Protein AF-A0AA39LK43-F1 (afdb_monomer_lite)

pLDDT: mean 84.68, std 15.51, range [22.42, 98.69]

Organism: NCBI:txid289476

Structure (mmCIF, N/CA/C/O backbone):
data_AF-A0AA39LK43-F1
#
_entry.id   AF-A0AA39LK43-F1
#
loop_
_atom_site.group_PDB
_atom_site.id
_atom_site.type_symbol
_atom_site.label_atom_id
_atom_site.label_alt_id
_atom_site.label_comp_id
_atom_site.label_asym_id
_atom_site.label_entity_id
_atom_site.label_seq_id
_atom_site.pdbx_PDB_ins_code
_atom_site.Cartn_x
_atom_site.Cartn_y
_atom_site.Cartn_z
_atom_site.occupancy
_atom_site.B_iso_or_equiv
_atom_site.auth_seq_id
_atom_site.auth_comp_id
_atom_site.auth_asym_id
_atom_site.auth_atom_id
_atom_site.pdbx_PDB_model_num
ATOM 1 N N . MET A 1 1 ? -72.331 24.563 33.524 1.00 32.84 1 MET A N 1
ATOM 2 C CA . MET A 1 1 ? -73.213 23.396 33.287 1.00 32.84 1 MET A CA 1
ATOM 3 C C . MET A 1 1 ? -72.890 22.875 31.887 1.00 32.84 1 MET A C 1
ATOM 5 O O . MET A 1 1 ? -73.020 23.656 30.961 1.00 32.84 1 MET A O 1
ATOM 9 N N . LEU A 1 2 ? -72.157 21.760 31.726 1.00 29.89 2 LEU A N 1
ATOM 10 C CA . LEU A 1 2 ? -72.661 20.362 31.698 1.00 29.89 2 LEU A CA 1
ATOM 11 C C . LEU A 1 2 ? -73.636 20.169 30.516 1.00 29.89 2 LEU A C 1
ATOM 13 O O . LEU A 1 2 ? -74.640 20.862 30.491 1.00 29.89 2 LEU A O 1
ATOM 17 N N . LYS A 1 3 ? -73.437 19.298 29.514 1.00 31.44 3 LYS A N 1
ATOM 18 C CA . LYS A 1 3 ? -73.164 17.838 29.528 1.00 31.44 3 LYS A CA 1
ATOM 19 C C . LYS A 1 3 ? -72.917 17.391 28.057 1.00 31.44 3 LYS A C 1
ATOM 21 O O . LYS A 1 3 ? -73.649 17.842 27.190 1.00 31.44 3 LYS A O 1
ATOM 26 N N . LEU A 1 4 ? -71.818 16.709 27.702 1.00 30.98 4 LEU A N 1
ATOM 27 C CA . LEU A 1 4 ? -71.537 15.250 27.754 1.00 30.98 4 LEU A CA 1
ATOM 28 C C . LEU A 1 4 ? -71.945 14.442 26.496 1.00 30.98 4 LEU A C 1
ATOM 30 O O . LEU A 1 4 ? -73.119 14.135 26.327 1.00 30.98 4 LEU A O 1
ATOM 34 N N . CYS A 1 5 ? -70.929 14.047 25.706 1.00 31.66 5 CYS A N 1
ATOM 35 C CA . CYS A 1 5 ? -70.678 12.747 25.026 1.00 31.66 5 CYS A CA 1
ATOM 36 C C . CYS A 1 5 ? -69.928 12.987 23.697 1.00 31.66 5 CYS A C 1
ATOM 38 O O . CYS A 1 5 ? -70.401 13.748 22.870 1.00 31.66 5 CYS A O 1
ATOM 40 N N . GLY A 1 6 ? -68.782 12.388 23.371 1.00 25.81 6 GLY A N 1
ATOM 41 C CA . GLY A 1 6 ? -68.034 11.306 24.006 1.00 25.81 6 GLY A CA 1
ATOM 42 C C . GLY A 1 6 ? -67.223 10.550 22.940 1.00 25.81 6 GLY A C 1
ATOM 43 O O . GLY A 1 6 ? -67.798 9.859 22.116 1.00 25.81 6 GLY A O 1
ATOM 44 N N . GLN A 1 7 ? -65.897 10.724 22.976 1.00 34.56 7 GLN A N 1
ATOM 45 C CA . GLN A 1 7 ? -64.831 9.792 22.565 1.00 34.56 7 GLN A CA 1
ATOM 46 C C . GLN A 1 7 ? -64.999 8.926 21.295 1.00 34.56 7 GLN A C 1
ATOM 48 O O . GLN A 1 7 ? -65.574 7.842 21.343 1.00 34.56 7 GLN A O 1
ATOM 53 N N . ARG A 1 8 ? -64.258 9.281 20.232 1.00 28.81 8 ARG A N 1
ATOM 54 C CA . ARG A 1 8 ? -63.280 8.400 19.547 1.00 28.81 8 ARG A CA 1
ATOM 55 C C . ARG A 1 8 ? -62.499 9.204 18.498 1.00 28.81 8 ARG A C 1
ATOM 57 O O . ARG A 1 8 ? -63.071 10.049 17.829 1.00 28.81 8 ARG A O 1
ATOM 64 N N . ALA A 1 9 ? -61.209 8.887 18.363 1.00 29.19 9 ALA A N 1
ATOM 65 C CA . ALA A 1 9 ? -60.230 9.450 17.420 1.00 29.19 9 ALA A CA 1
ATOM 66 C C . ALA A 1 9 ? -59.551 10.790 17.794 1.00 29.19 9 ALA A C 1
ATOM 68 O O . ALA A 1 9 ? -59.663 11.784 17.090 1.00 29.19 9 ALA A O 1
ATOM 69 N N . SER A 1 10 ? -58.731 10.790 18.852 1.00 28.67 10 SER A N 1
ATOM 70 C CA . SER A 1 10 ? -57.598 11.735 18.957 1.00 28.67 10 SER A CA 1
ATOM 71 C C . SER A 1 10 ? -56.393 11.136 19.703 1.00 28.67 10 SER A C 1
ATOM 73 O O . SER A 1 10 ? -55.790 11.783 20.556 1.00 28.67 10 SER A O 1
ATOM 75 N N . LEU A 1 11 ? -56.052 9.875 19.412 1.00 27.97 11 LEU A N 1
ATOM 76 C CA . LEU A 1 11 ? -54.987 9.131 20.108 1.00 27.97 11 LEU A CA 1
ATOM 77 C C . LEU A 1 11 ? -53.826 8.685 19.200 1.00 27.97 11 LEU A C 1
ATOM 79 O O . LEU A 1 11 ? -53.091 7.772 19.546 1.00 27.97 11 LEU A O 1
ATOM 83 N N . THR A 1 12 ? -53.610 9.349 18.063 1.00 33.31 12 THR A N 1
ATOM 84 C CA . THR A 1 12 ? -52.502 9.029 17.134 1.00 33.31 12 THR A CA 1
ATOM 85 C C . THR A 1 12 ? -51.573 10.211 16.836 1.00 33.31 12 THR A C 1
ATOM 87 O O . THR A 1 12 ? -50.852 10.194 15.846 1.00 33.31 12 THR A O 1
ATOM 90 N N . GLY A 1 13 ? -51.547 11.235 17.699 1.00 28.53 13 GLY A N 1
ATOM 91 C CA . GLY A 1 13 ? -50.776 12.466 17.458 1.00 28.53 13 GLY A CA 1
ATOM 92 C C . GLY A 1 13 ? -49.619 12.784 18.415 1.00 28.53 13 GLY A C 1
ATOM 93 O O . GLY A 1 13 ? -48.917 13.756 18.165 1.00 28.53 13 GLY A O 1
ATOM 94 N N . VAL A 1 14 ? -49.404 12.032 19.507 1.00 28.17 14 VAL A N 1
ATOM 95 C CA . VAL A 1 14 ? -48.511 12.481 20.612 1.00 28.17 14 VAL A CA 1
ATOM 96 C C . VAL A 1 14 ? -47.464 11.436 21.057 1.00 28.17 14 VAL A C 1
ATOM 98 O O . VAL A 1 14 ? -46.874 11.567 22.118 1.00 28.17 14 VAL A O 1
ATOM 101 N N . LEU A 1 15 ? -47.144 10.413 20.252 1.00 29.27 15 LEU A N 1
ATOM 102 C CA . LEU A 1 15 ? -46.174 9.368 20.659 1.00 29.27 15 LEU A CA 1
ATOM 103 C C . LEU A 1 15 ? -44.951 9.161 19.745 1.00 29.27 15 LEU A C 1
ATOM 105 O O . LEU A 1 15 ? -44.306 8.125 19.835 1.00 29.27 15 LEU A O 1
ATOM 109 N N . ALA A 1 16 ? -44.572 10.124 18.898 1.00 30.77 16 ALA A N 1
ATOM 110 C CA . ALA A 1 16 ? -43.473 9.904 17.939 1.00 30.77 16 ALA A CA 1
ATOM 111 C C . ALA A 1 16 ? -42.394 11.001 17.863 1.00 30.77 16 ALA A C 1
ATOM 113 O O . ALA A 1 16 ? -41.664 11.064 16.878 1.00 30.77 16 ALA A O 1
ATOM 114 N N . LYS A 1 17 ? -42.262 11.876 18.869 1.00 33.47 17 LYS A N 1
ATOM 115 C CA . LYS A 1 17 ? -41.185 12.887 18.899 1.00 33.47 17 LYS A CA 1
ATOM 116 C C . LYS A 1 17 ? -40.659 13.129 20.308 1.00 33.47 17 LYS A C 1
ATOM 118 O O . LYS A 1 17 ? -41.060 14.070 20.981 1.00 33.47 17 LYS A O 1
ATOM 123 N N . SER A 1 18 ? -39.766 12.256 20.743 1.00 29.89 18 SER A N 1
ATOM 124 C CA . SER A 1 18 ? -38.754 12.440 21.793 1.00 29.89 18 SER A CA 1
ATOM 125 C C . SER A 1 18 ? -37.812 11.230 21.696 1.00 29.89 18 SER A C 1
ATOM 127 O O . SER A 1 18 ? -38.108 10.315 20.939 1.00 29.89 18 SER A O 1
ATOM 129 N N . TYR A 1 19 ? -36.714 11.197 22.447 1.00 32.56 19 TYR A N 1
ATOM 130 C CA . TYR A 1 19 ? -35.761 10.072 22.542 1.00 32.56 19 TYR A CA 1
ATOM 131 C C . TYR A 1 19 ? -34.587 10.108 21.554 1.00 32.56 19 TYR A C 1
ATOM 133 O O . TYR A 1 19 ? -34.323 9.190 20.783 1.00 32.56 19 TYR A O 1
ATOM 141 N N . CYS A 1 20 ? -33.805 11.174 21.689 1.00 33.00 20 CYS A N 1
ATOM 142 C CA . CYS A 1 20 ? -32.362 11.024 21.806 1.00 33.00 20 CYS A CA 1
ATOM 143 C C . CYS A 1 20 ? -32.031 10.818 23.299 1.00 33.00 20 CYS A C 1
ATOM 145 O O . CYS A 1 20 ? -32.793 11.293 24.142 1.00 33.00 20 CYS A O 1
ATOM 147 N N . THR A 1 21 ? -30.968 10.083 23.629 1.00 35.06 21 THR A N 1
ATOM 148 C CA . THR A 1 21 ? -30.525 9.744 24.998 1.00 35.06 21 THR A CA 1
ATOM 149 C C . THR A 1 21 ? -30.768 10.867 26.014 1.00 35.06 21 THR A C 1
ATOM 151 O O . THR A 1 21 ? -30.006 11.829 26.079 1.00 35.06 21 THR A O 1
ATOM 154 N N . SER A 1 22 ? -31.806 10.724 26.840 1.00 31.30 22 SER A N 1
ATOM 155 C CA . SER A 1 22 ? -31.949 11.457 28.094 1.00 31.30 22 SER A CA 1
ATOM 156 C C . SER A 1 22 ? -32.078 10.456 29.238 1.00 31.30 22 SER A C 1
ATOM 158 O O . SER A 1 22 ? -32.841 9.491 29.165 1.00 31.30 22 SER A O 1
ATOM 160 N N . LEU A 1 23 ? -31.309 10.687 30.306 1.00 30.33 23 LEU A N 1
ATOM 161 C CA . LEU A 1 23 ? -31.605 10.138 31.624 1.00 30.33 23 LEU A CA 1
ATOM 162 C C . LEU A 1 23 ? -33.028 10.577 31.986 1.00 30.33 23 LEU A C 1
ATOM 164 O O . LEU A 1 23 ? -33.273 11.754 32.238 1.00 30.33 23 LEU A O 1
ATOM 168 N N . THR A 1 24 ? -33.966 9.636 31.997 1.00 35.00 24 THR A N 1
ATOM 169 C CA . THR A 1 24 ? -35.235 9.816 32.706 1.00 35.00 24 THR A CA 1
ATOM 170 C C . THR A 1 24 ? -35.163 9.055 34.021 1.00 35.00 24 THR A C 1
ATOM 172 O O . THR A 1 24 ? -34.423 8.079 34.156 1.00 35.00 24 THR A O 1
ATOM 175 N N . SER A 1 25 ? -35.950 9.497 34.997 1.00 31.77 25 SER A N 1
ATOM 176 C CA . SER A 1 25 ? -36.062 8.951 36.354 1.00 31.77 25 SER A CA 1
ATOM 177 C C . SER A 1 25 ? -36.555 7.489 36.435 1.00 31.77 25 SER A C 1
ATOM 179 O O . SER A 1 25 ? -36.850 7.019 37.530 1.00 31.77 25 SER A O 1
ATOM 181 N N . ALA A 1 26 ? -36.633 6.763 35.309 1.00 29.41 26 ALA A N 1
ATOM 182 C CA . ALA A 1 26 ? -37.191 5.413 35.199 1.00 29.41 26 ALA A CA 1
ATOM 183 C C . ALA A 1 26 ? -36.300 4.360 34.481 1.00 29.41 26 ALA A C 1
ATOM 185 O O . ALA A 1 26 ? -36.745 3.226 34.324 1.00 29.41 26 ALA A O 1
ATOM 186 N N . GLY A 1 27 ? -35.050 4.663 34.094 1.00 33.50 27 GLY A N 1
ATOM 187 C CA . GLY A 1 27 ? -34.087 3.663 33.577 1.00 33.50 27 GLY A CA 1
ATOM 188 C C . GLY A 1 27 ? -33.899 3.602 32.046 1.00 33.50 27 GLY A C 1
ATOM 189 O O . GLY A 1 27 ? -34.627 4.233 31.284 1.00 33.50 27 GLY A O 1
ATOM 190 N N . LEU A 1 28 ? -32.855 2.872 31.609 1.00 35.88 28 LEU A N 1
ATOM 191 C CA . LEU A 1 28 ? -32.399 2.715 30.213 1.00 35.88 28 LEU A CA 1
ATOM 192 C C . LEU A 1 28 ? -33.453 2.003 29.343 1.00 35.88 28 LEU A C 1
ATOM 194 O O . LEU A 1 28 ? -33.768 0.838 29.573 1.00 35.88 28 LEU A O 1
ATOM 198 N N . VAL A 1 29 ? -33.963 2.681 28.310 1.00 42.28 29 VAL A N 1
ATOM 199 C CA . VAL A 1 29 ? -34.825 2.067 27.288 1.00 42.28 29 VAL A CA 1
ATOM 200 C C . VAL A 1 29 ? -33.940 1.318 26.293 1.00 42.28 29 VAL A C 1
ATOM 202 O O . VAL A 1 29 ? -33.155 1.931 25.572 1.00 42.28 29 VAL A O 1
ATOM 205 N N . THR A 1 30 ? -34.076 -0.006 26.242 1.00 50.72 30 THR A N 1
ATOM 206 C CA . THR A 1 30 ? -33.441 -0.865 25.235 1.00 50.72 30 THR A CA 1
ATOM 207 C C . THR A 1 30 ? -33.984 -0.518 23.854 1.00 50.72 30 THR A C 1
ATOM 209 O O . THR A 1 30 ? -35.181 -0.691 23.596 1.00 50.72 30 THR A O 1
ATOM 212 N N . ARG A 1 31 ? -33.131 -0.027 22.954 1.00 65.31 31 ARG A N 1
ATOM 213 C CA . ARG A 1 31 ? -33.530 0.251 21.573 1.00 65.31 31 ARG A CA 1
ATOM 214 C C . ARG A 1 31 ? -33.225 -0.970 20.723 1.00 65.31 31 ARG A C 1
ATOM 216 O O . ARG A 1 31 ? -32.065 -1.254 20.465 1.00 65.31 31 ARG A O 1
ATOM 223 N N . LYS A 1 32 ? -34.261 -1.677 20.275 1.00 84.12 32 LYS A N 1
ATOM 224 C CA . LYS A 1 32 ? -34.096 -2.804 19.354 1.00 84.12 32 LYS A CA 1
ATOM 225 C C . LYS A 1 32 ? -33.530 -2.306 18.018 1.00 84.12 32 LYS A C 1
ATOM 227 O O . LYS A 1 32 ? -34.103 -1.395 17.415 1.00 84.12 32 LYS A O 1
ATOM 232 N N . ILE A 1 33 ? -32.415 -2.881 17.570 1.00 93.19 33 ILE A N 1
ATOM 233 C CA . ILE A 1 33 ? -31.832 -2.608 16.251 1.00 93.19 33 ILE A CA 1
ATOM 234 C C . ILE A 1 33 ? -32.279 -3.729 15.316 1.00 93.19 33 ILE A C 1
ATOM 236 O O . ILE A 1 33 ? -31.727 -4.822 15.345 1.00 93.19 33 ILE A O 1
ATOM 240 N N . ASP A 1 34 ? -33.280 -3.457 14.481 1.00 94.81 34 ASP A N 1
ATOM 241 C CA . ASP A 1 34 ? -33.745 -4.400 13.455 1.00 94.81 34 ASP A CA 1
ATOM 242 C C . ASP A 1 34 ? -33.039 -4.167 12.109 1.00 94.81 34 ASP A C 1
ATOM 244 O O . ASP A 1 34 ? -32.952 -5.074 11.275 1.00 94.81 34 ASP A O 1
ATOM 248 N N . LYS A 1 35 ? -32.521 -2.953 11.891 1.00 97.25 35 LYS A N 1
ATOM 249 C CA . LYS A 1 35 ? -31.788 -2.549 10.694 1.00 97.25 35 LYS A CA 1
ATOM 250 C C . LYS A 1 35 ? -30.628 -1.611 11.039 1.00 97.25 35 LYS A C 1
ATOM 252 O O . LYS A 1 35 ? -30.814 -0.599 11.721 1.00 97.25 35 LYS A O 1
ATOM 257 N N . VAL A 1 36 ? -29.442 -1.926 10.522 1.00 98.12 36 VAL A N 1
ATOM 258 C CA . VAL A 1 36 ? -28.211 -1.142 10.692 1.00 98.12 36 VAL A CA 1
ATOM 259 C C . VAL A 1 36 ? -27.679 -0.678 9.338 1.00 98.12 36 VAL A C 1
ATOM 261 O O . VAL A 1 36 ? -27.569 -1.470 8.402 1.00 98.12 36 VAL A O 1
ATOM 264 N N . LEU A 1 37 ? -27.337 0.607 9.233 1.00 98.62 37 LEU A N 1
ATOM 265 C CA . LEU A 1 37 ? -26.599 1.153 8.099 1.00 98.62 37 LEU A CA 1
ATOM 266 C C . LEU A 1 37 ? -25.102 1.061 8.369 1.00 98.62 37 LEU A C 1
ATOM 268 O O . LEU A 1 37 ? -24.621 1.461 9.426 1.00 98.62 37 LEU A O 1
ATOM 272 N N . ILE A 1 38 ? -24.350 0.552 7.404 1.00 98.56 38 ILE A N 1
ATOM 273 C CA . ILE A 1 38 ? -22.902 0.441 7.489 1.00 98.56 38 ILE A CA 1
ATOM 274 C C . ILE A 1 38 ? -22.307 1.614 6.716 1.00 98.56 38 ILE A C 1
ATOM 276 O O . ILE A 1 38 ? -22.311 1.617 5.487 1.00 98.56 38 ILE A O 1
ATOM 280 N N . ALA A 1 39 ? -21.791 2.615 7.430 1.00 97.88 39 ALA A N 1
ATOM 281 C CA . ALA A 1 39 ? -21.203 3.823 6.843 1.00 97.88 39 ALA A CA 1
ATOM 282 C C . ALA A 1 39 ? -19.740 3.589 6.422 1.00 97.88 39 ALA A C 1
ATOM 284 O O . ALA A 1 39 ? -18.836 4.334 6.796 1.00 97.88 39 ALA A O 1
ATOM 285 N N . ASN A 1 40 ? -19.502 2.501 5.687 1.00 97.75 40 ASN A N 1
ATOM 286 C CA . ASN A 1 40 ? -18.180 2.070 5.243 1.00 97.75 40 ASN A CA 1
ATOM 287 C C . ASN A 1 40 ? -18.282 1.173 3.994 1.00 97.75 40 ASN A C 1
ATOM 289 O O . ASN A 1 40 ? -19.379 0.890 3.512 1.00 97.75 40 ASN A O 1
ATOM 293 N N . ARG A 1 41 ? -17.138 0.710 3.485 1.00 96.69 41 ARG A N 1
ATOM 294 C CA . ARG A 1 41 ? -17.006 -0.115 2.273 1.00 96.69 41 ARG A CA 1
ATOM 295 C C . ARG A 1 41 ? -16.057 -1.294 2.476 1.00 96.69 41 ARG A C 1
ATOM 297 O O . ARG A 1 41 ? -15.426 -1.415 3.524 1.00 96.69 41 ARG A O 1
ATOM 304 N N . GLY A 1 42 ? -15.904 -2.121 1.444 1.00 95.44 42 GLY A N 1
ATOM 305 C CA . GLY A 1 42 ? -14.860 -3.147 1.390 1.00 95.44 42 GLY A CA 1
ATOM 306 C C . GLY A 1 42 ? -15.012 -4.219 2.472 1.00 95.44 42 GLY A C 1
ATOM 307 O O . GLY A 1 42 ? -16.130 -4.584 2.840 1.00 95.44 42 GLY A O 1
ATOM 308 N N . GLU A 1 43 ? -13.885 -4.739 2.970 1.00 96.69 43 GLU A N 1
ATOM 309 C CA . GLU A 1 43 ? -13.883 -5.903 3.869 1.00 96.69 43 GLU A CA 1
ATOM 310 C C . GLU A 1 43 ? -14.638 -5.636 5.174 1.00 96.69 43 GLU A C 1
ATOM 312 O O . GLU A 1 43 ? -15.450 -6.460 5.592 1.00 96.69 43 GLU A O 1
ATOM 317 N N . ILE A 1 44 ? -14.475 -4.445 5.763 1.00 97.81 44 ILE A N 1
ATOM 318 C CA . ILE A 1 44 ? -15.116 -4.113 7.037 1.00 97.81 44 ILE A CA 1
ATOM 319 C C . ILE A 1 44 ? -16.631 -4.039 6.915 1.00 97.81 44 ILE A C 1
ATOM 321 O O . ILE A 1 44 ? -17.348 -4.432 7.837 1.00 97.81 44 ILE A O 1
ATOM 325 N N . ALA A 1 45 ? -17.141 -3.588 5.768 1.00 98.12 45 ALA A N 1
ATOM 326 C CA . ALA A 1 45 ? -18.574 -3.580 5.548 1.00 98.12 45 ALA A CA 1
ATOM 327 C C . ALA A 1 45 ? -19.128 -5.010 5.538 1.00 98.12 45 ALA A C 1
ATOM 329 O O . ALA A 1 45 ? -20.077 -5.306 6.263 1.00 98.12 45 ALA A O 1
ATOM 330 N N . ILE A 1 46 ? -18.460 -5.924 4.830 1.00 98.19 46 ILE A N 1
ATOM 331 C CA . ILE A 1 46 ? -18.790 -7.354 4.842 1.00 98.19 46 ILE A CA 1
ATOM 332 C C . ILE A 1 46 ? -18.660 -7.952 6.247 1.00 98.19 46 ILE A C 1
ATOM 334 O O . ILE A 1 46 ? -19.556 -8.677 6.683 1.00 98.19 46 ILE A O 1
ATOM 338 N N . ARG A 1 47 ? -17.580 -7.648 6.976 1.00 98.12 47 ARG A N 1
ATOM 339 C CA . ARG A 1 47 ? -17.339 -8.119 8.350 1.00 98.12 47 ARG A CA 1
ATOM 340 C C . ARG A 1 47 ? -18.497 -7.752 9.272 1.00 98.12 47 ARG A C 1
ATOM 342 O O . ARG A 1 47 ? -18.960 -8.616 10.016 1.00 98.12 47 ARG A O 1
ATOM 349 N N . VAL A 1 48 ? -18.987 -6.514 9.200 1.00 98.50 48 VAL A N 1
ATOM 350 C CA . VAL A 1 48 ? -20.119 -6.053 10.016 1.00 98.50 48 VAL A CA 1
ATOM 351 C C . VAL A 1 48 ? -21.426 -6.709 9.573 1.00 98.50 48 VAL A C 1
ATOM 353 O O . VAL A 1 48 ? -22.173 -7.220 10.407 1.00 98.50 48 VAL A O 1
ATOM 356 N N . MET A 1 49 ? -21.685 -6.769 8.264 1.00 98.44 49 MET A N 1
ATOM 357 C CA . MET A 1 49 ? -22.905 -7.370 7.712 1.00 98.44 49 MET A CA 1
ATOM 358 C C . MET A 1 49 ? -23.009 -8.872 8.006 1.00 98.44 49 MET A C 1
ATOM 360 O O . MET A 1 49 ? -24.106 -9.375 8.241 1.00 98.44 49 MET A O 1
ATOM 364 N N . LYS A 1 50 ? -21.887 -9.606 8.027 1.00 98.06 50 LYS A N 1
ATOM 365 C CA . LYS A 1 50 ? -21.846 -11.024 8.426 1.00 98.06 50 LYS A CA 1
ATOM 366 C C . LYS A 1 50 ? -22.365 -11.219 9.852 1.00 98.06 50 LYS A C 1
ATOM 368 O O . LYS A 1 50 ? -23.220 -12.079 10.065 1.00 98.06 50 LYS A O 1
ATOM 373 N N . THR A 1 51 ? -21.910 -10.402 10.803 1.00 98.25 51 THR A N 1
ATOM 374 C CA . THR A 1 51 ? -22.397 -10.469 12.189 1.00 98.25 51 THR A CA 1
ATOM 375 C C . THR A 1 51 ? -23.837 -9.982 12.310 1.00 98.25 51 THR A C 1
ATOM 377 O O . THR A 1 51 ? -24.644 -10.668 12.933 1.00 98.25 51 THR A O 1
ATOM 380 N N . ALA A 1 52 ? -24.208 -8.880 11.651 1.00 97.94 52 ALA A N 1
ATOM 381 C CA . ALA A 1 52 ? -25.592 -8.399 11.639 1.00 97.94 52 ALA A CA 1
ATOM 382 C C . ALA A 1 52 ? -26.564 -9.486 11.140 1.00 97.94 52 ALA A C 1
ATOM 384 O O . ALA A 1 52 ? -27.544 -9.796 11.817 1.00 97.94 52 ALA A O 1
ATOM 385 N N . ARG A 1 53 ? -26.231 -10.166 10.032 1.00 97.69 53 ARG A N 1
ATOM 386 C CA . ARG A 1 53 ? -27.020 -11.282 9.490 1.00 97.69 53 ARG A CA 1
ATOM 387 C C . ARG A 1 53 ? -27.111 -12.462 10.464 1.00 97.69 53 ARG A C 1
ATOM 389 O O . ARG A 1 53 ? -28.197 -13.012 10.625 1.00 97.69 53 ARG A O 1
ATOM 396 N N . LYS A 1 54 ? -26.017 -12.828 11.148 1.00 97.56 54 LYS A N 1
ATOM 397 C CA . LYS A 1 54 ? -26.015 -13.871 12.199 1.00 97.56 54 LYS A CA 1
ATOM 398 C C . LYS A 1 54 ? -26.955 -13.517 13.360 1.00 97.56 54 LYS A C 1
ATOM 400 O O . LYS A 1 54 ? -27.578 -14.408 13.928 1.00 97.56 54 LYS A O 1
ATOM 405 N N . MET A 1 55 ? -27.077 -12.230 13.683 1.00 96.81 55 MET A N 1
ATOM 406 C CA . MET A 1 55 ? -27.982 -11.709 14.712 1.00 96.81 55 MET A CA 1
ATOM 407 C C . MET A 1 55 ? -29.424 -11.489 14.216 1.00 96.81 55 MET A C 1
ATOM 409 O O . MET A 1 55 ? -30.280 -11.106 15.008 1.00 96.81 55 MET A O 1
ATOM 413 N N . GLY A 1 56 ? -29.711 -11.711 12.928 1.00 96.88 56 GLY A N 1
ATOM 414 C CA . GLY A 1 56 ? -31.026 -11.444 12.333 1.00 96.88 56 GLY A CA 1
ATOM 415 C C . GLY A 1 56 ? -31.325 -9.959 12.081 1.00 96.88 56 GLY A C 1
ATOM 416 O O . GLY A 1 56 ? -32.483 -9.599 11.882 1.00 96.88 56 GLY A O 1
ATOM 417 N N . ILE A 1 57 ? -30.302 -9.101 12.080 1.00 97.69 57 ILE A N 1
ATOM 418 C CA . ILE A 1 57 ? -30.400 -7.659 11.830 1.00 97.69 57 ILE A CA 1
ATOM 419 C C . ILE A 1 57 ? -30.201 -7.399 10.333 1.00 97.69 57 ILE A C 1
ATOM 421 O O . ILE A 1 57 ? -29.218 -7.856 9.743 1.00 97.69 57 ILE A O 1
ATOM 425 N N . LYS A 1 58 ? -31.109 -6.633 9.718 1.00 98.31 58 LYS A N 1
ATOM 426 C CA . LYS A 1 58 ? -30.996 -6.227 8.311 1.00 98.31 58 LYS A CA 1
ATOM 427 C C . LYS A 1 58 ? -29.870 -5.217 8.121 1.00 98.31 58 LYS A C 1
ATOM 429 O O . LYS A 1 58 ? -29.666 -4.323 8.942 1.00 98.31 58 LYS A O 1
ATOM 434 N N . SER A 1 59 ? -29.172 -5.324 7.005 1.00 98.38 59 SER A N 1
ATOM 435 C CA . SER A 1 59 ? -28.008 -4.513 6.678 1.00 98.38 59 SER A CA 1
ATOM 436 C C . SER A 1 59 ? -28.269 -3.569 5.508 1.00 98.38 59 SER A C 1
ATOM 438 O O . SER A 1 59 ? -28.796 -3.974 4.474 1.00 98.38 59 SER A O 1
ATOM 440 N N . VAL A 1 60 ? -27.861 -2.309 5.665 1.00 98.50 60 VAL A N 1
ATOM 441 C CA . VAL A 1 60 ? -27.913 -1.287 4.613 1.00 98.50 60 VAL A CA 1
ATOM 442 C C . VAL A 1 60 ? -26.494 -0.852 4.264 1.00 98.50 60 VAL A C 1
ATOM 444 O O . VAL A 1 60 ? -25.785 -0.309 5.112 1.00 98.50 60 VAL A O 1
ATOM 447 N N . ALA A 1 61 ? -26.074 -1.069 3.022 1.00 98.44 61 ALA A N 1
ATOM 448 C CA . ALA A 1 61 ? -24.824 -0.545 2.488 1.00 98.44 61 ALA A CA 1
ATOM 449 C C . ALA A 1 61 ? -25.006 0.861 1.905 1.00 98.44 61 ALA A C 1
ATOM 451 O O . ALA A 1 61 ? -26.054 1.205 1.353 1.00 98.44 61 ALA A O 1
ATOM 452 N N . VAL A 1 62 ? -23.931 1.644 1.930 1.00 98.25 62 VAL A N 1
ATOM 453 C CA . VAL A 1 62 ? -23.783 2.846 1.103 1.00 98.25 62 VAL A CA 1
ATOM 454 C C . VAL A 1 62 ? -22.670 2.639 0.081 1.00 98.25 62 VAL A C 1
ATOM 456 O O . VAL A 1 62 ? -21.722 1.891 0.334 1.00 98.25 62 VAL A O 1
ATOM 459 N N . PHE A 1 63 ? -22.784 3.278 -1.083 1.00 97.88 63 PHE A N 1
ATOM 460 C CA . PHE A 1 63 ? -21.772 3.166 -2.133 1.00 97.88 63 PHE A CA 1
ATOM 461 C C . PHE A 1 63 ? -21.604 4.427 -2.971 1.00 97.88 63 PHE A C 1
ATOM 463 O O . PHE A 1 63 ? -22.549 5.189 -3.186 1.00 97.88 63 PHE A O 1
ATOM 470 N N . SER A 1 64 ? -20.386 4.629 -3.465 1.00 96.69 64 SER A N 1
ATOM 471 C CA . SER A 1 64 ? -20.075 5.629 -4.484 1.00 96.69 64 SER A CA 1
ATOM 472 C C . SER A 1 64 ? -20.235 5.056 -5.893 1.00 96.69 64 SER A C 1
ATOM 474 O O . SER A 1 64 ? -20.321 3.841 -6.063 1.00 96.69 64 SER A O 1
ATOM 476 N N . ASP A 1 65 ? -20.165 5.893 -6.926 1.00 94.06 65 ASP A N 1
ATOM 477 C CA . ASP A 1 65 ? -20.167 5.416 -8.316 1.00 94.06 65 ASP A CA 1
ATOM 478 C C . ASP A 1 65 ? -19.097 4.350 -8.619 1.00 94.06 65 ASP A C 1
ATOM 480 O O . ASP A 1 65 ? -19.363 3.441 -9.403 1.00 94.06 65 ASP A O 1
ATOM 484 N N . ALA A 1 66 ? -17.927 4.412 -7.968 1.00 91.44 66 ALA A N 1
ATOM 485 C CA . ALA A 1 66 ? -16.854 3.429 -8.149 1.00 91.44 66 ALA A CA 1
ATOM 486 C C . ALA A 1 66 ? -17.127 2.084 -7.455 1.00 91.44 66 ALA A C 1
ATOM 488 O O . ALA A 1 66 ? -16.557 1.076 -7.856 1.00 91.44 66 ALA A O 1
ATOM 489 N N . ASP A 1 67 ? -17.994 2.056 -6.440 1.00 95.12 67 ASP A N 1
ATOM 490 C CA . ASP A 1 67 ? -18.294 0.856 -5.650 1.00 95.12 67 ASP A CA 1
ATOM 491 C C . ASP A 1 67 ? -19.634 0.199 -6.027 1.00 95.12 67 ASP A C 1
ATOM 493 O O . ASP A 1 67 ? -20.136 -0.685 -5.329 1.00 95.12 67 ASP A O 1
ATOM 497 N N . ARG A 1 68 ? -20.253 0.625 -7.134 1.00 94.44 68 ARG A N 1
ATOM 498 C CA . ARG A 1 68 ? -21.583 0.154 -7.553 1.00 94.44 68 ARG A CA 1
ATOM 499 C C . ARG A 1 68 ? -21.673 -1.371 -7.657 1.00 94.44 68 ARG A C 1
ATOM 501 O O . ARG A 1 68 ? -22.703 -1.931 -7.291 1.00 94.44 68 ARG A O 1
ATOM 508 N N . SER A 1 69 ? -20.614 -2.029 -8.126 1.00 91.94 69 SER A N 1
ATOM 509 C CA . SER A 1 69 ? -20.526 -3.488 -8.279 1.00 91.94 69 SER A CA 1
ATOM 510 C C . SER A 1 69 ? -19.764 -4.201 -7.155 1.00 91.94 69 SER A C 1
ATOM 512 O O . SER A 1 69 ? -19.647 -5.427 -7.199 1.00 91.94 69 SER A O 1
ATOM 514 N N . SER A 1 70 ? -19.260 -3.472 -6.153 1.00 94.69 70 SER A N 1
ATOM 515 C CA . SER A 1 70 ? -18.432 -4.041 -5.086 1.00 94.69 70 SER A CA 1
ATOM 516 C C . SER A 1 70 ? -19.142 -5.141 -4.295 1.00 94.69 70 SER A C 1
ATOM 518 O O . SER A 1 70 ? -20.368 -5.215 -4.217 1.00 94.69 70 SER A O 1
ATOM 520 N N . LEU A 1 71 ? -18.363 -6.000 -3.641 1.00 95.62 71 LEU A N 1
ATOM 521 C CA . LEU A 1 71 ? -18.915 -7.120 -2.883 1.00 95.62 71 LEU A CA 1
ATOM 522 C C . LEU A 1 71 ? -19.898 -6.680 -1.783 1.00 95.62 71 LEU A C 1
ATOM 524 O O . LEU A 1 71 ? -20.937 -7.312 -1.599 1.00 95.62 71 LEU A O 1
ATOM 528 N N . HIS A 1 72 ? -19.621 -5.583 -1.068 1.00 97.19 72 HIS A N 1
ATOM 529 C CA . HIS A 1 72 ? -20.475 -5.129 0.040 1.00 97.19 72 HIS A CA 1
ATOM 530 C C . HIS A 1 72 ? -21.831 -4.580 -0.404 1.00 97.19 72 HIS A C 1
ATOM 532 O O . HIS A 1 72 ? -22.795 -4.708 0.349 1.00 97.19 72 HIS A O 1
ATOM 538 N N . THR A 1 73 ? -21.944 -4.023 -1.613 1.00 96.75 73 THR A N 1
ATOM 539 C CA . THR A 1 73 ? -23.237 -3.565 -2.148 1.00 96.75 73 THR A CA 1
ATOM 540 C C . THR A 1 73 ? -24.123 -4.729 -2.550 1.00 96.75 73 THR A C 1
ATOM 542 O O . THR A 1 73 ? -25.326 -4.679 -2.314 1.00 96.75 73 THR A O 1
ATOM 545 N N . ARG A 1 74 ? -23.534 -5.794 -3.106 1.00 96.19 74 ARG A N 1
ATOM 546 C CA . ARG A 1 74 ? -24.249 -7.028 -3.466 1.00 96.19 74 ARG A CA 1
ATOM 547 C C . ARG A 1 74 ? -24.593 -7.895 -2.254 1.00 96.19 74 ARG A C 1
ATOM 549 O O . ARG A 1 74 ? -25.552 -8.657 -2.309 1.00 96.19 74 ARG A O 1
ATOM 556 N N . TYR A 1 75 ? -23.803 -7.814 -1.182 1.00 97.25 75 TYR A N 1
ATOM 557 C CA . TYR A 1 75 ? -23.996 -8.632 0.017 1.00 97.25 75 TYR A CA 1
ATOM 558 C C . TYR A 1 75 ? -25.105 -8.112 0.944 1.00 97.25 75 TYR A C 1
ATOM 560 O O . TYR A 1 75 ? -25.765 -8.922 1.605 1.00 97.25 75 TYR A O 1
ATOM 568 N N . ALA A 1 76 ? -25.274 -6.788 1.026 1.00 97.69 76 ALA A N 1
ATOM 569 C CA . ALA A 1 76 ? -26.245 -6.137 1.903 1.00 97.69 76 ALA A CA 1
ATOM 570 C C . ALA A 1 76 ? -27.698 -6.396 1.480 1.00 97.69 76 ALA A C 1
ATOM 572 O O . ALA A 1 76 ? -27.981 -6.688 0.320 1.00 97.69 76 ALA A O 1
ATOM 573 N N . ASP A 1 77 ? -28.630 -6.259 2.425 1.00 98.19 77 ASP A N 1
ATOM 574 C CA . ASP A 1 77 ? -30.063 -6.420 2.147 1.00 98.19 77 ASP A CA 1
ATOM 575 C C . ASP A 1 77 ? -30.622 -5.225 1.355 1.00 98.19 77 ASP A C 1
ATOM 577 O O . ASP A 1 77 ? -31.526 -5.379 0.535 1.00 98.19 77 ASP A O 1
ATOM 581 N N . GLU A 1 78 ? -30.059 -4.034 1.575 1.00 97.88 78 GLU A N 1
ATOM 582 C CA . GLU A 1 78 ? -30.318 -2.822 0.798 1.00 97.88 78 GLU A CA 1
ATOM 583 C C . GLU A 1 78 ? -29.002 -2.077 0.526 1.00 97.88 78 GLU A C 1
ATOM 585 O O . GLU A 1 78 ? -28.090 -2.093 1.353 1.00 97.88 78 GLU A O 1
ATOM 590 N N . ALA A 1 79 ? -28.903 -1.374 -0.604 1.00 97.94 79 ALA A N 1
ATOM 591 C CA . ALA A 1 79 ? -27.735 -0.564 -0.943 1.00 97.94 79 ALA A CA 1
ATOM 592 C C . ALA A 1 79 ? -28.153 0.780 -1.553 1.00 97.94 79 ALA A C 1
ATOM 594 O O . ALA A 1 79 ? -28.982 0.824 -2.463 1.00 97.94 79 ALA A O 1
ATOM 595 N N . TYR A 1 80 ? -27.551 1.877 -1.086 1.00 98.31 80 TYR A N 1
ATOM 596 C CA . TYR A 1 80 ? -27.900 3.236 -1.509 1.00 98.31 80 TYR A CA 1
ATOM 597 C C . TYR A 1 80 ? -26.693 4.009 -2.039 1.00 98.31 80 TYR A C 1
ATOM 599 O O . TYR A 1 80 ? -25.612 4.014 -1.450 1.00 98.31 80 TYR A O 1
ATOM 607 N N . HIS A 1 81 ? -26.910 4.714 -3.148 1.00 98.00 81 HIS A N 1
ATOM 608 C CA . HIS A 1 81 ? -25.895 5.552 -3.769 1.00 98.00 81 HIS A CA 1
ATOM 609 C C . HIS A 1 81 ? -25.712 6.871 -3.001 1.00 98.00 81 HIS A C 1
ATOM 611 O O . HIS A 1 81 ? -26.684 7.598 -2.780 1.00 98.00 81 HIS A O 1
ATOM 617 N N . VAL A 1 82 ? -24.468 7.209 -2.648 1.00 96.44 82 VAL A N 1
ATOM 618 C CA . VAL A 1 82 ? -24.118 8.411 -1.867 1.00 96.44 82 VAL A CA 1
ATOM 619 C C . VAL A 1 82 ? -23.197 9.392 -2.608 1.00 96.44 82 VAL A C 1
ATOM 621 O O . VAL A 1 82 ? -22.868 10.447 -2.068 1.00 96.44 82 VAL A O 1
ATOM 624 N N . GLY A 1 83 ? -22.840 9.141 -3.871 1.00 95.25 83 GLY A N 1
ATOM 625 C CA . GLY A 1 83 ? -22.210 10.139 -4.745 1.00 95.25 83 GLY A CA 1
ATOM 626 C C . GLY A 1 83 ? -20.948 9.673 -5.466 1.00 95.25 83 GLY A C 1
ATOM 627 O O . GLY A 1 83 ? -20.673 8.487 -5.594 1.00 95.25 83 GLY A O 1
ATOM 628 N N . GLU A 1 84 ? -20.168 10.652 -5.923 1.00 94.19 84 GLU A N 1
ATOM 629 C CA . GLU A 1 84 ? -18.970 10.436 -6.739 1.00 94.19 84 GLU A CA 1
ATOM 630 C C . GLU A 1 84 ? -17.881 9.597 -6.028 1.00 94.19 84 GLU A C 1
ATOM 632 O O . GLU A 1 84 ? -17.850 9.526 -4.793 1.00 94.19 84 GLU A O 1
ATOM 637 N N . PRO A 1 85 ? -16.916 9.022 -6.777 1.00 89.31 85 PRO A N 1
ATOM 638 C CA . PRO A 1 85 ? -15.878 8.154 -6.213 1.00 89.31 85 PRO A CA 1
ATOM 639 C C . PRO A 1 85 ? -15.027 8.784 -5.098 1.00 89.31 85 PRO A C 1
ATOM 641 O O . PRO A 1 85 ? -14.614 8.099 -4.163 1.00 89.31 85 PRO A O 1
ATOM 644 N N . ALA A 1 86 ? -14.772 10.095 -5.150 1.00 87.12 86 ALA A N 1
ATOM 645 C CA . ALA A 1 86 ? -13.998 10.778 -4.116 1.00 87.12 86 ALA A CA 1
ATOM 646 C C . ALA A 1 86 ? -14.700 10.691 -2.748 1.00 87.12 86 ALA A C 1
ATOM 648 O O . ALA A 1 86 ? -15.843 11.123 -2.607 1.00 87.12 86 ALA A O 1
ATOM 649 N N . ALA A 1 87 ? -13.997 10.198 -1.721 1.00 88.12 87 ALA A N 1
ATOM 650 C CA . ALA A 1 87 ? -14.568 9.965 -0.390 1.00 88.12 87 ALA A CA 1
ATOM 651 C C . ALA A 1 87 ? -15.230 11.211 0.226 1.00 88.12 87 ALA A C 1
ATOM 653 O O . ALA A 1 87 ? -16.295 11.096 0.823 1.00 88.12 87 ALA A O 1
ATOM 654 N N . LEU A 1 88 ? -14.646 12.401 0.026 1.00 89.25 88 LEU A N 1
ATOM 655 C CA . LEU A 1 88 ? -15.197 13.688 0.486 1.00 89.25 88 LEU A CA 1
ATOM 656 C C . LEU A 1 88 ? -16.584 14.007 -0.090 1.00 89.25 88 LEU A C 1
ATOM 658 O O . LEU A 1 88 ? -17.348 14.737 0.528 1.00 89.25 88 LEU A O 1
ATOM 662 N N . LYS A 1 89 ? -16.910 13.461 -1.265 1.00 90.69 89 LYS A N 1
ATOM 663 C CA . LYS A 1 89 ? -18.203 13.639 -1.935 1.00 90.69 89 LYS A CA 1
ATOM 664 C C . LYS A 1 89 ? -19.153 12.448 -1.739 1.00 90.69 89 LYS A C 1
ATOM 666 O O . LYS A 1 89 ? -20.263 12.485 -2.274 1.00 90.69 89 LYS A O 1
ATOM 671 N N . SER A 1 90 ? -18.725 11.408 -1.017 1.00 94.12 90 SER A N 1
ATOM 672 C CA . SER A 1 90 ? -19.467 10.162 -0.783 1.00 94.12 90 SER A CA 1
ATOM 673 C C . SER A 1 90 ? -19.395 9.724 0.686 1.00 94.12 90 SER A C 1
ATOM 675 O O . SER A 1 90 ? -20.178 10.206 1.497 1.00 94.12 90 SER A O 1
ATOM 677 N N . TYR A 1 91 ? -18.466 8.837 1.055 1.00 95.69 91 TYR A N 1
ATOM 678 C CA . TYR A 1 91 ? -18.396 8.212 2.388 1.00 95.69 91 TYR A CA 1
ATOM 679 C C . TYR A 1 91 ? -18.122 9.178 3.555 1.00 95.69 91 TYR A C 1
ATOM 681 O O . TYR A 1 91 ? -18.432 8.850 4.695 1.00 95.69 91 TYR A O 1
ATOM 689 N N . LEU A 1 92 ? -17.538 10.352 3.293 1.00 95.25 92 LEU A N 1
ATOM 690 C CA . LEU A 1 92 ? -17.299 11.402 4.293 1.00 95.25 92 LEU A CA 1
ATOM 691 C C . LEU A 1 92 ? -18.404 12.474 4.313 1.00 95.25 92 LEU A C 1
ATOM 693 O O . LEU A 1 92 ? -18.356 13.379 5.145 1.00 95.25 92 LEU A O 1
ATOM 697 N N . ASP A 1 93 ? -19.399 12.393 3.425 1.00 95.81 93 ASP A N 1
ATOM 698 C CA . ASP A 1 93 ? -20.522 13.331 3.396 1.00 95.81 93 ASP A CA 1
ATOM 699 C C . ASP A 1 93 ? -21.558 12.946 4.461 1.00 95.81 93 ASP A C 1
ATOM 701 O O . ASP A 1 93 ? -22.496 12.179 4.223 1.00 95.81 93 ASP A O 1
ATOM 705 N N . MET A 1 94 ? -21.378 13.500 5.661 1.00 97.31 94 MET A N 1
ATOM 706 C CA . MET A 1 94 ? -22.223 13.233 6.829 1.00 97.31 94 MET A CA 1
ATOM 707 C C . MET A 1 94 ? -23.715 13.398 6.532 1.00 97.31 94 MET A C 1
ATOM 709 O O . MET A 1 94 ? -24.525 12.580 6.970 1.00 97.31 94 MET A O 1
ATOM 713 N N . LYS A 1 95 ? -24.088 14.434 5.770 1.00 96.31 95 LYS A N 1
ATOM 714 C CA . LYS A 1 95 ? -25.488 14.735 5.467 1.00 96.31 95 LYS A CA 1
ATOM 715 C C . LYS A 1 95 ? -26.104 13.621 4.631 1.00 96.31 95 LYS A C 1
ATOM 717 O O . LYS A 1 95 ? -27.179 13.133 4.968 1.00 96.31 95 LYS A O 1
ATOM 722 N N . LYS A 1 96 ? -25.412 13.171 3.583 1.00 96.81 96 LYS A N 1
ATOM 723 C CA . LYS A 1 96 ? -25.905 12.075 2.739 1.00 96.81 96 LYS A CA 1
ATOM 724 C C . LYS A 1 96 ? -26.027 10.762 3.498 1.00 96.81 96 LYS A C 1
ATOM 726 O O . LYS A 1 96 ? -26.999 10.039 3.278 1.00 96.81 96 LYS A O 1
ATOM 731 N N . ILE A 1 97 ? -25.080 10.452 4.384 1.00 98.00 97 ILE A N 1
ATOM 732 C CA . ILE A 1 97 ? -25.143 9.233 5.203 1.00 98.00 97 ILE A CA 1
ATOM 733 C C . ILE A 1 97 ? -26.364 9.266 6.129 1.00 98.00 97 ILE A C 1
ATOM 735 O O . ILE A 1 97 ? -27.129 8.302 6.166 1.00 98.00 97 ILE A O 1
ATOM 739 N N . ILE A 1 98 ? -26.605 10.389 6.808 1.00 97.38 98 ILE A N 1
ATOM 740 C CA . ILE A 1 98 ? -27.774 10.579 7.677 1.00 97.38 98 ILE A CA 1
ATOM 741 C C . ILE A 1 98 ? -29.083 10.526 6.884 1.00 97.38 98 ILE A C 1
ATOM 743 O O . ILE A 1 98 ? -30.000 9.797 7.260 1.00 97.38 98 ILE A O 1
ATOM 747 N N . ASP A 1 99 ? -29.166 11.234 5.756 1.00 97.50 99 ASP A N 1
ATOM 748 C CA . ASP A 1 99 ? -30.344 11.212 4.885 1.00 97.50 99 ASP A CA 1
ATOM 749 C C . ASP A 1 99 ? -30.644 9.788 4.394 1.00 97.50 99 ASP A C 1
ATOM 751 O O . ASP A 1 99 ? -31.805 9.392 4.290 1.00 97.50 99 ASP A O 1
ATOM 755 N N . THR A 1 100 ? -29.608 8.995 4.120 1.00 97.81 100 THR A N 1
ATOM 756 C CA . THR A 1 100 ? -29.740 7.595 3.697 1.00 97.81 100 THR A CA 1
ATOM 757 C C . THR A 1 100 ? -30.197 6.690 4.837 1.00 97.81 100 THR A C 1
ATOM 759 O O . THR A 1 100 ? -31.085 5.859 4.637 1.00 97.81 100 THR A O 1
ATOM 762 N N . ALA A 1 101 ? -29.662 6.868 6.046 1.00 96.62 101 ALA A N 1
ATOM 763 C CA . ALA A 1 101 ? -30.118 6.134 7.226 1.00 96.62 101 ALA A CA 1
ATOM 764 C C . ALA A 1 101 ? -31.606 6.397 7.507 1.00 96.62 101 ALA A C 1
ATOM 766 O O . ALA A 1 101 ? -32.355 5.463 7.779 1.00 96.62 101 ALA A O 1
ATOM 767 N N . LYS A 1 102 ? -32.057 7.647 7.337 1.00 95.81 102 LYS A N 1
ATOM 768 C CA . LYS A 1 102 ? -33.473 8.023 7.465 1.00 95.81 102 LYS A CA 1
ATOM 769 C C . LYS A 1 102 ? -34.336 7.428 6.354 1.00 95.81 102 LYS A C 1
ATOM 771 O O . LYS A 1 102 ? -35.398 6.902 6.642 1.00 95.81 102 LYS A O 1
ATOM 776 N N . LYS A 1 103 ? -33.887 7.480 5.095 1.00 96.81 103 LYS A N 1
ATOM 777 C CA . LYS A 1 103 ? -34.620 6.903 3.948 1.00 96.81 103 LYS A CA 1
ATOM 778 C C . LYS A 1 103 ? -34.773 5.387 4.029 1.00 96.81 103 LYS A C 1
ATOM 780 O O . LYS A 1 103 ? -35.766 4.860 3.548 1.00 96.81 103 LYS A O 1
ATOM 785 N N . SER A 1 104 ? -33.778 4.708 4.590 1.00 96.38 104 SER A N 1
ATOM 786 C CA . SER A 1 104 ? -33.771 3.253 4.749 1.00 96.38 104 SER A CA 1
ATOM 787 C C . SER A 1 104 ? -34.413 2.780 6.054 1.00 96.38 104 SER A C 1
ATOM 789 O O . SER A 1 104 ? -34.479 1.574 6.282 1.00 96.38 104 SER A O 1
ATOM 791 N N . ASP A 1 105 ? -34.882 3.689 6.917 1.00 95.12 105 ASP A N 1
ATOM 792 C CA . ASP A 1 105 ? -35.371 3.386 8.267 1.00 95.12 105 ASP A CA 1
ATOM 793 C C . ASP A 1 105 ? -34.359 2.584 9.113 1.00 95.12 105 ASP A C 1
ATOM 795 O O . ASP A 1 105 ? -34.727 1.674 9.860 1.00 95.12 105 ASP A O 1
ATOM 799 N N . ALA A 1 106 ? -33.061 2.878 8.990 1.00 95.31 106 ALA A N 1
ATOM 800 C CA . ALA A 1 106 ? -32.032 2.266 9.828 1.00 95.31 106 ALA A CA 1
ATOM 801 C C . ALA A 1 106 ? -32.061 2.872 11.242 1.00 95.31 106 ALA A C 1
ATOM 803 O O . ALA A 1 106 ? -32.007 4.091 11.410 1.00 95.31 106 ALA A O 1
ATOM 804 N N . GLN A 1 107 ? -32.116 2.032 12.284 1.00 95.06 107 GLN A N 1
ATOM 805 C CA . GLN A 1 107 ? -32.122 2.513 13.676 1.00 95.06 107 GLN A CA 1
ATOM 806 C C . GLN A 1 107 ? -30.718 2.831 14.196 1.00 95.06 107 GLN A C 1
ATOM 808 O O . GLN A 1 107 ? -30.583 3.563 15.181 1.00 95.06 107 GLN A O 1
ATOM 813 N N . ALA A 1 108 ? -29.690 2.279 13.553 1.00 96.38 108 ALA A N 1
ATOM 814 C CA . ALA A 1 108 ? -28.302 2.435 13.948 1.00 96.38 108 ALA A CA 1
ATOM 815 C C . ALA A 1 108 ? -27.383 2.615 12.737 1.00 96.38 108 ALA A C 1
ATOM 817 O O . ALA A 1 108 ? -27.665 2.102 11.652 1.00 96.38 108 ALA A O 1
ATOM 818 N N . ILE A 1 109 ? -26.262 3.303 12.946 1.00 98.25 109 ILE A N 1
ATOM 819 C CA . ILE A 1 109 ? -25.163 3.411 11.988 1.00 98.25 109 ILE A CA 1
ATOM 820 C C . ILE A 1 109 ? -23.920 2.778 12.606 1.00 98.25 109 ILE A C 1
ATOM 822 O O . ILE A 1 109 ? -23.448 3.214 13.657 1.00 98.25 109 ILE A O 1
ATOM 826 N N . HIS A 1 110 ? -23.370 1.774 11.928 1.00 98.50 110 HIS A N 1
ATOM 827 C CA . HIS A 1 110 ? -22.062 1.219 12.239 1.00 98.50 110 HIS A CA 1
ATOM 828 C C . HIS A 1 110 ? -21.007 1.869 11.334 1.00 98.50 110 HIS A C 1
ATOM 830 O O . HIS A 1 110 ? -21.036 1.657 10.118 1.00 98.50 110 HIS A O 1
ATOM 836 N N . PRO A 1 111 ? -20.056 2.643 11.882 1.00 97.12 111 PRO A N 1
ATOM 837 C CA . PRO A 1 111 ? -19.080 3.352 11.060 1.00 97.12 111 PRO A CA 1
ATOM 838 C C . PRO A 1 111 ? -17.923 2.459 10.590 1.00 97.12 111 PRO A C 1
ATOM 840 O O . PRO A 1 111 ? -17.213 2.811 9.655 1.00 97.12 111 PRO A O 1
ATOM 843 N N . GLY A 1 112 ? -17.715 1.297 11.220 1.00 96.19 112 GLY A N 1
ATOM 844 C CA . GLY A 1 112 ? -16.544 0.460 10.953 1.00 96.19 112 GLY A CA 1
ATOM 845 C C . GLY A 1 112 ? -15.284 1.149 11.474 1.00 96.19 112 GLY A C 1
ATOM 846 O O . GLY A 1 112 ? -15.251 1.563 12.631 1.00 96.19 112 GLY A O 1
ATOM 847 N N . TYR A 1 113 ? -14.278 1.293 10.615 1.00 95.00 113 TYR A N 1
ATOM 848 C CA . TYR A 1 113 ? -13.048 2.024 10.911 1.00 95.00 113 TYR A CA 1
ATOM 849 C C . TYR A 1 113 ? -12.684 3.001 9.785 1.00 95.00 113 TYR A C 1
ATOM 851 O O . TYR A 1 113 ? -13.041 2.802 8.620 1.00 95.00 113 TYR A O 1
ATOM 859 N N . GLY A 1 114 ? -11.949 4.062 10.117 1.00 92.00 114 GLY A N 1
ATOM 860 C CA . GLY A 1 114 ? -11.706 5.164 9.191 1.00 92.00 114 GLY A CA 1
ATOM 861 C C . GLY A 1 114 ? -13.001 5.883 8.782 1.00 92.00 114 GLY A C 1
ATOM 862 O O . GLY A 1 114 ? -14.071 5.678 9.351 1.00 92.00 114 GLY A O 1
ATOM 863 N N . PHE A 1 115 ? -12.908 6.749 7.771 1.00 94.50 115 PHE A N 1
ATOM 864 C CA . PHE A 1 115 ? -14.014 7.616 7.350 1.00 94.50 115 PHE A CA 1
ATOM 865 C C . PHE A 1 115 ? -14.599 8.425 8.523 1.00 94.50 115 PHE A C 1
ATOM 867 O O . PHE A 1 115 ? -13.914 9.285 9.066 1.00 94.50 115 PHE A O 1
ATOM 874 N N . LEU A 1 116 ? -15.854 8.165 8.898 1.00 94.94 116 LEU A N 1
ATOM 875 C CA . LEU A 1 116 ? -16.591 8.904 9.924 1.00 94.94 116 LEU A CA 1
ATOM 876 C C . LEU A 1 116 ? -16.527 8.247 11.315 1.00 94.94 116 LEU A C 1
ATOM 878 O O . LEU A 1 116 ? -17.179 8.736 12.235 1.00 94.94 116 LEU A O 1
ATOM 882 N N . SER A 1 117 ? -15.763 7.161 11.498 1.00 94.50 117 SER A N 1
ATOM 883 C CA . SER A 1 117 ? -15.727 6.404 12.763 1.00 94.50 117 SER A CA 1
ATOM 884 C C . SER A 1 117 ? -15.217 7.194 13.962 1.00 94.50 117 SER A C 1
ATOM 886 O O . SER A 1 117 ? -15.641 6.930 15.077 1.00 94.50 117 SER A O 1
ATOM 888 N N . GLU A 1 118 ? -14.331 8.159 13.731 1.00 91.62 118 GLU A N 1
ATOM 889 C CA . GLU A 1 118 ? -13.708 8.983 14.779 1.00 91.62 118 GLU A CA 1
ATOM 890 C C . GLU A 1 118 ? -14.125 10.454 14.638 1.00 91.62 118 GLU A C 1
ATOM 892 O O . GLU A 1 118 ? -13.460 11.366 15.122 1.00 91.62 118 GLU A O 1
ATOM 897 N N . ASN A 1 119 ? -15.236 10.710 13.938 1.00 93.00 119 ASN A N 1
ATOM 898 C CA . ASN A 1 119 ? -15.755 12.054 13.753 1.00 93.00 119 ASN A CA 1
ATOM 899 C C . ASN A 1 119 ? -16.823 12.369 14.813 1.00 93.00 119 ASN A C 1
ATOM 901 O O . ASN A 1 119 ? -17.961 11.897 14.752 1.00 93.00 119 ASN A O 1
ATOM 905 N N . ALA A 1 120 ? -16.453 13.208 15.782 1.00 93.44 120 ALA A N 1
ATOM 906 C CA . ALA A 1 120 ? -17.332 13.605 16.879 1.00 93.44 120 ALA A CA 1
ATOM 907 C C . ALA A 1 120 ? -18.611 14.323 16.406 1.00 93.44 120 ALA A C 1
ATOM 909 O O . ALA A 1 120 ? -19.682 14.115 16.979 1.00 93.44 120 ALA A O 1
ATOM 910 N N . GLU A 1 121 ? -18.515 15.154 15.366 1.00 95.12 121 GLU A N 1
ATOM 911 C CA . GLU A 1 121 ? -19.651 15.900 14.807 1.00 95.12 121 GLU A CA 1
ATOM 912 C C . GLU A 1 121 ? -20.670 14.951 14.173 1.00 95.12 121 GLU A C 1
ATOM 914 O O . GLU A 1 121 ? -21.875 15.117 14.360 1.00 95.12 121 GLU A O 1
ATOM 919 N N . PHE A 1 122 ? -20.194 13.907 13.495 1.00 95.44 122 PHE A N 1
ATOM 920 C CA . PHE A 1 122 ? -21.039 12.869 12.924 1.00 95.44 122 PHE A CA 1
ATOM 921 C C . PHE A 1 122 ? -21.760 12.052 14.002 1.00 95.44 122 PHE A C 1
ATOM 923 O O . PHE A 1 122 ? -22.966 11.827 13.887 1.00 95.44 122 PHE A O 1
ATOM 930 N N . ALA A 1 123 ? -21.065 11.654 15.073 1.00 93.44 123 ALA A N 1
ATOM 931 C CA . ALA A 1 123 ? -21.690 10.968 16.206 1.00 93.44 123 ALA A CA 1
ATOM 932 C C . ALA A 1 123 ? -22.764 11.846 16.882 1.00 93.44 123 ALA A C 1
ATOM 934 O O . ALA A 1 123 ? -23.856 11.370 17.202 1.00 93.44 123 ALA A O 1
ATOM 935 N N . GLU A 1 124 ? -22.497 13.148 17.035 1.00 92.81 124 GLU A N 1
ATOM 936 C CA . GLU A 1 124 ? -23.471 14.113 17.560 1.00 92.81 124 GLU A CA 1
ATOM 937 C C . GLU A 1 124 ? -24.682 14.276 16.628 1.00 92.81 124 GLU A C 1
ATOM 939 O O . GLU A 1 124 ? -25.819 14.383 17.090 1.00 92.81 124 GLU A O 1
ATOM 944 N N . LEU A 1 125 ? -24.457 14.271 15.313 1.00 93.38 125 LEU A N 1
ATOM 945 C CA . LEU A 1 125 ? -25.518 14.353 14.314 1.00 93.38 125 LEU A CA 1
ATOM 946 C C . LEU A 1 125 ? -26.397 13.095 14.310 1.00 93.38 125 LEU A C 1
ATOM 948 O O . LEU A 1 125 ? -27.620 13.219 14.273 1.00 93.38 125 LEU A O 1
ATOM 952 N N . CYS A 1 126 ? -25.801 11.904 14.429 1.00 92.81 126 CYS A N 1
ATOM 953 C CA . CYS A 1 126 ? -26.543 10.653 14.608 1.00 92.81 126 CYS A CA 1
ATOM 954 C C . CYS A 1 126 ? -27.468 10.749 15.826 1.00 92.81 126 CYS A C 1
ATOM 956 O O . CYS A 1 126 ? -28.665 10.485 15.717 1.00 92.81 126 CYS A O 1
ATOM 958 N N . ALA A 1 127 ? -26.938 11.214 16.962 1.00 88.50 127 ALA A N 1
ATOM 959 C CA . ALA A 1 127 ? -27.723 11.422 18.169 1.00 88.50 127 ALA A CA 1
ATOM 960 C C . ALA A 1 127 ? -28.873 12.421 17.926 1.00 88.50 127 ALA A C 1
ATOM 962 O O . ALA A 1 127 ? -30.028 12.104 18.207 1.00 88.50 127 ALA A O 1
ATOM 963 N N . LYS A 1 128 ? -28.607 13.601 17.350 1.00 90.69 128 LYS A N 1
ATOM 964 C CA . LYS A 1 128 ? -29.638 14.623 17.059 1.00 90.69 128 LYS A CA 1
ATOM 965 C C . LYS A 1 128 ? -30.793 14.094 16.209 1.00 90.69 128 LYS A C 1
ATOM 967 O O . LYS A 1 128 ? 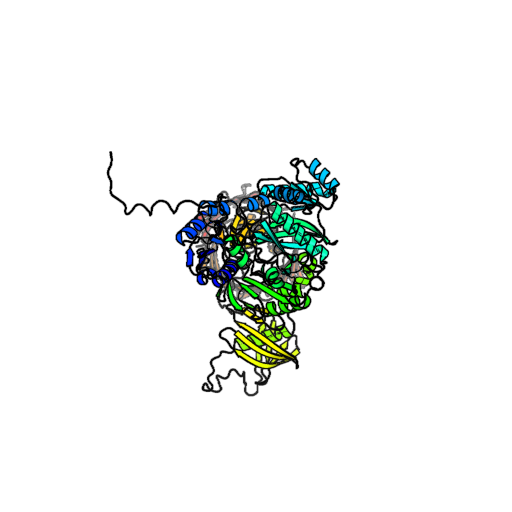-31.942 14.442 16.464 1.00 90.69 128 LYS A O 1
ATOM 972 N N . GLU A 1 129 ? -30.496 13.231 15.246 1.00 90.56 129 GLU A N 1
ATOM 973 C CA . GLU A 1 129 ? -31.487 12.619 14.353 1.00 90.56 129 GLU A CA 1
ATOM 974 C C . GLU A 1 129 ? -32.124 11.349 14.935 1.00 90.56 129 GLU A C 1
ATOM 976 O O . GLU A 1 129 ? -32.927 10.690 14.274 1.00 90.56 129 GLU A O 1
ATOM 981 N N . GLY A 1 130 ? -31.788 11.000 16.179 1.00 87.81 130 GLY A N 1
ATOM 982 C CA . GLY A 1 130 ? -32.305 9.819 16.846 1.00 87.81 130 GLY A CA 1
ATOM 983 C C . GLY A 1 130 ? -31.851 8.535 16.161 1.00 87.81 130 GLY A C 1
ATOM 984 O O . GLY A 1 130 ? -32.646 7.612 16.048 1.00 87.81 130 GLY A O 1
ATOM 985 N N . ILE A 1 131 ? -30.601 8.436 15.718 1.00 92.75 131 ILE A N 1
ATOM 986 C CA . ILE A 1 131 ? -29.985 7.231 15.144 1.00 92.75 131 ILE A CA 1
ATOM 987 C C . ILE A 1 131 ? -28.863 6.778 16.084 1.00 92.75 131 ILE A C 1
ATOM 989 O O . ILE A 1 131 ? -28.027 7.582 16.492 1.00 92.75 131 ILE A O 1
ATOM 993 N N . ALA A 1 132 ? -28.840 5.497 16.461 1.00 92.69 132 ALA A N 1
ATOM 994 C CA . ALA A 1 132 ? -27.804 4.978 17.350 1.00 92.69 132 ALA A CA 1
ATOM 995 C C . ALA A 1 132 ? -26.451 4.919 16.624 1.00 92.69 132 ALA A C 1
ATOM 997 O O . ALA A 1 132 ? -26.300 4.213 15.628 1.00 92.69 132 ALA A O 1
ATOM 998 N N . PHE A 1 133 ? -25.460 5.649 17.125 1.00 95.56 133 PHE A N 1
ATOM 999 C CA . PHE A 1 133 ? -24.082 5.519 16.664 1.00 95.56 133 PHE A CA 1
ATOM 1000 C C . PHE A 1 133 ? -23.442 4.306 17.348 1.00 95.56 133 PHE A C 1
ATOM 1002 O O . PHE A 1 133 ? -23.323 4.278 18.572 1.00 95.56 133 PHE A O 1
ATOM 1009 N N . VAL A 1 134 ? -23.062 3.285 16.576 1.00 96.44 134 VAL A N 1
ATOM 1010 C CA . VAL A 1 134 ? -22.440 2.064 17.113 1.00 96.44 134 VAL A CA 1
ATOM 1011 C C . VAL A 1 134 ? -20.949 2.319 17.342 1.00 96.44 134 VAL A C 1
ATOM 1013 O O . VAL A 1 134 ? -20.100 1.971 16.523 1.00 96.44 134 VAL A O 1
ATOM 1016 N N . GLY A 1 135 ? -20.638 2.975 18.455 1.00 93.56 135 GLY A N 1
ATOM 1017 C CA . GLY A 1 135 ? -19.291 3.402 18.815 1.00 93.56 135 GLY A CA 1
ATOM 1018 C C . GLY A 1 135 ? -19.277 4.218 20.111 1.00 93.56 135 GLY A C 1
ATOM 1019 O O . GLY A 1 135 ? -20.291 4.273 20.813 1.00 93.56 135 GLY A O 1
ATOM 1020 N N . PRO A 1 136 ? -18.139 4.845 20.441 1.00 94.25 136 PRO A N 1
ATOM 1021 C CA . PRO A 1 136 ? -18.007 5.631 21.660 1.00 94.25 136 PRO A CA 1
ATOM 1022 C C . PRO A 1 136 ? -18.825 6.927 21.623 1.00 94.25 136 PRO A C 1
ATOM 1024 O O . PRO A 1 136 ? -19.187 7.422 20.551 1.00 94.25 136 PRO A O 1
ATOM 1027 N N . PRO A 1 137 ? -19.112 7.518 22.798 1.00 92.00 137 PRO A N 1
ATOM 1028 C CA . PRO A 1 137 ? -19.836 8.778 22.874 1.00 92.00 137 PRO A CA 1
ATOM 1029 C C . PRO A 1 137 ? -19.006 9.938 22.307 1.00 92.00 137 PRO A C 1
ATOM 1031 O O . PRO A 1 137 ? -17.781 9.961 22.418 1.00 92.00 137 PRO A O 1
ATOM 1034 N N . THR A 1 138 ? -19.685 10.969 21.790 1.00 93.25 138 THR A N 1
ATOM 1035 C CA . THR A 1 138 ? -19.070 12.179 21.207 1.00 93.25 138 THR A CA 1
ATOM 1036 C C . THR A 1 138 ? -17.979 12.793 22.088 1.00 93.25 138 THR A C 1
ATOM 1038 O O . THR A 1 138 ? -16.955 13.237 21.573 1.00 93.25 138 THR A O 1
ATOM 1041 N N . LYS A 1 139 ? -18.183 12.823 23.413 1.00 91.56 139 LYS A N 1
ATOM 1042 C CA . LYS A 1 139 ? -17.197 13.370 24.354 1.00 91.56 139 LYS A CA 1
ATOM 1043 C C . LYS A 1 139 ? -15.898 12.558 24.346 1.00 91.56 139 LYS A C 1
ATOM 1045 O O . LYS A 1 139 ? -14.844 13.158 24.217 1.00 91.56 139 LYS A O 1
ATOM 1050 N N . ALA A 1 140 ? -15.976 11.226 24.394 1.00 92.25 140 ALA A N 1
ATOM 1051 C CA . ALA A 1 140 ? -14.793 10.365 24.361 1.00 92.25 140 ALA A CA 1
ATOM 1052 C C . ALA A 1 140 ? -14.002 10.528 23.051 1.00 92.25 140 ALA A C 1
ATOM 1054 O O . ALA A 1 140 ? -12.778 10.604 23.084 1.00 92.25 140 ALA A O 1
ATOM 1055 N N . ILE A 1 141 ? -14.697 10.664 21.913 1.00 92.38 141 ILE A N 1
ATOM 1056 C CA . ILE A 1 141 ? -14.059 10.934 20.612 1.00 92.38 141 ILE A CA 1
ATOM 1057 C C . ILE A 1 141 ? -13.312 12.279 20.638 1.00 92.38 141 ILE A C 1
ATOM 1059 O O . ILE A 1 141 ? -12.174 12.362 20.186 1.00 92.38 141 ILE A O 1
ATOM 1063 N N . ARG A 1 142 ? -13.922 13.341 21.188 1.00 91.31 142 ARG A N 1
ATOM 1064 C CA . ARG A 1 142 ? -13.275 14.665 21.302 1.00 91.31 142 ARG A CA 1
ATOM 1065 C C . ARG A 1 142 ? -12.089 14.654 22.258 1.00 91.31 142 ARG A C 1
ATOM 1067 O O . ARG A 1 142 ? -11.040 15.187 21.914 1.00 91.31 142 ARG A O 1
ATOM 1074 N N . ASP A 1 143 ? -12.259 14.047 23.429 1.00 91.31 143 ASP A N 1
ATOM 1075 C CA . ASP A 1 143 ? -11.236 13.989 24.473 1.00 91.31 143 ASP A CA 1
ATOM 1076 C C . ASP A 1 143 ? -9.962 13.300 23.959 1.00 91.31 143 ASP A C 1
ATOM 1078 O O . ASP A 1 143 ? -8.856 13.746 24.259 1.00 91.31 143 ASP A O 1
ATOM 1082 N N . MET A 1 144 ? -10.113 12.250 23.143 1.00 89.88 144 MET A N 1
ATOM 1083 C CA . MET A 1 144 ? -8.996 11.493 22.564 1.00 89.88 144 MET A CA 1
ATOM 1084 C C . MET A 1 144 ? -8.487 12.043 21.223 1.00 89.88 144 MET A C 1
ATOM 1086 O O . MET A 1 144 ? -7.455 11.591 20.738 1.00 89.88 144 MET A O 1
ATOM 1090 N N . GLY A 1 145 ? -9.164 13.031 20.627 1.00 81.94 145 GLY A N 1
ATOM 1091 C CA . GLY A 1 145 ? -8.782 13.597 19.328 1.00 81.94 145 GLY A CA 1
ATOM 1092 C C . GLY A 1 145 ? -7.535 14.489 19.366 1.00 81.94 145 GLY A C 1
ATOM 1093 O O . GLY A 1 145 ? -6.835 14.611 18.360 1.00 81.94 145 GLY A O 1
ATOM 1094 N N . THR A 1 146 ? -7.226 15.096 20.518 1.00 77.31 146 THR A N 1
ATOM 1095 C CA . THR A 1 146 ? -6.052 15.968 20.691 1.00 77.31 146 THR A CA 1
ATOM 1096 C C . THR A 1 146 ? -5.035 15.318 21.623 1.00 77.31 146 THR A C 1
ATOM 1098 O O . THR A 1 146 ? -5.350 15.006 22.770 1.00 77.31 146 THR A O 1
ATOM 1101 N N . LYS A 1 147 ? -3.779 15.194 21.172 1.00 77.50 147 LYS A N 1
ATOM 1102 C CA . LYS A 1 147 ? -2.700 14.513 21.915 1.00 77.50 147 LYS A CA 1
ATOM 1103 C C . LYS A 1 147 ? -2.454 15.076 23.316 1.00 77.50 147 LYS A C 1
ATOM 1105 O O . LYS A 1 147 ? -2.217 14.305 24.241 1.00 77.50 147 LYS A O 1
ATOM 1110 N N . SER A 1 148 ? -2.503 16.398 23.484 1.00 77.75 148 SER A N 1
ATOM 1111 C CA . SER A 1 148 ? -2.280 17.049 24.783 1.00 77.75 148 SER A CA 1
ATOM 1112 C C . SER A 1 148 ? -3.393 16.734 25.786 1.00 77.75 148 SER A C 1
ATOM 1114 O O . SER A 1 148 ? -3.104 16.312 26.902 1.00 77.75 148 SER A O 1
ATOM 1116 N N . ILE A 1 149 ? -4.657 16.869 25.369 1.00 84.00 149 ILE A N 1
ATOM 1117 C CA . ILE A 1 149 ? -5.833 16.555 26.196 1.00 84.00 149 ILE A CA 1
ATOM 1118 C C . ILE A 1 149 ? -5.836 15.069 26.559 1.00 84.00 149 ILE A C 1
ATOM 1120 O O . ILE A 1 149 ? -5.988 14.726 27.730 1.00 84.00 149 ILE A O 1
ATOM 1124 N N . ALA A 1 150 ? -5.591 14.196 25.578 1.00 87.81 150 ALA A N 1
ATOM 1125 C CA . ALA A 1 150 ? -5.535 12.761 25.802 1.00 87.81 150 ALA A CA 1
ATOM 1126 C C . ALA A 1 150 ? -4.466 12.393 26.837 1.00 87.81 150 ALA A C 1
ATOM 1128 O O . ALA A 1 150 ? -4.766 11.699 27.804 1.00 87.81 150 ALA A O 1
ATOM 1129 N N . LYS A 1 151 ? -3.242 12.915 26.701 1.00 86.12 151 LYS A N 1
ATOM 1130 C CA . LYS A 1 151 ? -2.153 12.659 27.656 1.00 86.12 151 LYS A CA 1
ATOM 1131 C C . LYS A 1 151 ? -2.462 13.154 29.062 1.00 86.12 151 LYS A C 1
ATOM 1133 O O . LYS A 1 151 ? -2.154 12.439 30.010 1.00 86.12 151 LYS A O 1
ATOM 1138 N N . GLN A 1 152 ? -3.084 14.324 29.199 1.00 87.75 152 GLN A N 1
ATOM 1139 C CA . GLN A 1 152 ? -3.481 14.844 30.506 1.00 87.75 152 GLN A CA 1
ATOM 1140 C C . GLN A 1 152 ? -4.496 13.912 31.181 1.00 87.75 152 GLN A C 1
ATOM 1142 O O . GLN A 1 152 ? -4.261 13.473 32.303 1.00 87.75 152 GLN A O 1
ATOM 1147 N N . ILE A 1 153 ? -5.562 13.528 30.468 1.00 92.75 153 ILE A N 1
ATOM 1148 C CA . ILE A 1 153 ? -6.587 12.605 30.984 1.00 92.75 153 ILE A CA 1
ATOM 1149 C C . ILE A 1 153 ? -5.963 11.261 31.383 1.00 92.75 153 ILE A C 1
ATOM 1151 O O . ILE A 1 153 ? -6.285 10.722 32.440 1.00 92.75 153 ILE A O 1
ATOM 1155 N N . MET A 1 154 ? -5.054 10.727 30.564 1.00 94.56 154 MET A N 1
ATOM 1156 C CA . MET A 1 154 ? -4.378 9.458 30.849 1.00 94.56 154 MET A CA 1
ATOM 1157 C C . MET A 1 154 ? -3.441 9.547 32.054 1.00 94.56 154 MET A C 1
ATOM 1159 O O . MET A 1 154 ? -3.446 8.648 32.895 1.00 94.56 154 MET A O 1
ATOM 1163 N N . SER A 1 155 ? -2.690 10.641 32.178 1.00 92.12 155 SER A N 1
ATOM 1164 C CA . SER A 1 155 ? -1.842 10.901 33.342 1.00 92.12 155 SER A CA 1
ATOM 1165 C C . SER A 1 155 ? -2.675 10.989 34.624 1.00 92.12 155 SER A C 1
ATOM 1167 O O . SER A 1 155 ? -2.346 10.337 35.615 1.00 92.12 155 SER A O 1
ATOM 1169 N N . ASP A 1 156 ? -3.785 11.729 34.595 1.00 93.38 156 ASP A N 1
ATOM 1170 C CA . ASP A 1 156 ? -4.696 11.882 35.738 1.00 93.38 156 ASP A CA 1
ATOM 1171 C C . ASP A 1 156 ? -5.382 10.556 36.114 1.00 93.38 156 ASP A C 1
ATOM 1173 O O . ASP A 1 156 ? -5.693 10.315 37.281 1.00 93.38 156 ASP A O 1
ATOM 1177 N N . ALA A 1 157 ? -5.565 9.657 35.141 1.00 94.75 157 ALA A N 1
ATOM 1178 C CA . ALA A 1 157 ? -6.100 8.310 35.332 1.00 94.75 157 ALA A CA 1
ATOM 1179 C C . ALA A 1 157 ? -5.057 7.271 35.799 1.00 94.75 157 ALA A C 1
ATOM 1181 O O . ALA A 1 157 ? -5.378 6.084 35.931 1.00 94.75 157 ALA A O 1
ATOM 1182 N N . GLY A 1 158 ? -3.803 7.676 36.034 1.00 94.12 158 GLY A N 1
ATOM 1183 C CA . GLY A 1 158 ? -2.727 6.768 36.441 1.00 94.12 158 GLY A CA 1
ATOM 1184 C C . GLY A 1 158 ? -2.336 5.767 35.347 1.00 94.12 158 GLY A C 1
ATOM 1185 O O . GLY A 1 158 ? -1.992 4.615 35.637 1.00 94.12 158 GLY A O 1
ATOM 1186 N N . VAL A 1 159 ? -2.448 6.169 34.081 1.00 95.62 159 VAL A N 1
ATOM 1187 C CA . VAL A 1 159 ? -1.930 5.424 32.931 1.00 95.62 159 VAL A CA 1
ATOM 1188 C C . VAL A 1 159 ? -0.522 5.953 32.632 1.00 95.62 159 VAL A C 1
ATOM 1190 O O . VAL A 1 159 ? -0.359 7.167 32.497 1.00 95.62 159 VAL A O 1
ATOM 1193 N N . PRO A 1 160 ? 0.508 5.092 32.529 1.00 93.50 160 PRO A N 1
ATOM 1194 C CA . PRO A 1 160 ? 1.865 5.542 32.228 1.00 93.50 160 PRO A CA 1
ATOM 1195 C C . PRO A 1 160 ? 1.911 6.323 30.911 1.00 93.50 160 PRO A C 1
ATOM 1197 O O . PRO A 1 160 ? 1.461 5.822 29.885 1.00 93.50 160 PRO A O 1
ATOM 1200 N N . VAL A 1 161 ? 2.467 7.534 30.914 1.00 91.94 161 VAL A N 1
ATOM 1201 C CA . VAL A 1 161 ? 2.652 8.377 29.720 1.00 91.94 161 VAL A CA 1
ATOM 1202 C C . VAL A 1 161 ? 4.139 8.642 29.498 1.00 91.94 161 VAL A C 1
ATOM 1204 O O . VAL A 1 161 ? 4.909 8.719 30.455 1.00 91.94 161 VAL A O 1
ATOM 1207 N N . ILE A 1 162 ? 4.560 8.791 28.237 1.00 88.31 162 ILE A N 1
ATOM 1208 C CA . ILE A 1 162 ? 5.950 9.157 27.925 1.00 88.31 162 ILE A CA 1
ATOM 1209 C C . ILE A 1 162 ? 6.260 10.518 28.551 1.00 88.31 162 ILE A C 1
ATOM 1211 O O . ILE A 1 162 ? 5.507 11.476 28.364 1.00 88.31 162 ILE A O 1
ATOM 1215 N N . ILE A 1 163 ? 7.397 10.597 29.247 1.00 84.56 163 ILE A N 1
ATOM 1216 C CA . ILE A 1 163 ? 7.913 11.844 29.815 1.00 84.56 163 ILE A CA 1
ATOM 1217 C C . ILE A 1 163 ? 8.112 12.849 28.677 1.00 84.56 163 ILE A C 1
ATOM 1219 O O . ILE A 1 163 ? 8.825 12.579 27.708 1.00 84.56 163 ILE A O 1
ATOM 1223 N N . GLY A 1 164 ? 7.481 14.014 28.790 1.00 86.62 164 GLY A N 1
ATOM 1224 C CA . GLY A 1 164 ? 7.533 15.028 27.750 1.00 86.62 164 GLY A CA 1
ATOM 1225 C C . GLY A 1 164 ? 7.009 16.384 28.197 1.00 86.62 164 GLY A C 1
ATOM 1226 O O . GLY A 1 164 ? 6.291 16.498 29.190 1.00 86.62 164 GLY A O 1
ATOM 1227 N N . TYR A 1 165 ? 7.356 17.413 27.432 1.00 86.56 165 TYR A N 1
ATOM 1228 C CA . TYR A 1 165 ? 6.895 18.780 27.604 1.00 86.56 165 TYR A CA 1
ATOM 1229 C C . TYR A 1 165 ? 5.848 19.141 26.548 1.00 86.56 165 TYR A C 1
ATOM 1231 O O . TYR A 1 165 ? 6.062 18.970 25.347 1.00 86.56 165 TYR A O 1
ATOM 1239 N N . HIS A 1 166 ? 4.720 19.659 27.027 1.00 83.06 166 HIS A N 1
ATOM 1240 C CA . HIS A 1 166 ? 3.547 20.032 26.235 1.00 83.06 166 HIS A CA 1
ATOM 1241 C C . HIS A 1 166 ? 2.898 21.326 26.756 1.00 83.06 166 HIS A C 1
ATOM 1243 O O . HIS A 1 166 ? 1.690 21.521 26.646 1.00 83.06 166 HIS A O 1
ATOM 1249 N N . GLY A 1 167 ? 3.702 22.185 27.390 1.00 80.56 167 GLY A N 1
ATOM 1250 C CA . GLY A 1 167 ? 3.241 23.455 27.939 1.00 80.56 167 GLY A CA 1
ATOM 1251 C C . GLY A 1 167 ? 3.049 24.539 26.875 1.00 80.56 167 GLY A C 1
ATOM 1252 O O . GLY A 1 167 ? 3.461 24.407 25.725 1.00 80.56 167 GLY A O 1
ATOM 1253 N N . ASN A 1 168 ? 2.447 25.651 27.298 1.00 82.62 168 ASN A N 1
ATOM 1254 C CA . ASN A 1 168 ? 2.114 26.773 26.415 1.00 82.62 168 ASN A CA 1
ATOM 1255 C C . ASN A 1 168 ? 3.333 27.621 25.996 1.00 82.62 168 ASN A C 1
ATOM 1257 O O . ASN A 1 168 ? 3.216 28.431 25.081 1.00 82.62 168 ASN A O 1
ATOM 1261 N N . ASP A 1 169 ? 4.485 27.483 26.664 1.00 88.38 169 ASP A N 1
ATOM 1262 C CA . ASP A 1 169 ? 5.701 28.225 26.307 1.00 88.38 169 ASP A CA 1
ATOM 1263 C C . ASP A 1 169 ? 6.455 27.489 25.196 1.00 88.38 169 ASP A C 1
ATOM 1265 O O . ASP A 1 169 ? 7.168 26.512 25.422 1.00 88.38 169 ASP A O 1
ATOM 1269 N N . GLN A 1 170 ? 6.265 27.985 23.978 1.00 90.69 170 GLN A N 1
ATOM 1270 C CA . GLN A 1 170 ? 6.813 27.431 22.745 1.00 90.69 170 GLN A CA 1
ATOM 1271 C C . GLN A 1 170 ? 8.134 28.103 22.331 1.00 90.69 170 GLN A C 1
ATOM 1273 O O . GLN A 1 170 ? 8.533 28.019 21.174 1.00 90.69 170 GLN A O 1
ATOM 1278 N N . SER A 1 171 ? 8.841 28.798 23.227 1.00 91.94 171 SER A N 1
ATOM 1279 C CA . SER A 1 171 ? 10.143 29.390 22.884 1.00 91.94 171 SER A CA 1
ATOM 1280 C C . SER A 1 171 ? 11.242 28.327 22.716 1.00 91.94 171 SER A C 1
ATOM 1282 O O . SER A 1 171 ? 11.310 27.356 23.468 1.00 91.94 171 SER A O 1
ATOM 1284 N N . ASP A 1 172 ? 12.153 28.517 21.756 1.00 91.00 172 ASP A N 1
ATOM 1285 C CA . ASP A 1 172 ? 13.237 27.560 21.455 1.00 91.00 172 ASP A CA 1
ATOM 1286 C C . ASP A 1 172 ? 14.115 27.282 22.678 1.00 91.00 172 ASP A C 1
ATOM 1288 O O . ASP A 1 172 ? 14.473 26.137 22.954 1.00 91.00 172 ASP A O 1
ATOM 1292 N N . ALA A 1 173 ? 14.409 28.330 23.455 1.00 91.88 173 ALA A N 1
ATOM 1293 C CA . ALA A 1 173 ? 15.168 28.225 24.694 1.00 91.88 173 ALA A CA 1
ATOM 1294 C C . ALA A 1 173 ? 14.449 27.348 25.729 1.00 91.88 173 ALA A C 1
ATOM 1296 O O . ALA A 1 173 ? 15.092 26.544 26.409 1.00 91.88 173 ALA A O 1
ATOM 1297 N N . LYS A 1 174 ? 13.118 27.469 25.834 1.00 92.94 174 LYS A N 1
ATOM 1298 C CA . LYS A 1 174 ? 12.319 26.654 26.746 1.00 92.94 174 LYS A CA 1
ATOM 1299 C C . LYS A 1 174 ? 12.264 25.202 26.291 1.00 92.94 174 LYS A C 1
ATOM 1301 O O . LYS A 1 174 ? 12.537 24.315 27.098 1.00 92.94 174 LYS A O 1
ATOM 1306 N N . LEU A 1 175 ? 11.982 24.955 25.014 1.00 92.19 175 LEU A N 1
ATOM 1307 C CA . LEU A 1 175 ? 11.932 23.604 24.451 1.00 92.19 175 LEU A CA 1
ATOM 1308 C C . LEU A 1 175 ? 13.283 22.889 24.588 1.00 92.19 175 LEU A C 1
ATOM 1310 O O . LEU A 1 175 ? 13.319 21.715 24.957 1.00 92.19 175 LEU A O 1
ATOM 1314 N N . LEU A 1 176 ? 14.397 23.598 24.387 1.00 92.81 176 LEU A N 1
ATOM 1315 C CA . LEU A 1 176 ? 15.739 23.065 24.624 1.00 92.81 176 LEU A CA 1
ATOM 1316 C C . LEU A 1 176 ? 15.985 22.773 26.111 1.00 92.81 176 LEU A C 1
ATOM 1318 O O . LEU A 1 176 ? 16.494 21.706 26.450 1.00 92.81 176 LEU A O 1
ATOM 1322 N N . GLN A 1 177 ? 15.601 23.683 27.013 1.00 93.44 177 GLN A N 1
ATOM 1323 C CA . GLN A 1 177 ? 15.731 23.473 28.458 1.00 93.44 177 GLN A CA 1
ATOM 1324 C C . GLN A 1 177 ? 14.967 22.223 28.917 1.00 93.44 177 GLN A C 1
ATOM 1326 O O . GLN A 1 177 ? 15.496 21.429 29.693 1.00 93.44 177 GLN A O 1
ATOM 1331 N N . GLU A 1 178 ? 13.735 22.041 28.449 1.00 93.06 178 GLU A N 1
ATOM 1332 C CA . GLU A 1 178 ? 12.923 20.872 28.786 1.00 93.06 178 GLU A CA 1
ATOM 1333 C C . GLU A 1 178 ? 13.480 19.598 28.137 1.00 93.06 178 GLU A C 1
ATOM 1335 O O . GLU A 1 178 ? 13.546 18.564 28.796 1.00 93.06 178 GLU A O 1
ATOM 1340 N N . SER A 1 179 ? 14.016 19.678 26.915 1.00 92.75 179 SER A N 1
ATOM 1341 C CA . SER A 1 179 ? 14.724 18.558 26.273 1.00 92.75 179 SER A CA 1
ATOM 1342 C C . SER A 1 179 ? 15.930 18.086 27.088 1.00 92.75 179 SER A C 1
ATOM 1344 O O . SER A 1 179 ? 16.125 16.884 27.253 1.00 92.75 179 SER A O 1
ATOM 1346 N N . LYS A 1 180 ? 16.699 19.012 27.680 1.00 92.56 180 LYS A N 1
ATOM 1347 C CA . LYS A 1 180 ? 17.806 18.671 28.592 1.00 92.56 180 LYS A CA 1
ATOM 1348 C C . LYS A 1 180 ? 17.326 17.983 29.868 1.00 92.56 180 LYS A C 1
ATOM 1350 O O . LYS A 1 180 ? 17.996 17.073 30.343 1.00 92.56 180 LYS A O 1
ATOM 1355 N N . LYS A 1 181 ? 16.181 18.401 30.419 1.00 92.69 181 LYS A N 1
ATOM 1356 C CA . LYS A 1 181 ? 15.585 17.773 31.613 1.00 92.69 181 LYS A CA 1
ATOM 1357 C C . LYS A 1 181 ? 15.057 16.369 31.326 1.00 92.69 181 LYS A C 1
ATOM 1359 O O . LYS A 1 181 ? 15.236 15.483 32.151 1.00 92.69 181 LYS A O 1
ATOM 1364 N N . ILE A 1 182 ? 14.415 16.178 30.172 1.00 91.75 182 ILE A N 1
ATOM 1365 C CA . ILE A 1 182 ? 13.942 14.868 29.692 1.00 91.75 182 ILE A CA 1
ATOM 1366 C C . ILE A 1 182 ? 15.140 13.949 29.392 1.00 91.75 182 ILE A C 1
ATOM 1368 O O . ILE A 1 182 ? 15.089 12.743 29.634 1.00 91.75 182 ILE A O 1
ATOM 1372 N N . GLY A 1 183 ? 16.227 14.536 28.888 1.00 90.75 183 GLY A N 1
ATOM 1373 C CA . GLY A 1 183 ? 17.448 13.856 28.486 1.00 90.75 183 GLY A CA 1
ATOM 1374 C C . GLY A 1 183 ? 17.357 13.323 27.057 1.00 90.75 183 GLY A C 1
ATOM 1375 O O . GLY A 1 183 ? 16.404 12.633 26.689 1.00 90.75 183 GLY A O 1
ATOM 1376 N N . PHE A 1 184 ? 18.385 13.594 26.256 1.00 89.06 184 PHE A N 1
ATOM 1377 C CA . PHE A 1 184 ? 18.498 13.093 24.886 1.00 89.06 184 PHE A CA 1
ATOM 1378 C C . PHE A 1 184 ? 18.674 11.554 24.841 1.00 89.06 184 PHE A C 1
ATOM 1380 O O . PHE A 1 184 ? 19.129 10.971 25.832 1.00 89.06 184 PHE A O 1
ATOM 1387 N N . PRO A 1 185 ? 18.267 10.866 23.754 1.00 92.50 185 PRO A N 1
ATOM 1388 C CA . PRO A 1 185 ? 17.563 11.400 22.583 1.00 92.50 185 PRO A CA 1
ATOM 1389 C C . PRO A 1 185 ? 16.108 11.808 22.894 1.00 92.50 185 PRO A C 1
ATOM 1391 O O . PRO A 1 185 ? 15.439 11.201 23.737 1.00 92.50 185 PRO A O 1
ATOM 1394 N N . VAL A 1 186 ? 15.614 12.841 22.205 1.00 92.75 186 VAL A N 1
ATOM 1395 C CA . VAL A 1 186 ? 14.231 13.341 22.301 1.00 92.75 186 VAL A CA 1
ATOM 1396 C C . VAL A 1 186 ? 13.546 13.364 20.934 1.00 92.75 186 VAL A C 1
ATOM 1398 O O . VAL A 1 186 ? 14.174 13.519 19.887 1.00 92.75 186 VAL A O 1
ATOM 1401 N N . MET A 1 187 ? 12.230 13.210 20.951 1.00 91.00 187 MET A N 1
ATOM 1402 C CA . MET A 1 187 ? 11.344 13.246 19.799 1.00 91.00 187 MET A CA 1
ATOM 1403 C C . MET A 1 187 ? 10.561 14.558 19.809 1.00 91.00 187 MET A C 1
ATOM 1405 O O . MET A 1 187 ? 9.815 14.847 20.743 1.00 91.00 187 MET A O 1
ATOM 1409 N N . LEU A 1 188 ? 10.707 15.330 18.743 1.00 90.00 188 LEU A N 1
ATOM 1410 C CA . LEU A 1 188 ? 9.951 16.543 18.466 1.00 90.00 188 LEU A CA 1
ATOM 1411 C C . LEU A 1 188 ? 8.724 16.169 17.642 1.00 90.00 188 LEU A C 1
ATOM 1413 O O . LEU A 1 188 ? 8.873 15.533 16.599 1.00 90.00 188 LEU A O 1
ATOM 1417 N N . LYS A 1 189 ? 7.524 16.551 18.082 1.00 86.38 189 LYS A N 1
ATOM 1418 C CA . LYS A 1 189 ? 6.260 16.274 17.378 1.00 86.38 189 LYS A CA 1
ATOM 1419 C C . LYS A 1 189 ? 5.404 17.530 17.297 1.00 86.38 189 LYS A C 1
ATOM 1421 O O . LYS A 1 189 ? 5.348 18.281 18.258 1.00 86.38 189 LYS A O 1
ATOM 1426 N N . ALA A 1 190 ? 4.688 17.734 16.199 1.00 83.31 190 ALA A N 1
ATOM 1427 C CA . ALA A 1 190 ? 3.660 18.773 16.146 1.00 83.31 190 ALA A CA 1
ATOM 1428 C C . ALA A 1 190 ? 2.501 18.452 17.115 1.00 83.31 190 ALA A C 1
ATOM 1430 O O . ALA A 1 190 ? 2.114 17.284 17.252 1.00 83.31 190 ALA A O 1
ATOM 1431 N N . VAL A 1 191 ? 1.933 19.475 17.767 1.00 76.88 191 VAL A N 1
ATOM 1432 C CA . VAL A 1 191 ? 0.737 19.334 18.628 1.00 76.88 191 VAL A CA 1
ATOM 1433 C C . VAL A 1 191 ? -0.465 18.865 17.808 1.00 76.88 191 VAL A C 1
ATOM 1435 O O . VAL A 1 191 ? -1.217 17.987 18.237 1.00 76.88 191 VAL A O 1
ATOM 1438 N N . TYR A 1 192 ? -0.612 19.422 16.607 1.00 67.12 192 TYR A N 1
ATOM 1439 C CA . TYR A 1 192 ? -1.667 19.086 15.661 1.00 67.12 192 TYR A CA 1
ATOM 1440 C C . TYR A 1 192 ? -1.129 18.133 14.591 1.00 67.12 192 TYR A C 1
ATOM 1442 O O . TYR A 1 192 ? -0.069 18.373 14.016 1.00 67.12 192 TYR A O 1
ATOM 1450 N N . GLY A 1 193 ? -1.872 17.057 14.311 1.00 56.44 193 GLY A N 1
ATOM 1451 C CA . GLY A 1 193 ? -1.572 16.124 13.220 1.00 56.44 193 GLY A CA 1
ATOM 1452 C C . GLY A 1 193 ? -1.352 14.663 13.634 1.00 56.44 193 GLY A C 1
ATOM 1453 O O . GLY A 1 193 ? -0.897 14.354 14.741 1.00 56.44 193 GLY A O 1
ATOM 1454 N N . GLY A 1 194 ? -1.658 13.755 12.699 1.00 54.06 194 GLY A N 1
ATOM 1455 C CA . GLY A 1 194 ? -1.457 12.302 12.786 1.00 54.06 194 GLY A CA 1
ATOM 1456 C C . GLY A 1 194 ? -0.572 11.763 11.649 1.00 54.06 194 GLY A C 1
ATOM 1457 O O . GLY A 1 194 ? -0.215 12.499 10.728 1.00 54.06 194 GLY A O 1
ATOM 1458 N N . GLY A 1 195 ? -0.193 10.481 11.712 1.00 55.44 195 GLY A N 1
ATOM 1459 C CA . GLY A 1 195 ? 0.546 9.803 10.630 1.00 55.44 195 GLY A CA 1
ATOM 1460 C C . GLY A 1 195 ? 2.029 10.181 10.493 1.00 55.44 195 GLY A C 1
ATOM 1461 O O . GLY A 1 195 ? 2.607 10.046 9.421 1.00 55.44 195 GLY A O 1
ATOM 1462 N N . GLY A 1 196 ? 2.642 10.696 11.559 1.00 58.84 196 GLY A N 1
ATOM 1463 C CA . GLY A 1 196 ? 4.082 10.960 11.632 1.00 58.84 196 GLY A CA 1
ATOM 1464 C C . GLY A 1 196 ? 4.607 12.204 10.904 1.00 58.84 196 GLY A C 1
ATOM 1465 O O . GLY A 1 196 ? 5.810 12.467 10.936 1.00 58.84 196 GLY A O 1
ATOM 1466 N N . LYS A 1 197 ? 3.723 13.007 10.302 1.00 63.78 197 LYS A N 1
ATOM 1467 C CA . LYS A 1 197 ? 4.068 14.310 9.711 1.00 63.78 197 LYS A CA 1
ATOM 1468 C C . LYS A 1 197 ? 4.510 15.297 10.800 1.00 63.78 197 LYS A C 1
ATOM 1470 O O . LYS A 1 197 ? 3.859 15.415 11.837 1.00 63.78 197 LYS A O 1
ATOM 1475 N N . GLY A 1 198 ? 5.616 16.002 10.568 1.00 69.06 198 GLY A N 1
ATOM 1476 C CA . GLY A 1 198 ? 6.186 16.970 11.517 1.00 69.06 198 GLY A CA 1
ATOM 1477 C C . GLY A 1 198 ? 6.901 16.347 12.722 1.00 69.06 198 GLY A C 1
ATOM 1478 O O . GLY A 1 198 ? 7.042 17.013 13.746 1.00 69.06 198 GLY A O 1
ATOM 1479 N N . MET A 1 199 ? 7.342 15.084 12.625 1.00 83.00 199 MET A N 1
ATOM 1480 C CA . MET A 1 199 ? 8.154 14.435 13.662 1.00 83.00 199 MET A CA 1
ATOM 1481 C C . MET A 1 199 ? 9.649 14.466 13.322 1.00 83.00 199 MET A C 1
ATOM 1483 O O . MET A 1 199 ? 10.038 14.192 12.181 1.00 83.00 199 MET A O 1
ATOM 1487 N N . ARG A 1 200 ? 10.504 14.777 14.301 1.00 87.38 200 ARG A N 1
ATOM 1488 C CA . ARG A 1 200 ? 11.970 14.725 14.173 1.00 87.38 200 ARG A CA 1
ATOM 1489 C C . ARG A 1 200 ? 12.605 14.163 15.435 1.00 87.38 200 ARG A C 1
ATOM 1491 O O . ARG A 1 200 ? 12.158 14.452 16.536 1.00 87.38 200 ARG A O 1
ATOM 1498 N N . ILE A 1 201 ? 13.676 13.400 15.260 1.00 90.31 201 ILE A N 1
ATOM 1499 C CA . ILE A 1 201 ? 14.496 12.905 16.364 1.00 90.31 201 ILE A CA 1
ATOM 1500 C C . ILE A 1 201 ? 15.672 13.861 16.513 1.00 90.31 201 ILE A C 1
ATOM 1502 O O . ILE A 1 201 ? 16.337 14.150 15.516 1.00 90.31 201 ILE A O 1
ATOM 1506 N N . ALA A 1 202 ? 15.886 14.346 17.732 1.00 91.06 202 ALA A N 1
ATOM 1507 C CA . ALA A 1 202 ? 17.109 15.013 18.144 1.00 91.06 202 ALA A CA 1
ATOM 1508 C C . ALA A 1 202 ? 17.874 14.065 19.079 1.00 91.06 202 ALA A C 1
ATOM 1510 O O . ALA A 1 202 ? 17.412 13.741 20.173 1.00 91.06 202 ALA A O 1
ATOM 1511 N N . LEU A 1 203 ? 19.021 13.581 18.621 1.00 90.31 203 LEU A N 1
ATOM 1512 C CA . LEU A 1 203 ? 19.913 12.648 19.299 1.00 90.31 203 LEU A CA 1
ATOM 1513 C C . LEU A 1 203 ? 20.787 13.337 20.346 1.00 90.31 203 LEU A C 1
ATOM 1515 O O . LEU A 1 203 ? 21.156 12.712 21.335 1.00 90.31 203 LEU A O 1
ATOM 1519 N N . ASN A 1 204 ? 21.115 14.609 20.133 1.00 92.31 204 ASN A N 1
ATOM 1520 C CA . ASN A 1 204 ? 21.946 15.415 21.019 1.00 92.31 204 ASN A CA 1
ATOM 1521 C C . ASN A 1 204 ? 21.522 16.892 20.986 1.00 92.31 204 ASN A C 1
ATOM 1523 O O . ASN A 1 204 ? 20.599 17.285 20.266 1.00 92.31 204 ASN A O 1
ATOM 1527 N N . GLU A 1 205 ? 22.179 17.697 21.817 1.00 92.38 205 GLU A N 1
ATOM 1528 C CA . GLU A 1 205 ? 21.879 19.119 21.960 1.00 92.38 205 GLU A CA 1
ATOM 1529 C C . GLU A 1 205 ? 22.258 19.914 20.704 1.00 92.38 205 GLU A C 1
ATOM 1531 O O . GLU A 1 205 ? 21.531 20.831 20.317 1.00 92.38 205 GLU A O 1
ATOM 1536 N N . GLU A 1 206 ? 23.360 19.548 20.047 1.00 90.50 206 GLU A N 1
ATOM 1537 C CA . GLU A 1 206 ? 23.918 20.272 18.906 1.00 90.50 206 GLU A CA 1
ATOM 1538 C C . GLU A 1 206 ? 22.979 20.263 17.696 1.00 90.50 206 GLU A C 1
ATOM 1540 O O . GLU A 1 206 ? 22.867 21.268 16.992 1.00 90.50 206 GLU A O 1
ATOM 1545 N N . GLU A 1 207 ? 22.266 19.158 17.464 1.00 90.88 207 GLU A N 1
ATOM 1546 C CA . GLU A 1 207 ? 21.329 19.045 16.343 1.00 90.88 207 GLU A CA 1
ATOM 1547 C C . GLU A 1 207 ? 19.909 19.537 16.662 1.00 90.88 207 GLU A C 1
ATOM 1549 O O . GLU A 1 207 ? 19.091 19.689 15.750 1.00 90.88 207 GLU A O 1
ATOM 1554 N N . PHE A 1 208 ? 19.594 19.823 17.931 1.00 91.69 208 PHE A N 1
ATOM 1555 C CA . PHE A 1 208 ? 18.234 20.147 18.371 1.00 91.69 208 PHE A CA 1
ATOM 1556 C C . PHE A 1 208 ? 17.611 21.311 17.592 1.00 91.69 208 PHE A C 1
ATOM 1558 O O . PHE A 1 208 ? 16.475 21.205 17.129 1.00 91.69 208 PHE A O 1
ATOM 1565 N N . ALA A 1 209 ? 18.357 22.406 17.416 1.00 87.69 209 ALA A N 1
ATOM 1566 C CA . ALA A 1 209 ? 17.863 23.605 16.740 1.00 87.69 209 ALA A CA 1
ATOM 1567 C C . ALA A 1 209 ? 17.498 23.332 15.268 1.00 87.69 209 ALA A C 1
ATOM 1569 O O . ALA A 1 209 ? 16.447 23.763 14.795 1.00 87.69 209 ALA A O 1
ATOM 1570 N N . GLU A 1 210 ? 18.325 22.555 14.559 1.00 89.31 210 GLU A N 1
ATOM 1571 C CA . GLU A 1 210 ? 18.064 22.163 13.169 1.00 89.31 210 GLU A CA 1
ATOM 1572 C C . GLU A 1 210 ? 16.811 21.280 13.070 1.00 89.31 210 GLU A C 1
ATOM 1574 O O . GLU A 1 210 ? 15.936 21.500 12.223 1.00 89.31 210 GLU A O 1
ATOM 1579 N N . LYS A 1 211 ? 16.697 20.284 13.958 1.00 89.94 211 LYS A N 1
ATOM 1580 C CA . LYS A 1 211 ? 15.556 19.361 13.983 1.00 89.94 211 LYS A CA 1
ATOM 1581 C C . LYS A 1 211 ? 14.257 20.076 14.353 1.00 89.94 211 LYS A C 1
ATOM 1583 O O . LYS A 1 211 ? 13.230 19.783 13.739 1.00 89.94 211 LYS A O 1
ATOM 1588 N N . LEU A 1 212 ? 14.296 21.024 15.290 1.00 90.44 212 LEU A N 1
ATOM 1589 C CA . LEU A 1 212 ? 13.140 21.825 15.693 1.00 90.44 212 LEU A CA 1
ATOM 1590 C C . LEU A 1 212 ? 12.620 22.691 14.548 1.00 90.44 212 LEU A C 1
ATOM 1592 O O . LEU A 1 212 ? 11.427 22.636 14.246 1.00 90.44 212 LEU A O 1
ATOM 1596 N N . GLU A 1 213 ? 13.497 23.423 13.862 1.00 87.94 213 GLU A N 1
ATOM 1597 C CA . GLU A 1 213 ? 13.080 24.264 12.737 1.00 87.94 213 GLU A CA 1
ATOM 1598 C C . GLU A 1 213 ? 12.539 23.420 11.573 1.00 87.94 213 GLU A C 1
ATOM 1600 O O . GLU A 1 213 ? 11.518 23.756 10.968 1.00 87.94 213 GLU A O 1
ATOM 1605 N N . SER A 1 214 ? 13.160 22.265 11.304 1.00 84.94 214 SER A N 1
ATOM 1606 C CA . SER A 1 214 ? 12.665 21.303 10.312 1.00 84.94 214 SER A CA 1
ATOM 1607 C C . SER A 1 214 ? 11.258 20.799 10.652 1.00 84.94 214 SER A C 1
ATOM 1609 O O . SER A 1 214 ? 10.391 20.756 9.773 1.00 84.94 214 SER A O 1
ATOM 1611 N N . ALA A 1 215 ? 11.017 20.441 11.918 1.00 86.25 215 ALA A N 1
ATOM 1612 C CA . ALA A 1 215 ? 9.725 19.952 12.388 1.00 86.25 215 ALA A CA 1
ATOM 1613 C C . ALA A 1 215 ? 8.641 21.040 12.316 1.00 86.25 215 ALA A C 1
ATOM 1615 O O . ALA A 1 215 ? 7.569 20.796 11.759 1.00 86.25 215 ALA A O 1
ATOM 1616 N N . ARG A 1 216 ? 8.941 22.265 12.770 1.00 85.75 216 ARG A N 1
ATOM 1617 C CA . ARG A 1 216 ? 8.028 23.417 12.683 1.00 85.75 216 ARG A CA 1
ATOM 1618 C C . ARG A 1 216 ? 7.684 23.793 11.258 1.00 85.75 216 ARG A C 1
ATOM 1620 O O . ARG A 1 216 ? 6.520 24.014 10.940 1.00 85.75 216 ARG A O 1
ATOM 1627 N N . SER A 1 217 ? 8.684 23.852 10.385 1.00 80.50 217 SER A N 1
ATOM 1628 C CA . SER A 1 217 ? 8.476 24.155 8.972 1.00 80.50 217 SER A CA 1
ATOM 1629 C C . SER A 1 217 ? 7.518 23.161 8.308 1.00 80.50 217 SER A C 1
ATOM 1631 O O . SER A 1 217 ? 6.707 23.550 7.467 1.00 80.50 217 SER A O 1
ATOM 1633 N N . GLU A 1 218 ? 7.582 21.882 8.681 1.00 79.62 218 GLU A N 1
ATOM 1634 C CA . GLU A 1 218 ? 6.649 20.859 8.204 1.00 79.62 218 GLU A CA 1
ATOM 1635 C C . GLU A 1 218 ? 5.259 20.990 8.847 1.00 79.62 218 GLU A C 1
ATOM 1637 O O . GLU A 1 218 ? 4.254 20.896 8.136 1.00 79.62 218 GLU A O 1
ATOM 1642 N N . ALA A 1 219 ? 5.196 21.272 10.151 1.00 78.75 219 ALA A N 1
ATOM 1643 C CA . ALA A 1 219 ? 3.953 21.485 10.890 1.00 78.75 219 ALA A CA 1
ATOM 1644 C C . ALA A 1 219 ? 3.163 22.692 10.353 1.00 78.75 219 ALA A C 1
ATOM 1646 O O . ALA A 1 219 ? 1.996 22.542 9.992 1.00 78.75 219 ALA A O 1
ATOM 1647 N N . ARG A 1 220 ? 3.817 23.847 10.144 1.00 81.81 220 ARG A N 1
ATOM 1648 C CA . ARG A 1 220 ? 3.202 25.043 9.529 1.00 81.81 220 ARG A CA 1
ATOM 1649 C C . ARG A 1 220 ? 2.614 24.735 8.160 1.00 81.81 220 ARG A C 1
ATOM 1651 O O . ARG A 1 220 ? 1.486 25.121 7.872 1.00 81.81 220 ARG A O 1
ATOM 1658 N N . LYS A 1 221 ? 3.366 24.023 7.314 1.00 77.31 221 LYS A N 1
ATOM 1659 C CA . LYS A 1 221 ? 2.924 23.667 5.956 1.00 77.31 221 LYS A CA 1
ATOM 1660 C C . LYS A 1 221 ? 1.753 22.688 5.952 1.00 77.31 221 LYS A C 1
ATOM 1662 O O . LYS A 1 221 ? 0.946 22.735 5.028 1.00 77.31 221 LYS A O 1
ATOM 1667 N N . SER A 1 222 ? 1.689 21.798 6.938 1.00 71.31 222 SER A N 1
ATOM 1668 C CA . SER A 1 222 ? 0.707 20.711 6.975 1.00 71.31 222 SER A CA 1
ATOM 1669 C C . SER A 1 222 ? -0.564 21.082 7.739 1.00 71.31 222 SER A C 1
ATOM 1671 O O . SER A 1 222 ? -1.647 20.662 7.345 1.00 71.31 222 SER A O 1
ATOM 1673 N N . PHE A 1 223 ? -0.440 21.867 8.811 1.00 74.12 223 PHE A N 1
ATOM 1674 C CA . PHE A 1 223 ? -1.505 22.094 9.795 1.00 74.12 223 PHE A CA 1
ATOM 1675 C C . PHE A 1 223 ? -1.744 23.574 10.118 1.00 74.12 223 PHE A C 1
ATOM 1677 O O . PHE A 1 223 ? -2.668 23.886 10.862 1.00 74.12 223 PHE A O 1
ATOM 1684 N N . GLY A 1 224 ? -0.930 24.495 9.586 1.00 76.56 224 GLY A N 1
ATOM 1685 C CA . GLY A 1 224 ? -1.049 25.930 9.872 1.00 76.56 224 GLY A CA 1
ATOM 1686 C C . GLY A 1 224 ? -0.702 26.322 11.315 1.00 76.56 224 GLY A C 1
ATOM 1687 O O . GLY A 1 224 ? -0.932 27.465 11.695 1.00 76.56 224 GLY A O 1
ATOM 1688 N N . ASN A 1 225 ? -0.150 25.395 12.101 1.00 79.44 225 ASN A N 1
ATOM 1689 C CA . ASN A 1 225 ? 0.255 25.576 13.492 1.00 79.44 225 ASN A CA 1
ATOM 1690 C C . ASN A 1 225 ? 1.680 25.018 13.680 1.00 79.44 225 ASN A C 1
ATOM 1692 O O . ASN A 1 225 ? 2.036 24.005 13.073 1.00 79.44 225 ASN A O 1
ATOM 1696 N N . ASP A 1 226 ? 2.500 25.710 14.468 1.00 83.50 226 ASP A N 1
ATOM 1697 C CA . ASP A 1 226 ? 3.903 25.389 14.754 1.00 83.50 226 ASP A CA 1
ATOM 1698 C C . ASP A 1 226 ? 4.192 25.077 16.223 1.00 83.50 226 ASP A C 1
ATOM 1700 O O . ASP A 1 226 ? 5.362 25.027 16.620 1.00 83.50 226 ASP A O 1
ATOM 1704 N N . ASP A 1 227 ? 3.146 24.837 17.010 1.00 86.94 227 ASP A N 1
ATOM 1705 C CA . ASP A 1 227 ? 3.268 24.353 18.372 1.00 86.94 227 ASP A CA 1
ATOM 1706 C C . ASP A 1 227 ? 3.837 22.932 18.353 1.00 86.94 227 ASP A C 1
ATOM 1708 O O . ASP A 1 227 ? 3.391 22.037 17.618 1.00 86.94 227 ASP A O 1
ATOM 1712 N N . MET A 1 228 ? 4.832 22.723 19.205 1.00 87.19 228 MET A N 1
ATOM 1713 C CA . MET A 1 228 ? 5.609 21.502 19.307 1.00 87.19 228 MET A CA 1
ATOM 1714 C C . MET A 1 228 ? 5.437 20.846 20.679 1.00 87.19 228 MET A C 1
ATOM 1716 O O . MET A 1 228 ? 5.250 21.489 21.713 1.00 87.19 228 MET A O 1
ATOM 1720 N N . LEU A 1 229 ? 5.560 19.527 20.665 1.00 86.38 229 LEU A N 1
ATOM 1721 C CA . LEU A 1 229 ? 5.667 18.626 21.800 1.00 86.38 229 LEU A CA 1
ATOM 1722 C C . LEU A 1 229 ? 7.085 18.052 21.802 1.00 86.38 229 LEU A C 1
ATOM 1724 O O . LEU A 1 229 ? 7.587 17.636 20.752 1.00 86.38 229 LEU A O 1
ATOM 1728 N N . VAL A 1 230 ? 7.713 18.000 22.974 1.00 89.81 230 VAL A N 1
ATOM 1729 C CA . VAL A 1 230 ? 8.999 17.316 23.177 1.00 89.81 230 VAL A CA 1
ATOM 1730 C C . VAL A 1 230 ? 8.744 16.084 24.022 1.00 89.81 230 VAL A C 1
ATOM 1732 O O . VAL A 1 230 ? 8.198 16.195 25.112 1.00 89.81 230 VAL A O 1
ATOM 1735 N N . GLU A 1 231 ? 9.154 14.913 23.560 1.00 89.94 231 GLU A N 1
ATOM 1736 C CA . GLU A 1 231 ? 8.968 13.655 24.284 1.00 89.94 231 GLU A CA 1
ATOM 1737 C C . GLU A 1 231 ? 10.274 12.879 24.353 1.00 89.94 231 GLU A C 1
ATOM 1739 O O . GLU A 1 231 ? 11.118 12.993 23.464 1.00 89.94 231 GLU A O 1
ATOM 1744 N N . LYS A 1 232 ? 10.447 12.053 25.386 1.00 90.94 232 LYS A N 1
ATOM 1745 C CA . LYS A 1 232 ? 11.557 11.102 25.413 1.00 90.94 232 LYS A CA 1
ATOM 1746 C C . LYS A 1 232 ? 11.461 10.184 24.192 1.00 90.94 232 LYS A C 1
ATOM 1748 O O . LYS A 1 232 ? 10.400 9.621 23.918 1.00 90.94 232 LYS A O 1
ATOM 1753 N N . PHE A 1 233 ? 12.559 10.040 23.453 1.00 89.06 233 PHE A N 1
ATOM 1754 C CA . PHE A 1 233 ? 12.610 9.068 22.370 1.00 89.06 233 PHE A CA 1
ATOM 1755 C C . PHE A 1 233 ? 12.831 7.668 22.947 1.00 89.06 233 PHE A C 1
ATOM 1757 O O . PHE A 1 233 ? 13.748 7.462 23.741 1.00 89.06 233 PHE A O 1
ATOM 1764 N N . VAL A 1 234 ? 11.976 6.724 22.552 1.00 87.25 234 VAL A N 1
ATOM 1765 C CA . VAL A 1 234 ? 12.111 5.306 22.896 1.00 87.25 234 VAL A CA 1
ATOM 1766 C C . VAL A 1 234 ? 12.816 4.618 21.735 1.00 87.25 234 VAL A C 1
ATOM 1768 O O . VAL A 1 234 ? 12.297 4.605 20.619 1.00 87.25 234 VAL A O 1
ATOM 1771 N N . GLU A 1 235 ? 14.005 4.082 21.991 1.00 85.06 235 GLU A N 1
ATOM 1772 C CA . GLU A 1 235 ? 14.776 3.336 20.997 1.00 85.06 235 GLU A CA 1
ATOM 1773 C C . GLU A 1 235 ? 14.195 1.933 20.795 1.00 85.06 235 GLU A C 1
ATOM 1775 O O . GLU A 1 235 ? 13.748 1.302 21.752 1.00 85.06 235 GLU A O 1
ATOM 1780 N N . ARG A 1 236 ? 14.198 1.459 19.539 1.00 87.81 236 ARG A N 1
ATOM 1781 C CA . ARG A 1 236 ? 13.616 0.169 19.110 1.00 87.81 236 ARG A CA 1
ATOM 1782 C C . ARG A 1 236 ? 12.262 -0.138 19.786 1.00 87.81 236 ARG A C 1
ATOM 1784 O O . ARG A 1 236 ? 12.117 -1.187 20.414 1.00 87.81 236 ARG A O 1
ATOM 1791 N N . PRO A 1 237 ? 11.265 0.758 19.676 1.00 92.75 237 PRO A N 1
ATOM 1792 C CA . PRO A 1 237 ? 10.010 0.571 20.380 1.00 92.75 237 PRO A CA 1
ATOM 1793 C C . PRO A 1 237 ? 9.192 -0.559 19.755 1.00 92.75 237 PRO A C 1
ATOM 1795 O O . PRO A 1 237 ? 9.163 -0.727 18.532 1.00 92.75 237 PRO A O 1
ATOM 1798 N N . ARG A 1 238 ? 8.463 -1.283 20.599 1.00 95.12 238 ARG A N 1
ATOM 1799 C CA . ARG A 1 238 ? 7.368 -2.165 20.196 1.00 95.12 238 ARG A CA 1
ATOM 1800 C C . ARG A 1 238 ? 6.056 -1.401 20.223 1.00 95.12 238 ARG A C 1
ATOM 1802 O O . ARG A 1 238 ? 5.783 -0.663 21.170 1.00 95.12 238 ARG A O 1
ATOM 1809 N N . HIS A 1 239 ? 5.245 -1.587 19.191 1.00 95.94 239 HIS A N 1
ATOM 1810 C CA . HIS A 1 239 ? 3.886 -1.067 19.149 1.00 95.94 239 HIS A CA 1
ATOM 1811 C C . HIS A 1 239 ? 2.953 -2.150 19.693 1.00 95.94 239 HIS A C 1
ATOM 1813 O O . HIS A 1 239 ? 2.578 -3.074 18.971 1.00 95.94 239 HIS A O 1
ATOM 1819 N N . VAL A 1 240 ? 2.595 -2.033 20.972 1.00 97.06 240 VAL A N 1
ATOM 1820 C CA . VAL A 1 240 ? 1.702 -2.974 21.657 1.00 97.06 240 VAL A CA 1
ATOM 1821 C C . VAL A 1 240 ? 0.402 -2.264 21.983 1.00 97.06 240 VAL A C 1
ATOM 1823 O O . VAL A 1 240 ? 0.401 -1.173 22.536 1.00 97.06 240 VAL A O 1
ATOM 1826 N N . GLU A 1 241 ? -0.724 -2.876 21.675 1.00 97.56 241 GLU A N 1
ATOM 1827 C CA . GLU A 1 241 ? -2.027 -2.253 21.858 1.00 97.56 241 GLU A CA 1
ATOM 1828 C C . GLU A 1 241 ? -2.992 -3.182 22.578 1.00 97.56 241 GLU A C 1
ATOM 1830 O O . GLU A 1 241 ? -2.904 -4.398 22.454 1.00 97.56 241 GLU A O 1
ATOM 1835 N N . VAL A 1 242 ? -3.928 -2.626 23.340 1.00 98.50 242 VAL A N 1
ATOM 1836 C CA . VAL A 1 242 ? -4.903 -3.407 24.104 1.00 98.50 242 VAL A CA 1
ATOM 1837 C C . VAL A 1 242 ? -6.299 -3.160 23.575 1.00 98.50 242 VAL A C 1
ATOM 1839 O O . VAL A 1 242 ? -6.770 -2.020 23.522 1.00 98.50 242 VAL A O 1
ATOM 1842 N N . GLN A 1 243 ? -6.998 -4.247 23.252 1.00 98.56 243 GLN A N 1
ATOM 1843 C CA . GLN A 1 243 ? -8.422 -4.185 22.962 1.00 98.56 243 GLN A CA 1
ATOM 1844 C C . GLN A 1 243 ? -9.194 -3.904 24.247 1.00 98.56 243 GLN A C 1
ATOM 1846 O O . GLN A 1 243 ? -9.152 -4.707 25.177 1.00 98.56 243 GLN A O 1
ATOM 1851 N N . VAL A 1 244 ? -9.968 -2.825 24.273 1.00 98.12 244 VAL A N 1
ATOM 1852 C CA . VAL A 1 244 ? -10.894 -2.520 25.369 1.00 98.12 244 VAL A CA 1
ATOM 1853 C C . VAL A 1 244 ? -12.335 -2.534 24.885 1.00 98.12 244 VAL A C 1
ATOM 1855 O O . VAL A 1 244 ? -12.618 -2.340 23.696 1.00 98.12 244 VAL A O 1
ATOM 1858 N N . PHE A 1 245 ? -13.245 -2.783 25.818 1.00 98.19 245 PHE A N 1
ATOM 1859 C CA . PHE A 1 245 ? -14.679 -2.748 25.585 1.00 98.19 245 PHE A CA 1
ATOM 1860 C C . PHE A 1 245 ? -15.389 -2.112 26.777 1.00 98.19 245 PHE A C 1
ATOM 1862 O O . PHE A 1 245 ? -15.155 -2.525 27.912 1.00 98.19 245 PHE A O 1
ATOM 1869 N N . GLY A 1 246 ? -16.248 -1.127 26.516 1.00 97.25 246 GLY A N 1
ATOM 1870 C CA . GLY A 1 246 ? -17.077 -0.464 27.528 1.00 97.25 246 GLY A CA 1
ATOM 1871 C C . GLY A 1 246 ? -18.568 -0.561 27.205 1.00 97.25 246 GLY A C 1
ATOM 1872 O O . GLY A 1 246 ? -18.940 -0.651 26.033 1.00 97.25 246 GLY A O 1
ATOM 1873 N N . ASP A 1 247 ? -19.432 -0.527 28.220 1.00 95.06 247 ASP A N 1
ATOM 1874 C CA . ASP A 1 247 ? -20.885 -0.395 28.051 1.00 95.06 247 ASP A CA 1
ATOM 1875 C C . ASP A 1 247 ? -21.466 0.838 28.754 1.00 95.06 247 ASP A C 1
ATOM 1877 O O . ASP A 1 247 ? -20.810 1.532 29.528 1.00 95.06 247 ASP A O 1
ATOM 1881 N N . THR A 1 248 ? -22.747 1.110 28.503 1.00 91.12 248 THR A N 1
ATOM 1882 C CA . THR A 1 248 ? -23.477 2.223 29.131 1.00 91.12 248 THR A CA 1
ATOM 1883 C C . THR A 1 248 ? -23.823 1.982 30.605 1.00 91.12 248 THR A C 1
ATOM 1885 O O . THR A 1 248 ? -24.496 2.810 31.215 1.00 91.12 248 THR A O 1
ATOM 1888 N N . HIS A 1 249 ? -23.418 0.845 31.178 1.00 91.94 249 HIS A N 1
ATOM 1889 C CA . HIS A 1 249 ? -23.658 0.464 32.574 1.00 91.94 249 HIS A CA 1
ATOM 1890 C C . HIS A 1 249 ? -22.402 0.635 33.438 1.00 91.94 249 HIS A C 1
ATOM 1892 O O . HIS A 1 249 ? -22.422 0.269 34.612 1.00 91.94 249 HIS A O 1
ATOM 1898 N N . GLY A 1 250 ? -21.323 1.186 32.871 1.00 92.25 250 GLY A N 1
ATOM 1899 C CA . GLY A 1 250 ? -20.056 1.403 33.564 1.00 92.25 250 GLY A CA 1
ATOM 1900 C C . GLY A 1 250 ? -19.198 0.143 33.698 1.00 92.25 250 GLY A C 1
ATOM 1901 O O . GLY A 1 250 ? -18.283 0.130 34.521 1.00 92.25 250 GLY A O 1
ATOM 1902 N N . ASN A 1 251 ? -19.471 -0.913 32.921 1.00 96.31 251 ASN A N 1
ATOM 1903 C CA . ASN A 1 251 ? -18.596 -2.081 32.857 1.00 96.31 251 ASN A CA 1
ATOM 1904 C C . ASN A 1 251 ? -17.523 -1.869 31.790 1.00 96.31 251 ASN A C 1
ATOM 1906 O O . ASN A 1 251 ? -17.814 -1.400 30.691 1.00 96.31 251 ASN A O 1
ATOM 1910 N N . TYR A 1 252 ? -16.295 -2.276 32.110 1.00 97.94 252 TYR A N 1
ATOM 1911 C CA . TYR A 1 252 ? -15.145 -2.180 31.219 1.00 97.94 252 TYR A CA 1
ATOM 1912 C C . TYR A 1 252 ? -14.317 -3.455 31.314 1.00 97.94 252 TYR A C 1
ATOM 1914 O O . TYR A 1 252 ? -14.058 -3.946 32.415 1.00 97.94 252 TYR A O 1
ATOM 1922 N N . VAL A 1 253 ? -13.902 -3.984 30.167 1.00 98.38 253 VAL A N 1
ATOM 1923 C CA . VAL A 1 253 ? -13.038 -5.166 30.070 1.00 98.38 253 VAL A CA 1
ATOM 1924 C C . VAL A 1 253 ? -11.960 -4.957 29.012 1.00 98.38 253 VAL A C 1
ATOM 1926 O O . VAL A 1 253 ? -12.151 -4.189 28.067 1.00 98.38 253 VAL A O 1
ATOM 1929 N N . TYR A 1 254 ? -10.843 -5.667 29.147 1.00 98.38 254 TYR A N 1
ATOM 1930 C CA . TYR A 1 254 ? -9.824 -5.803 28.111 1.00 98.38 254 TYR A CA 1
ATOM 1931 C C . TYR A 1 254 ? -9.835 -7.214 27.506 1.00 98.38 254 TYR A C 1
ATOM 1933 O O . TYR A 1 254 ? -10.043 -8.206 28.211 1.00 98.38 254 TYR A O 1
ATOM 1941 N N . LEU A 1 255 ? -9.582 -7.306 26.198 1.00 98.06 255 LEU A N 1
ATOM 1942 C CA . LEU A 1 255 ? -9.510 -8.552 25.421 1.00 98.06 255 LEU A CA 1
ATOM 1943 C C . LEU A 1 255 ? -8.075 -8.844 24.965 1.00 98.06 255 LEU A C 1
ATOM 1945 O O . LEU A 1 255 ? -7.827 -9.152 23.799 1.00 98.06 255 LEU A O 1
ATOM 1949 N N . TRP A 1 256 ? -7.164 -8.749 25.935 1.00 97.81 256 TRP A N 1
ATOM 1950 C CA . TRP A 1 256 ? -5.715 -8.913 25.790 1.00 97.81 256 TRP A CA 1
ATOM 1951 C C . TRP A 1 256 ? -5.075 -7.944 24.789 1.00 97.81 256 TRP A C 1
ATOM 1953 O O . TRP A 1 256 ? -5.728 -7.078 24.193 1.00 97.81 256 TRP A O 1
ATOM 1963 N N . GLU A 1 257 ? -3.758 -8.041 24.694 1.00 97.88 257 GLU A N 1
ATOM 1964 C CA . GLU A 1 257 ? -2.930 -7.193 23.860 1.00 97.88 257 GLU A CA 1
ATOM 1965 C C . GLU A 1 257 ? -2.645 -7.797 22.482 1.00 97.88 257 GLU A C 1
ATOM 1967 O O . GLU A 1 257 ? -2.697 -9.014 22.282 1.00 97.88 257 GLU A O 1
ATOM 1972 N N . ARG A 1 258 ? -2.302 -6.921 21.543 1.00 98.44 258 ARG A N 1
ATOM 1973 C CA . ARG A 1 258 ? -1.790 -7.238 20.215 1.00 98.44 258 ARG A CA 1
ATOM 1974 C C . ARG A 1 258 ? -0.440 -6.563 20.029 1.00 98.44 258 ARG A C 1
ATOM 1976 O O . ARG A 1 258 ? -0.235 -5.452 20.515 1.00 98.44 258 ARG A O 1
ATOM 1983 N N . ASP A 1 259 ? 0.460 -7.210 19.308 1.00 97.44 259 ASP A N 1
ATOM 1984 C CA . ASP A 1 259 ? 1.697 -6.605 18.830 1.00 97.44 259 ASP A CA 1
ATOM 1985 C C . ASP A 1 259 ? 1.557 -6.276 17.343 1.00 97.44 259 ASP A C 1
ATOM 1987 O O . ASP A 1 259 ? 1.261 -7.149 16.527 1.00 97.44 259 ASP A O 1
ATOM 1991 N N . CYS A 1 260 ? 1.743 -5.001 17.012 1.00 96.75 260 CYS A N 1
ATOM 1992 C CA . CYS A 1 260 ? 1.647 -4.453 15.661 1.00 96.75 260 CYS A CA 1
ATOM 1993 C C . CYS A 1 260 ? 2.977 -3.819 15.219 1.00 96.75 260 CYS A C 1
ATOM 1995 O O . CYS A 1 260 ? 2.998 -2.902 14.394 1.00 96.75 260 CYS A O 1
ATOM 1997 N N . SER A 1 261 ? 4.096 -4.252 15.807 1.00 96.38 261 SER A N 1
ATOM 1998 C CA . SER A 1 261 ? 5.415 -3.650 15.588 1.00 96.38 261 SER A CA 1
ATOM 1999 C C . SER A 1 261 ? 5.910 -3.807 14.153 1.00 96.38 261 SER A C 1
ATOM 2001 O O . SER A 1 261 ? 6.646 -2.955 13.663 1.00 96.38 261 SER A O 1
ATOM 2003 N N . VAL A 1 262 ? 5.501 -4.865 13.448 1.00 95.94 262 VAL A N 1
ATOM 2004 C CA . VAL A 1 262 ? 5.878 -5.081 12.047 1.00 95.94 262 VAL A CA 1
ATOM 2005 C C . VAL A 1 262 ? 5.028 -4.188 11.142 1.00 95.94 262 VAL A C 1
ATOM 2007 O O . VAL A 1 262 ? 3.947 -4.549 10.667 1.00 95.94 262 VAL A O 1
ATOM 2010 N N . GLN A 1 263 ? 5.551 -2.989 10.898 1.00 93.56 263 GLN A N 1
ATOM 2011 C CA . GLN A 1 263 ? 4.897 -1.943 10.122 1.00 93.56 263 GLN A CA 1
ATOM 2012 C C . GLN A 1 263 ? 5.859 -1.285 9.128 1.00 93.56 263 GLN A C 1
ATOM 2014 O O . GLN A 1 263 ? 7.066 -1.198 9.351 1.00 93.56 263 GLN A O 1
ATOM 2019 N N . ARG A 1 264 ? 5.316 -0.755 8.032 1.00 87.62 264 ARG A N 1
ATOM 2020 C CA . ARG A 1 264 ? 6.055 0.001 7.015 1.00 87.62 264 ARG A CA 1
ATOM 2021 C C . ARG A 1 264 ? 5.565 1.441 7.003 1.00 87.62 264 ARG A C 1
ATOM 2023 O O . ARG A 1 264 ? 4.409 1.688 6.694 1.00 87.62 264 ARG A O 1
ATOM 2030 N N . ARG A 1 265 ? 6.437 2.411 7.309 1.00 80.94 265 ARG A N 1
ATOM 2031 C CA . ARG A 1 265 ? 6.082 3.851 7.352 1.00 80.94 265 ARG A CA 1
ATOM 2032 C C . ARG A 1 265 ? 4.784 4.117 8.141 1.00 80.94 265 ARG A C 1
ATOM 2034 O O . ARG A 1 265 ? 3.915 4.843 7.672 1.00 80.94 265 ARG A O 1
ATOM 2041 N N . HIS A 1 266 ? 4.664 3.501 9.320 1.00 81.56 266 HIS A N 1
ATOM 2042 C CA . HIS A 1 266 ? 3.481 3.556 10.198 1.00 81.56 266 HIS A CA 1
ATOM 2043 C C . HIS A 1 266 ? 2.218 2.836 9.680 1.00 81.56 266 HIS A C 1
ATOM 2045 O O . HIS A 1 266 ? 1.154 2.966 10.275 1.00 81.56 266 HIS A O 1
ATOM 2051 N N . GLN A 1 267 ? 2.316 2.053 8.603 1.00 87.69 267 GLN A N 1
ATOM 2052 C CA . GLN A 1 267 ? 1.254 1.161 8.139 1.00 87.69 267 GLN A CA 1
ATOM 2053 C C . GLN A 1 267 ? 1.503 -0.258 8.661 1.00 87.69 267 GLN A C 1
ATOM 2055 O O . GLN A 1 267 ? 2.511 -0.869 8.306 1.00 87.69 267 GLN A O 1
ATOM 2060 N N . LYS A 1 268 ? 0.600 -0.773 9.502 1.00 94.69 268 LYS A N 1
ATOM 2061 C CA . LYS A 1 268 ? 0.667 -2.134 10.063 1.00 94.69 268 LYS A CA 1
ATOM 2062 C C . LYS A 1 268 ? 0.563 -3.180 8.936 1.00 94.69 268 LYS A C 1
ATOM 2064 O O . LYS A 1 268 ? -0.258 -3.015 8.026 1.00 94.69 268 LYS A O 1
ATOM 2069 N N . ILE A 1 269 ? 1.436 -4.193 8.958 1.00 95.56 269 ILE A N 1
ATOM 2070 C CA . ILE A 1 269 ? 1.519 -5.252 7.929 1.00 95.56 269 ILE A CA 1
ATOM 2071 C C . ILE A 1 269 ? 1.183 -6.625 8.517 1.00 95.56 269 ILE A C 1
ATOM 2073 O O . ILE A 1 269 ? 0.424 -7.376 7.900 1.00 95.56 269 ILE A O 1
ATOM 2077 N N . ILE A 1 270 ? 1.774 -6.942 9.675 1.00 97.88 270 ILE A N 1
ATOM 2078 C CA . ILE A 1 270 ? 1.531 -8.174 10.428 1.00 97.88 270 ILE A CA 1
ATOM 2079 C C . ILE A 1 270 ? 1.173 -7.793 11.858 1.00 97.88 270 ILE A C 1
ATOM 2081 O O . ILE A 1 270 ? 1.886 -7.014 12.496 1.00 97.88 270 ILE A O 1
ATOM 2085 N N . GLU A 1 271 ? 0.099 -8.383 12.356 1.00 98.31 271 GLU A N 1
ATOM 2086 C CA . GLU A 1 271 ? -0.383 -8.214 13.716 1.00 98.31 271 GLU A CA 1
ATOM 2087 C C . GLU A 1 271 ? -0.504 -9.573 14.389 1.00 98.31 271 GLU A C 1
ATOM 2089 O O . GLU A 1 271 ? -0.939 -10.553 13.780 1.00 98.31 271 GLU A O 1
ATOM 2094 N N . GLU A 1 272 ? -0.136 -9.649 15.662 1.00 98.50 272 GLU A N 1
ATOM 2095 C CA . GLU A 1 272 ? -0.225 -10.890 16.423 1.00 98.50 272 GLU A CA 1
ATOM 2096 C C . GLU A 1 272 ? -0.814 -10.684 17.815 1.00 98.50 272 GLU A C 1
ATOM 2098 O O . GLU A 1 272 ? -0.661 -9.627 18.423 1.00 98.50 272 GLU A O 1
ATOM 2103 N N . ALA A 1 273 ? -1.511 -11.699 18.319 1.00 98.38 273 ALA A N 1
ATOM 2104 C CA . ALA A 1 273 ? -2.081 -11.703 19.659 1.00 98.38 273 ALA A CA 1
ATOM 2105 C C . ALA A 1 273 ? -1.913 -13.094 20.288 1.00 98.38 273 ALA A C 1
ATOM 2107 O O . ALA A 1 273 ? -2.274 -14.081 19.641 1.00 98.38 273 ALA A O 1
ATOM 2108 N N . PRO A 1 274 ? -1.436 -13.211 21.539 1.00 97.81 274 PRO A N 1
ATOM 2109 C CA . PRO A 1 274 ? -0.900 -12.144 22.395 1.00 97.81 274 PRO A CA 1
ATOM 2110 C C . PRO A 1 274 ? 0.453 -11.597 21.901 1.00 97.81 274 PRO A C 1
ATOM 2112 O O . PRO A 1 274 ? 1.079 -12.171 21.012 1.00 97.81 274 PRO A O 1
ATOM 2115 N N . ALA A 1 275 ? 0.949 -10.522 22.517 1.00 96.19 275 ALA A N 1
ATOM 2116 C CA . ALA A 1 275 ? 2.275 -9.999 22.199 1.00 96.19 275 ALA A CA 1
ATOM 2117 C C . ALA A 1 275 ? 3.381 -10.974 22.673 1.00 96.19 275 ALA A C 1
ATOM 2119 O O . ALA A 1 275 ? 3.304 -11.507 23.796 1.00 96.19 275 ALA A O 1
ATOM 2120 N N . PRO A 1 276 ? 4.429 -11.221 21.858 1.00 94.19 276 PRO A N 1
ATOM 2121 C CA . PRO A 1 276 ? 5.499 -12.152 22.207 1.00 94.19 276 PRO A CA 1
ATOM 2122 C C . PRO A 1 276 ? 6.353 -11.635 23.374 1.00 94.19 276 PRO A C 1
ATOM 2124 O O . PRO A 1 276 ? 6.519 -10.431 23.568 1.00 94.19 276 PRO A O 1
ATOM 2127 N N . GLY A 1 277 ? 6.897 -12.549 24.180 1.00 90.25 277 GLY A N 1
ATOM 2128 C CA . GLY A 1 277 ? 7.855 -12.222 25.245 1.00 90.25 277 GLY A CA 1
ATOM 2129 C C . GLY A 1 277 ? 7.290 -11.543 26.504 1.00 90.25 277 GLY A C 1
ATOM 2130 O O . GLY A 1 277 ? 8.058 -11.292 27.427 1.00 90.25 277 GLY A O 1
ATOM 2131 N N . LEU A 1 278 ? 5.980 -11.271 26.594 1.00 93.25 278 LEU A N 1
ATOM 2132 C CA . LEU A 1 278 ? 5.385 -10.672 27.798 1.00 93.25 278 LEU A CA 1
ATOM 2133 C C . LEU A 1 278 ? 5.034 -11.711 28.864 1.00 93.25 278 LEU A C 1
ATOM 2135 O O . LEU A 1 278 ? 4.425 -12.750 28.584 1.00 93.25 278 LEU A O 1
ATOM 2139 N N . THR A 1 279 ? 5.351 -11.394 30.120 1.00 94.62 279 THR A N 1
ATOM 2140 C CA . THR A 1 279 ? 4.892 -12.179 31.271 1.00 94.62 279 THR A CA 1
ATOM 2141 C C . THR A 1 279 ? 3.402 -11.941 31.537 1.00 94.62 279 THR A C 1
ATOM 2143 O O . THR A 1 279 ? 2.847 -10.891 31.217 1.00 94.62 279 THR A O 1
ATOM 2146 N N . MET A 1 280 ? 2.727 -12.892 32.191 1.00 95.12 280 MET A N 1
ATOM 2147 C CA . MET A 1 280 ? 1.311 -12.716 32.553 1.00 95.12 280 MET A CA 1
ATOM 2148 C C . MET A 1 280 ? 1.062 -11.541 33.506 1.00 95.12 280 MET A C 1
ATOM 2150 O O . MET A 1 280 ? -0.032 -10.983 33.489 1.00 95.12 280 MET A O 1
ATOM 2154 N N . ALA A 1 281 ? 2.046 -11.166 34.329 1.00 95.75 281 ALA A N 1
ATOM 2155 C CA . ALA A 1 281 ? 1.948 -9.993 35.193 1.00 95.75 281 ALA A CA 1
ATOM 2156 C C . ALA A 1 281 ? 1.921 -8.703 34.360 1.00 95.75 281 ALA A C 1
ATOM 2158 O O . ALA A 1 281 ? 0.979 -7.927 34.489 1.00 95.75 281 ALA A O 1
ATOM 2159 N N . GLN A 1 282 ? 2.870 -8.547 33.429 1.00 95.00 282 GLN A N 1
ATOM 2160 C CA . GLN A 1 282 ? 2.916 -7.404 32.508 1.00 95.00 282 GLN A CA 1
ATOM 2161 C C . GLN A 1 282 ? 1.651 -7.310 31.647 1.00 95.00 282 GLN A C 1
ATOM 2163 O O . GLN A 1 282 ? 1.095 -6.228 31.498 1.00 95.00 282 GLN A O 1
ATOM 2168 N N . ARG A 1 283 ? 1.138 -8.438 31.129 1.00 96.25 283 ARG A N 1
ATOM 2169 C CA . ARG A 1 283 ? -0.120 -8.452 30.356 1.00 96.25 283 ARG A CA 1
ATOM 2170 C C . ARG A 1 283 ? -1.309 -7.929 31.156 1.00 96.25 283 ARG A C 1
ATOM 2172 O O . ARG A 1 283 ? -2.114 -7.164 30.633 1.00 96.25 283 ARG A O 1
ATOM 2179 N N . ARG A 1 284 ? -1.428 -8.339 32.423 1.00 96.44 284 ARG A N 1
ATOM 2180 C CA . ARG A 1 284 ? -2.497 -7.858 33.312 1.00 96.44 284 ARG A CA 1
ATOM 2181 C C . ARG A 1 284 ? -2.346 -6.375 33.601 1.00 96.44 284 ARG A C 1
ATOM 2183 O O . ARG A 1 284 ? -3.329 -5.656 33.497 1.00 96.44 284 ARG A O 1
ATOM 2190 N N . GLU A 1 285 ? -1.134 -5.922 33.898 1.00 96.69 285 GLU A N 1
ATOM 2191 C CA . GLU A 1 285 ? -0.854 -4.511 34.162 1.00 96.69 285 GLU A CA 1
ATOM 2192 C C . GLU A 1 285 ? -1.187 -3.627 32.950 1.00 96.69 285 GLU A C 1
ATOM 2194 O O . GLU A 1 285 ? -1.837 -2.588 33.091 1.00 96.69 285 GLU A O 1
ATOM 2199 N N . LEU A 1 286 ? -0.814 -4.075 31.748 1.00 96.81 286 LEU A N 1
ATOM 2200 C CA . LEU A 1 286 ? -1.136 -3.412 30.488 1.00 96.81 286 LEU A CA 1
ATOM 2201 C C . LEU A 1 286 ? -2.659 -3.369 30.261 1.00 96.81 286 LEU A C 1
ATOM 2203 O O . LEU A 1 286 ? -3.221 -2.310 29.977 1.00 96.81 286 LEU A O 1
ATOM 2207 N N . GLY A 1 287 ? -3.342 -4.501 30.461 1.00 97.56 287 GLY A N 1
ATOM 2208 C CA . GLY A 1 287 ? -4.795 -4.622 30.338 1.00 97.56 287 GLY A CA 1
ATOM 2209 C C . GLY A 1 287 ? -5.572 -3.745 31.322 1.00 97.56 287 GLY A C 1
ATOM 2210 O O . GLY A 1 287 ? -6.493 -3.024 30.938 1.00 97.56 287 GLY A O 1
ATOM 2211 N N . GLU A 1 288 ? -5.177 -3.751 32.592 1.00 97.88 288 GLU A N 1
ATOM 2212 C CA . GLU A 1 288 ? -5.775 -2.924 33.642 1.00 97.88 288 GLU A CA 1
ATOM 2213 C C . GLU A 1 288 ? -5.524 -1.434 33.397 1.00 97.88 288 GLU A C 1
ATOM 2215 O O . GLU A 1 288 ? -6.419 -0.618 33.614 1.00 97.88 288 GLU A O 1
ATOM 2220 N N . SER A 1 289 ? -4.342 -1.070 32.892 1.00 97.88 289 SER A N 1
ATOM 2221 C CA . SER A 1 289 ? -4.035 0.308 32.492 1.00 97.88 289 SER A CA 1
ATOM 2222 C C . SER A 1 289 ? -4.914 0.767 31.328 1.00 97.88 289 SER A C 1
ATOM 2224 O O . SER A 1 289 ? -5.438 1.880 31.357 1.00 97.88 289 SER A O 1
ATOM 2226 N N . ALA A 1 290 ? -5.166 -0.102 30.348 1.00 97.88 290 ALA A N 1
ATOM 2227 C CA . ALA A 1 290 ? -6.089 0.184 29.254 1.00 97.88 290 ALA A CA 1
ATOM 2228 C C . ALA A 1 290 ? -7.550 0.313 29.730 1.00 97.88 290 ALA A C 1
ATOM 2230 O O . ALA A 1 290 ? -8.289 1.171 29.246 1.00 97.88 290 ALA A O 1
ATOM 2231 N N . VAL A 1 291 ? -7.976 -0.486 30.714 1.00 98.00 291 VAL A N 1
ATOM 2232 C CA . VAL A 1 291 ? -9.304 -0.337 31.332 1.00 98.00 291 VAL A CA 1
ATOM 2233 C C . VAL A 1 291 ? -9.427 0.991 32.078 1.00 98.00 291 VAL A C 1
ATOM 2235 O O . VAL A 1 291 ? -10.442 1.666 31.911 1.00 98.00 291 VAL A O 1
ATOM 2238 N N . ARG A 1 292 ? -8.401 1.416 32.830 1.00 98.00 292 ARG A N 1
ATOM 2239 C CA . ARG A 1 292 ? -8.384 2.749 33.465 1.00 98.00 292 ARG A CA 1
ATOM 2240 C C . ARG A 1 292 ? -8.485 3.867 32.427 1.00 98.00 292 ARG A C 1
ATOM 2242 O O . ARG A 1 292 ? -9.269 4.793 32.619 1.00 98.00 292 ARG A O 1
ATOM 2249 N N . ALA A 1 293 ? -7.772 3.743 31.305 1.00 96.88 293 ALA A N 1
ATOM 2250 C CA . ALA A 1 293 ? -7.874 4.678 30.183 1.00 96.88 293 ALA A CA 1
ATOM 2251 C C . ALA A 1 293 ? -9.313 4.775 29.642 1.00 96.88 293 ALA A C 1
ATOM 2253 O O . ALA A 1 293 ? -9.859 5.870 29.506 1.00 96.88 293 ALA A O 1
ATOM 2254 N N . ALA A 1 294 ? -9.962 3.633 29.393 1.00 96.75 294 ALA A N 1
ATOM 2255 C CA . ALA A 1 294 ? -11.344 3.588 28.916 1.00 96.75 294 ALA A CA 1
ATOM 2256 C C . ALA A 1 294 ? -12.345 4.165 29.938 1.00 96.75 294 ALA A C 1
ATOM 2258 O O . ALA A 1 294 ? -13.271 4.890 29.564 1.00 96.75 294 ALA A O 1
ATOM 2259 N N . GLN A 1 295 ? -12.143 3.888 31.228 1.00 96.56 295 GLN A N 1
ATOM 2260 C CA . GLN A 1 295 ? -12.956 4.426 32.322 1.00 96.56 295 GLN A CA 1
ATOM 2261 C C . GLN A 1 295 ? -12.855 5.950 32.421 1.00 96.56 295 GLN A C 1
ATOM 2263 O O . GLN A 1 295 ? -13.878 6.617 32.571 1.00 96.56 295 GLN A O 1
ATOM 2268 N N . ALA A 1 296 ? -11.649 6.508 32.285 1.00 96.19 296 ALA A N 1
ATOM 2269 C CA . ALA A 1 296 ? -11.396 7.943 32.411 1.00 96.19 296 ALA A CA 1
ATOM 2270 C C . ALA A 1 296 ? -12.212 8.795 31.424 1.00 96.19 296 ALA A C 1
ATOM 2272 O O . ALA A 1 296 ? -12.577 9.932 31.726 1.00 96.19 296 ALA A O 1
ATOM 2273 N N . VAL A 1 297 ? -12.546 8.232 30.260 1.00 94.50 297 VAL A N 1
ATOM 2274 C CA . VAL A 1 297 ? -13.308 8.915 29.201 1.00 94.50 297 VAL A CA 1
ATOM 2275 C C . VAL A 1 297 ? -14.756 8.436 29.076 1.00 94.50 297 VAL A C 1
ATOM 2277 O O . VAL A 1 297 ? -15.461 8.861 28.162 1.00 94.50 297 VAL A O 1
ATOM 2280 N N . ASN A 1 298 ? -15.228 7.584 29.992 1.00 94.38 298 ASN A N 1
ATOM 2281 C CA . ASN A 1 298 ? -16.538 6.928 29.924 1.00 94.38 298 ASN A CA 1
ATOM 2282 C C . ASN A 1 298 ? -16.787 6.240 28.569 1.00 94.38 298 ASN A C 1
ATOM 2284 O O . ASN A 1 298 ? -17.790 6.486 27.892 1.00 94.38 298 ASN A O 1
ATOM 2288 N N . TYR A 1 299 ? -15.816 5.441 28.131 1.00 95.56 299 TYR A N 1
ATOM 2289 C CA . TYR A 1 299 ? -15.810 4.833 26.807 1.00 95.56 299 TYR A CA 1
ATOM 2290 C C . TYR A 1 299 ? -16.954 3.816 26.614 1.00 95.56 299 TYR A C 1
ATOM 2292 O O . TYR A 1 299 ? -17.298 3.077 27.530 1.00 95.56 299 TYR A O 1
ATOM 2300 N N . VAL A 1 300 ? -17.519 3.728 25.404 1.00 95.19 300 VAL A N 1
ATOM 2301 C CA . VAL A 1 300 ? -18.584 2.764 25.059 1.00 95.19 300 VAL A CA 1
ATOM 2302 C C . VAL A 1 300 ? -18.258 2.073 23.735 1.00 95.19 300 VAL A C 1
ATOM 2304 O O . VAL A 1 300 ? -17.745 2.695 22.807 1.00 95.19 300 VAL A O 1
ATOM 2307 N N . GLY A 1 301 ? -18.572 0.783 23.634 1.00 95.44 301 GLY A N 1
ATOM 2308 C CA . GLY A 1 301 ? -18.262 -0.043 22.472 1.00 95.44 301 GLY A CA 1
ATOM 2309 C C . GLY A 1 301 ? -16.808 -0.517 22.463 1.00 95.44 301 GLY A C 1
ATOM 2310 O O . GLY A 1 301 ? -16.140 -0.542 23.497 1.00 95.44 301 GLY A O 1
ATOM 2311 N N . ALA A 1 302 ? -16.325 -0.907 21.282 1.00 96.81 302 ALA A N 1
ATOM 2312 C CA . ALA A 1 302 ? -14.950 -1.346 21.079 1.00 96.81 302 ALA A CA 1
ATOM 2313 C C . ALA A 1 302 ? -14.002 -0.146 20.936 1.00 96.81 302 ALA A C 1
ATOM 2315 O O . ALA A 1 302 ? -14.299 0.818 20.224 1.00 96.81 302 ALA A O 1
ATOM 2316 N N . GLY A 1 303 ? -12.853 -0.212 21.598 1.00 96.75 303 GLY A N 1
ATOM 2317 C CA . GLY A 1 303 ? -11.771 0.762 21.469 1.00 96.75 303 GLY A CA 1
ATOM 2318 C C . GLY A 1 303 ? -10.419 0.082 21.578 1.00 96.75 303 GLY A C 1
ATOM 2319 O O . GLY A 1 303 ? -10.324 -1.077 21.981 1.00 96.75 303 GLY A O 1
ATOM 2320 N N . THR A 1 304 ? -9.354 0.773 21.205 1.00 97.75 304 THR A N 1
ATOM 2321 C CA . THR A 1 304 ? -7.998 0.247 21.381 1.00 97.75 304 THR A CA 1
ATOM 2322 C C . THR A 1 304 ? -7.110 1.309 21.993 1.00 97.75 304 THR A C 1
ATOM 2324 O O . THR A 1 304 ? -7.061 2.434 21.501 1.00 97.75 304 THR A O 1
ATOM 2327 N N . VAL A 1 305 ? -6.424 0.940 23.070 1.00 97.81 305 VAL A N 1
ATOM 2328 C CA . VAL A 1 305 ? -5.424 1.784 23.724 1.00 97.81 305 VAL A CA 1
ATOM 2329 C C . VAL A 1 305 ? -4.060 1.351 23.204 1.00 97.81 305 VAL A C 1
ATOM 2331 O O . VAL A 1 305 ? -3.659 0.208 23.422 1.00 97.81 305 VAL A O 1
ATOM 2334 N N . GLU A 1 306 ? -3.380 2.234 22.481 1.00 96.56 306 GLU A N 1
ATOM 2335 C CA . GLU A 1 306 ? -2.067 1.971 21.898 1.00 96.56 306 GLU A CA 1
ATOM 2336 C C . GLU A 1 306 ? -0.962 2.401 22.870 1.00 96.56 306 GLU A C 1
ATOM 2338 O O . GLU A 1 306 ? -0.976 3.506 23.425 1.00 96.56 306 GLU A O 1
ATOM 2343 N N . PHE A 1 307 ? 0.012 1.517 23.065 1.00 96.00 307 PHE A N 1
ATOM 2344 C CA . PHE A 1 307 ? 1.186 1.730 23.894 1.00 96.00 307 PHE A CA 1
ATOM 2345 C C . PHE A 1 307 ? 2.465 1.578 23.067 1.00 96.00 307 PHE A C 1
ATOM 2347 O O . PHE A 1 307 ? 2.585 0.737 22.173 1.00 96.00 307 PHE A O 1
ATOM 2354 N N . ILE A 1 308 ? 3.462 2.378 23.425 1.00 93.69 308 ILE A N 1
ATOM 2355 C CA . ILE A 1 308 ? 4.850 2.150 23.040 1.00 93.69 308 ILE A CA 1
ATOM 2356 C C . ILE A 1 308 ? 5.519 1.402 24.184 1.00 93.69 308 ILE A C 1
ATOM 2358 O O . ILE A 1 308 ? 5.503 1.880 25.317 1.00 93.69 308 ILE A O 1
ATOM 2362 N N . MET A 1 309 ? 6.119 0.257 23.882 1.00 93.25 309 MET A N 1
ATOM 2363 C CA . MET A 1 309 ? 6.883 -0.536 24.838 1.00 93.25 309 MET A CA 1
ATOM 2364 C C . MET A 1 309 ? 8.373 -0.493 24.497 1.00 93.25 309 MET A C 1
ATOM 2366 O O . MET A 1 309 ? 8.751 -0.664 23.338 1.00 93.25 309 MET A O 1
ATOM 2370 N N . ASP A 1 310 ? 9.213 -0.230 25.493 1.00 91.00 310 ASP A N 1
ATOM 2371 C CA . ASP A 1 310 ? 10.668 -0.226 25.342 1.00 91.00 310 ASP A CA 1
ATOM 2372 C C . ASP A 1 310 ? 11.265 -1.643 25.442 1.00 91.00 310 ASP A C 1
ATOM 2374 O O . ASP A 1 310 ? 10.582 -2.618 25.765 1.00 91.00 310 ASP A O 1
ATOM 2378 N N . ALA A 1 311 ? 12.569 -1.765 25.182 1.00 85.50 311 ALA A N 1
ATOM 2379 C CA . ALA A 1 311 ? 13.282 -3.042 25.257 1.00 85.50 311 ALA A CA 1
ATOM 2380 C C . ALA A 1 311 ? 13.338 -3.651 26.675 1.00 85.50 311 ALA A C 1
ATOM 2382 O O . ALA A 1 311 ? 13.608 -4.843 26.819 1.00 85.50 311 ALA A O 1
ATOM 2383 N N . MET A 1 312 ? 13.093 -2.857 27.723 1.00 83.81 312 MET A N 1
ATOM 2384 C CA . MET A 1 312 ? 13.033 -3.321 29.114 1.00 83.81 312 MET A CA 1
ATOM 2385 C C . MET A 1 312 ? 11.630 -3.816 29.502 1.00 83.81 312 MET A C 1
ATOM 2387 O O . MET A 1 312 ? 11.459 -4.393 30.577 1.00 83.81 312 MET A O 1
ATOM 2391 N N . GLY A 1 313 ? 10.632 -3.618 28.638 1.00 84.75 313 GLY A N 1
ATOM 2392 C CA . GLY A 1 313 ? 9.239 -3.970 28.884 1.00 84.75 313 GLY A CA 1
ATOM 2393 C C . GLY A 1 313 ? 8.444 -2.890 29.620 1.00 84.75 313 GLY A C 1
ATOM 2394 O O . GLY A 1 313 ? 7.314 -3.169 30.028 1.00 84.75 313 GLY A O 1
ATOM 2395 N N . ASN A 1 314 ? 8.984 -1.676 29.787 1.00 91.38 314 ASN A N 1
ATOM 2396 C CA . ASN A 1 314 ? 8.185 -0.541 30.243 1.00 91.38 314 ASN A CA 1
ATOM 2397 C C . ASN A 1 314 ? 7.295 -0.081 29.093 1.00 91.38 314 ASN A C 1
ATOM 2399 O O . ASN A 1 314 ? 7.743 0.004 27.949 1.00 91.38 314 ASN A O 1
ATOM 2403 N N . PHE A 1 315 ? 6.042 0.241 29.392 1.00 94.56 315 PHE A N 1
ATOM 2404 C CA . PHE A 1 315 ? 5.082 0.686 28.394 1.00 94.56 315 PHE A CA 1
ATOM 2405 C C . PHE A 1 315 ? 4.553 2.076 28.721 1.00 94.56 315 PHE A C 1
ATOM 2407 O O . PHE A 1 315 ? 4.425 2.466 29.881 1.00 94.56 315 PHE A O 1
ATOM 2414 N N . TYR A 1 316 ? 4.213 2.814 27.673 1.00 94.44 316 TYR A N 1
ATOM 2415 C CA . TYR A 1 316 ? 3.747 4.184 27.770 1.00 94.44 316 TYR A CA 1
ATOM 2416 C C . TYR A 1 316 ? 2.615 4.423 26.781 1.00 94.44 316 TYR A C 1
ATOM 2418 O O . TYR A 1 316 ? 2.702 4.031 25.619 1.00 94.44 316 TYR A O 1
ATOM 2426 N N . PHE A 1 317 ? 1.558 5.083 27.237 1.00 94.50 317 PHE A N 1
ATOM 2427 C CA . PHE A 1 317 ? 0.414 5.460 26.424 1.00 94.50 317 PHE A CA 1
ATOM 2428 C C . PHE A 1 317 ? 0.856 6.334 25.249 1.00 94.50 317 PHE A C 1
ATOM 2430 O O . PHE A 1 317 ? 1.537 7.355 25.426 1.00 94.50 317 PHE A O 1
ATOM 2437 N N . MET A 1 318 ? 0.440 5.927 24.055 1.00 89.38 318 MET A N 1
ATOM 2438 C CA . MET A 1 318 ? 0.655 6.661 22.819 1.00 89.38 318 MET A CA 1
ATOM 2439 C C . MET A 1 318 ? -0.618 7.404 22.421 1.00 89.38 318 MET A C 1
ATOM 2441 O O . MET A 1 318 ? -0.611 8.635 22.366 1.00 89.38 318 MET A O 1
ATOM 2445 N N . GLU A 1 319 ? -1.698 6.665 22.179 1.00 91.25 319 GLU A N 1
ATOM 2446 C CA . GLU A 1 319 ? -3.009 7.202 21.823 1.00 91.25 319 GLU A CA 1
ATOM 2447 C C . GLU A 1 319 ? -4.125 6.179 22.081 1.00 91.25 319 GLU A C 1
ATOM 2449 O O . GLU A 1 319 ? -3.873 5.021 22.412 1.00 91.25 319 GLU A O 1
ATOM 2454 N N . MET A 1 320 ? -5.380 6.612 21.954 1.00 93.69 320 MET A N 1
ATOM 2455 C CA . MET A 1 320 ? -6.544 5.732 22.024 1.00 93.69 320 MET A CA 1
ATOM 2456 C C . MET A 1 320 ? -7.354 5.874 20.740 1.00 93.69 320 MET A C 1
ATOM 2458 O O . MET A 1 320 ? -7.940 6.923 20.482 1.00 93.69 320 MET A O 1
ATOM 2462 N N . ASN A 1 321 ? -7.421 4.801 19.956 1.00 94.56 321 ASN A N 1
ATOM 2463 C CA . ASN A 1 321 ? -8.242 4.751 18.754 1.00 94.56 321 ASN A CA 1
ATOM 2464 C C . ASN A 1 321 ? -9.696 4.499 19.153 1.00 94.56 321 ASN A C 1
ATOM 2466 O O . ASN A 1 321 ? -10.032 3.462 19.742 1.00 94.56 321 ASN A O 1
ATOM 2470 N N . THR A 1 322 ? -10.565 5.454 18.822 1.00 95.50 322 THR A N 1
ATOM 2471 C CA . THR A 1 322 ? -11.947 5.505 19.324 1.00 95.50 322 THR A CA 1
ATOM 2472 C C . THR A 1 322 ? -12.918 4.731 18.422 1.00 95.50 322 THR A C 1
ATOM 2474 O O . THR A 1 322 ? -13.988 5.200 18.038 1.00 95.50 322 THR A O 1
ATOM 2477 N N . ARG A 1 323 ? -12.508 3.520 18.030 1.00 95.94 323 ARG A N 1
ATOM 2478 C CA . ARG A 1 323 ? -13.183 2.669 17.043 1.00 95.94 323 ARG A CA 1
ATOM 2479 C C . ARG A 1 323 ? -12.766 1.203 17.179 1.00 95.94 323 ARG A C 1
ATOM 2481 O O . ARG A 1 323 ? -11.813 0.868 17.881 1.00 95.94 323 ARG A O 1
ATOM 2488 N N . LEU A 1 324 ? -13.440 0.333 16.426 1.00 97.06 324 LEU A N 1
ATOM 2489 C CA . LEU A 1 324 ? -12.943 -1.017 16.163 1.00 97.06 324 LEU A CA 1
ATOM 2490 C C . LEU A 1 324 ? -11.631 -0.922 15.362 1.00 97.06 324 LEU A C 1
ATOM 2492 O O . LEU A 1 324 ? -11.557 -0.178 14.380 1.00 97.06 324 LEU A O 1
ATOM 2496 N N . GLN A 1 325 ? -10.593 -1.653 15.768 1.00 96.88 325 GLN A N 1
ATOM 2497 C CA . GLN A 1 325 ? -9.347 -1.727 14.997 1.00 96.88 325 GLN A CA 1
ATOM 2498 C C . GLN A 1 325 ? -9.463 -2.698 13.820 1.00 96.88 325 GLN A C 1
ATOM 2500 O O . GLN A 1 325 ? -10.309 -3.596 13.816 1.00 96.88 325 GLN A O 1
ATOM 2505 N N . VAL A 1 326 ? -8.622 -2.511 12.802 1.00 97.56 326 VAL A N 1
ATOM 2506 C CA . VAL A 1 326 ? -8.635 -3.352 11.591 1.00 97.56 326 VAL A CA 1
ATOM 2507 C C . VAL A 1 326 ? -8.294 -4.802 11.957 1.00 97.56 326 VAL A C 1
ATOM 2509 O O . VAL A 1 326 ? -9.009 -5.722 11.561 1.00 97.56 326 VAL A O 1
ATOM 2512 N N . GLU A 1 327 ? -7.301 -4.937 12.825 1.00 97.56 327 GLU A N 1
ATOM 2513 C CA . GLU A 1 327 ? -6.655 -6.122 13.384 1.00 97.56 327 GLU A CA 1
ATOM 2514 C C . GLU A 1 327 ? -7.400 -6.740 14.580 1.00 97.56 327 GLU A C 1
ATOM 2516 O O . GLU A 1 327 ? -6.901 -7.631 15.264 1.00 97.56 327 GLU A O 1
ATOM 2521 N N . HIS A 1 328 ? -8.645 -6.328 14.842 1.00 98.44 328 HIS A N 1
ATOM 2522 C CA . HIS A 1 328 ? -9.477 -6.992 15.848 1.00 98.44 328 HIS A CA 1
ATOM 2523 C C . HIS A 1 328 ? -9.647 -8.522 15.671 1.00 98.44 328 HIS A C 1
ATOM 2525 O O . HIS A 1 328 ? -9.842 -9.189 16.695 1.00 98.44 328 HIS A O 1
ATOM 2531 N N . PRO A 1 329 ? -9.572 -9.126 14.459 1.00 98.62 329 PRO A N 1
ATOM 2532 C CA . PRO A 1 329 ? -9.727 -10.568 14.308 1.00 98.62 329 PRO A CA 1
ATOM 2533 C C . PRO A 1 329 ? -8.717 -11.408 15.097 1.00 98.62 329 PRO A C 1
ATOM 2535 O O . PRO A 1 329 ? -9.080 -12.511 15.511 1.00 98.62 329 PRO A O 1
ATOM 2538 N N . VAL A 1 330 ? -7.490 -10.927 15.354 1.00 98.56 330 VAL A N 1
ATOM 2539 C CA . VAL A 1 330 ? -6.536 -11.688 16.188 1.00 98.56 330 VAL A CA 1
ATOM 2540 C C . VAL A 1 330 ? -6.970 -11.726 17.654 1.00 98.56 330 VAL A C 1
ATOM 2542 O O . VAL A 1 330 ? -6.866 -12.777 18.283 1.00 98.56 330 VAL A O 1
ATOM 2545 N N . SER A 1 331 ? -7.563 -10.644 18.176 1.00 98.38 331 SER A N 1
ATOM 2546 C CA . SER A 1 331 ? -8.170 -10.629 19.517 1.00 98.38 331 SER A CA 1
ATOM 2547 C C . SER A 1 331 ? -9.386 -11.556 19.587 1.00 98.38 331 SER A C 1
ATOM 2549 O O . SER A 1 331 ? -9.543 -12.303 20.554 1.00 98.38 331 SER A O 1
ATOM 2551 N N . GLU A 1 332 ? -10.233 -11.564 18.555 1.00 98.50 332 GLU A N 1
ATOM 2552 C CA . GLU A 1 332 ? -11.361 -12.501 18.453 1.00 98.50 332 GLU A CA 1
ATOM 2553 C C . GLU A 1 332 ? -10.889 -13.957 18.438 1.00 98.50 332 GLU A C 1
ATOM 2555 O O . GLU A 1 332 ? -11.470 -14.798 19.120 1.00 98.50 332 GLU A O 1
ATOM 2560 N N . ALA A 1 333 ? -9.810 -14.257 17.711 1.00 98.19 333 ALA A N 1
ATOM 2561 C CA . ALA A 1 333 ? -9.282 -15.610 17.571 1.00 98.19 333 ALA A CA 1
ATOM 2562 C C . ALA A 1 333 ? -8.772 -16.195 18.898 1.00 98.19 333 ALA A C 1
ATOM 2564 O O . ALA A 1 333 ? -9.040 -17.361 19.182 1.00 98.19 333 ALA A O 1
ATOM 2565 N N . ILE A 1 334 ? -8.086 -15.403 19.730 1.00 98.25 334 ILE A N 1
ATOM 2566 C CA . ILE A 1 334 ? -7.565 -15.881 21.025 1.00 98.25 334 ILE A CA 1
ATOM 2567 C C . ILE A 1 334 ? -8.604 -15.876 22.152 1.00 98.25 334 ILE A C 1
ATOM 2569 O O . ILE A 1 334 ? -8.437 -16.591 23.142 1.00 98.25 334 ILE A O 1
ATOM 2573 N N . THR A 1 335 ? -9.672 -15.080 22.023 1.00 98.00 335 THR A N 1
ATOM 2574 C CA . THR A 1 335 ? -10.723 -14.962 23.051 1.00 98.00 335 THR A CA 1
ATOM 2575 C C . THR A 1 335 ? -11.990 -15.751 22.732 1.00 98.00 335 THR A C 1
ATOM 2577 O O . THR A 1 335 ? -12.768 -16.037 23.639 1.00 98.00 335 THR A O 1
ATOM 2580 N N . GLY A 1 336 ? -12.224 -16.104 21.466 1.00 96.62 336 GLY A N 1
ATOM 2581 C CA . GLY A 1 336 ? -13.471 -16.721 21.010 1.00 96.62 336 GLY A CA 1
ATOM 2582 C C . GLY A 1 336 ? -14.669 -15.764 21.001 1.00 96.62 336 GLY A C 1
ATOM 2583 O O . GLY A 1 336 ? -15.811 -16.219 21.070 1.00 96.62 336 GLY A O 1
ATOM 2584 N N . THR A 1 337 ? -14.430 -14.450 20.960 1.00 96.88 337 THR A N 1
ATOM 2585 C CA . THR A 1 337 ? -15.484 -13.422 20.971 1.00 96.88 337 THR A CA 1
ATOM 2586 C C . THR A 1 337 ? -15.792 -12.895 19.564 1.00 96.88 337 THR A C 1
ATOM 2588 O O . THR A 1 337 ? -15.006 -13.071 18.639 1.00 96.88 337 THR A O 1
ATOM 2591 N N . ASP A 1 338 ? -16.953 -12.253 19.397 1.00 97.88 338 ASP A N 1
ATOM 2592 C CA . ASP A 1 338 ? -17.299 -11.451 18.214 1.00 97.88 338 ASP A CA 1
ATOM 2593 C C . ASP A 1 338 ? -17.494 -10.004 18.686 1.00 97.88 338 ASP A C 1
ATOM 2595 O O . ASP A 1 338 ? -18.485 -9.679 19.350 1.00 97.88 338 ASP A O 1
ATOM 2599 N N . LEU A 1 339 ? -16.521 -9.140 18.397 1.00 98.00 339 LEU A N 1
ATOM 2600 C CA . LEU A 1 339 ? -16.525 -7.765 18.896 1.00 98.00 339 LEU A CA 1
ATOM 2601 C C . LEU A 1 339 ? -17.616 -6.922 18.241 1.00 98.00 339 LEU A C 1
ATOM 2603 O O . LEU A 1 339 ? -18.192 -6.059 18.902 1.00 98.00 339 LEU A O 1
ATOM 2607 N N . VAL A 1 340 ? -17.949 -7.193 16.977 1.00 98.31 340 VAL A N 1
ATOM 2608 C CA . VAL A 1 340 ? -19.059 -6.514 16.293 1.00 98.31 340 VAL A CA 1
ATOM 2609 C C . VAL A 1 340 ? -20.393 -6.910 16.930 1.00 98.31 340 VAL A C 1
ATOM 2611 O O . VAL A 1 340 ? -21.269 -6.062 17.104 1.00 98.31 340 VAL A O 1
ATOM 2614 N N . GLU A 1 341 ? -20.545 -8.174 17.338 1.00 98.25 341 GLU A N 1
ATOM 2615 C CA . GLU A 1 341 ? -21.743 -8.643 18.046 1.00 98.25 341 GLU A CA 1
ATOM 2616 C C . GLU A 1 341 ? -21.901 -7.884 19.367 1.00 98.25 341 GLU A C 1
ATOM 2618 O O . GLU A 1 341 ? -22.987 -7.392 19.683 1.00 98.25 341 GLU A O 1
ATOM 2623 N N . TRP A 1 342 ? -20.808 -7.726 20.118 1.00 97.81 342 TRP A N 1
ATOM 2624 C CA . TRP A 1 342 ? -20.807 -6.951 21.357 1.00 97.81 342 TRP A CA 1
ATOM 2625 C C . TRP A 1 342 ? -21.111 -5.473 21.105 1.00 97.81 342 TRP A C 1
ATOM 2627 O O . TRP A 1 342 ? -21.854 -4.872 21.879 1.00 97.81 342 TRP A O 1
ATOM 2637 N N . GLN A 1 343 ? -20.601 -4.887 20.015 1.00 97.69 343 GLN A N 1
ATOM 2638 C CA . GLN A 1 343 ? -20.858 -3.483 19.678 1.00 97.69 343 GLN A CA 1
ATOM 2639 C C . GLN A 1 343 ? -22.346 -3.252 19.413 1.00 97.69 343 GLN A C 1
ATOM 2641 O O . GLN A 1 343 ? -22.915 -2.290 19.927 1.00 97.69 343 GLN A O 1
ATOM 2646 N N . LEU A 1 344 ? -22.988 -4.155 18.669 1.00 96.31 344 LEU A N 1
ATOM 2647 C CA . LEU A 1 344 ? -24.422 -4.089 18.396 1.00 96.31 344 LEU A CA 1
ATOM 2648 C C . LEU A 1 344 ? -25.251 -4.303 19.671 1.00 96.31 344 LEU A C 1
ATOM 2650 O O . LEU A 1 344 ? -26.184 -3.543 19.906 1.00 96.31 344 LEU A O 1
ATOM 2654 N N . LYS A 1 345 ? -24.897 -5.260 20.539 1.00 95.12 345 LYS A N 1
ATOM 2655 C CA . LYS A 1 345 ? -25.575 -5.468 21.838 1.00 95.12 345 LYS A CA 1
ATOM 2656 C C . LYS A 1 345 ? -25.478 -4.246 22.751 1.00 95.12 345 LYS A C 1
ATOM 2658 O O . LYS A 1 345 ? -26.495 -3.761 23.245 1.00 95.12 345 LYS A O 1
ATOM 2663 N N . VAL A 1 346 ? -24.279 -3.697 22.926 1.00 94.12 346 VAL A N 1
ATOM 2664 C CA . VAL A 1 346 ? -24.072 -2.501 23.756 1.00 94.12 346 VAL A CA 1
ATOM 2665 C C . VAL A 1 346 ? -24.788 -1.284 23.167 1.00 94.12 346 VAL A C 1
ATOM 2667 O O . VAL A 1 346 ? -25.394 -0.519 23.914 1.00 94.12 346 VAL A O 1
ATOM 2670 N N . ALA A 1 347 ? -24.826 -1.134 21.839 1.00 92.25 347 ALA A N 1
ATOM 2671 C CA . ALA A 1 347 ? -25.605 -0.077 21.189 1.00 92.25 347 ALA A CA 1
ATOM 2672 C C . ALA A 1 347 ? -27.128 -0.222 21.398 1.00 92.25 347 ALA A C 1
ATOM 2674 O O . ALA A 1 347 ? -27.844 0.779 21.369 1.00 92.25 347 ALA A O 1
ATOM 2675 N N . GLN A 1 348 ? -27.629 -1.438 21.654 1.00 91.56 348 GLN A N 1
ATOM 2676 C CA . GLN A 1 348 ? -29.018 -1.692 22.071 1.00 91.56 348 GLN A CA 1
ATOM 2677 C C . GLN A 1 348 ? -29.264 -1.419 23.567 1.00 91.56 348 GLN A C 1
ATOM 2679 O O . GLN A 1 348 ? -30.408 -1.491 24.023 1.00 91.56 348 GLN A O 1
ATOM 2684 N N . GLY A 1 349 ? -28.219 -1.078 24.328 1.00 88.75 349 GLY A N 1
ATOM 2685 C CA . GLY A 1 349 ? -28.264 -0.843 25.771 1.00 88.75 349 GLY A CA 1
ATOM 2686 C C . GLY A 1 349 ? -28.032 -2.096 26.619 1.00 88.75 349 GLY A C 1
ATOM 2687 O O . GLY A 1 349 ? -28.272 -2.060 27.828 1.00 88.75 349 GLY A O 1
ATOM 2688 N N . GLU A 1 350 ? -27.586 -3.208 26.028 1.00 92.69 350 GLU A N 1
ATOM 2689 C CA . GLU A 1 350 ? -27.219 -4.413 26.777 1.00 92.69 350 GLU A CA 1
ATOM 2690 C C . GLU A 1 350 ? -25.882 -4.240 27.521 1.00 92.69 350 GLU A C 1
ATOM 2692 O O . GLU A 1 350 ? -25.071 -3.366 27.208 1.00 92.69 350 GLU A O 1
ATOM 2697 N N . LYS A 1 351 ? -25.652 -5.094 28.523 1.00 94.56 351 LYS A N 1
ATOM 2698 C CA . LYS A 1 351 ? -24.368 -5.177 29.234 1.00 94.56 351 LYS A CA 1
ATOM 2699 C C . LYS A 1 351 ? -23.351 -5.979 28.427 1.00 94.56 351 LYS A C 1
ATOM 2701 O O . LYS A 1 351 ? -23.732 -6.837 27.629 1.00 94.56 351 LYS A O 1
ATOM 2706 N N . ILE A 1 352 ? -22.064 -5.764 28.697 1.00 94.94 352 ILE A N 1
ATOM 2707 C CA . ILE A 1 352 ? -20.998 -6.620 28.153 1.00 94.94 352 ILE A CA 1
ATOM 2708 C C . ILE A 1 352 ? -21.280 -8.091 28.539 1.00 94.94 352 ILE A C 1
ATOM 2710 O O . ILE A 1 352 ? -21.531 -8.365 29.717 1.00 94.94 352 ILE A O 1
ATOM 2714 N N . PRO A 1 353 ? -21.238 -9.052 27.591 1.00 94.06 353 PRO A N 1
ATOM 2715 C CA . PRO A 1 353 ? -21.634 -10.439 27.864 1.00 94.06 353 PRO A CA 1
ATOM 2716 C C . PRO A 1 353 ? -20.743 -11.204 28.851 1.00 94.06 353 PRO A C 1
ATOM 2718 O O . PRO A 1 353 ? -21.213 -12.156 29.471 1.00 94.06 353 PRO A O 1
ATOM 2721 N N . LEU A 1 354 ? -19.468 -10.827 28.979 1.00 96.75 354 LEU A N 1
ATOM 2722 C CA . LEU A 1 354 ? -18.472 -11.518 29.804 1.00 96.75 354 LEU A CA 1
ATOM 2723 C C . LEU A 1 354 ? -17.825 -10.566 30.812 1.00 96.75 354 LEU A C 1
ATOM 2725 O O . LEU A 1 354 ? -17.608 -9.390 30.518 1.00 96.75 354 LEU A O 1
ATOM 2729 N N . ARG A 1 355 ? -17.460 -11.090 31.987 1.00 96.19 355 ARG A N 1
ATOM 2730 C CA . ARG A 1 355 ? -16.617 -10.373 32.957 1.00 96.19 355 ARG A CA 1
ATOM 2731 C C . ARG A 1 355 ? -15.142 -10.588 32.624 1.00 96.19 355 ARG A C 1
ATOM 2733 O O . ARG A 1 355 ? -14.789 -11.581 31.994 1.00 96.19 355 ARG A O 1
ATOM 2740 N N . GLN A 1 356 ? -14.261 -9.720 33.131 1.00 97.25 356 GLN A N 1
ATOM 2741 C CA . GLN A 1 356 ? -12.815 -9.797 32.864 1.00 97.25 356 GLN A CA 1
ATOM 2742 C C . GLN A 1 356 ? -12.212 -11.189 33.130 1.00 97.25 356 GLN A C 1
ATOM 2744 O O . GLN A 1 356 ? -11.399 -11.680 32.355 1.00 97.25 356 GLN A O 1
ATOM 2749 N N . GLN A 1 357 ? -12.633 -11.846 34.211 1.00 95.75 357 GLN A N 1
ATOM 2750 C CA . GLN A 1 357 ? -12.151 -13.176 34.599 1.00 95.75 357 GLN A CA 1
ATOM 2751 C C . GLN A 1 357 ? -12.575 -14.308 33.643 1.00 95.75 357 GLN A C 1
ATOM 2753 O O . GLN A 1 357 ? -11.938 -15.367 33.631 1.00 95.75 357 GLN A O 1
ATOM 2758 N N . ASP A 1 358 ? -13.638 -14.101 32.861 1.00 96.75 358 ASP A N 1
ATOM 2759 C CA . ASP A 1 358 ? -14.197 -15.087 31.930 1.00 96.75 358 ASP A CA 1
ATOM 2760 C C . ASP A 1 358 ? -13.531 -14.999 30.546 1.00 96.75 358 ASP A C 1
ATOM 2762 O O . ASP A 1 358 ? -13.590 -15.948 29.767 1.00 96.75 358 ASP A O 1
ATOM 2766 N N . ILE A 1 359 ? -12.835 -13.894 30.257 1.00 97.12 359 ILE A N 1
ATOM 2767 C CA . ILE A 1 359 ? -12.100 -13.672 29.008 1.00 97.12 359 ILE A CA 1
ATOM 2768 C C . ILE A 1 359 ? -10.753 -14.398 29.093 1.00 97.12 359 ILE A C 1
ATOM 2770 O O . ILE A 1 359 ? -9.759 -13.881 29.606 1.00 97.12 359 ILE A O 1
ATOM 2774 N N . LYS A 1 360 ? -10.724 -15.645 28.620 1.00 95.06 360 LYS A N 1
ATOM 2775 C CA . LYS A 1 360 ? -9.514 -16.478 28.620 1.00 95.06 360 LYS A CA 1
ATOM 2776 C C . LYS A 1 360 ? -8.595 -16.131 27.448 1.00 95.06 360 LYS A C 1
ATOM 2778 O O . LYS A 1 360 ? -9.061 -15.756 26.378 1.00 95.06 360 LYS A O 1
ATOM 2783 N N . LEU A 1 361 ? -7.292 -16.272 27.679 1.00 96.44 361 LEU A N 1
ATOM 2784 C CA . LEU A 1 361 ? -6.258 -16.199 26.651 1.00 96.44 361 LEU A CA 1
ATOM 2785 C C . LEU A 1 361 ? -5.983 -17.617 26.145 1.00 96.44 361 LEU A C 1
ATOM 2787 O O . LEU A 1 361 ? -5.471 -18.434 26.911 1.00 96.44 361 LEU A O 1
ATOM 2791 N N . ASN A 1 362 ? -6.327 -17.913 24.890 1.00 96.19 362 ASN A N 1
ATOM 2792 C CA . ASN A 1 362 ? -6.159 -19.246 24.312 1.00 96.19 362 ASN A CA 1
ATOM 2793 C C . ASN A 1 362 ? -5.335 -19.207 23.019 1.00 96.19 362 ASN A C 1
ATOM 2795 O O . ASN A 1 362 ? -5.755 -18.620 22.023 1.00 96.19 362 ASN A O 1
ATOM 2799 N N . GLY A 1 363 ? -4.212 -19.927 23.011 1.00 97.44 363 GLY A N 1
ATOM 2800 C CA . GLY A 1 363 ? -3.344 -20.059 21.841 1.00 97.44 363 GLY A CA 1
ATOM 2801 C C . GLY A 1 363 ? -2.730 -18.735 21.382 1.00 97.44 363 GLY A C 1
ATOM 2802 O O . GLY A 1 363 ? -2.555 -17.810 22.175 1.00 97.44 363 GLY A O 1
ATOM 2803 N N . HIS A 1 364 ? -2.403 -18.670 20.094 1.00 98.62 364 HIS A N 1
ATOM 2804 C CA . HIS A 1 364 ? -1.780 -17.522 19.437 1.00 98.62 364 HIS A CA 1
ATOM 2805 C C . HIS A 1 364 ? -2.420 -17.299 18.071 1.00 98.62 364 HIS A C 1
ATOM 2807 O O . HIS A 1 364 ? -2.700 -18.257 17.348 1.00 98.62 364 HIS A O 1
ATOM 2813 N N . ALA A 1 365 ? -2.639 -16.048 17.695 1.00 98.69 365 ALA A N 1
ATOM 2814 C CA . ALA A 1 365 ? -3.187 -15.672 16.404 1.00 98.69 365 ALA A CA 1
ATOM 2815 C C . ALA A 1 365 ? -2.257 -14.699 15.686 1.00 98.69 365 ALA A C 1
ATOM 2817 O O . ALA A 1 365 ? -1.644 -13.842 16.318 1.00 98.69 365 ALA A O 1
ATOM 2818 N N . LEU A 1 366 ? -2.180 -14.836 14.364 1.00 98.62 366 LEU A N 1
ATOM 2819 C CA . LEU A 1 366 ? -1.532 -13.862 13.492 1.00 98.62 366 LEU A CA 1
ATOM 2820 C C . LEU A 1 366 ? -2.490 -13.446 12.382 1.00 98.62 366 LEU A C 1
ATOM 2822 O O . LEU A 1 366 ? -3.254 -14.267 11.862 1.00 98.62 366 LEU A O 1
ATOM 2826 N N . GLU A 1 367 ? -2.399 -12.181 12.006 1.00 98.62 367 GLU A N 1
ATOM 2827 C CA . GLU A 1 367 ? -3.055 -11.574 10.861 1.00 98.62 367 GLU A CA 1
ATOM 2828 C C . GLU A 1 367 ? -2.000 -10.968 9.935 1.00 98.62 367 GLU A C 1
ATOM 2830 O O . GLU A 1 367 ? -0.998 -10.413 10.377 1.00 98.62 367 GLU A O 1
ATOM 2835 N N . ALA A 1 368 ? -2.233 -11.106 8.633 1.00 98.38 368 ALA A N 1
ATOM 2836 C CA . ALA A 1 368 ? -1.496 -10.400 7.600 1.00 98.38 368 ALA A CA 1
ATOM 2837 C C . ALA A 1 368 ? -2.452 -9.555 6.759 1.00 98.38 368 ALA A C 1
ATOM 2839 O O . ALA A 1 368 ? -3.458 -10.071 6.247 1.00 98.38 368 ALA A O 1
ATOM 2840 N N . ARG A 1 369 ? -2.098 -8.285 6.544 1.00 97.94 369 ARG A N 1
ATOM 2841 C CA . ARG A 1 369 ? -2.801 -7.401 5.608 1.00 97.94 369 ARG A CA 1
ATOM 2842 C C . ARG A 1 369 ? -2.262 -7.574 4.197 1.00 97.94 369 ARG A C 1
ATOM 2844 O O . ARG A 1 369 ? -1.101 -7.277 3.913 1.00 97.94 369 ARG A O 1
ATOM 2851 N N . ILE A 1 370 ? -3.132 -8.020 3.300 1.00 97.50 370 ILE A N 1
ATOM 2852 C CA . ILE A 1 370 ? -2.794 -8.248 1.899 1.00 97.50 370 ILE A CA 1
ATOM 2853 C C . ILE A 1 370 ? -3.150 -7.006 1.097 1.00 97.50 370 ILE A C 1
ATOM 2855 O O . ILE A 1 370 ? -4.329 -6.689 0.938 1.00 97.50 370 ILE A O 1
ATOM 2859 N N . TYR A 1 371 ? -2.135 -6.322 0.580 1.00 95.94 371 TYR A N 1
ATOM 2860 C CA . TYR A 1 371 ? -2.275 -5.090 -0.193 1.00 95.94 371 TYR A CA 1
ATOM 2861 C C . TYR A 1 371 ? -1.931 -5.306 -1.666 1.00 95.94 371 TYR A C 1
ATOM 2863 O O . TYR A 1 371 ? -1.022 -6.067 -2.006 1.00 95.94 371 TYR A O 1
ATOM 2871 N N . ALA A 1 372 ? -2.635 -4.586 -2.540 1.00 94.50 372 ALA A N 1
ATOM 2872 C CA . ALA A 1 372 ? -2.233 -4.371 -3.924 1.00 94.50 372 ALA A CA 1
ATOM 2873 C C . ALA A 1 372 ? -1.097 -3.335 -3.965 1.00 94.50 372 ALA A C 1
ATOM 2875 O O . ALA A 1 372 ? -1.341 -2.128 -4.024 1.00 94.50 372 ALA A O 1
ATOM 2876 N N . GLU A 1 373 ? 0.150 -3.793 -3.884 1.00 91.56 373 GLU A N 1
ATOM 2877 C CA . GLU A 1 373 ? 1.331 -2.931 -3.859 1.00 91.56 373 GLU A CA 1
ATOM 2878 C C . GLU A 1 373 ? 2.567 -3.601 -4.471 1.00 91.56 373 GLU A C 1
ATOM 2880 O O . GLU A 1 373 ? 2.743 -4.818 -4.413 1.00 91.56 373 GLU A O 1
ATOM 2885 N N . ASP A 1 374 ? 3.441 -2.786 -5.061 1.00 88.88 374 ASP A N 1
ATOM 2886 C CA . ASP A 1 374 ? 4.752 -3.198 -5.558 1.00 88.88 374 ASP A CA 1
ATOM 2887 C C . ASP A 1 374 ? 5.796 -3.005 -4.460 1.00 88.88 374 ASP A C 1
ATOM 2889 O O . ASP A 1 374 ? 6.302 -1.898 -4.248 1.00 88.88 374 ASP A O 1
ATOM 2893 N N . THR A 1 375 ? 6.111 -4.086 -3.750 1.00 88.25 375 THR A N 1
ATOM 2894 C CA . THR A 1 375 ? 7.069 -4.087 -2.638 1.00 88.25 375 THR A CA 1
ATOM 2895 C C . THR A 1 375 ? 8.478 -3.698 -3.092 1.00 88.25 375 THR A C 1
ATOM 2897 O O . THR A 1 375 ? 9.153 -2.942 -2.394 1.00 88.25 375 THR A O 1
ATOM 2900 N N . LYS A 1 376 ? 8.890 -4.100 -4.303 1.00 83.38 376 LYS A N 1
ATOM 2901 C CA . LYS A 1 376 ? 10.203 -3.771 -4.886 1.00 83.38 376 LYS A CA 1
ATOM 2902 C C . LYS A 1 376 ? 10.300 -2.310 -5.321 1.00 83.38 376 LYS A C 1
ATOM 2904 O O . LYS A 1 376 ? 11.368 -1.712 -5.221 1.00 83.38 376 LYS A O 1
ATOM 2909 N N . ALA A 1 377 ? 9.193 -1.701 -5.744 1.00 80.94 377 ALA A N 1
ATOM 2910 C CA . ALA A 1 377 ? 9.110 -0.264 -6.019 1.00 80.94 377 ALA A CA 1
ATOM 2911 C C . ALA A 1 377 ? 8.809 0.573 -4.757 1.00 80.94 377 ALA A C 1
ATOM 2913 O O . ALA A 1 377 ? 8.174 1.630 -4.830 1.00 80.94 377 ALA A O 1
ATOM 2914 N N . GLY A 1 378 ? 9.263 0.111 -3.586 1.00 83.25 378 GLY A N 1
ATOM 2915 C CA . GLY A 1 378 ? 9.101 0.810 -2.315 1.00 83.25 378 GLY A CA 1
ATOM 2916 C C . GLY A 1 378 ? 7.666 0.801 -1.792 1.00 83.25 378 GLY A C 1
ATOM 2917 O O . GLY A 1 378 ? 7.250 1.798 -1.191 1.00 83.25 378 GLY A O 1
ATOM 2918 N N . PHE A 1 379 ? 6.935 -0.302 -2.006 1.00 87.06 379 PHE A N 1
ATOM 2919 C CA . PHE A 1 379 ? 5.521 -0.506 -1.648 1.00 87.06 379 PHE A CA 1
ATOM 2920 C C . PHE A 1 379 ? 4.616 0.563 -2.264 1.00 87.06 379 PHE A C 1
ATOM 2922 O O . PHE A 1 379 ? 3.912 1.310 -1.571 1.00 87.06 379 PHE A O 1
ATOM 2929 N N . MET A 1 380 ? 4.732 0.717 -3.581 1.00 82.75 380 MET A N 1
ATOM 2930 C CA . MET A 1 380 ? 3.876 1.617 -4.341 1.00 82.75 380 MET A CA 1
ATOM 2931 C C . MET A 1 380 ? 2.503 0.962 -4.513 1.00 82.75 380 MET A C 1
ATOM 2933 O O . MET A 1 380 ? 2.458 -0.137 -5.066 1.00 82.75 380 MET A O 1
ATOM 2937 N N . PRO A 1 381 ? 1.395 1.594 -4.085 1.00 87.00 381 PRO A N 1
ATOM 2938 C CA . PRO A 1 381 ? 0.069 1.026 -4.284 1.00 87.00 381 PRO A CA 1
ATOM 2939 C C . PRO A 1 381 ? -0.236 0.805 -5.767 1.00 87.00 381 PRO A C 1
ATOM 2941 O O . PRO A 1 381 ? 0.226 1.556 -6.632 1.00 87.00 381 PRO A O 1
ATOM 2944 N N . ILE A 1 382 ? -1.018 -0.223 -6.073 1.00 85.12 382 ILE A N 1
ATOM 2945 C CA . ILE A 1 382 ? -1.424 -0.565 -7.433 1.00 85.12 382 ILE A CA 1
ATOM 2946 C C . ILE A 1 382 ? -2.942 -0.679 -7.489 1.00 85.12 382 ILE A C 1
ATOM 2948 O O . ILE A 1 382 ? -3.581 -1.272 -6.627 1.00 85.12 382 ILE A O 1
ATOM 2952 N N . ALA A 1 383 ? -3.498 -0.134 -8.564 1.00 87.88 383 ALA A N 1
ATOM 2953 C CA . ALA A 1 383 ? -4.888 -0.297 -8.947 1.00 87.88 383 ALA A CA 1
ATOM 2954 C C . ALA A 1 383 ? -4.985 -1.136 -10.228 1.00 87.88 383 ALA A C 1
ATOM 2956 O O . ALA A 1 383 ? -4.082 -1.095 -11.070 1.00 87.88 383 ALA A O 1
ATOM 2957 N N . GLY A 1 384 ? -6.094 -1.851 -10.389 1.00 88.31 384 GLY A N 1
ATOM 2958 C CA . GLY A 1 384 ? -6.395 -2.652 -11.573 1.00 88.31 384 GLY A CA 1
ATOM 2959 C C . GLY A 1 384 ? -7.269 -3.861 -11.251 1.00 88.31 384 GLY A C 1
ATOM 2960 O O . GLY A 1 384 ? -7.823 -3.956 -10.157 1.00 88.31 384 GLY A O 1
ATOM 2961 N N . ASN A 1 385 ? -7.380 -4.776 -12.211 1.00 91.00 385 ASN A N 1
ATOM 2962 C CA . ASN A 1 385 ? -8.292 -5.909 -12.128 1.00 91.00 385 ASN A CA 1
ATOM 2963 C C . ASN A 1 385 ? -7.679 -7.123 -11.415 1.00 91.00 385 ASN A C 1
ATOM 2965 O O . ASN A 1 385 ? -6.524 -7.484 -11.657 1.00 91.00 385 ASN A O 1
ATOM 2969 N N . LEU A 1 386 ? -8.476 -7.787 -10.578 1.00 93.94 386 LEU A N 1
ATOM 2970 C CA . LEU A 1 386 ? -8.143 -9.071 -9.963 1.00 93.94 386 LEU A CA 1
ATOM 2971 C C . LEU A 1 386 ? -8.515 -10.223 -10.907 1.00 93.94 386 LEU A C 1
ATOM 2973 O O . LEU A 1 386 ? -9.496 -10.935 -10.687 1.00 93.94 386 LEU A O 1
ATOM 2977 N N . GLU A 1 387 ? -7.717 -10.418 -11.955 1.00 93.50 387 GLU A N 1
ATOM 2978 C CA . GLU A 1 387 ? -7.946 -11.448 -12.980 1.00 93.50 387 GLU A CA 1
ATOM 2979 C C . GLU A 1 387 ? -8.028 -12.869 -12.399 1.00 93.50 387 GLU A C 1
ATOM 2981 O O . GLU A 1 387 ? -8.772 -13.724 -12.890 1.00 93.50 387 GLU A O 1
ATOM 2986 N N . TYR A 1 388 ? -7.264 -13.123 -11.335 1.00 94.50 388 TYR A N 1
ATOM 2987 C CA . TYR A 1 388 ? -7.311 -14.371 -10.592 1.00 94.50 388 TYR A CA 1
ATOM 2988 C C . TYR A 1 388 ? -7.289 -14.119 -9.090 1.00 94.50 388 TYR A C 1
ATOM 2990 O O . TYR A 1 388 ? -6.437 -13.384 -8.591 1.00 94.50 388 TYR A O 1
ATOM 2998 N N . LEU A 1 389 ? -8.196 -14.770 -8.362 1.00 95.25 389 LEU A N 1
ATOM 2999 C CA . LEU A 1 389 ? -8.258 -14.672 -6.911 1.00 95.25 389 LEU A CA 1
ATOM 3000 C C . LEU A 1 389 ? -8.679 -16.009 -6.305 1.00 95.25 389 LEU A C 1
ATOM 3002 O O . LEU A 1 389 ? -9.743 -16.545 -6.607 1.00 95.25 389 LEU A O 1
ATOM 3006 N N . SER A 1 390 ? -7.854 -16.541 -5.413 1.00 94.31 390 SER A N 1
ATOM 3007 C CA . SER A 1 390 ? -8.163 -17.739 -4.640 1.00 94.31 390 SER A CA 1
ATOM 3008 C C . SER A 1 390 ? -7.603 -17.602 -3.234 1.00 94.31 390 SER A C 1
ATOM 3010 O O . SER A 1 390 ? -6.408 -17.390 -3.054 1.00 94.31 390 SER A O 1
ATOM 3012 N N . PHE A 1 391 ? -8.463 -17.784 -2.238 1.00 96.12 391 PHE A N 1
ATOM 3013 C CA . PHE A 1 391 ? -8.099 -17.744 -0.825 1.00 96.12 391 PHE A CA 1
ATOM 3014 C C . PHE A 1 391 ? -8.060 -19.153 -0.205 1.00 96.12 391 PHE A C 1
ATOM 3016 O O . PHE A 1 391 ? -8.753 -20.060 -0.685 1.00 96.12 391 PHE A O 1
ATOM 3023 N N . PRO A 1 392 ? -7.273 -19.369 0.868 1.00 95.00 392 PRO A N 1
ATOM 3024 C CA . PRO A 1 392 ? -7.282 -20.620 1.625 1.00 95.00 392 PRO A CA 1
ATOM 3025 C C . PRO A 1 392 ? -8.647 -20.902 2.269 1.00 95.00 392 PRO A C 1
ATOM 3027 O O . PRO A 1 392 ? -9.351 -19.992 2.696 1.00 95.00 392 PRO A O 1
ATOM 3030 N N . LYS A 1 393 ? -8.995 -22.190 2.398 1.00 92.50 393 LYS A N 1
ATOM 3031 C CA . LYS A 1 393 ? -10.192 -22.647 3.138 1.00 92.50 393 LYS A CA 1
ATOM 3032 C C . LYS A 1 393 ? -9.912 -22.941 4.614 1.00 92.50 393 LYS A C 1
ATOM 3034 O O . LYS A 1 393 ? -10.837 -23.008 5.412 1.00 92.50 393 LYS A O 1
ATOM 3039 N N . ASP A 1 394 ? -8.648 -23.171 4.955 1.00 92.25 394 ASP A N 1
ATOM 3040 C CA . ASP A 1 394 ? -8.150 -23.546 6.281 1.00 92.25 394 ASP A CA 1
ATOM 3041 C C . ASP A 1 394 ? -7.684 -22.343 7.127 1.00 92.25 394 ASP A C 1
ATOM 3043 O O . ASP A 1 394 ? -7.042 -22.531 8.157 1.00 92.25 394 ASP A O 1
ATOM 3047 N N . ALA A 1 395 ? -8.023 -21.119 6.713 1.00 96.94 395 ALA A N 1
ATOM 3048 C CA . ALA A 1 395 ? -7.766 -19.876 7.438 1.00 96.94 395 ALA A CA 1
ATOM 3049 C C . ALA A 1 395 ? -9.007 -18.972 7.402 1.00 96.94 395 ALA A C 1
ATOM 3051 O O . ALA A 1 395 ? -9.851 -19.100 6.509 1.00 96.94 395 ALA A O 1
ATOM 3052 N N . ARG A 1 396 ? -9.120 -18.040 8.354 1.00 97.75 396 ARG A N 1
ATOM 3053 C CA . ARG A 1 396 ? -10.127 -16.976 8.285 1.00 97.75 396 ARG A CA 1
ATOM 3054 C C . ARG A 1 396 ? -9.627 -15.921 7.305 1.00 97.75 396 ARG A C 1
ATOM 3056 O O . ARG A 1 396 ? -8.502 -15.450 7.427 1.00 97.75 396 ARG A O 1
ATOM 3063 N N . VAL A 1 397 ? -10.469 -15.548 6.347 1.00 98.19 397 VAL A N 1
ATOM 3064 C CA . VAL A 1 397 ? -10.163 -14.485 5.387 1.00 98.19 397 VAL A CA 1
ATOM 3065 C C . VAL A 1 397 ? -11.292 -13.468 5.388 1.00 98.19 397 VAL A C 1
ATOM 3067 O O . VAL A 1 397 ? -12.420 -13.767 4.982 1.00 98.19 397 VAL A O 1
ATOM 3070 N N . ASP A 1 398 ? -10.971 -12.263 5.841 1.00 98.00 398 ASP A N 1
ATOM 3071 C CA . ASP A 1 398 ? -11.872 -11.118 5.798 1.00 98.00 398 ASP A CA 1
ATOM 3072 C C . ASP A 1 398 ? -11.509 -10.299 4.546 1.00 98.00 398 ASP A C 1
ATOM 3074 O O . ASP A 1 398 ? -10.415 -9.749 4.440 1.00 98.00 398 ASP A O 1
ATOM 3078 N N . THR A 1 399 ? -12.393 -10.279 3.544 1.00 97.44 399 THR A N 1
ATOM 3079 C CA . THR A 1 399 ? -12.154 -9.638 2.238 1.00 97.44 399 THR A CA 1
ATOM 3080 C C . THR A 1 399 ? -13.396 -8.899 1.746 1.00 97.44 399 THR A C 1
ATOM 3082 O O . THR A 1 399 ? -14.527 -9.261 2.084 1.00 97.44 399 THR A O 1
ATOM 3085 N N . GLY A 1 400 ? -13.170 -7.840 0.968 1.00 95.06 400 GLY A N 1
ATOM 3086 C CA . GLY A 1 400 ? -14.201 -7.017 0.336 1.00 95.06 400 GLY A CA 1
ATOM 3087 C C . GLY A 1 400 ? -14.222 -7.110 -1.188 1.00 95.06 400 GLY A C 1
ATOM 3088 O O . GLY A 1 400 ? -14.863 -6.267 -1.810 1.00 95.06 400 GLY A O 1
ATOM 3089 N N . VAL A 1 401 ? -13.503 -8.074 -1.769 1.00 95.62 401 VAL A N 1
ATOM 3090 C CA . VAL A 1 401 ? -13.359 -8.253 -3.220 1.00 95.62 401 VAL A CA 1
ATOM 3091 C C . VAL A 1 401 ? -13.528 -9.719 -3.616 1.00 95.62 401 VAL A C 1
ATOM 3093 O O . VAL A 1 401 ? -13.283 -10.625 -2.814 1.00 95.62 401 VAL A O 1
ATOM 3096 N N . GLU A 1 402 ? -13.926 -9.956 -4.860 1.00 94.81 402 GLU A N 1
ATOM 3097 C CA . GLU A 1 402 ? -13.941 -11.276 -5.496 1.00 94.81 402 GLU A CA 1
ATOM 3098 C C . GLU A 1 402 ? -13.133 -11.294 -6.804 1.00 94.81 402 GLU A C 1
ATOM 3100 O O . GLU A 1 402 ? -12.652 -10.265 -7.277 1.00 94.81 402 GLU A O 1
ATOM 3105 N N . GLN A 1 403 ? -12.932 -12.481 -7.384 1.00 94.75 403 GLN A N 1
ATOM 3106 C CA . GLN A 1 403 ? -12.260 -12.584 -8.680 1.00 94.75 403 GLN A CA 1
ATOM 3107 C C . GLN A 1 403 ? -13.029 -11.775 -9.734 1.00 94.75 403 GLN A C 1
ATOM 3109 O O . GLN A 1 403 ? -14.233 -11.960 -9.896 1.00 94.75 403 GLN A O 1
ATOM 3114 N N . GLY A 1 404 ? -12.315 -10.935 -10.480 1.00 91.69 404 GLY A N 1
ATOM 3115 C CA . GLY A 1 404 ? -12.873 -10.039 -11.488 1.00 91.69 404 GLY A CA 1
ATOM 3116 C C . GLY A 1 404 ? -13.212 -8.638 -10.975 1.00 91.69 404 GLY A C 1
ATOM 3117 O O . GLY A 1 404 ? -13.443 -7.766 -11.810 1.00 91.69 404 GLY A O 1
ATOM 3118 N N . ASP A 1 405 ? -13.194 -8.391 -9.660 1.00 93.38 405 ASP A N 1
ATOM 3119 C CA . ASP A 1 405 ? -13.338 -7.035 -9.118 1.00 93.38 405 ASP A CA 1
ATOM 3120 C C . ASP A 1 405 ? -12.108 -6.164 -9.435 1.00 93.38 405 ASP A C 1
ATOM 3122 O O . ASP A 1 405 ? -10.981 -6.649 -9.582 1.00 93.38 405 ASP A O 1
ATOM 3126 N N . ASP A 1 406 ? -12.327 -4.848 -9.476 1.00 89.75 406 ASP A N 1
ATOM 3127 C CA . ASP A 1 406 ? -11.270 -3.852 -9.624 1.00 89.75 406 ASP A CA 1
ATOM 3128 C C . ASP A 1 406 ? -10.844 -3.269 -8.271 1.00 89.75 406 ASP A C 1
ATOM 3130 O O . ASP A 1 406 ? -11.653 -2.757 -7.489 1.00 89.75 406 ASP A O 1
ATOM 3134 N N . VAL A 1 407 ? -9.534 -3.246 -8.027 1.00 91.62 407 VAL A N 1
ATOM 3135 C CA . VAL A 1 407 ? -8.931 -2.437 -6.965 1.00 91.62 407 VAL A CA 1
ATOM 3136 C C . VAL A 1 407 ? -8.835 -0.996 -7.469 1.00 91.62 407 VAL A C 1
ATOM 3138 O O . VAL A 1 407 ? -7.996 -0.665 -8.306 1.00 91.62 407 VAL A O 1
ATOM 3141 N N . SER A 1 408 ? -9.730 -0.135 -6.981 1.00 86.50 408 SER A N 1
ATOM 3142 C CA . SER A 1 408 ? -9.850 1.263 -7.416 1.00 86.50 408 SER A CA 1
ATOM 3143 C C . SER A 1 408 ? -8.764 2.181 -6.843 1.00 86.50 408 SER A C 1
ATOM 3145 O O . SER A 1 408 ? -8.407 2.091 -5.672 1.00 86.50 408 SER A O 1
ATOM 3147 N N . VAL A 1 409 ? -8.344 3.176 -7.632 1.00 85.06 409 VAL A N 1
ATOM 3148 C CA . VAL A 1 409 ? -7.409 4.247 -7.223 1.00 85.06 409 VAL A CA 1
ATOM 3149 C C . VAL A 1 409 ? -7.943 5.147 -6.103 1.00 85.06 409 VAL A C 1
ATOM 3151 O O . VAL A 1 409 ? -7.173 5.861 -5.458 1.00 85.06 409 VAL A O 1
ATOM 3154 N N . HIS A 1 410 ? -9.263 5.173 -5.902 1.00 83.69 410 HIS A N 1
ATOM 3155 C CA . HIS A 1 410 ? -9.921 6.107 -4.987 1.00 83.69 410 HIS A CA 1
ATOM 3156 C C . HIS A 1 410 ? -9.848 5.675 -3.520 1.00 83.69 410 HIS A C 1
ATOM 3158 O O . HIS A 1 410 ? -10.072 6.500 -2.630 1.00 83.69 410 HIS A O 1
ATOM 3164 N N . TYR A 1 411 ? -9.541 4.405 -3.257 1.00 88.81 411 TYR A N 1
ATOM 3165 C CA . TYR A 1 411 ? -9.650 3.810 -1.930 1.00 88.81 411 TYR A CA 1
ATOM 3166 C C . TYR A 1 411 ? -8.398 3.042 -1.528 1.00 88.81 411 TYR A C 1
ATOM 3168 O O . TYR A 1 411 ? -7.431 2.958 -2.272 1.00 88.81 411 TYR A O 1
ATOM 3176 N N . ASP A 1 412 ? -8.433 2.532 -0.302 1.00 87.88 412 ASP A N 1
ATOM 3177 C CA . ASP A 1 412 ? -7.363 1.748 0.296 1.00 87.88 412 ASP A CA 1
ATOM 3178 C C . ASP A 1 412 ? -7.003 0.505 -0.561 1.00 87.88 412 ASP A C 1
ATOM 3180 O O . ASP A 1 412 ? -7.926 -0.146 -1.063 1.00 87.88 412 ASP A O 1
ATOM 3184 N N . PRO A 1 413 ? -5.703 0.178 -0.740 1.00 91.31 413 PRO A N 1
ATOM 3185 C CA . PRO A 1 413 ? -5.247 -0.959 -1.547 1.00 91.31 413 PRO A CA 1
ATOM 3186 C C . PRO A 1 413 ? -5.457 -2.334 -0.899 1.00 91.31 413 PRO A C 1
ATOM 3188 O O . PRO A 1 413 ? -5.045 -3.335 -1.490 1.00 91.31 413 PRO A O 1
ATOM 3191 N N . MET A 1 414 ? -6.017 -2.421 0.311 1.00 95.25 414 MET A N 1
ATOM 3192 C CA . MET A 1 414 ? -6.178 -3.689 1.018 1.00 95.25 414 MET A CA 1
ATOM 3193 C C . MET A 1 414 ? -7.196 -4.590 0.311 1.00 95.25 414 MET A C 1
ATOM 3195 O O . MET A 1 414 ? -8.374 -4.259 0.172 1.00 95.25 414 MET A O 1
ATOM 3199 N N . ILE A 1 415 ? -6.728 -5.765 -0.096 1.00 96.88 415 ILE A N 1
ATOM 3200 C CA . ILE A 1 415 ? -7.501 -6.823 -0.753 1.00 96.88 415 ILE A CA 1
ATOM 3201 C C . ILE A 1 415 ? -8.188 -7.692 0.308 1.00 96.88 415 ILE A C 1
ATOM 3203 O O . ILE A 1 415 ? -9.378 -8.010 0.209 1.00 96.88 415 ILE A O 1
ATOM 3207 N N . ALA A 1 416 ? -7.432 -8.108 1.324 1.00 97.56 416 ALA A N 1
ATOM 3208 C CA . ALA A 1 416 ? -7.908 -9.024 2.351 1.00 97.56 416 ALA A CA 1
ATOM 3209 C C . ALA A 1 416 ? -7.049 -8.966 3.616 1.00 97.56 416 ALA A C 1
ATOM 3211 O O . ALA A 1 416 ? -5.897 -8.538 3.585 1.00 97.56 416 ALA A O 1
ATOM 3212 N N . LYS A 1 417 ? -7.601 -9.496 4.703 1.00 98.38 417 LYS A N 1
ATOM 3213 C CA . LYS A 1 417 ? -6.876 -9.868 5.916 1.00 98.38 417 LYS A CA 1
ATOM 3214 C C . LYS A 1 417 ? -6.876 -11.385 6.014 1.00 98.38 417 LYS A C 1
ATOM 3216 O O . LYS A 1 417 ? -7.939 -12.005 5.918 1.00 98.38 417 LYS A O 1
ATOM 3221 N N . VAL A 1 418 ? -5.700 -11.983 6.168 1.00 98.62 418 VAL A N 1
ATOM 3222 C CA . VAL A 1 418 ? -5.543 -13.436 6.317 1.00 98.62 418 VAL A CA 1
ATOM 3223 C C . VAL A 1 418 ? -5.188 -13.726 7.761 1.00 98.62 418 VAL A C 1
ATOM 3225 O O . VAL A 1 418 ? -4.127 -13.319 8.221 1.00 98.62 418 VAL A O 1
ATOM 3228 N N . ILE A 1 419 ? -6.080 -14.423 8.462 1.00 98.62 419 ILE A N 1
ATOM 3229 C CA . ILE A 1 419 ? -5.996 -14.640 9.905 1.00 98.62 419 ILE A CA 1
ATOM 3230 C C . ILE A 1 419 ? -5.937 -16.130 10.207 1.00 98.62 419 ILE A C 1
ATOM 3232 O O . ILE A 1 419 ? -6.741 -16.929 9.709 1.00 98.62 419 ILE A O 1
ATOM 3236 N N . VAL A 1 420 ? -5.001 -16.504 11.070 1.00 98.69 420 VAL A N 1
ATOM 3237 C CA . VAL A 1 420 ? -4.828 -17.876 11.540 1.00 98.69 420 VAL A CA 1
ATOM 3238 C C . VAL A 1 420 ? -4.725 -17.925 13.055 1.00 98.69 420 VAL A C 1
ATOM 3240 O O . VAL A 1 420 ? -4.341 -16.957 13.703 1.00 98.69 420 VAL A O 1
ATOM 3243 N N . TRP A 1 421 ? -5.037 -19.095 13.605 1.00 98.56 421 TRP A N 1
ATOM 3244 C CA . TRP A 1 421 ? -4.866 -19.407 15.017 1.00 98.56 421 TRP A CA 1
ATOM 3245 C C . TRP A 1 421 ? -4.083 -20.716 15.181 1.00 98.56 421 TRP A C 1
ATOM 3247 O O . TRP A 1 421 ? -4.321 -21.706 14.470 1.00 98.56 421 TRP A O 1
ATOM 3257 N N . GLY A 1 422 ? -3.141 -20.733 16.116 1.00 98.06 422 GLY A N 1
ATOM 3258 C CA . GLY A 1 422 ? -2.325 -21.874 16.522 1.00 98.06 422 GLY A CA 1
ATOM 3259 C C . GLY A 1 422 ? -2.400 -22.097 18.031 1.00 98.06 422 GLY A C 1
ATOM 3260 O O . GLY A 1 422 ? -2.778 -21.203 18.782 1.00 98.06 422 GLY A O 1
ATOM 3261 N N . ALA A 1 423 ? -2.036 -23.300 18.483 1.00 97.69 423 ALA A N 1
ATOM 3262 C CA . ALA A 1 423 ? -1.932 -23.571 19.920 1.00 97.69 423 ALA A CA 1
ATOM 3263 C C . ALA A 1 423 ? -0.770 -22.796 20.571 1.00 97.69 423 ALA A C 1
ATOM 3265 O O . ALA A 1 423 ? -0.811 -22.498 21.760 1.00 97.69 423 ALA A O 1
ATOM 3266 N N . ASP A 1 424 ? 0.232 -22.451 19.767 1.00 97.44 424 ASP A N 1
ATOM 3267 C CA . ASP A 1 424 ? 1.394 -21.642 20.101 1.00 97.44 424 ASP A CA 1
ATOM 3268 C C . ASP A 1 424 ? 1.759 -20.752 18.897 1.00 97.44 424 ASP A C 1
ATOM 3270 O O . ASP A 1 424 ? 1.161 -20.853 17.814 1.00 97.44 424 ASP A O 1
ATOM 3274 N N . ARG A 1 425 ? 2.724 -19.852 19.107 1.00 97.62 425 ARG A N 1
ATOM 3275 C CA . ARG A 1 425 ? 3.172 -18.884 18.102 1.00 97.62 425 ARG A CA 1
ATOM 3276 C C . ARG A 1 425 ? 3.781 -19.564 16.876 1.00 97.62 425 ARG A C 1
ATOM 3278 O O . ARG A 1 425 ? 3.428 -19.194 15.761 1.00 97.62 425 ARG A O 1
ATOM 3285 N N . ASP A 1 426 ? 4.609 -20.591 17.056 1.00 97.25 426 ASP A N 1
ATOM 3286 C CA . ASP A 1 426 ? 5.286 -21.293 15.956 1.00 97.25 426 ASP A CA 1
ATOM 3287 C C . ASP A 1 426 ? 4.284 -21.982 15.021 1.00 97.25 426 ASP A C 1
ATOM 3289 O O . ASP A 1 426 ? 4.369 -21.872 13.793 1.00 97.25 426 ASP A O 1
ATOM 3293 N N . GLN A 1 427 ? 3.267 -22.635 15.589 1.00 97.81 427 GLN A N 1
ATOM 3294 C CA . GLN A 1 427 ? 2.164 -23.206 14.823 1.00 97.81 427 GLN A CA 1
ATOM 3295 C C . GLN A 1 427 ? 1.378 -22.134 14.075 1.00 97.81 427 GLN A C 1
ATOM 3297 O O . GLN A 1 427 ? 0.952 -22.373 12.944 1.00 97.81 427 GLN A O 1
ATOM 3302 N N . ALA A 1 428 ? 1.145 -20.976 14.692 1.00 98.12 428 ALA A N 1
ATOM 3303 C CA . ALA A 1 428 ? 0.436 -19.886 14.043 1.00 98.12 428 ALA A CA 1
ATOM 3304 C C . ALA A 1 428 ? 1.266 -19.285 12.888 1.00 98.12 428 ALA A C 1
ATOM 3306 O O . ALA A 1 428 ? 0.715 -19.092 11.806 1.00 98.12 428 ALA A O 1
ATOM 3307 N N . ILE A 1 429 ? 2.585 -19.116 13.045 1.00 98.31 429 ILE A N 1
ATOM 3308 C CA . ILE A 1 429 ? 3.506 -18.688 11.973 1.00 98.31 429 ILE A CA 1
ATOM 3309 C C . ILE A 1 429 ? 3.476 -19.683 10.807 1.00 98.31 429 ILE A C 1
ATOM 3311 O O . ILE A 1 429 ? 3.239 -19.292 9.662 1.00 98.31 429 ILE A O 1
ATOM 3315 N N . ALA A 1 430 ? 3.637 -20.980 11.087 1.00 97.00 430 ALA A N 1
ATOM 3316 C CA . ALA A 1 430 ? 3.621 -22.021 10.060 1.00 97.00 430 ALA A CA 1
ATOM 3317 C C . ALA A 1 430 ? 2.271 -22.097 9.323 1.00 97.00 430 ALA A C 1
ATOM 3319 O O . ALA A 1 430 ? 2.219 -22.289 8.104 1.00 97.00 430 ALA A O 1
ATOM 3320 N N . LYS A 1 431 ? 1.156 -21.924 10.047 1.00 97.81 431 LYS A N 1
ATOM 3321 C CA . LYS A 1 431 ? -0.181 -21.849 9.444 1.00 97.81 431 LYS A CA 1
ATOM 3322 C C . LYS A 1 431 ? -0.344 -20.600 8.586 1.00 97.81 431 LYS A C 1
ATOM 3324 O O . LYS A 1 431 ? -0.949 -20.714 7.521 1.00 97.81 431 LYS A O 1
ATOM 3329 N N . LEU A 1 432 ? 0.178 -19.448 9.011 1.00 98.19 432 LEU A N 1
ATOM 3330 C CA . LEU A 1 432 ? 0.075 -18.208 8.246 1.00 98.19 432 LEU A CA 1
ATOM 3331 C C . LEU A 1 432 ? 0.888 -18.295 6.953 1.00 98.19 432 LEU A C 1
ATOM 3333 O O . LEU A 1 432 ? 0.331 -18.011 5.899 1.00 98.19 432 LEU A O 1
ATOM 3337 N N . ASP A 1 433 ? 2.135 -18.781 6.983 1.00 96.50 433 ASP A N 1
ATOM 3338 C CA . ASP A 1 433 ? 2.931 -18.982 5.757 1.00 96.50 433 ASP A CA 1
ATOM 3339 C C . ASP A 1 433 ? 2.213 -19.917 4.769 1.00 96.50 433 ASP A C 1
ATOM 3341 O O . ASP A 1 433 ? 2.098 -19.616 3.577 1.00 96.50 433 ASP A O 1
ATOM 3345 N N . LYS A 1 434 ? 1.628 -21.014 5.270 1.00 94.94 434 LYS A N 1
ATOM 3346 C CA . LYS A 1 434 ? 0.828 -21.939 4.453 1.00 94.94 434 LYS A CA 1
ATOM 3347 C C . LYS A 1 434 ? -0.440 -21.287 3.893 1.00 94.94 434 LYS A C 1
ATOM 3349 O O . LYS A 1 434 ? -0.808 -21.559 2.747 1.00 94.94 434 LYS A O 1
ATOM 3354 N N . ALA A 1 435 ? -1.131 -20.470 4.686 1.00 97.31 435 ALA A N 1
ATOM 3355 C CA . ALA A 1 435 ? -2.322 -19.744 4.260 1.00 97.31 435 ALA A CA 1
ATOM 3356 C C . ALA A 1 435 ? -1.974 -18.711 3.180 1.00 97.31 435 ALA A C 1
ATOM 3358 O O . ALA A 1 435 ? -2.640 -18.673 2.149 1.00 97.31 435 ALA A O 1
ATOM 3359 N N . LEU A 1 436 ? -0.888 -17.956 3.362 1.00 95.88 436 LEU A N 1
ATOM 3360 C CA . LEU A 1 436 ? -0.375 -16.980 2.401 1.00 95.88 436 LEU A CA 1
ATOM 3361 C C . LEU A 1 436 ? 0.077 -17.634 1.095 1.00 95.88 436 LEU A C 1
ATOM 3363 O O . LEU A 1 436 ? -0.254 -17.133 0.029 1.00 95.88 436 LEU A O 1
ATOM 3367 N N . TYR A 1 437 ? 0.731 -18.797 1.144 1.00 92.56 437 TYR A N 1
ATOM 3368 C CA . TYR A 1 437 ? 1.053 -19.567 -0.064 1.00 92.56 437 TYR A CA 1
ATOM 3369 C C . TYR A 1 437 ? -0.197 -19.951 -0.881 1.00 92.56 437 TYR A C 1
ATOM 3371 O O . TYR A 1 437 ? -0.171 -20.007 -2.113 1.00 92.56 437 TYR A O 1
ATOM 3379 N N . LYS A 1 438 ? -1.315 -20.219 -0.196 1.00 93.19 438 LYS A N 1
ATOM 3380 C CA . LYS A 1 438 ? -2.616 -20.520 -0.811 1.00 93.19 438 LYS A CA 1
ATOM 3381 C C . LYS A 1 438 ? -3.433 -19.272 -1.163 1.00 93.19 438 LYS A C 1
ATOM 3383 O O . LYS A 1 438 ? -4.443 -19.417 -1.852 1.00 93.19 438 LYS A O 1
ATOM 3388 N N . THR A 1 439 ? -3.019 -18.088 -0.716 1.00 95.38 439 THR A N 1
ATOM 3389 C CA . THR A 1 439 ? -3.580 -16.796 -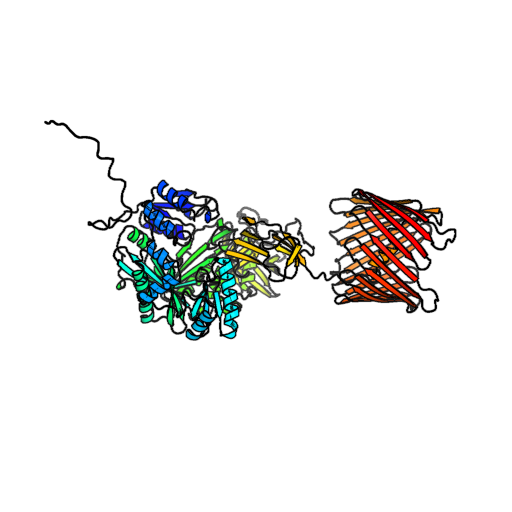1.123 1.00 95.38 439 THR A CA 1
ATOM 3390 C C . THR A 1 439 ? -2.987 -16.425 -2.476 1.00 95.38 439 THR A C 1
ATOM 3392 O O . THR A 1 439 ? -1.921 -15.828 -2.588 1.00 95.38 439 THR A O 1
ATOM 3395 N N . GLN A 1 440 ? -3.675 -16.846 -3.530 1.00 94.19 440 GLN A N 1
ATOM 3396 C CA . GLN A 1 440 ? -3.227 -16.731 -4.910 1.00 94.19 440 GLN A CA 1
ATOM 3397 C C . GLN A 1 440 ? -3.958 -15.573 -5.578 1.00 94.19 440 GLN A C 1
ATOM 3399 O O . GLN A 1 440 ? -5.160 -15.654 -5.829 1.00 94.19 440 GLN A O 1
ATOM 3404 N N . ILE A 1 441 ? -3.217 -14.502 -5.850 1.00 93.81 441 ILE A N 1
ATOM 3405 C CA . ILE A 1 441 ? -3.713 -13.285 -6.492 1.00 93.81 441 ILE A CA 1
ATOM 3406 C C . ILE A 1 441 ? -2.929 -13.095 -7.789 1.00 93.81 441 ILE A C 1
ATOM 3408 O O . ILE A 1 441 ? -1.696 -13.132 -7.760 1.00 93.81 441 ILE A O 1
ATOM 3412 N N . GLY A 1 442 ? -3.642 -12.921 -8.901 1.00 90.75 442 GLY A N 1
ATOM 3413 C CA . GLY A 1 442 ? -3.086 -12.636 -10.222 1.00 90.75 442 GLY A CA 1
ATOM 3414 C C . GLY A 1 442 ? -3.772 -11.441 -10.881 1.00 90.75 442 GLY A C 1
ATOM 3415 O O . GLY A 1 442 ? -4.927 -11.137 -10.591 1.00 90.75 442 GLY A O 1
ATOM 3416 N N . GLY A 1 443 ? -3.033 -10.747 -11.748 1.00 87.12 443 GLY A N 1
ATOM 3417 C CA . GLY A 1 443 ? -3.427 -9.475 -12.374 1.00 87.12 443 GLY A CA 1
ATOM 3418 C C . GLY A 1 443 ? -2.749 -8.253 -11.740 1.00 87.12 443 GLY A C 1
ATOM 3419 O O . GLY A 1 443 ? -2.338 -7.339 -12.450 1.00 87.12 443 GLY A O 1
ATOM 3420 N N . LEU A 1 444 ? -2.516 -8.272 -10.421 1.00 89.19 444 LEU A N 1
ATOM 3421 C CA . LEU A 1 444 ? -1.842 -7.196 -9.678 1.00 89.19 444 LEU A CA 1
ATOM 3422 C C . LEU A 1 444 ? -0.639 -7.721 -8.891 1.00 89.19 444 LEU A C 1
ATOM 3424 O O . LEU A 1 444 ? -0.632 -8.870 -8.448 1.00 89.19 444 LEU A O 1
ATOM 3428 N N . LEU A 1 445 ? 0.369 -6.865 -8.686 1.00 89.31 445 LEU A N 1
ATOM 3429 C CA . LEU A 1 445 ? 1.414 -7.150 -7.700 1.00 89.31 445 LEU A CA 1
ATOM 3430 C C . LEU A 1 445 ? 0.842 -6.947 -6.296 1.00 89.31 445 LEU A C 1
ATOM 3432 O O . LEU A 1 445 ? -0.002 -6.075 -6.074 1.00 89.31 445 LEU A O 1
ATOM 3436 N N . THR A 1 446 ? 1.300 -7.777 -5.368 1.00 93.56 446 THR A N 1
ATOM 3437 C CA . THR A 1 446 ? 0.850 -7.767 -3.979 1.00 93.56 446 THR A CA 1
ATOM 3438 C C . THR A 1 446 ? 2.026 -7.960 -3.040 1.00 93.56 446 THR A C 1
ATOM 3440 O O . THR A 1 446 ? 3.108 -8.384 -3.451 1.00 93.56 446 THR A O 1
ATOM 3443 N N . ASN A 1 447 ? 1.797 -7.705 -1.758 1.00 94.56 447 ASN A N 1
ATOM 3444 C CA . ASN A 1 447 ? 2.789 -7.920 -0.714 1.00 94.56 447 ASN A CA 1
ATOM 3445 C C . ASN A 1 447 ? 2.837 -9.351 -0.153 1.00 94.56 447 ASN A C 1
ATOM 3447 O O . ASN A 1 447 ? 3.603 -9.583 0.776 1.00 94.56 447 ASN A O 1
ATOM 3451 N N . VAL A 1 448 ? 2.072 -10.311 -0.695 1.00 94.25 448 VAL A N 1
ATOM 3452 C CA . VAL A 1 448 ? 1.973 -11.682 -0.149 1.00 94.25 448 VAL A CA 1
ATOM 3453 C C . VAL A 1 448 ? 3.349 -12.321 0.047 1.00 94.25 448 VAL A C 1
ATOM 3455 O O . VAL A 1 448 ? 3.640 -12.812 1.135 1.00 94.25 448 VAL A O 1
ATOM 3458 N N . ASP A 1 449 ? 4.207 -12.290 -0.976 1.00 89.88 449 ASP A N 1
ATOM 3459 C CA . ASP A 1 449 ? 5.540 -12.901 -0.899 1.00 89.88 449 ASP A CA 1
ATOM 3460 C C . ASP A 1 449 ? 6.436 -12.183 0.119 1.00 89.88 449 ASP A C 1
ATOM 3462 O O . ASP A 1 449 ? 7.077 -12.839 0.933 1.00 89.88 449 ASP A O 1
ATOM 3466 N N . PHE A 1 450 ? 6.377 -10.848 0.167 1.00 93.19 450 PHE A N 1
ATOM 3467 C CA . PHE A 1 450 ? 7.098 -10.059 1.168 1.00 93.19 450 PHE A CA 1
ATOM 3468 C C . PHE A 1 450 ? 6.680 -10.425 2.600 1.00 93.19 450 PHE A C 1
ATOM 3470 O O . PHE A 1 450 ? 7.535 -10.616 3.461 1.00 93.19 450 PHE A O 1
ATOM 3477 N N . VAL A 1 451 ? 5.376 -10.572 2.867 1.00 95.31 451 VAL A N 1
ATOM 3478 C CA . VAL A 1 451 ? 4.899 -10.999 4.191 1.00 95.31 451 VAL A CA 1
ATOM 3479 C C . VAL A 1 451 ? 5.458 -12.379 4.540 1.00 95.31 451 VAL A C 1
ATOM 3481 O O . VAL A 1 451 ? 5.906 -12.592 5.664 1.00 95.31 451 VAL A O 1
ATOM 3484 N N . ARG A 1 452 ? 5.492 -13.316 3.586 1.00 94.19 452 ARG A N 1
ATOM 3485 C CA . ARG A 1 452 ? 6.069 -14.651 3.807 1.00 94.19 452 ARG A CA 1
ATOM 3486 C C . ARG A 1 452 ? 7.568 -14.609 4.092 1.00 94.19 452 ARG A C 1
ATOM 3488 O O . ARG A 1 452 ? 8.040 -15.416 4.890 1.00 94.19 452 ARG A O 1
ATOM 3495 N N . ASP A 1 453 ? 8.303 -13.693 3.474 1.00 92.88 453 ASP A N 1
ATOM 3496 C CA . ASP A 1 453 ? 9.728 -13.500 3.750 1.00 92.88 453 ASP A CA 1
ATOM 3497 C C . ASP A 1 453 ? 9.947 -12.951 5.167 1.00 92.88 453 ASP A C 1
ATOM 3499 O O . ASP A 1 453 ? 10.797 -13.462 5.896 1.00 92.88 453 ASP A O 1
ATOM 3503 N N . VAL A 1 454 ? 9.102 -12.016 5.620 1.00 95.31 454 VAL A N 1
ATOM 3504 C CA . VAL A 1 454 ? 9.108 -11.542 7.015 1.00 95.31 454 VAL A CA 1
ATOM 3505 C C . VAL A 1 454 ? 8.828 -12.682 7.999 1.00 95.31 454 VAL A C 1
ATOM 3507 O O . VAL A 1 454 ? 9.542 -12.808 8.989 1.00 95.31 454 VAL A O 1
ATOM 3510 N N . LEU A 1 455 ? 7.851 -13.555 7.723 1.00 95.56 455 LEU A N 1
ATOM 3511 C CA . LEU A 1 455 ? 7.528 -14.698 8.596 1.00 95.56 455 LEU A CA 1
ATOM 3512 C C . LEU A 1 455 ? 8.681 -15.702 8.748 1.00 95.56 455 LEU A C 1
ATOM 3514 O O . LEU A 1 455 ? 8.732 -16.424 9.743 1.00 95.56 455 LEU A O 1
ATOM 3518 N N . LYS A 1 456 ? 9.583 -15.772 7.763 1.00 93.81 456 LYS A N 1
ATOM 3519 C CA . LYS A 1 456 ? 10.756 -16.661 7.768 1.00 93.81 456 LYS A CA 1
ATOM 3520 C C . LYS A 1 456 ? 12.001 -16.004 8.359 1.00 93.81 456 LYS A C 1
ATOM 3522 O O . LYS A 1 456 ? 12.979 -16.704 8.610 1.00 93.81 456 LYS A O 1
ATOM 3527 N N . HIS A 1 457 ? 11.986 -14.689 8.555 1.00 95.81 457 HIS A N 1
ATOM 3528 C CA . HIS A 1 457 ? 13.121 -13.955 9.092 1.00 95.81 457 HIS A 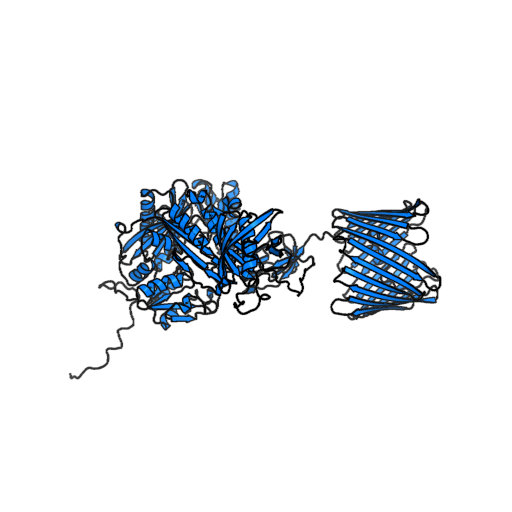CA 1
ATOM 3529 C C . HIS A 1 457 ? 13.372 -14.335 10.557 1.00 95.81 457 HIS A C 1
ATOM 3531 O O . HIS A 1 457 ? 12.447 -14.351 11.373 1.00 95.81 457 HIS A O 1
ATOM 3537 N N . GLU A 1 458 ? 14.633 -14.590 10.915 1.00 94.88 458 GLU A N 1
ATOM 3538 C CA . GLU A 1 458 ? 15.013 -15.102 12.239 1.00 94.88 458 GLU A CA 1
ATOM 3539 C C . GLU A 1 458 ? 14.529 -14.193 13.380 1.00 94.88 458 GLU A C 1
ATOM 3541 O O . GLU A 1 458 ? 13.903 -14.674 14.325 1.00 94.88 458 GLU A O 1
ATOM 3546 N N . GLY A 1 459 ? 14.714 -12.873 13.250 1.00 94.62 459 GLY A N 1
ATOM 3547 C CA . GLY A 1 459 ? 14.236 -11.904 14.246 1.00 94.62 459 GLY A CA 1
ATOM 3548 C C . GLY A 1 459 ? 12.717 -11.946 14.467 1.00 94.62 459 GLY A C 1
ATOM 3549 O O . GLY A 1 459 ? 12.253 -11.855 15.603 1.00 94.62 459 GLY A O 1
ATOM 3550 N N . PHE A 1 460 ? 11.928 -12.189 13.411 1.00 96.69 460 PHE A N 1
ATOM 3551 C CA . PHE A 1 460 ? 10.479 -12.329 13.551 1.00 96.69 460 PHE A CA 1
ATOM 3552 C C . PHE A 1 460 ? 10.119 -13.630 14.271 1.00 96.69 460 PHE A C 1
ATOM 3554 O O . PHE A 1 460 ? 9.304 -13.614 15.195 1.00 96.69 460 PHE A O 1
ATOM 3561 N N . VAL A 1 461 ? 10.752 -14.750 13.905 1.00 95.81 461 VAL A N 1
ATOM 3562 C CA . VAL A 1 461 ? 10.536 -16.063 14.541 1.00 95.81 461 VAL A CA 1
ATOM 3563 C C . VAL A 1 461 ? 10.889 -16.026 16.031 1.00 95.81 461 VAL A C 1
ATOM 3565 O O . VAL A 1 461 ? 10.138 -16.550 16.848 1.00 95.81 461 VAL A O 1
ATOM 3568 N N . GLN A 1 462 ? 11.958 -15.326 16.411 1.00 94.62 462 GLN A N 1
ATOM 3569 C CA . GLN A 1 462 ? 12.360 -15.157 17.813 1.00 94.62 462 GLN A CA 1
ATOM 3570 C C . GLN A 1 462 ? 11.470 -14.179 18.600 1.00 94.62 462 GLN A C 1
ATOM 3572 O O . GLN A 1 462 ? 11.485 -14.191 19.830 1.00 94.62 462 GLN A O 1
ATOM 3577 N N . GLY A 1 463 ? 10.677 -13.350 17.913 1.00 92.69 463 GLY A N 1
ATOM 3578 C CA . GLY A 1 463 ? 9.856 -12.310 18.537 1.00 92.69 463 GLY A CA 1
ATOM 3579 C C . GLY A 1 463 ? 10.623 -11.026 18.877 1.00 92.69 463 GLY A C 1
ATOM 3580 O O . GLY A 1 463 ? 10.093 -10.202 19.620 1.00 92.69 463 GLY A O 1
ATOM 3581 N N . ASP A 1 464 ? 11.832 -10.834 18.329 1.00 93.12 464 ASP A N 1
ATOM 3582 C CA . ASP A 1 464 ? 12.582 -9.567 18.379 1.00 93.12 464 ASP A CA 1
ATOM 3583 C C . ASP A 1 464 ? 12.057 -8.610 17.296 1.00 93.12 464 ASP A C 1
ATOM 3585 O O . ASP A 1 464 ? 12.697 -8.340 16.277 1.00 93.12 464 ASP A O 1
ATOM 3589 N N . VAL A 1 465 ? 10.821 -8.152 17.491 1.00 93.38 465 VAL A N 1
ATOM 3590 C CA . VAL A 1 465 ? 10.130 -7.221 16.593 1.00 93.38 465 VAL A CA 1
ATOM 3591 C C . VAL A 1 465 ? 10.092 -5.824 17.199 1.00 93.38 465 VAL A C 1
ATOM 3593 O O . VAL A 1 465 ? 10.011 -5.662 18.412 1.00 93.38 465 VAL A O 1
ATOM 3596 N N . TYR A 1 466 ? 10.157 -4.801 16.350 1.00 94.62 466 TYR A N 1
ATOM 3597 C CA . TYR A 1 466 ? 10.105 -3.387 16.729 1.00 94.62 466 TYR A CA 1
ATOM 3598 C C . TYR A 1 466 ? 9.681 -2.546 15.514 1.00 94.62 466 TYR A C 1
ATOM 3600 O O . TYR A 1 466 ? 9.719 -3.023 14.379 1.00 94.62 466 TYR A O 1
ATOM 3608 N N . THR A 1 467 ? 9.273 -1.292 15.715 1.00 91.88 467 THR A N 1
ATOM 3609 C CA . THR A 1 467 ? 8.616 -0.475 14.670 1.00 91.88 467 THR A CA 1
ATOM 3610 C C . THR A 1 467 ? 9.451 -0.191 13.420 1.00 91.88 467 THR A C 1
ATOM 3612 O O . THR A 1 467 ? 8.889 0.195 12.398 1.00 91.88 467 THR A O 1
ATOM 3615 N N . ASP A 1 468 ? 10.773 -0.343 13.511 1.00 91.38 468 ASP A N 1
ATOM 3616 C CA . ASP A 1 468 ? 11.732 -0.131 12.421 1.00 91.38 468 ASP A CA 1
ATOM 3617 C C . ASP A 1 468 ? 12.264 -1.449 11.818 1.00 91.38 468 ASP A C 1
ATOM 3619 O O . ASP A 1 468 ? 13.122 -1.413 10.939 1.00 91.38 468 ASP A O 1
ATOM 3623 N N . PHE A 1 469 ? 11.720 -2.607 12.222 1.00 94.25 469 PHE A N 1
ATOM 3624 C CA . PHE A 1 469 ? 12.169 -3.944 11.807 1.00 94.25 469 PHE A CA 1
ATOM 3625 C C . PHE A 1 469 ? 12.346 -4.078 10.284 1.00 94.25 469 PHE A C 1
ATOM 3627 O O . PHE A 1 469 ? 13.404 -4.475 9.807 1.00 94.25 469 PHE A O 1
ATOM 3634 N N . ILE A 1 470 ? 11.345 -3.676 9.491 1.00 92.69 470 ILE A N 1
ATOM 3635 C CA . ILE A 1 470 ? 11.413 -3.782 8.020 1.00 92.69 470 ILE A CA 1
ATOM 3636 C C . ILE A 1 470 ? 12.529 -2.901 7.436 1.00 92.69 470 ILE A C 1
ATOM 3638 O O . ILE A 1 470 ? 13.172 -3.291 6.464 1.00 92.69 470 ILE A O 1
ATOM 3642 N N . ARG A 1 471 ? 12.750 -1.708 8.005 1.00 90.69 471 ARG A N 1
ATOM 3643 C CA . ARG A 1 471 ? 13.768 -0.760 7.530 1.00 90.69 471 ARG A CA 1
ATOM 3644 C C . ARG A 1 471 ? 15.170 -1.281 7.826 1.00 90.69 471 ARG A C 1
ATOM 3646 O O . ARG A 1 471 ? 16.042 -1.224 6.967 1.00 90.69 471 ARG A O 1
ATOM 3653 N N . ASP A 1 472 ? 15.381 -1.783 9.034 1.00 92.19 472 ASP A N 1
ATOM 3654 C CA . ASP A 1 472 ? 16.700 -2.234 9.468 1.00 92.19 472 ASP A CA 1
ATOM 3655 C C . ASP A 1 472 ? 17.099 -3.560 8.787 1.00 92.19 472 ASP A C 1
ATOM 3657 O O . ASP A 1 472 ? 18.278 -3.768 8.499 1.00 92.19 472 ASP A O 1
ATOM 3661 N N . HIS A 1 473 ? 16.119 -4.396 8.418 1.00 92.56 473 HIS A N 1
ATOM 3662 C CA . HIS A 1 473 ? 16.314 -5.656 7.685 1.00 92.56 473 HIS A CA 1
ATOM 3663 C C . HIS A 1 473 ? 16.041 -5.553 6.168 1.00 92.56 473 HIS A C 1
ATOM 3665 O O . HIS A 1 473 ? 15.865 -6.566 5.490 1.00 92.56 473 HIS A O 1
ATOM 3671 N N . GLU A 1 474 ? 16.041 -4.346 5.587 1.00 89.94 474 GLU A N 1
ATOM 3672 C CA . GLU A 1 474 ? 15.694 -4.117 4.171 1.00 89.94 474 GLU A CA 1
ATOM 3673 C C . GLU A 1 474 ? 16.560 -4.955 3.205 1.00 89.94 474 GLU A C 1
ATOM 3675 O O . GLU A 1 474 ? 16.070 -5.540 2.240 1.00 89.94 474 GLU A O 1
ATOM 3680 N N . LYS A 1 475 ? 17.859 -5.095 3.481 1.00 88.06 475 LYS A N 1
ATOM 3681 C CA . LYS A 1 475 ? 18.765 -5.875 2.617 1.00 88.06 475 LYS A CA 1
ATOM 3682 C C . LYS A 1 475 ? 18.402 -7.357 2.540 1.00 88.06 475 LYS A C 1
ATOM 3684 O O . LYS A 1 475 ? 18.625 -7.975 1.503 1.00 88.06 475 LYS A O 1
ATOM 3689 N N . GLU A 1 476 ? 17.886 -7.911 3.631 1.00 88.44 476 GLU A N 1
ATOM 3690 C CA . GLU A 1 476 ? 17.534 -9.326 3.748 1.00 88.44 476 GLU A CA 1
ATOM 3691 C C . GLU A 1 476 ? 16.129 -9.577 3.193 1.00 88.44 476 GLU A C 1
ATOM 3693 O O . GLU A 1 476 ? 15.920 -10.541 2.461 1.00 88.44 476 GLU A O 1
ATOM 3698 N N . LEU A 1 477 ? 15.190 -8.662 3.458 1.00 88.81 477 LEU A N 1
ATOM 3699 C CA . LEU A 1 477 ? 13.786 -8.783 3.054 1.00 88.81 477 LEU A CA 1
ATOM 3700 C C . LEU A 1 477 ? 13.522 -8.457 1.573 1.00 88.81 477 LEU A C 1
ATOM 3702 O O . LEU A 1 477 ? 12.539 -8.936 1.016 1.00 88.81 477 LEU A O 1
ATOM 3706 N N . PHE A 1 478 ? 14.366 -7.650 0.918 1.00 85.25 478 PHE A N 1
ATOM 3707 C CA . PHE A 1 478 ? 14.198 -7.264 -0.497 1.00 85.25 478 PHE A CA 1
ATOM 3708 C C . PHE A 1 478 ? 15.248 -7.877 -1.431 1.00 85.25 478 PHE A C 1
ATOM 3710 O O . PHE A 1 478 ? 15.442 -7.398 -2.553 1.00 85.25 478 PHE A O 1
ATOM 3717 N N . TYR A 1 479 ? 15.941 -8.931 -0.996 1.00 73.81 479 TYR A N 1
ATOM 3718 C CA . TYR A 1 479 ? 16.973 -9.572 -1.803 1.00 73.81 479 TYR A CA 1
ATOM 3719 C C . TYR A 1 479 ? 16.384 -10.206 -3.077 1.00 73.81 479 TYR A C 1
ATOM 3721 O O . TYR A 1 479 ? 15.661 -11.203 -3.026 1.00 73.81 479 TYR A O 1
ATOM 3729 N N . ASP A 1 480 ? 16.714 -9.649 -4.250 1.00 67.19 480 ASP A N 1
ATOM 3730 C CA . ASP A 1 480 ? 16.258 -10.188 -5.536 1.00 67.19 480 ASP A CA 1
ATOM 3731 C C . ASP A 1 480 ? 17.107 -11.398 -5.945 1.00 67.19 480 ASP A C 1
ATOM 3733 O O . ASP A 1 480 ? 18.080 -11.298 -6.698 1.00 67.19 480 ASP A O 1
ATOM 3737 N N . SER A 1 481 ? 16.756 -12.564 -5.408 1.00 66.12 481 SER A N 1
ATOM 3738 C CA . SER A 1 481 ? 17.388 -13.818 -5.799 1.00 66.12 481 SER A CA 1
ATOM 3739 C C . SER A 1 481 ? 16.966 -14.225 -7.216 1.00 66.12 481 SER A C 1
ATOM 3741 O O . SER A 1 481 ? 15.779 -14.210 -7.578 1.00 66.12 481 SER A O 1
ATOM 3743 N N . LYS A 1 482 ? 17.954 -14.635 -8.030 1.00 77.00 482 LYS A N 1
ATOM 3744 C CA . LYS A 1 482 ? 17.695 -15.328 -9.302 1.00 77.00 482 LYS A CA 1
ATOM 3745 C C . LYS A 1 482 ? 16.753 -16.506 -9.000 1.00 77.00 482 LYS A C 1
ATOM 3747 O O . LYS A 1 482 ? 17.040 -17.236 -8.050 1.00 77.00 482 LYS A O 1
ATOM 3752 N N . PRO A 1 483 ? 15.668 -16.709 -9.778 1.00 82.50 483 PRO A N 1
ATOM 3753 C CA . PRO A 1 483 ? 14.762 -17.828 -9.552 1.00 82.50 483 PRO A CA 1
ATOM 3754 C C . PRO A 1 483 ? 15.535 -19.138 -9.452 1.00 82.50 483 PRO A C 1
ATOM 3756 O O . PRO A 1 483 ? 16.444 -19.384 -10.258 1.00 82.50 483 PRO A O 1
ATOM 3759 N N . SER A 1 484 ? 15.180 -19.975 -8.478 1.00 88.25 484 SER A N 1
ATOM 3760 C CA . SER A 1 484 ? 15.816 -21.280 -8.336 1.00 88.25 484 SER A CA 1
ATOM 3761 C C . SER A 1 484 ? 15.666 -22.114 -9.612 1.00 88.25 484 SER A C 1
ATOM 3763 O O . SER A 1 484 ? 14.783 -21.896 -10.449 1.00 88.25 484 SER A O 1
ATOM 3765 N N . VAL A 1 485 ? 16.537 -23.115 -9.768 1.00 89.06 485 VAL A N 1
ATOM 3766 C CA . VAL A 1 485 ? 16.438 -24.078 -10.875 1.00 89.06 485 VAL A CA 1
ATOM 3767 C C . VAL A 1 485 ? 15.036 -24.691 -10.922 1.00 89.06 485 VAL A C 1
ATOM 3769 O O . VAL A 1 485 ? 14.434 -24.710 -11.992 1.00 89.06 485 VAL A O 1
ATOM 3772 N N . SER A 1 486 ? 14.488 -25.099 -9.772 1.00 90.69 486 SER A N 1
ATOM 3773 C CA . SER A 1 486 ? 13.125 -25.628 -9.666 1.00 90.69 486 SER A CA 1
ATOM 3774 C C . SER A 1 486 ? 12.085 -24.625 -10.162 1.00 90.69 486 SER A C 1
ATOM 3776 O O . SER A 1 486 ? 11.304 -24.973 -11.041 1.00 90.69 486 SER A O 1
ATOM 3778 N N . ALA A 1 487 ? 12.126 -23.368 -9.703 1.00 89.62 487 ALA A N 1
ATOM 3779 C CA . ALA A 1 487 ? 11.172 -22.339 -10.125 1.00 89.62 487 ALA A CA 1
ATOM 3780 C C . ALA A 1 487 ? 11.214 -22.072 -11.641 1.00 89.62 487 ALA A C 1
ATOM 3782 O O . ALA A 1 487 ? 10.172 -21.893 -12.278 1.00 89.62 487 ALA A O 1
ATOM 3783 N N . ARG A 1 488 ? 12.403 -22.088 -12.262 1.00 91.12 488 ARG A N 1
ATOM 3784 C CA . ARG A 1 488 ? 12.526 -21.967 -13.727 1.00 91.12 488 ARG A CA 1
ATOM 3785 C C . ARG A 1 488 ? 11.961 -23.186 -14.448 1.00 91.12 488 ARG A C 1
ATOM 3787 O O . ARG A 1 488 ? 11.206 -23.007 -15.398 1.00 91.12 488 ARG A O 1
ATOM 3794 N N . ILE A 1 489 ? 12.269 -24.404 -13.991 1.00 92.06 489 ILE A N 1
ATOM 3795 C CA . ILE A 1 489 ? 11.712 -25.638 -14.573 1.00 92.06 489 ILE A CA 1
ATOM 3796 C C . ILE A 1 489 ? 10.181 -25.606 -14.503 1.00 92.06 489 ILE A C 1
ATOM 3798 O O . ILE A 1 489 ? 9.519 -25.786 -15.523 1.00 92.06 489 ILE A O 1
ATOM 3802 N N . GLU A 1 490 ? 9.615 -25.302 -13.336 1.00 93.25 490 GLU A N 1
ATOM 3803 C CA . GLU A 1 490 ? 8.168 -25.156 -13.138 1.00 93.25 490 GLU A CA 1
ATOM 3804 C C . GLU A 1 490 ? 7.562 -24.145 -14.102 1.00 93.25 490 GLU A C 1
ATOM 3806 O O . GLU A 1 490 ? 6.496 -24.388 -14.662 1.00 93.25 490 GLU A O 1
ATOM 3811 N N . SER A 1 491 ? 8.251 -23.025 -14.322 1.00 91.88 491 SER A N 1
ATOM 3812 C CA . SER A 1 491 ? 7.797 -21.952 -15.203 1.00 91.88 491 SER A CA 1
ATOM 3813 C C . SER A 1 491 ? 7.800 -22.361 -16.673 1.00 91.88 491 SER A C 1
ATOM 3815 O O . SER A 1 491 ? 6.839 -22.077 -17.394 1.00 91.88 491 SER A O 1
ATOM 3817 N N . VAL A 1 492 ? 8.829 -23.091 -17.108 1.00 91.12 492 VAL A N 1
ATOM 3818 C CA . VAL A 1 492 ? 8.906 -23.656 -18.462 1.00 91.12 492 VAL A CA 1
ATOM 3819 C C . VAL A 1 492 ? 7.790 -24.672 -18.683 1.00 91.12 492 VAL A C 1
ATOM 3821 O O . VAL A 1 492 ? 7.039 -24.549 -19.653 1.00 91.12 492 VAL A O 1
ATOM 3824 N N . ILE A 1 493 ? 7.628 -25.633 -17.768 1.00 91.19 493 ILE A N 1
ATOM 3825 C CA . ILE A 1 493 ? 6.573 -26.650 -17.861 1.00 91.19 493 ILE A CA 1
ATOM 3826 C C . ILE A 1 493 ? 5.185 -25.999 -17.825 1.00 91.19 493 ILE A C 1
ATOM 3828 O O . ILE A 1 493 ? 4.335 -26.324 -18.651 1.00 91.19 493 ILE A O 1
ATOM 3832 N N . SER A 1 494 ? 4.971 -25.017 -16.949 1.00 91.50 494 SER A N 1
ATOM 3833 C CA . SER A 1 494 ? 3.721 -24.252 -16.864 1.00 91.50 494 SER A CA 1
ATOM 3834 C C . SER A 1 494 ? 3.372 -23.571 -18.185 1.00 91.50 494 SER A C 1
ATOM 3836 O O . SER A 1 494 ? 2.242 -23.687 -18.654 1.00 91.50 494 SER A O 1
ATOM 3838 N N . SER A 1 495 ? 4.341 -22.909 -18.823 1.00 88.38 495 SER A N 1
ATOM 3839 C CA . SER A 1 495 ? 4.149 -22.282 -20.135 1.00 88.38 495 SER A CA 1
ATOM 3840 C C . SER A 1 495 ? 3.782 -23.308 -21.213 1.00 88.38 495 SER A C 1
ATOM 3842 O O . SER A 1 495 ? 2.905 -23.058 -22.042 1.00 88.38 495 SER A O 1
ATOM 3844 N N . VAL A 1 496 ? 4.390 -24.499 -21.198 1.00 85.94 496 VAL A N 1
ATOM 3845 C CA . VAL A 1 496 ? 4.026 -25.580 -22.128 1.00 85.94 496 VAL A CA 1
ATOM 3846 C C . VAL A 1 496 ? 2.590 -26.046 -21.892 1.00 85.94 496 VAL A C 1
ATOM 3848 O O . VAL A 1 496 ? 1.827 -26.129 -22.854 1.00 85.94 496 VAL A O 1
ATOM 3851 N N . LEU A 1 497 ? 2.214 -26.304 -20.638 1.00 86.50 497 LEU A N 1
ATOM 3852 C CA . LEU A 1 497 ? 0.900 -26.835 -20.276 1.00 86.50 497 LEU A CA 1
ATOM 3853 C C . LEU A 1 497 ? -0.240 -25.830 -20.494 1.00 86.50 497 LEU A C 1
ATOM 3855 O O . LEU A 1 497 ? -1.314 -26.237 -20.931 1.00 86.50 497 LEU A O 1
ATOM 3859 N N . LEU A 1 498 ? -0.015 -24.536 -20.236 1.00 84.38 498 LEU A N 1
ATOM 3860 C CA . LEU A 1 498 ? -1.005 -23.475 -20.474 1.00 84.38 498 LEU A CA 1
ATOM 3861 C C . LEU A 1 498 ? -1.292 -23.250 -21.967 1.00 84.38 498 LEU A C 1
ATOM 3863 O O . LEU A 1 498 ? -2.374 -22.791 -22.310 1.00 84.38 498 LEU A O 1
ATOM 3867 N N . ASN A 1 499 ? -0.341 -23.576 -22.849 1.00 76.00 499 ASN A N 1
ATOM 3868 C CA . ASN A 1 499 ? -0.483 -23.444 -24.306 1.00 76.00 499 ASN A CA 1
ATOM 3869 C C . ASN A 1 499 ? -0.995 -24.733 -24.994 1.00 76.00 499 ASN A C 1
ATOM 3871 O O . ASN A 1 499 ? -1.059 -24.814 -26.225 1.00 76.00 499 ASN A O 1
ATOM 3875 N N . GLN A 1 500 ? -1.328 -25.775 -24.228 1.00 73.12 500 GLN A N 1
ATOM 3876 C CA . GLN A 1 500 ? -2.006 -26.968 -24.736 1.00 73.12 500 GLN A CA 1
ATOM 3877 C C . GLN A 1 500 ? -3.524 -26.789 -24.572 1.00 73.12 500 GLN A C 1
ATOM 3879 O O . GLN A 1 500 ? -4.032 -26.866 -23.457 1.00 73.12 500 GLN A O 1
ATOM 3884 N N . ASP A 1 501 ? -4.245 -26.553 -25.673 1.00 57.31 501 ASP A N 1
ATOM 3885 C CA . ASP A 1 501 ? -5.705 -26.406 -25.672 1.00 57.31 501 ASP A CA 1
ATOM 3886 C C . ASP A 1 501 ? -6.395 -27.704 -25.245 1.00 57.31 501 ASP A C 1
ATOM 3888 O O . ASP A 1 501 ? -5.923 -28.811 -25.513 1.00 57.31 501 ASP A O 1
ATOM 3892 N N . THR A 1 502 ? -7.564 -27.551 -24.626 1.00 49.81 502 THR A N 1
ATOM 3893 C CA . THR A 1 502 ? -8.455 -28.625 -24.162 1.00 49.81 502 THR A CA 1
ATOM 3894 C C . THR A 1 502 ? -9.228 -29.327 -25.286 1.00 49.81 502 THR A C 1
ATOM 3896 O O . THR A 1 502 ? -9.946 -30.290 -25.025 1.00 49.81 502 THR A O 1
ATOM 3899 N N . GLY A 1 503 ? -9.096 -28.872 -26.533 1.00 45.03 503 GLY A N 1
ATOM 3900 C CA . GLY A 1 503 ? -9.842 -29.387 -27.677 1.00 45.03 503 GLY A CA 1
ATOM 3901 C C . GLY A 1 503 ? -9.063 -30.415 -28.488 1.00 45.03 503 GLY A C 1
ATOM 3902 O O . GLY A 1 503 ? -8.575 -30.084 -29.562 1.00 45.03 503 GLY A O 1
ATOM 3903 N N . VAL A 1 504 ? -8.967 -31.652 -28.000 1.00 43.19 504 VAL A N 1
ATOM 3904 C CA . VAL A 1 504 ? -8.751 -32.811 -28.880 1.00 43.19 504 VAL A CA 1
ATOM 3905 C C . VAL A 1 504 ? -9.669 -33.921 -28.389 1.00 43.19 504 VAL A C 1
ATOM 3907 O O . VAL A 1 504 ? -9.420 -34.562 -27.365 1.00 43.19 504 VAL A O 1
ATOM 3910 N N . SER A 1 505 ? -10.783 -34.104 -29.091 1.00 44.25 505 SER A N 1
ATOM 3911 C CA . SER A 1 505 ? -11.620 -35.285 -28.919 1.00 44.25 505 SER A CA 1
ATOM 3912 C C . SER A 1 505 ? -10.795 -36.518 -29.300 1.00 44.25 505 SER A C 1
ATOM 3914 O O . SER A 1 505 ? -9.986 -36.450 -30.222 1.00 44.25 505 SER A O 1
ATOM 3916 N N . LYS A 1 506 ? -11.034 -37.685 -28.681 1.00 46.16 506 LYS A N 1
ATOM 3917 C CA . LYS A 1 506 ? -10.462 -38.974 -29.145 1.00 46.16 506 LYS A CA 1
ATOM 3918 C C . LYS A 1 506 ? -10.782 -39.286 -30.625 1.00 46.16 506 LYS A C 1
ATOM 3920 O O . LYS A 1 506 ? -10.254 -40.253 -31.166 1.00 46.16 506 LYS A O 1
ATOM 3925 N N . HIS A 1 507 ? -11.655 -38.495 -31.254 1.00 48.22 507 HIS A N 1
ATOM 3926 C CA . HIS A 1 507 ? -12.091 -38.606 -32.643 1.00 48.22 507 HIS A CA 1
ATOM 3927 C C . HIS A 1 507 ? -11.372 -37.671 -33.628 1.00 48.22 507 HIS A C 1
ATOM 3929 O O . HIS A 1 507 ? -11.583 -37.808 -34.831 1.00 48.22 507 HIS A O 1
ATOM 3935 N N . ASP A 1 508 ? -10.508 -36.770 -33.162 1.00 51.19 508 ASP A N 1
ATOM 3936 C CA . ASP A 1 508 ? -9.713 -35.911 -34.038 1.00 51.19 508 ASP A CA 1
ATOM 3937 C C . ASP A 1 508 ? -8.373 -36.610 -34.308 1.00 51.19 508 ASP A C 1
ATOM 3939 O O . ASP A 1 508 ? -7.616 -36.864 -33.378 1.00 51.19 508 ASP A O 1
ATOM 3943 N N . GLY A 1 509 ? -8.122 -37.004 -35.562 1.00 55.62 509 GLY A N 1
ATOM 3944 C CA . GLY A 1 509 ? -7.048 -37.925 -35.965 1.00 55.62 509 GLY A CA 1
ATOM 3945 C C . GLY A 1 509 ? -5.615 -37.592 -35.488 1.00 55.62 509 GLY A C 1
ATOM 3946 O O . GLY A 1 509 ? -5.361 -36.548 -34.894 1.00 55.62 509 GLY A O 1
ATOM 3947 N N . PRO A 1 510 ? -4.620 -38.443 -35.809 1.00 58.31 510 PRO A N 1
ATOM 3948 C CA . PRO A 1 510 ? -3.260 -38.409 -35.236 1.00 58.31 510 PRO A CA 1
ATOM 3949 C C . PRO A 1 510 ? -2.445 -37.130 -35.512 1.00 58.31 510 PRO A C 1
ATOM 3951 O O . PRO A 1 510 ? -1.339 -36.992 -35.009 1.00 58.31 510 PRO A O 1
ATOM 3954 N N . LEU A 1 511 ? -2.962 -36.196 -36.316 1.00 57.53 511 LEU A N 1
ATOM 3955 C CA . LEU A 1 511 ? -2.350 -34.886 -36.569 1.00 57.53 511 LEU A CA 1
ATOM 3956 C C . LEU A 1 511 ? -2.817 -33.799 -35.586 1.00 57.53 511 LEU A C 1
ATOM 3958 O O . LEU A 1 511 ? -2.197 -32.740 -35.521 1.00 57.53 511 LEU A O 1
ATOM 3962 N N . ASN A 1 512 ? -3.878 -34.059 -34.815 1.00 51.91 512 ASN A N 1
ATOM 3963 C CA . ASN A 1 512 ? -4.362 -33.172 -33.756 1.00 51.91 512 ASN A CA 1
ATOM 3964 C C . ASN A 1 512 ? -3.848 -33.571 -32.363 1.00 51.91 512 ASN A C 1
ATOM 3966 O O . ASN A 1 512 ? -4.051 -32.812 -31.414 1.00 51.91 512 ASN A O 1
ATOM 3970 N N . SER A 1 513 ? -3.145 -34.703 -32.210 1.00 55.56 513 SER A N 1
ATOM 3971 C CA . SER A 1 513 ? -2.476 -35.021 -30.947 1.00 55.56 513 SER A CA 1
ATOM 3972 C C . SER A 1 513 ? -1.317 -34.041 -30.712 1.00 55.56 513 SER A C 1
ATOM 3974 O O . SER A 1 513 ? -0.358 -33.952 -31.473 1.00 55.56 513 SER A O 1
ATOM 3976 N N . ARG A 1 514 ? -1.399 -33.249 -29.632 1.00 59.81 514 ARG A N 1
ATOM 3977 C CA . ARG A 1 514 ? -0.318 -32.344 -29.184 1.00 59.81 514 ARG A CA 1
ATOM 3978 C C . ARG A 1 514 ? 0.740 -33.085 -28.352 1.00 59.81 514 ARG A C 1
ATOM 3980 O O . ARG A 1 514 ? 1.249 -32.544 -27.372 1.00 59.81 514 ARG A O 1
ATOM 3987 N N . ASP A 1 515 ? 1.053 -34.320 -28.733 1.00 61.66 515 ASP A N 1
ATOM 3988 C CA . ASP A 1 515 ? 2.059 -35.188 -28.098 1.00 61.66 515 ASP A CA 1
ATOM 3989 C C . ASP A 1 515 ? 3.501 -34.833 -28.511 1.00 61.66 515 ASP A C 1
ATOM 3991 O O . ASP A 1 515 ? 4.453 -35.459 -28.055 1.00 61.66 515 ASP A O 1
ATOM 3995 N N . TYR A 1 516 ? 3.659 -33.802 -29.353 1.00 68.19 516 TYR A N 1
ATOM 3996 C CA . TYR A 1 516 ? 4.934 -33.367 -29.921 1.00 68.19 516 TYR A CA 1
ATOM 3997 C C . TYR A 1 516 ? 5.681 -34.499 -30.653 1.00 68.19 516 TYR A C 1
ATOM 3999 O O . TYR A 1 516 ? 6.893 -34.408 -30.844 1.00 68.19 516 TYR A O 1
ATOM 4007 N N . PHE A 1 517 ? 4.982 -35.533 -31.134 1.00 71.38 517 PHE A N 1
ATOM 4008 C CA . PHE A 1 517 ? 5.609 -36.629 -31.865 1.00 71.38 517 PHE A CA 1
ATOM 4009 C C . PHE A 1 517 ? 6.257 -36.139 -33.170 1.00 71.38 517 PHE A C 1
ATOM 4011 O O . PHE A 1 517 ? 5.702 -35.321 -33.916 1.00 71.38 517 PHE A O 1
ATOM 4018 N N . ARG A 1 518 ? 7.457 -36.643 -33.467 1.00 71.88 518 ARG A N 1
ATOM 4019 C CA . ARG A 1 518 ? 8.160 -36.431 -34.737 1.00 71.88 518 ARG A CA 1
ATOM 4020 C C . ARG A 1 518 ? 8.771 -37.753 -35.179 1.00 71.88 518 ARG A C 1
ATOM 4022 O O . ARG A 1 518 ? 9.498 -38.394 -34.427 1.00 71.88 518 ARG A O 1
ATOM 4029 N N . LEU A 1 519 ? 8.494 -38.154 -36.418 1.00 77.00 519 LEU A N 1
ATOM 4030 C CA . LEU A 1 519 ? 9.092 -39.356 -36.989 1.00 77.00 519 LEU A CA 1
ATOM 4031 C C . LEU A 1 519 ? 10.614 -39.152 -37.111 1.00 77.00 519 LEU A C 1
ATOM 4033 O O . LEU A 1 519 ? 11.053 -38.200 -37.752 1.00 77.00 519 LEU A O 1
ATOM 4037 N N . ASN A 1 520 ? 11.404 -40.034 -36.491 1.00 79.44 520 ASN A N 1
ATOM 4038 C CA . ASN A 1 520 ? 12.878 -40.035 -36.498 1.00 79.44 520 ASN A CA 1
ATOM 4039 C C . ASN A 1 520 ? 13.571 -38.780 -35.926 1.00 79.44 520 ASN A C 1
ATOM 4041 O O . ASN A 1 520 ? 14.772 -38.606 -36.120 1.00 79.44 520 ASN A O 1
ATOM 4045 N N . HIS A 1 521 ? 12.855 -37.918 -35.201 1.00 79.12 521 HIS A N 1
ATOM 4046 C CA . HIS A 1 521 ? 13.422 -36.725 -34.570 1.00 79.12 521 HIS A CA 1
ATOM 4047 C C . HIS A 1 521 ? 12.857 -36.524 -33.164 1.00 79.12 521 HIS A C 1
ATOM 4049 O O . HIS A 1 521 ? 11.731 -36.908 -32.874 1.00 79.12 521 HIS A O 1
ATOM 4055 N N . VAL A 1 522 ? 13.627 -35.871 -32.295 1.00 82.06 522 VAL A N 1
ATOM 4056 C CA . VAL A 1 522 ? 13.126 -35.381 -31.006 1.00 82.06 522 VAL A CA 1
ATOM 4057 C C . VAL A 1 522 ? 12.566 -33.981 -31.226 1.00 82.06 522 VAL A C 1
ATOM 4059 O O . VAL A 1 522 ? 13.275 -33.093 -31.710 1.00 82.06 522 VAL A O 1
ATOM 4062 N N . ALA A 1 523 ? 11.293 -33.769 -30.894 1.00 83.19 523 ALA A N 1
ATOM 4063 C CA . ALA A 1 523 ? 10.735 -32.426 -30.918 1.00 83.19 523 ALA A CA 1
ATOM 4064 C C . ALA A 1 523 ? 11.397 -31.567 -29.842 1.00 83.19 523 ALA A C 1
ATOM 4066 O O . ALA A 1 523 ? 11.609 -32.014 -28.715 1.00 83.19 523 ALA A O 1
ATOM 4067 N N . HIS A 1 524 ? 11.683 -30.317 -30.183 1.00 85.88 524 HIS A N 1
ATOM 4068 C CA . HIS A 1 524 ? 12.125 -29.312 -29.231 1.00 85.88 524 HIS A CA 1
ATOM 4069 C C . HIS A 1 524 ? 11.246 -28.068 -29.344 1.00 85.88 524 HIS A C 1
ATOM 4071 O O . HIS A 1 524 ? 10.713 -27.756 -30.411 1.00 85.88 524 HIS A O 1
ATOM 4077 N N . LYS A 1 525 ? 11.087 -27.356 -28.232 1.00 83.19 525 LYS A N 1
ATOM 4078 C CA . LYS A 1 525 ? 10.408 -26.063 -28.148 1.00 83.19 525 LYS A CA 1
ATOM 4079 C C . LYS A 1 525 ? 11.302 -25.103 -27.376 1.00 83.19 525 LYS A C 1
ATOM 4081 O O . LYS A 1 525 ? 11.987 -25.508 -26.442 1.00 83.19 525 LYS A O 1
ATOM 4086 N N . ILE A 1 526 ? 11.293 -23.837 -27.769 1.00 85.19 526 ILE A N 1
ATOM 4087 C CA . ILE A 1 526 ? 11.959 -22.772 -27.023 1.00 85.19 526 ILE A CA 1
ATOM 4088 C C . ILE A 1 526 ? 10.889 -22.068 -26.197 1.00 85.19 526 ILE A C 1
ATOM 4090 O O . ILE A 1 526 ? 9.856 -21.655 -26.728 1.00 85.19 526 ILE A O 1
ATOM 4094 N N . VAL A 1 527 ? 11.115 -21.979 -24.892 1.00 85.12 527 VAL A N 1
ATOM 4095 C CA . VAL A 1 527 ? 10.287 -21.216 -23.963 1.00 85.12 527 VAL A CA 1
ATOM 4096 C C . VAL A 1 527 ? 11.118 -20.050 -23.457 1.00 85.12 527 VAL A C 1
ATOM 4098 O O . VAL A 1 527 ? 12.067 -20.242 -22.704 1.00 85.12 527 VAL A O 1
ATOM 4101 N N . THR A 1 528 ? 10.747 -18.842 -23.865 1.00 82.44 528 THR A N 1
ATOM 4102 C CA . THR A 1 528 ? 11.367 -17.615 -23.362 1.00 82.44 528 THR A CA 1
ATOM 4103 C C . THR A 1 528 ? 10.763 -17.253 -22.007 1.00 82.44 528 THR A C 1
ATOM 4105 O O . THR A 1 528 ? 9.569 -16.958 -21.912 1.00 82.44 528 THR A O 1
ATOM 4108 N N . LEU A 1 529 ? 11.580 -17.243 -20.958 1.00 81.00 529 LEU A N 1
ATOM 4109 C CA . LEU A 1 529 ? 11.245 -16.690 -19.649 1.00 81.00 529 LEU A CA 1
ATOM 4110 C C . LEU A 1 529 ? 11.919 -15.325 -19.505 1.00 81.00 529 LEU A C 1
ATOM 4112 O O . LEU A 1 529 ? 13.117 -15.246 -19.244 1.00 81.00 529 LEU A O 1
ATOM 4116 N N . LYS A 1 530 ? 11.147 -14.241 -19.654 1.00 74.88 530 LYS A N 1
ATOM 4117 C CA . LYS A 1 530 ? 11.644 -12.853 -19.628 1.00 74.88 530 LYS A CA 1
ATOM 4118 C C . LYS A 1 530 ? 12.751 -12.608 -20.676 1.00 74.88 530 LYS A C 1
ATOM 4120 O O . LYS A 1 530 ? 12.406 -12.288 -21.808 1.00 74.88 530 LYS A O 1
ATOM 4125 N N . ASP A 1 531 ? 14.021 -12.815 -20.316 1.00 71.81 531 ASP A N 1
ATOM 4126 C CA . ASP A 1 531 ? 15.216 -12.624 -21.161 1.00 71.81 531 ASP A CA 1
ATOM 4127 C C . ASP A 1 531 ? 16.054 -13.918 -21.329 1.00 71.81 531 ASP A C 1
ATOM 4129 O O . ASP A 1 531 ? 17.153 -13.882 -21.877 1.00 71.81 531 ASP A O 1
ATOM 4133 N N . GLU A 1 532 ? 15.568 -15.064 -20.835 1.00 82.31 532 GLU A N 1
ATOM 4134 C CA . GLU A 1 532 ? 16.238 -16.372 -20.915 1.00 82.31 532 GLU A CA 1
ATOM 4135 C C . GLU A 1 532 ? 15.451 -17.310 -21.842 1.00 82.31 532 GLU A C 1
ATOM 4137 O O . GLU A 1 532 ? 14.292 -17.631 -21.573 1.00 82.31 532 GLU A O 1
ATOM 4142 N N . ASP A 1 533 ? 16.075 -17.768 -22.928 1.00 86.81 533 ASP A N 1
ATOM 4143 C CA . ASP A 1 533 ? 15.503 -18.783 -23.815 1.00 86.81 533 ASP A CA 1
ATOM 4144 C C . ASP A 1 533 ? 15.864 -20.183 -23.315 1.00 86.81 533 ASP A C 1
ATOM 4146 O O . ASP A 1 533 ? 17.030 -20.580 -23.301 1.00 86.81 533 ASP A O 1
ATOM 4150 N N . VAL A 1 534 ? 14.846 -20.947 -22.922 1.00 88.69 534 VAL A N 1
ATOM 4151 C CA . VAL A 1 534 ? 15.010 -22.306 -22.404 1.00 88.69 534 VAL A CA 1
ATOM 4152 C C . VAL A 1 534 ? 14.557 -23.315 -23.449 1.00 88.69 534 VAL A C 1
ATOM 4154 O O . VAL A 1 534 ? 13.412 -23.288 -23.903 1.00 88.69 534 VAL A O 1
ATOM 4157 N N . VAL A 1 535 ? 15.444 -24.238 -23.818 1.00 89.56 535 VAL A N 1
ATOM 4158 C CA . VAL A 1 535 ? 15.111 -25.331 -24.739 1.00 89.56 535 VAL A CA 1
ATOM 4159 C C . VAL A 1 535 ? 14.506 -26.487 -23.950 1.00 89.56 535 VAL A C 1
ATOM 4161 O O . VAL A 1 535 ? 15.124 -27.004 -23.018 1.00 89.56 535 VAL A O 1
ATOM 4164 N N . ILE A 1 536 ? 13.310 -26.917 -24.343 1.00 90.19 536 ILE A N 1
ATOM 4165 C CA . ILE A 1 536 ? 12.683 -28.147 -23.864 1.00 90.19 536 ILE A CA 1
ATOM 4166 C C . ILE A 1 536 ? 12.623 -29.168 -24.997 1.00 90.19 536 ILE A C 1
ATOM 4168 O O . ILE A 1 536 ? 12.190 -28.851 -26.103 1.00 90.19 536 ILE A O 1
ATOM 4172 N N . GLU A 1 537 ? 13.062 -30.390 -24.721 1.00 90.19 537 GLU A N 1
ATOM 4173 C CA . GLU A 1 537 ? 12.993 -31.529 -25.635 1.00 90.19 537 GLU A CA 1
ATOM 4174 C C . GLU A 1 537 ? 11.895 -32.496 -25.174 1.00 90.19 537 GLU A C 1
ATOM 4176 O O . GLU A 1 537 ? 11.699 -32.697 -23.970 1.00 90.19 537 GLU A O 1
ATOM 4181 N N . PHE A 1 538 ? 11.223 -33.138 -26.131 1.00 86.88 538 PHE A N 1
ATOM 4182 C CA . PHE A 1 538 ? 10.161 -34.126 -25.913 1.00 86.88 538 PHE A CA 1
ATOM 4183 C C . PHE A 1 538 ? 10.580 -35.487 -26.499 1.00 86.88 538 PHE A C 1
ATOM 4185 O O . PHE A 1 538 ? 10.164 -35.831 -27.607 1.00 86.88 538 PHE A O 1
ATOM 4192 N N . PRO A 1 539 ? 11.455 -36.263 -25.824 1.00 83.12 539 PRO A N 1
ATOM 4193 C CA . PRO A 1 539 ? 11.907 -37.557 -26.341 1.00 83.12 539 PRO A CA 1
ATOM 4194 C C . PRO A 1 539 ? 10.837 -38.654 -26.258 1.00 83.12 539 PRO A C 1
ATOM 4196 O O . PRO A 1 539 ? 10.925 -39.644 -26.977 1.00 83.12 539 PRO A O 1
ATOM 4199 N N . SER A 1 540 ? 9.870 -38.503 -25.350 1.00 77.50 540 SER A N 1
ATOM 4200 C CA . SER A 1 540 ? 8.790 -39.455 -25.081 1.00 77.50 540 SER A CA 1
ATOM 4201 C C . SER A 1 540 ? 7.536 -38.710 -24.607 1.00 77.50 540 SER A C 1
ATOM 4203 O O . SER A 1 540 ? 7.627 -37.567 -24.157 1.00 77.50 540 SER A O 1
ATOM 4205 N N . SER A 1 541 ? 6.378 -39.373 -24.653 1.00 71.50 541 SER A N 1
ATOM 4206 C CA . SER A 1 541 ? 5.147 -38.921 -23.990 1.00 71.50 541 SER A CA 1
ATOM 4207 C C . SER A 1 541 ? 5.282 -38.838 -22.467 1.00 71.50 541 SER A C 1
ATOM 4209 O O . SER A 1 541 ? 4.548 -38.086 -21.831 1.00 71.50 541 SER A O 1
ATOM 4211 N N . ASP A 1 542 ? 6.217 -39.597 -21.891 1.00 75.94 542 ASP A N 1
ATOM 4212 C CA . ASP A 1 542 ? 6.293 -39.817 -20.443 1.00 75.94 542 ASP A CA 1
ATOM 4213 C C . ASP A 1 542 ? 7.242 -38.845 -19.735 1.00 75.94 542 ASP A C 1
ATOM 4215 O O . ASP A 1 542 ? 7.201 -38.714 -18.518 1.00 75.94 542 ASP A O 1
ATOM 4219 N N . TYR A 1 543 ? 8.146 -38.176 -20.451 1.00 86.56 543 TYR A N 1
ATOM 4220 C CA . TYR A 1 543 ? 9.050 -37.210 -19.829 1.00 86.56 543 TYR A CA 1
ATOM 4221 C C . TYR A 1 543 ? 9.563 -36.171 -20.823 1.00 86.56 543 TYR A C 1
ATOM 4223 O O . TYR A 1 543 ? 9.696 -36.421 -22.020 1.00 86.56 543 TYR A O 1
ATOM 4231 N N . MET A 1 544 ? 9.919 -35.009 -20.287 1.00 90.38 544 MET A N 1
ATOM 4232 C CA . MET A 1 544 ? 10.526 -33.897 -21.012 1.00 90.38 544 MET A CA 1
ATOM 4233 C C . MET A 1 544 ? 11.933 -33.637 -20.471 1.00 90.38 544 MET A C 1
ATOM 4235 O O . MET A 1 544 ? 12.193 -33.836 -19.278 1.00 90.38 544 MET A O 1
ATOM 4239 N N . LEU A 1 545 ? 12.842 -33.174 -21.328 1.00 92.25 545 LEU A N 1
ATOM 4240 C CA . LEU A 1 545 ? 14.171 -32.718 -20.915 1.00 92.25 545 LEU A CA 1
ATOM 4241 C C . LEU A 1 545 ? 14.227 -31.195 -20.993 1.00 92.25 545 LEU A C 1
ATOM 4243 O O . LEU A 1 545 ? 14.152 -30.628 -22.081 1.00 92.25 545 LEU A O 1
ATOM 4247 N N . VAL A 1 546 ? 14.375 -30.536 -19.847 1.00 93.31 546 VAL A N 1
ATOM 4248 C CA . VAL A 1 546 ? 14.507 -29.075 -19.768 1.00 93.31 546 VAL A CA 1
ATOM 4249 C C . VAL A 1 546 ? 15.993 -28.726 -19.710 1.00 93.31 546 VAL A C 1
ATOM 4251 O O . VAL A 1 546 ? 16.690 -29.180 -18.803 1.00 93.31 546 VAL A O 1
ATOM 4254 N N . ASN A 1 547 ? 16.495 -27.954 -20.674 1.00 92.50 547 ASN A N 1
ATOM 4255 C CA . ASN A 1 547 ? 17.899 -27.547 -20.737 1.00 92.50 547 ASN A CA 1
ATOM 4256 C C . ASN A 1 547 ? 18.091 -26.153 -20.125 1.00 92.50 547 ASN A C 1
ATOM 4258 O O . ASN A 1 547 ? 17.741 -25.156 -20.750 1.00 92.50 547 ASN A O 1
ATOM 4262 N N . LEU A 1 548 ? 18.664 -26.090 -18.922 1.00 89.31 548 LEU A N 1
ATOM 4263 C CA . LEU A 1 548 ? 18.950 -24.849 -18.195 1.00 89.31 548 LEU A CA 1
ATOM 4264 C C . LEU A 1 548 ? 20.439 -24.760 -17.868 1.00 89.31 548 LEU A C 1
ATOM 4266 O O . LEU A 1 548 ? 21.014 -25.713 -17.341 1.00 89.31 548 LEU A O 1
ATOM 4270 N N . ASP A 1 549 ? 21.048 -23.604 -18.145 1.00 87.06 549 ASP A N 1
ATOM 4271 C CA . ASP A 1 549 ? 22.472 -23.324 -17.899 1.00 87.06 549 ASP A CA 1
ATOM 4272 C C . ASP A 1 549 ? 23.418 -24.427 -18.447 1.00 87.06 549 ASP A C 1
ATOM 4274 O O . ASP A 1 549 ? 24.431 -24.764 -17.837 1.00 87.06 549 ASP A O 1
ATOM 4278 N N . GLY A 1 550 ? 23.066 -25.038 -19.587 1.00 85.06 550 GLY A N 1
ATOM 4279 C CA . GLY A 1 550 ? 23.839 -26.112 -20.228 1.00 85.06 550 GLY A CA 1
ATOM 4280 C C . GLY A 1 550 ? 23.640 -27.514 -19.635 1.00 85.06 550 GLY A C 1
ATOM 4281 O O . GLY A 1 550 ? 24.274 -28.464 -20.098 1.00 85.06 550 GLY A O 1
ATOM 4282 N N . ARG A 1 551 ? 22.757 -27.679 -18.641 1.00 92.25 551 ARG A N 1
ATOM 4283 C CA . ARG A 1 551 ? 22.403 -28.972 -18.038 1.00 92.25 551 ARG A CA 1
ATOM 4284 C C . ARG A 1 551 ? 20.975 -29.378 -18.403 1.00 92.25 551 ARG A C 1
ATOM 4286 O O . ARG A 1 551 ? 20.042 -28.590 -18.273 1.00 92.25 551 ARG A O 1
ATOM 4293 N N . LYS A 1 552 ? 20.795 -30.644 -18.794 1.00 92.94 552 LYS A N 1
ATOM 4294 C CA . LYS A 1 552 ? 19.477 -31.249 -19.039 1.00 92.94 552 LYS A CA 1
ATOM 4295 C C . LYS A 1 552 ? 18.908 -31.842 -17.751 1.00 92.94 552 LYS A C 1
ATOM 4297 O O . LYS A 1 552 ? 19.582 -32.636 -17.100 1.00 92.94 552 LYS A O 1
ATOM 4302 N N . TYR A 1 553 ? 17.673 -31.478 -17.424 1.00 94.12 553 TYR A N 1
ATOM 4303 C CA . TYR A 1 553 ? 16.910 -32.006 -16.293 1.00 94.12 553 TYR A CA 1
ATOM 4304 C C . TYR A 1 553 ? 15.788 -32.900 -16.803 1.00 94.12 553 TYR A C 1
ATOM 4306 O O . TYR A 1 553 ? 15.004 -32.470 -17.657 1.00 94.12 553 TYR A O 1
ATOM 4314 N N . LYS A 1 554 ? 15.694 -34.127 -16.285 1.00 93.81 554 LYS A N 1
ATOM 4315 C CA . LYS A 1 554 ? 14.596 -35.035 -16.618 1.00 93.81 554 LYS A CA 1
ATOM 4316 C C . LYS A 1 554 ? 13.371 -34.680 -15.785 1.00 93.81 554 LYS A C 1
ATOM 4318 O O . LYS A 1 554 ? 13.423 -34.697 -14.556 1.00 93.81 554 LYS A O 1
ATOM 4323 N N . THR A 1 555 ? 12.276 -34.368 -16.472 1.00 93.25 555 THR A N 1
ATOM 4324 C CA . THR A 1 555 ? 11.030 -33.896 -15.862 1.00 93.25 555 THR A CA 1
ATOM 4325 C C . THR A 1 555 ? 9.854 -34.772 -16.281 1.00 93.25 555 THR A C 1
ATOM 4327 O O . THR A 1 555 ? 9.701 -35.080 -17.462 1.00 93.25 555 THR A O 1
ATOM 4330 N N . HIS A 1 556 ? 9.023 -35.178 -15.327 1.00 91.25 556 HIS A N 1
ATOM 4331 C CA . HIS A 1 556 ? 7.829 -35.990 -15.557 1.00 91.25 556 HIS A CA 1
ATOM 4332 C C . HIS A 1 556 ? 6.622 -35.318 -14.903 1.00 91.25 556 HIS A C 1
ATOM 4334 O O . HIS A 1 556 ? 6.680 -34.909 -13.747 1.00 91.25 556 HIS A O 1
ATOM 4340 N N . VAL A 1 557 ? 5.529 -35.178 -15.653 1.00 89.94 557 VAL A N 1
ATOM 4341 C CA . VAL A 1 557 ? 4.279 -34.615 -15.137 1.00 89.94 557 VAL A CA 1
ATOM 4342 C C . VAL A 1 557 ? 3.323 -35.766 -14.833 1.00 89.94 557 VAL A C 1
ATOM 4344 O O . VAL A 1 557 ? 2.711 -36.315 -15.744 1.00 89.94 557 VAL A O 1
ATOM 4347 N N . TYR A 1 558 ? 3.198 -36.135 -13.558 1.00 89.44 558 TYR A N 1
ATOM 4348 C CA . TYR A 1 558 ? 2.462 -37.336 -13.135 1.00 89.44 558 TYR A CA 1
ATOM 4349 C C . TYR A 1 558 ? 0.962 -37.098 -12.902 1.00 89.44 558 TYR A C 1
ATOM 4351 O O . TYR A 1 558 ? 0.190 -38.044 -12.761 1.00 89.44 558 TYR A O 1
ATOM 4359 N N . SER A 1 559 ? 0.525 -35.839 -12.820 1.00 90.44 559 SER A N 1
ATOM 4360 C CA . SER A 1 559 ? -0.895 -35.484 -12.711 1.00 90.44 559 SER A CA 1
ATOM 4361 C C . SER A 1 559 ? -1.157 -34.129 -13.352 1.00 90.44 559 SER A C 1
ATOM 4363 O O . SER A 1 559 ? -0.309 -33.245 -13.277 1.00 90.44 559 SER A O 1
ATOM 4365 N N . ILE A 1 560 ? -2.317 -33.961 -13.992 1.00 89.31 560 ILE A N 1
ATOM 4366 C CA . ILE A 1 560 ? -2.727 -32.698 -14.617 1.00 89.31 560 ILE A CA 1
ATOM 4367 C C . ILE A 1 560 ? -4.233 -32.513 -14.433 1.00 89.31 560 ILE A C 1
ATOM 4369 O O . ILE A 1 560 ? -5.025 -33.380 -14.796 1.00 89.31 560 ILE A O 1
ATOM 4373 N N . GLN A 1 561 ? -4.625 -31.345 -13.941 1.00 90.06 561 GLN A N 1
ATOM 4374 C CA . GLN A 1 561 ? -5.996 -30.865 -13.873 1.00 90.06 561 GLN A CA 1
ATOM 4375 C C . GLN A 1 561 ? -6.065 -29.491 -14.543 1.00 90.06 561 GLN A C 1
ATOM 4377 O O . GLN A 1 561 ? -5.412 -28.543 -14.107 1.00 90.06 561 GLN A O 1
ATOM 4382 N N . ARG A 1 562 ? -6.849 -29.379 -15.618 1.00 87.25 562 ARG A N 1
ATOM 4383 C CA . ARG A 1 562 ? -7.012 -28.133 -16.380 1.00 87.25 562 ARG A CA 1
ATOM 4384 C C . ARG A 1 562 ? -8.346 -27.469 -16.036 1.00 87.25 562 ARG A C 1
ATOM 4386 O O . ARG A 1 562 ? -9.374 -28.139 -15.993 1.00 87.25 562 ARG A O 1
ATOM 4393 N N . GLY A 1 563 ? -8.312 -26.165 -15.799 1.00 85.00 563 GLY A N 1
ATOM 4394 C CA . GLY A 1 563 ? -9.469 -25.271 -15.782 1.00 85.00 563 GLY A CA 1
ATOM 4395 C C . GLY A 1 563 ? -9.400 -24.283 -16.951 1.00 85.00 563 GLY A C 1
ATOM 4396 O O . GLY A 1 563 ? -8.490 -24.358 -17.770 1.00 85.00 563 GLY A O 1
ATOM 4397 N N . ASN A 1 564 ? -10.333 -23.329 -17.014 1.00 82.38 564 ASN A N 1
ATOM 4398 C CA . ASN A 1 564 ? -10.412 -22.382 -18.138 1.00 82.38 564 ASN A CA 1
ATOM 4399 C C . ASN A 1 564 ? -9.140 -21.536 -18.306 1.00 82.38 564 ASN A C 1
ATOM 4401 O O . ASN A 1 564 ? -8.617 -21.410 -19.405 1.00 82.38 564 ASN A O 1
ATOM 4405 N N . THR A 1 565 ? -8.638 -20.966 -17.209 1.00 86.94 565 THR A N 1
ATOM 4406 C CA . THR A 1 565 ? -7.432 -20.119 -17.189 1.00 86.94 565 THR A CA 1
ATOM 4407 C C . THR A 1 565 ? -6.331 -20.692 -16.302 1.00 86.94 565 THR A C 1
ATOM 4409 O O . THR A 1 565 ? -5.333 -20.025 -16.050 1.00 86.94 565 THR A O 1
ATOM 4412 N N . THR A 1 566 ? -6.487 -21.920 -15.797 1.00 92.50 566 THR A N 1
ATOM 4413 C CA . THR A 1 566 ? -5.569 -22.500 -14.806 1.00 92.50 566 THR A CA 1
ATOM 4414 C C . THR A 1 566 ? -5.180 -23.928 -15.156 1.00 92.50 566 THR A C 1
ATOM 4416 O O . THR A 1 566 ? -5.969 -24.669 -15.737 1.00 92.50 566 THR A O 1
ATOM 4419 N N . VAL A 1 567 ? -3.974 -24.338 -14.773 1.00 92.50 567 VAL A N 1
ATOM 4420 C CA . VAL A 1 567 ? -3.522 -25.730 -14.846 1.00 92.50 567 VAL A CA 1
ATOM 4421 C C . VAL A 1 567 ? -2.829 -26.086 -13.541 1.00 92.50 567 VAL A C 1
ATOM 4423 O O . VAL A 1 567 ? -1.809 -25.497 -13.197 1.00 92.50 567 VAL A O 1
ATOM 4426 N N . SER A 1 568 ? -3.370 -27.055 -12.812 1.00 93.56 568 SER A N 1
ATOM 4427 C CA . SER A 1 568 ? -2.721 -27.670 -11.655 1.00 93.56 568 SER A CA 1
ATOM 4428 C C . SER A 1 568 ? -2.073 -28.976 -12.080 1.00 93.56 568 SER A C 1
ATOM 4430 O O . SER A 1 568 ? -2.688 -29.756 -12.803 1.00 93.56 568 SER A O 1
ATOM 4432 N N . PHE A 1 569 ? -0.837 -29.221 -11.666 1.00 93.56 569 PHE A N 1
ATOM 4433 C CA . PHE A 1 569 ? -0.105 -30.405 -12.092 1.00 93.56 569 PHE A CA 1
ATOM 4434 C C . PHE A 1 569 ? 0.904 -30.869 -11.048 1.00 93.56 569 PHE A C 1
ATOM 4436 O O . PHE A 1 569 ? 1.430 -30.072 -10.276 1.00 93.56 569 PHE A O 1
ATOM 4443 N N . GLY A 1 570 ? 1.164 -32.169 -11.032 1.00 93.88 570 GLY A N 1
ATOM 4444 C CA . GLY A 1 570 ? 2.226 -32.783 -10.252 1.00 93.88 570 GLY A CA 1
ATOM 4445 C C . GLY A 1 570 ? 3.480 -32.921 -11.100 1.00 93.88 570 GLY A C 1
ATOM 4446 O O . GLY A 1 570 ? 3.404 -33.450 -12.208 1.00 93.88 570 GLY A O 1
ATOM 4447 N N . LEU A 1 571 ? 4.608 -32.440 -10.594 1.00 94.12 571 LEU A N 1
ATOM 4448 C CA . LEU A 1 571 ? 5.891 -32.421 -11.278 1.00 94.12 571 LEU A CA 1
ATOM 4449 C C . LEU A 1 571 ? 6.906 -33.272 -10.515 1.00 94.12 571 LEU A C 1
ATOM 4451 O O . LEU A 1 571 ? 7.074 -33.129 -9.306 1.00 94.12 571 LEU A O 1
ATOM 4455 N N . GLU A 1 572 ? 7.598 -34.137 -11.243 1.00 94.12 572 GLU A N 1
ATOM 4456 C CA . GLU A 1 572 ? 8.766 -34.869 -10.782 1.00 94.12 572 GLU A CA 1
ATOM 4457 C C . GLU A 1 572 ? 10.004 -34.385 -11.534 1.00 94.12 572 GLU A C 1
ATOM 4459 O O . GLU A 1 572 ? 10.015 -34.362 -12.766 1.00 94.12 572 GLU A O 1
ATOM 4464 N N . VAL A 1 573 ? 11.058 -34.024 -10.805 1.00 92.69 573 VAL A N 1
ATOM 4465 C CA . VAL A 1 573 ? 12.358 -33.648 -11.374 1.00 92.69 573 VAL A CA 1
ATOM 4466 C C . VAL A 1 573 ? 13.450 -34.396 -10.627 1.00 92.69 573 VAL A C 1
ATOM 4468 O O . VAL A 1 573 ? 13.578 -34.246 -9.412 1.00 92.69 573 VAL A O 1
ATOM 4471 N N . GLU A 1 574 ? 14.237 -35.201 -11.345 1.00 86.94 574 GLU A N 1
ATOM 4472 C CA . GLU A 1 574 ? 15.343 -35.989 -10.770 1.00 86.94 574 GLU A CA 1
ATOM 4473 C C . GLU A 1 574 ? 14.922 -36.797 -9.513 1.00 86.94 574 GLU A C 1
ATOM 4475 O O . GLU A 1 574 ? 15.643 -36.850 -8.516 1.00 86.94 574 GLU A O 1
ATOM 4480 N N . GLY A 1 575 ? 13.716 -37.383 -9.529 1.00 85.75 575 GLY A N 1
ATOM 4481 C CA . GLY A 1 575 ? 13.163 -38.199 -8.437 1.00 85.75 575 GLY A CA 1
ATOM 4482 C C . GLY A 1 575 ? 12.516 -37.428 -7.276 1.00 85.75 575 GLY A C 1
ATOM 4483 O O . GLY A 1 575 ? 12.019 -38.049 -6.339 1.00 85.75 575 GLY A O 1
ATOM 4484 N N . LYS A 1 576 ? 12.490 -36.088 -7.306 1.00 91.75 576 LYS A N 1
ATOM 4485 C CA . LYS A 1 576 ? 11.761 -35.260 -6.327 1.00 91.75 576 LYS A CA 1
ATOM 4486 C C . LYS A 1 576 ? 10.399 -34.864 -6.884 1.00 91.75 576 LYS A C 1
ATOM 4488 O O . LYS A 1 576 ? 10.343 -34.374 -8.005 1.00 91.75 576 LYS A O 1
ATOM 4493 N N . GLN A 1 577 ? 9.335 -35.026 -6.096 1.00 93.50 577 GLN A N 1
ATOM 4494 C CA . GLN A 1 577 ? 7.951 -34.759 -6.510 1.00 93.50 577 GLN A CA 1
ATOM 4495 C C . GLN A 1 577 ? 7.323 -33.598 -5.737 1.00 93.50 577 GLN A C 1
ATOM 4497 O O . GLN A 1 577 ? 7.497 -33.490 -4.522 1.00 93.50 577 GLN A O 1
ATOM 4502 N N . TRP A 1 578 ? 6.568 -32.749 -6.433 1.00 93.88 578 TRP A N 1
ATOM 4503 C CA . TRP A 1 578 ? 5.779 -31.670 -5.838 1.00 93.88 578 TRP A CA 1
ATOM 4504 C C . TRP A 1 578 ? 4.629 -31.238 -6.757 1.00 93.88 578 TRP A C 1
ATOM 4506 O O . TRP A 1 578 ? 4.582 -31.597 -7.929 1.00 93.88 578 TRP A O 1
ATOM 4516 N N . ASN A 1 579 ? 3.689 -30.450 -6.229 1.00 93.19 579 ASN A N 1
ATOM 4517 C CA . ASN A 1 579 ? 2.558 -29.930 -7.000 1.00 93.19 579 ASN A CA 1
ATOM 4518 C C . ASN A 1 579 ? 2.765 -28.456 -7.355 1.00 93.19 579 ASN A C 1
ATOM 4520 O O . ASN A 1 579 ? 3.257 -27.673 -6.543 1.00 93.19 579 ASN A O 1
ATOM 4524 N N . CYS A 1 580 ? 2.317 -28.080 -8.545 1.00 93.44 580 CYS A N 1
ATOM 4525 C CA . CYS A 1 580 ? 2.367 -26.732 -9.082 1.00 93.44 580 CYS A CA 1
ATOM 4526 C C . CYS A 1 580 ? 0.994 -26.307 -9.591 1.00 93.44 580 CYS A C 1
ATOM 4528 O O . CYS A 1 580 ? 0.134 -27.127 -9.935 1.00 93.44 580 CYS A O 1
ATOM 4530 N N . LYS A 1 581 ? 0.799 -24.998 -9.696 1.00 94.25 581 LYS A N 1
ATOM 4531 C CA . LYS A 1 581 ? -0.355 -24.418 -10.370 1.00 94.25 581 LYS A CA 1
ATOM 4532 C C . LYS A 1 581 ? 0.065 -23.229 -11.208 1.00 94.25 581 LYS A C 1
ATOM 4534 O O . LYS A 1 581 ? 0.724 -22.325 -10.716 1.00 94.25 581 LYS A O 1
ATOM 4539 N N . ALA A 1 582 ? -0.360 -23.221 -12.456 1.00 93.75 582 ALA A N 1
ATOM 4540 C CA . ALA A 1 582 ? -0.148 -22.131 -13.383 1.00 93.75 582 ALA A CA 1
ATOM 4541 C C . ALA A 1 582 ? -1.477 -21.436 -13.677 1.00 93.75 582 ALA A C 1
ATOM 4543 O O . ALA A 1 582 ? -2.512 -22.093 -13.810 1.00 93.75 582 ALA A O 1
ATOM 4544 N N . VAL A 1 583 ? -1.445 -20.115 -13.786 1.00 93.50 583 VAL A N 1
ATOM 4545 C CA . VAL A 1 583 ? -2.595 -19.265 -14.085 1.00 93.50 583 VAL A CA 1
ATOM 4546 C C . VAL A 1 583 ? -2.241 -18.384 -15.276 1.00 93.50 583 VAL A C 1
ATOM 4548 O O . VAL A 1 583 ? -1.253 -17.656 -15.255 1.00 93.50 583 VAL A O 1
ATOM 4551 N N . SER A 1 584 ? -3.043 -18.472 -16.328 1.00 91.75 584 SER A N 1
ATOM 4552 C CA . SER A 1 584 ? -2.968 -17.631 -17.517 1.00 91.75 584 SER A CA 1
ATOM 4553 C C . SER A 1 584 ? -3.680 -16.309 -17.235 1.00 91.75 584 SER A C 1
ATOM 4555 O O . SER A 1 584 ? -4.876 -16.315 -16.956 1.00 91.75 584 SER A O 1
ATOM 4557 N N . LEU A 1 585 ? -2.949 -15.199 -17.321 1.00 89.81 585 LEU A N 1
ATOM 4558 C CA . LEU A 1 585 ? -3.456 -13.828 -17.193 1.00 89.81 585 LEU A CA 1
ATOM 4559 C C . LEU A 1 585 ? -3.462 -13.156 -18.578 1.00 89.81 585 LEU A C 1
ATOM 4561 O O . LEU A 1 585 ? -2.925 -13.714 -19.539 1.00 89.81 585 LEU A O 1
ATOM 4565 N N . ALA A 1 586 ? -4.043 -11.972 -18.730 1.00 84.44 586 ALA A N 1
ATOM 4566 C CA . ALA A 1 586 ? -4.169 -11.292 -20.018 1.00 84.44 586 ALA A CA 1
ATOM 4567 C C . ALA A 1 586 ? -2.796 -11.020 -20.659 1.00 84.44 586 ALA A C 1
ATOM 4569 O O . ALA A 1 586 ? -2.540 -11.438 -21.789 1.00 84.44 586 ALA A O 1
ATOM 4570 N N . SER A 1 587 ? -1.881 -10.396 -19.912 1.00 81.56 587 SER A N 1
ATOM 4571 C CA . SER A 1 587 ? -0.539 -10.016 -20.382 1.00 81.56 587 SER A CA 1
ATOM 4572 C C . SER A 1 587 ? 0.599 -10.843 -19.778 1.00 81.56 587 SER A C 1
ATOM 4574 O O . SER A 1 587 ? 1.769 -10.568 -20.037 1.00 81.56 587 SER A O 1
ATOM 4576 N N . SER A 1 588 ? 0.300 -11.828 -18.935 1.00 88.69 588 SER A N 1
ATOM 4577 C CA . SER A 1 588 ? 1.305 -12.641 -18.245 1.00 88.69 588 SER A CA 1
ATOM 4578 C C . SER A 1 588 ? 0.775 -14.033 -17.906 1.00 88.69 588 SER A C 1
ATOM 4580 O O . SER A 1 588 ? -0.361 -14.384 -18.216 1.00 88.69 588 SER A O 1
ATOM 4582 N N . PHE A 1 589 ? 1.609 -14.876 -17.319 1.00 90.56 589 PHE A N 1
ATOM 4583 C CA . PHE A 1 589 ? 1.157 -16.062 -16.609 1.00 90.56 589 PHE A CA 1
ATOM 4584 C C . PHE A 1 589 ? 1.892 -16.151 -15.279 1.00 90.56 589 PHE A C 1
ATOM 4586 O O . PHE A 1 589 ? 3.072 -15.813 -15.178 1.00 90.56 589 PHE A O 1
ATOM 4593 N N . GLN A 1 590 ? 1.185 -16.607 -14.257 1.00 91.81 590 GLN A N 1
ATOM 4594 C CA . GLN A 1 590 ? 1.706 -16.727 -12.907 1.00 91.81 590 GLN A CA 1
ATOM 4595 C C . GLN A 1 590 ? 1.798 -18.193 -12.513 1.00 91.81 590 GLN A C 1
ATOM 4597 O O . GLN A 1 590 ? 0.907 -18.988 -12.808 1.00 91.81 590 GLN A O 1
ATOM 4602 N N . VAL A 1 591 ? 2.895 -18.556 -11.863 1.00 92.00 591 VAL A N 1
ATOM 4603 C CA . VAL A 1 591 ? 3.207 -19.920 -11.450 1.00 92.00 591 VAL A CA 1
ATOM 4604 C C . VAL A 1 591 ? 3.336 -19.940 -9.939 1.00 92.00 591 VAL A C 1
ATOM 4606 O O . VAL A 1 591 ? 4.106 -19.175 -9.367 1.00 92.00 591 VAL A O 1
ATOM 4609 N N . TYR A 1 592 ? 2.562 -20.818 -9.312 1.00 91.44 592 TYR A N 1
ATOM 4610 C CA . TYR A 1 592 ? 2.574 -21.122 -7.891 1.00 91.44 592 TYR A CA 1
ATOM 4611 C C . TYR A 1 592 ? 3.204 -22.510 -7.723 1.00 91.44 592 TYR A C 1
ATOM 4613 O O . TYR A 1 592 ? 2.530 -23.531 -7.892 1.00 91.44 592 TYR A O 1
ATOM 4621 N N . GLY A 1 593 ? 4.512 -22.545 -7.470 1.00 88.38 593 GLY A N 1
ATOM 4622 C CA . GLY A 1 593 ? 5.293 -23.765 -7.249 1.00 88.38 593 GLY A CA 1
ATOM 4623 C C . GLY A 1 593 ? 6.166 -23.624 -6.006 1.00 88.38 593 GLY A C 1
ATOM 4624 O O . GLY A 1 593 ? 5.643 -23.253 -4.954 1.00 88.38 593 GLY A O 1
ATOM 4625 N N . HIS A 1 594 ? 7.469 -23.891 -6.099 1.00 84.50 594 HIS A N 1
ATOM 4626 C CA . HIS A 1 594 ? 8.398 -23.605 -4.992 1.00 84.50 594 HIS A CA 1
ATOM 4627 C C . HIS A 1 594 ? 8.466 -22.106 -4.680 1.00 84.50 594 HIS A C 1
ATOM 4629 O O . HIS A 1 594 ? 8.509 -21.698 -3.520 1.00 84.50 594 HIS A O 1
ATOM 4635 N N . GLU A 1 595 ? 8.438 -21.293 -5.732 1.00 83.88 595 GLU A N 1
ATOM 4636 C CA . GLU A 1 595 ? 8.389 -19.837 -5.673 1.00 83.88 595 GLU A CA 1
ATOM 4637 C C . GLU A 1 595 ? 7.163 -19.355 -6.447 1.00 83.88 595 GLU A C 1
ATOM 4639 O O . GLU A 1 595 ? 6.734 -19.995 -7.413 1.00 83.88 595 GLU A O 1
ATOM 4644 N N . VAL A 1 596 ? 6.602 -18.216 -6.042 1.00 84.19 596 VAL A N 1
ATOM 4645 C CA . VAL A 1 596 ? 5.577 -17.542 -6.838 1.00 84.19 596 VAL A CA 1
ATOM 4646 C C . VAL A 1 596 ? 6.287 -16.662 -7.856 1.00 84.19 596 VAL A C 1
ATOM 4648 O O . VAL A 1 596 ? 7.064 -15.776 -7.502 1.00 84.19 596 VAL A O 1
ATOM 4651 N N . ARG A 1 597 ? 6.067 -16.921 -9.146 1.00 85.00 597 ARG A N 1
ATOM 4652 C CA . ARG A 1 597 ? 6.700 -16.156 -10.228 1.00 85.00 597 ARG A CA 1
ATOM 4653 C C . ARG A 1 597 ? 5.665 -15.739 -11.261 1.00 85.00 597 ARG A C 1
ATOM 4655 O O . ARG A 1 597 ? 4.864 -16.551 -11.712 1.00 85.00 597 ARG A O 1
ATOM 4662 N N . ASN A 1 598 ? 5.696 -14.464 -11.638 1.00 84.62 598 ASN A N 1
ATOM 4663 C CA . ASN A 1 598 ? 4.885 -13.907 -12.715 1.00 84.62 598 ASN A CA 1
ATOM 4664 C C . ASN A 1 598 ? 5.776 -13.631 -13.929 1.00 84.62 598 ASN A C 1
ATOM 4666 O O . ASN A 1 598 ? 6.805 -12.963 -13.806 1.00 84.62 598 ASN A O 1
ATOM 4670 N N . TRP A 1 599 ? 5.371 -14.125 -15.094 1.00 84.19 599 TRP A N 1
ATOM 4671 C CA . TRP A 1 599 ? 6.131 -14.031 -16.335 1.00 84.19 599 TRP A CA 1
ATOM 4672 C C . TRP A 1 599 ? 5.307 -13.320 -17.403 1.00 84.19 599 TRP A C 1
ATOM 4674 O O . TRP A 1 599 ? 4.207 -13.781 -17.714 1.00 84.19 599 TRP A O 1
ATOM 4684 N N . PRO A 1 600 ? 5.802 -12.217 -17.991 1.00 79.12 600 PRO A N 1
ATOM 4685 C CA . PRO A 1 600 ? 5.077 -11.534 -19.053 1.00 79.12 600 PRO A CA 1
ATOM 4686 C C . PRO A 1 600 ? 4.890 -12.474 -20.248 1.00 79.12 600 PRO A C 1
ATOM 4688 O O . PRO A 1 600 ? 5.812 -13.186 -20.652 1.00 79.12 600 PRO A O 1
ATOM 4691 N N . LYS A 1 601 ? 3.691 -12.470 -20.830 1.00 73.06 601 LYS A N 1
ATOM 4692 C CA . LYS A 1 601 ? 3.442 -13.106 -22.118 1.00 73.06 601 LYS A CA 1
ATOM 4693 C C . LYS A 1 601 ? 4.090 -12.225 -23.170 1.00 73.06 601 LYS A C 1
ATOM 4695 O O . LYS A 1 601 ? 3.855 -11.020 -23.216 1.00 73.06 601 LYS A O 1
ATOM 4700 N N . ARG A 1 602 ? 4.914 -12.824 -24.023 1.00 61.03 602 ARG A N 1
ATOM 4701 C CA . ARG A 1 602 ? 5.452 -12.125 -25.185 1.00 61.03 602 ARG A CA 1
ATOM 4702 C C . ARG A 1 602 ? 4.332 -12.030 -26.220 1.00 61.03 602 ARG A C 1
ATOM 4704 O O . ARG A 1 602 ? 4.101 -12.977 -26.967 1.00 61.03 602 ARG A O 1
ATOM 4711 N N . THR A 1 603 ? 3.617 -10.913 -26.246 1.00 41.34 603 THR A N 1
ATOM 4712 C CA . THR A 1 603 ? 2.853 -10.540 -27.436 1.00 41.34 603 THR A CA 1
ATOM 4713 C C . THR A 1 603 ? 3.885 -10.084 -28.456 1.00 41.34 603 THR A C 1
ATOM 4715 O O . THR A 1 603 ? 4.599 -9.109 -28.225 1.00 41.34 603 THR A O 1
ATOM 4718 N N . ILE A 1 604 ? 4.040 -10.821 -29.554 1.00 35.50 604 ILE A N 1
ATOM 4719 C CA . ILE A 1 604 ? 4.714 -10.267 -30.728 1.00 35.50 604 ILE A CA 1
ATOM 4720 C C . ILE A 1 604 ? 3.716 -9.267 -31.316 1.00 35.50 604 ILE A C 1
ATOM 4722 O O . ILE A 1 604 ? 2.910 -9.620 -32.173 1.00 35.50 604 ILE A O 1
ATOM 4726 N N . ASP A 1 605 ? 3.709 -8.044 -30.787 1.00 26.88 605 ASP A N 1
ATOM 4727 C CA . ASP A 1 605 ? 3.052 -6.925 -31.450 1.00 26.88 605 ASP A CA 1
ATOM 4728 C C . ASP A 1 605 ? 3.891 -6.581 -32.681 1.00 26.88 605 ASP A C 1
ATOM 4730 O O . ASP A 1 605 ? 5.019 -6.099 -32.583 1.00 26.88 605 ASP A O 1
ATOM 4734 N N . PHE A 1 606 ? 3.336 -6.839 -33.864 1.00 29.22 606 PHE A N 1
ATOM 4735 C CA . PHE A 1 606 ? 3.871 -6.315 -35.123 1.00 29.22 606 PHE A CA 1
ATOM 4736 C C . PHE A 1 606 ? 3.632 -4.797 -35.265 1.00 29.22 606 PHE A C 1
ATOM 4738 O O . PHE A 1 606 ? 4.027 -4.204 -36.267 1.00 29.22 606 PHE A O 1
ATOM 4745 N N . SER A 1 607 ? 3.003 -4.154 -34.276 1.00 25.47 607 SER A N 1
ATOM 4746 C CA . SER A 1 607 ? 2.811 -2.710 -34.202 1.00 25.47 607 SER A CA 1
ATOM 4747 C C . SER A 1 607 ? 3.899 -2.051 -33.353 1.00 25.47 607 SER A C 1
ATOM 4749 O O . SER A 1 607 ? 3.907 -2.167 -32.132 1.00 25.47 607 SER A O 1
ATOM 4751 N N . GLU A 1 608 ? 4.795 -1.346 -34.041 1.00 26.38 608 GLU A N 1
ATOM 4752 C CA . GLU A 1 608 ? 5.533 -0.171 -33.564 1.00 26.38 608 GLU A CA 1
ATOM 4753 C C . GLU A 1 608 ? 6.012 -0.207 -32.104 1.00 26.38 608 GLU A C 1
ATOM 4755 O O . GLU A 1 608 ? 5.451 0.422 -31.206 1.00 26.38 608 GLU A O 1
ATOM 4760 N N . ALA A 1 609 ? 7.171 -0.830 -31.890 1.00 22.42 609 ALA A N 1
ATOM 4761 C CA . ALA A 1 609 ? 8.034 -0.441 -30.786 1.00 22.42 609 ALA A CA 1
ATOM 4762 C C . ALA A 1 609 ? 8.518 1.002 -31.027 1.00 22.42 609 ALA A C 1
ATOM 4764 O O . ALA A 1 609 ? 9.547 1.236 -31.664 1.00 22.42 609 ALA A O 1
ATOM 4765 N N . GLN A 1 610 ? 7.757 1.981 -30.532 1.00 25.52 610 GLN A N 1
ATOM 4766 C CA . GLN A 1 610 ? 8.221 3.353 -30.355 1.00 25.52 610 GLN A CA 1
ATOM 4767 C C . GLN A 1 610 ? 9.389 3.353 -29.367 1.00 25.52 610 GLN A C 1
ATOM 4769 O O . GLN A 1 610 ? 9.224 3.426 -28.150 1.00 25.52 610 GLN A O 1
ATOM 4774 N N . VAL A 1 611 ? 10.599 3.277 -29.906 1.00 23.91 611 VAL A N 1
ATOM 4775 C CA . VAL A 1 611 ? 11.801 3.680 -29.189 1.00 23.91 611 VAL A CA 1
ATOM 4776 C C . VAL A 1 611 ? 11.892 5.195 -29.332 1.00 23.91 611 VAL A C 1
ATOM 4778 O O . VAL A 1 611 ? 12.383 5.706 -30.337 1.00 23.91 611 VAL A O 1
ATOM 4781 N N . ASP A 1 612 ? 11.387 5.919 -28.332 1.00 25.02 612 ASP A N 1
ATOM 4782 C CA . ASP A 1 612 ? 11.591 7.363 -28.195 1.00 25.02 612 ASP A CA 1
ATOM 4783 C C . ASP A 1 612 ? 13.085 7.640 -27.952 1.00 25.02 612 ASP A C 1
ATOM 4785 O O . ASP A 1 612 ? 13.567 7.794 -26.828 1.00 25.02 612 ASP A O 1
ATOM 4789 N N . ALA A 1 613 ? 13.848 7.704 -29.039 1.00 26.64 613 ALA A N 1
ATOM 4790 C CA . ALA A 1 613 ? 15.187 8.261 -29.064 1.00 26.64 613 ALA A CA 1
ATOM 4791 C C . ALA A 1 613 ? 15.084 9.793 -29.122 1.00 26.64 613 ALA A C 1
ATOM 4793 O O . ALA A 1 613 ? 15.349 10.422 -30.144 1.00 26.64 613 ALA A O 1
ATOM 4794 N N . SER A 1 614 ? 14.696 10.421 -28.011 1.00 30.41 614 SER A N 1
ATOM 4795 C CA . SER A 1 614 ? 14.926 11.852 -27.820 1.00 30.41 614 SER A CA 1
ATOM 4796 C C . SER A 1 614 ? 15.370 12.141 -26.391 1.00 30.41 614 SER A C 1
ATOM 4798 O O . SER A 1 614 ? 14.890 11.558 -25.424 1.00 30.41 614 SER A O 1
ATOM 4800 N N . SER A 1 615 ? 16.333 13.049 -26.259 1.00 37.00 615 SER A N 1
ATOM 4801 C CA . SER A 1 615 ? 16.974 13.486 -25.016 1.00 37.00 615 SER A CA 1
ATOM 4802 C C . SER A 1 615 ? 16.050 14.293 -24.081 1.00 37.00 615 SER A C 1
ATOM 4804 O O . SER A 1 615 ? 16.509 15.221 -23.412 1.00 37.00 615 SER A O 1
ATOM 4806 N N . SER A 1 616 ? 14.745 14.007 -24.069 1.00 44.06 616 SER A N 1
ATOM 4807 C CA . SER A 1 616 ? 13.768 14.618 -23.170 1.00 44.06 616 SER A CA 1
ATOM 4808 C C . SER A 1 616 ? 13.562 13.732 -21.944 1.00 44.06 616 SER A C 1
ATOM 4810 O O . SER A 1 616 ? 13.055 12.614 -22.052 1.00 44.06 616 SER A O 1
ATOM 4812 N N . LEU A 1 617 ? 13.918 14.238 -20.766 1.00 58.84 617 LEU A N 1
ATOM 4813 C CA . LEU A 1 617 ? 13.543 13.613 -19.503 1.00 58.84 617 LEU A CA 1
ATOM 4814 C C . LEU A 1 617 ? 12.062 13.912 -19.257 1.00 58.84 617 LEU A C 1
ATOM 4816 O O . LEU A 1 617 ? 11.658 15.069 -19.195 1.00 58.84 617 LEU A O 1
ATOM 4820 N N . SER A 1 618 ? 11.234 12.877 -19.141 1.00 70.62 618 SER A N 1
ATOM 4821 C CA . SER A 1 618 ? 9.816 13.026 -18.799 1.00 70.62 618 SER A CA 1
ATOM 4822 C C . SER A 1 618 ? 9.567 12.473 -17.400 1.00 70.62 618 SER A C 1
ATOM 4824 O O . SER A 1 618 ? 9.824 11.301 -17.139 1.00 70.62 618 SER A O 1
ATOM 4826 N N . ALA A 1 619 ? 9.065 13.312 -16.493 1.00 74.62 619 ALA A N 1
ATOM 4827 C CA . ALA A 1 619 ? 8.481 12.849 -15.245 1.00 74.62 619 ALA A CA 1
ATOM 4828 C C . ALA A 1 619 ? 7.094 12.288 -15.569 1.00 74.62 619 ALA A C 1
ATOM 4830 O O . ALA A 1 619 ? 6.195 13.017 -16.007 1.00 74.62 619 ALA A O 1
ATOM 4831 N N . ARG A 1 620 ? 6.946 10.975 -15.409 1.00 81.88 620 ARG A N 1
ATOM 4832 C CA . ARG A 1 620 ? 5.709 10.246 -15.688 1.00 81.88 620 ARG A CA 1
ATOM 4833 C C . ARG A 1 620 ? 5.019 9.863 -14.384 1.00 81.88 620 ARG A C 1
ATOM 4835 O O . ARG A 1 620 ? 5.684 9.666 -13.371 1.00 81.88 620 ARG A O 1
ATOM 4842 N N . ALA A 1 621 ? 3.695 9.762 -14.417 1.00 77.88 621 ALA A N 1
ATOM 4843 C CA . ALA A 1 621 ? 2.904 9.254 -13.307 1.00 77.88 621 ALA A CA 1
ATOM 4844 C C . ALA A 1 621 ? 3.299 7.789 -13.051 1.00 77.88 621 ALA A C 1
ATOM 4846 O O . ALA A 1 621 ? 3.112 6.955 -13.938 1.00 77.88 621 ALA A O 1
ATOM 4847 N N . PRO A 1 622 ? 3.863 7.442 -11.884 1.00 66.31 622 PRO A N 1
ATOM 4848 C CA . PRO A 1 622 ? 4.345 6.082 -11.639 1.00 66.31 622 PRO A CA 1
ATOM 4849 C C . PRO A 1 622 ? 3.196 5.087 -11.403 1.00 66.31 622 PRO A C 1
ATOM 4851 O O . PRO A 1 622 ? 3.343 3.883 -11.608 1.00 66.31 622 PRO A O 1
ATOM 4854 N N . MET A 1 623 ? 2.027 5.610 -11.040 1.00 70.50 623 MET A N 1
ATOM 4855 C CA . MET A 1 623 ? 0.783 4.888 -10.813 1.00 70.50 623 MET A CA 1
ATOM 4856 C C . MET A 1 623 ? -0.398 5.769 -11.245 1.00 70.50 623 MET A C 1
ATOM 4858 O O . MET A 1 623 ? -0.229 6.988 -11.354 1.00 70.50 623 MET A O 1
ATOM 4862 N N . PRO A 1 624 ? -1.583 5.191 -11.499 1.00 75.19 624 PRO A N 1
ATOM 4863 C CA . PRO A 1 624 ? -2.784 5.981 -11.713 1.00 75.19 624 PRO A CA 1
ATOM 4864 C C . PRO A 1 624 ? -3.192 6.713 -10.420 1.00 75.19 624 PRO A C 1
ATOM 4866 O O . PRO A 1 624 ? -3.079 6.15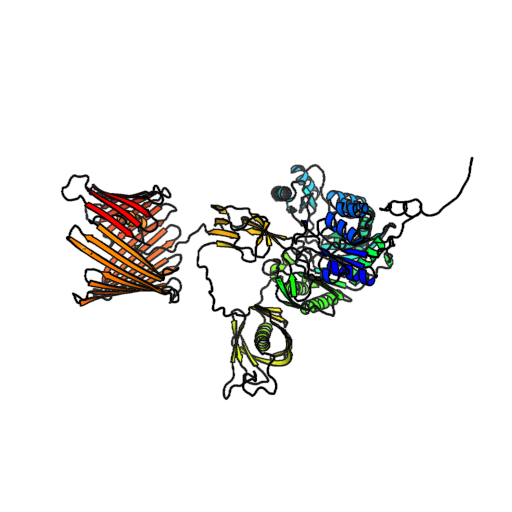0 -9.330 1.00 75.19 624 PRO A O 1
ATOM 4869 N N . GLY A 1 625 ? -3.666 7.953 -10.520 1.00 79.38 625 GLY A N 1
ATOM 4870 C CA . GLY A 1 625 ? -3.998 8.781 -9.355 1.00 79.38 625 GLY A CA 1
ATOM 4871 C C . GLY A 1 625 ? -4.569 10.151 -9.718 1.00 79.38 625 GLY A C 1
ATOM 4872 O O . GLY A 1 625 ? -4.751 10.461 -10.893 1.00 79.38 625 GLY A O 1
ATOM 4873 N N . VAL A 1 626 ? -4.841 10.980 -8.710 1.00 77.81 626 VAL A N 1
ATOM 4874 C CA . VAL A 1 626 ? -5.310 12.367 -8.866 1.00 77.81 626 VAL A CA 1
ATOM 4875 C C . VAL A 1 626 ? -4.154 13.319 -8.585 1.00 77.81 626 VAL A C 1
ATOM 4877 O O . VAL A 1 626 ? -3.493 13.198 -7.558 1.00 77.81 626 VAL A O 1
ATOM 4880 N N . ILE A 1 627 ? -3.904 14.301 -9.446 1.00 81.94 627 ILE A N 1
ATOM 4881 C CA . ILE A 1 627 ? -2.912 15.345 -9.154 1.00 81.94 627 ILE A CA 1
ATOM 4882 C C . ILE A 1 627 ? -3.447 16.260 -8.051 1.00 81.94 627 ILE A C 1
ATOM 4884 O O . ILE A 1 627 ? -4.457 16.923 -8.250 1.00 81.94 627 ILE A O 1
ATOM 4888 N N . ASP A 1 628 ? -2.770 16.329 -6.908 1.00 76.69 628 ASP A N 1
ATOM 4889 C CA . ASP A 1 628 ? -3.125 17.242 -5.815 1.00 76.69 628 ASP A CA 1
ATOM 4890 C C . ASP A 1 628 ? -2.531 18.632 -6.061 1.00 76.69 628 ASP A C 1
ATOM 4892 O O . ASP A 1 628 ? -3.251 19.627 -6.123 1.00 76.69 628 ASP A O 1
ATOM 4896 N N . LYS A 1 629 ? -1.213 18.703 -6.289 1.00 77.81 629 LYS A N 1
ATOM 4897 C CA . LYS A 1 629 ? -0.489 19.967 -6.498 1.00 77.81 629 LYS A CA 1
ATOM 4898 C C . LYS A 1 629 ? 0.531 19.847 -7.616 1.00 77.81 629 LYS A C 1
ATOM 4900 O O . LYS A 1 629 ? 1.225 18.845 -7.747 1.00 77.81 629 LYS A O 1
ATOM 4905 N N . VAL A 1 630 ? 0.677 20.921 -8.378 1.00 85.25 630 VAL A N 1
ATOM 4906 C CA . VAL A 1 630 ? 1.779 21.118 -9.324 1.00 85.25 630 VAL A CA 1
ATOM 4907 C C . VAL A 1 630 ? 2.687 22.184 -8.717 1.00 85.25 630 VAL A C 1
ATOM 4909 O O . VAL A 1 630 ? 2.197 23.243 -8.338 1.00 85.25 630 VAL A O 1
ATOM 4912 N N . LEU A 1 631 ? 3.976 21.882 -8.555 1.00 80.25 631 LEU A N 1
ATOM 4913 C CA . LEU A 1 631 ? 4.930 22.719 -7.811 1.00 80.25 631 LEU A CA 1
ATOM 4914 C C . LEU A 1 631 ? 5.930 23.459 -8.713 1.00 80.25 631 LEU A C 1
ATOM 4916 O O . LEU A 1 631 ? 6.805 24.146 -8.195 1.00 80.25 631 LEU A O 1
ATOM 4920 N N . VAL A 1 632 ? 5.838 23.278 -10.033 1.00 82.38 632 VAL A N 1
ATOM 4921 C CA . VAL A 1 632 ? 6.767 23.835 -11.027 1.00 82.38 632 VAL A CA 1
ATOM 4922 C C . VAL A 1 632 ? 6.018 24.311 -12.267 1.00 82.38 632 VAL A C 1
ATOM 4924 O O . VAL A 1 632 ? 4.969 23.759 -12.611 1.00 82.38 632 VAL A O 1
ATOM 4927 N N . GLU A 1 633 ? 6.590 25.281 -12.971 1.00 86.19 633 GLU A N 1
ATOM 4928 C CA . GLU A 1 633 ? 6.084 25.842 -14.223 1.00 86.19 633 GLU A CA 1
ATOM 4929 C C . GLU A 1 633 ? 7.047 25.594 -15.397 1.00 86.19 633 GLU A C 1
ATOM 4931 O O . GLU A 1 633 ? 8.211 25.216 -15.235 1.00 86.19 633 GLU A O 1
ATOM 4936 N N . ALA A 1 634 ? 6.555 25.769 -16.628 1.00 82.62 634 ALA A N 1
ATOM 4937 C CA . ALA A 1 634 ? 7.402 25.679 -17.814 1.00 82.62 634 ALA A CA 1
ATOM 4938 C C . ALA A 1 634 ? 8.430 26.825 -17.820 1.00 82.62 634 ALA A C 1
ATOM 4940 O O . ALA A 1 634 ? 8.063 27.993 -17.777 1.00 82.62 634 ALA A O 1
ATOM 4941 N N . GLY A 1 635 ? 9.715 26.484 -17.916 1.00 75.88 635 GLY A N 1
ATOM 4942 C CA . GLY A 1 635 ? 10.843 27.412 -17.812 1.00 75.88 635 GLY A CA 1
ATOM 4943 C C . GLY A 1 635 ? 11.615 27.312 -16.493 1.00 75.88 635 GLY A C 1
ATOM 4944 O O . GLY A 1 635 ? 12.758 27.772 -16.441 1.00 75.88 635 GLY A O 1
ATOM 4945 N N . ASP A 1 636 ? 11.058 26.666 -15.464 1.00 75.19 636 ASP A N 1
ATOM 4946 C CA . ASP A 1 636 ? 11.711 26.551 -14.159 1.00 75.19 636 ASP A CA 1
ATOM 4947 C C . ASP A 1 636 ? 12.985 25.707 -14.216 1.00 75.19 636 ASP A C 1
ATOM 4949 O O . ASP A 1 636 ? 13.041 24.639 -14.834 1.00 75.19 636 ASP A O 1
ATOM 4953 N N . THR A 1 637 ? 14.021 26.170 -13.514 1.00 78.06 637 THR A N 1
ATOM 4954 C CA . THR A 1 637 ? 15.227 25.375 -13.262 1.00 78.06 637 THR A CA 1
ATOM 4955 C C . THR A 1 637 ? 15.049 24.613 -11.956 1.00 78.06 637 THR A C 1
ATOM 4957 O O . THR A 1 637 ? 14.909 25.221 -10.897 1.00 78.06 637 THR A O 1
ATOM 4960 N N . VAL A 1 638 ? 15.084 23.284 -12.027 1.00 76.19 638 VAL A N 1
ATOM 4961 C CA . VAL A 1 638 ? 14.883 22.393 -10.879 1.00 76.19 638 VAL A CA 1
ATOM 4962 C C . VAL A 1 638 ? 16.165 21.637 -10.554 1.00 76.19 638 VAL A C 1
ATOM 4964 O O . VAL A 1 638 ? 16.878 21.193 -11.457 1.00 76.19 638 VAL A O 1
ATOM 4967 N N . LYS A 1 639 ? 16.463 21.488 -9.262 1.00 74.38 639 LYS A N 1
ATOM 4968 C CA . LYS A 1 639 ? 17.593 20.678 -8.783 1.00 74.38 639 LYS A CA 1
ATOM 4969 C C . LYS A 1 639 ? 17.203 19.210 -8.626 1.00 74.38 639 LYS A C 1
ATOM 4971 O O . LYS A 1 639 ? 16.033 18.896 -8.399 1.00 74.38 639 LYS A O 1
ATOM 4976 N N . ALA A 1 640 ? 18.185 18.315 -8.669 1.00 66.94 640 ALA A N 1
ATOM 4977 C CA . ALA A 1 640 ? 18.010 16.918 -8.283 1.00 66.94 640 ALA A CA 1
ATOM 4978 C C . ALA A 1 640 ? 17.318 16.806 -6.906 1.00 66.94 640 ALA A C 1
ATOM 4980 O O . ALA A 1 640 ? 17.673 17.502 -5.956 1.00 66.94 640 ALA A O 1
ATOM 4981 N N . GLY A 1 641 ? 16.297 15.955 -6.801 1.00 60.06 641 GLY A N 1
ATOM 4982 C CA . GLY A 1 641 ? 15.498 15.753 -5.590 1.00 60.06 641 GLY A CA 1
ATOM 4983 C C . GLY A 1 641 ? 14.406 16.802 -5.333 1.00 60.06 641 GLY A C 1
ATOM 4984 O O . GLY A 1 641 ? 13.574 16.599 -4.441 1.00 60.06 641 GLY A O 1
ATOM 4985 N N . GLN A 1 642 ? 14.342 17.892 -6.106 1.00 72.12 642 GLN A N 1
ATOM 4986 C CA . GLN A 1 642 ? 13.295 18.909 -5.968 1.00 72.12 642 GLN A CA 1
ATOM 4987 C C . GLN A 1 642 ? 11.924 18.342 -6.358 1.00 72.12 642 GLN A C 1
ATOM 4989 O O . GLN A 1 642 ? 11.794 17.613 -7.339 1.00 72.12 642 GLN A O 1
ATOM 4994 N N . ALA A 1 643 ? 10.894 18.658 -5.572 1.00 74.19 643 ALA A N 1
ATOM 4995 C CA . ALA A 1 643 ? 9.530 18.207 -5.823 1.00 74.19 643 ALA A CA 1
ATOM 4996 C C . ALA A 1 643 ? 8.932 18.911 -7.054 1.00 74.19 643 ALA A C 1
ATOM 4998 O O . ALA A 1 643 ? 9.018 20.131 -7.163 1.00 74.19 643 ALA A O 1
ATOM 4999 N N . LEU A 1 644 ? 8.333 18.136 -7.960 1.00 81.94 644 LEU A N 1
ATOM 5000 C CA . LEU A 1 644 ? 7.726 18.613 -9.205 1.00 81.94 644 LEU A CA 1
ATOM 5001 C C . LEU A 1 644 ? 6.199 18.617 -9.117 1.00 81.94 644 LEU A C 1
ATOM 5003 O O . LEU A 1 644 ? 5.551 19.624 -9.383 1.00 81.94 644 LEU A O 1
ATOM 5007 N N . VAL A 1 645 ? 5.618 17.476 -8.747 1.00 82.56 645 VAL A N 1
ATOM 5008 C CA . VAL A 1 645 ? 4.167 17.258 -8.704 1.00 82.56 645 VAL A CA 1
ATOM 5009 C C . VAL A 1 645 ? 3.840 16.397 -7.489 1.00 82.56 645 VAL A C 1
ATOM 5011 O O . VAL A 1 645 ? 4.553 15.435 -7.201 1.00 82.56 645 VAL A O 1
ATOM 5014 N N . VAL A 1 646 ? 2.769 16.737 -6.780 1.00 75.06 646 VAL A N 1
ATOM 5015 C CA . VAL A 1 646 ? 2.174 15.925 -5.717 1.00 75.06 646 VAL A CA 1
ATOM 5016 C C . VAL A 1 646 ? 0.931 15.263 -6.289 1.00 75.06 646 VAL A C 1
ATOM 5018 O O . VAL A 1 646 ? 0.028 15.938 -6.781 1.00 75.06 646 VAL A O 1
ATOM 5021 N N . MET A 1 647 ? 0.895 13.941 -6.242 1.00 78.88 647 MET A N 1
ATOM 5022 C CA . MET A 1 647 ? -0.240 13.129 -6.659 1.00 78.88 647 MET A CA 1
ATOM 5023 C C . MET A 1 647 ? -0.807 12.415 -5.437 1.00 78.88 647 MET A C 1
ATOM 5025 O O . MET A 1 647 ? -0.049 11.972 -4.583 1.00 78.88 647 MET A O 1
ATOM 5029 N N . VAL A 1 648 ? -2.123 12.286 -5.354 1.00 70.62 648 VAL A N 1
ATOM 5030 C CA . VAL A 1 648 ? -2.810 11.481 -4.350 1.00 70.62 648 VAL A CA 1
ATOM 5031 C C . VAL A 1 648 ? -3.407 10.271 -5.041 1.00 70.62 648 VAL A C 1
ATOM 5033 O O . VAL A 1 648 ? -4.157 10.385 -6.011 1.00 70.62 648 VAL A O 1
ATOM 5036 N N . ALA A 1 649 ? -3.088 9.098 -4.525 1.00 67.44 649 ALA A N 1
ATOM 5037 C CA . ALA A 1 649 ? -3.712 7.857 -4.937 1.00 67.44 649 ALA A CA 1
ATOM 5038 C C . ALA A 1 649 ? -3.871 6.969 -3.711 1.00 67.44 649 ALA A C 1
ATOM 5040 O O . ALA A 1 649 ? -2.974 6.901 -2.876 1.00 67.44 649 ALA A O 1
ATOM 5041 N N . MET A 1 650 ? -5.019 6.304 -3.587 1.00 65.94 650 MET A N 1
ATOM 5042 C CA . MET A 1 650 ? -5.250 5.295 -2.550 1.00 65.94 650 MET A CA 1
ATOM 5043 C C . MET A 1 650 ? -4.962 5.808 -1.123 1.00 65.94 650 MET A C 1
ATOM 5045 O O . MET A 1 650 ? -4.334 5.132 -0.317 1.00 65.94 650 MET A O 1
ATOM 5049 N N . LYS A 1 651 ? -5.403 7.046 -0.832 1.00 59.09 651 LYS A N 1
ATOM 5050 C CA . LYS A 1 651 ? -5.169 7.809 0.419 1.00 59.09 651 LYS A CA 1
ATOM 5051 C C . LYS A 1 651 ? -3.705 8.161 0.733 1.00 59.09 651 LYS A C 1
ATOM 5053 O O . LYS A 1 651 ? -3.431 8.695 1.804 1.00 59.09 651 LYS A O 1
ATOM 5058 N N . MET A 1 652 ? -2.787 7.935 -0.201 1.00 54.19 652 MET A N 1
ATOM 5059 C CA . MET A 1 652 ? -1.369 8.247 -0.058 1.00 54.19 652 MET A CA 1
ATOM 5060 C C . MET A 1 652 ? -0.969 9.401 -0.977 1.00 54.19 652 MET A C 1
ATOM 5062 O O . MET A 1 652 ? -1.268 9.403 -2.172 1.00 54.19 652 MET A O 1
ATOM 5066 N N . GLU A 1 653 ? -0.258 10.377 -0.416 1.00 69.62 653 GLU A N 1
ATOM 5067 C CA . GLU A 1 653 ? 0.433 11.409 -1.187 1.00 69.62 653 GLU A CA 1
ATOM 5068 C C . GLU A 1 653 ? 1.754 10.845 -1.722 1.00 69.62 653 GLU A C 1
ATOM 5070 O O . GLU A 1 653 ? 2.577 10.307 -0.979 1.00 69.62 653 GLU A O 1
ATOM 5075 N N . TYR A 1 654 ? 1.983 11.010 -3.019 1.00 65.94 654 TYR A N 1
ATOM 5076 C CA . TYR A 1 654 ? 3.226 10.682 -3.690 1.00 65.94 654 TYR A CA 1
ATOM 5077 C C . TYR A 1 654 ? 3.824 11.937 -4.319 1.00 65.94 654 TYR A C 1
ATOM 5079 O O . TYR A 1 654 ? 3.215 12.591 -5.168 1.00 65.94 654 TYR A O 1
ATOM 5087 N N . ILE A 1 655 ? 5.045 12.267 -3.904 1.00 75.00 655 ILE A N 1
ATOM 5088 C CA . ILE A 1 655 ? 5.777 13.425 -4.410 1.00 75.00 655 ILE A CA 1
ATOM 5089 C C . ILE A 1 655 ? 6.713 12.956 -5.519 1.00 75.00 655 ILE A C 1
ATOM 5091 O O . ILE A 1 655 ? 7.716 12.289 -5.264 1.00 75.00 655 ILE A O 1
ATOM 5095 N N . ILE A 1 656 ? 6.413 13.357 -6.748 1.00 77.25 656 ILE A N 1
ATOM 5096 C CA . ILE A 1 656 ? 7.261 13.115 -7.911 1.00 77.25 656 ILE A CA 1
ATOM 5097 C C . ILE A 1 656 ? 8.382 14.148 -7.885 1.00 77.25 656 ILE A C 1
ATOM 5099 O O . ILE A 1 656 ? 8.126 15.353 -7.922 1.00 77.25 656 ILE A O 1
ATOM 5103 N N . ARG A 1 657 ? 9.627 13.678 -7.793 1.00 79.44 657 ARG A N 1
ATOM 5104 C CA . ARG A 1 657 ? 10.827 14.517 -7.670 1.00 79.44 657 ARG A CA 1
ATOM 5105 C C . ARG A 1 657 ? 11.664 14.485 -8.943 1.00 79.44 657 ARG A C 1
ATOM 5107 O O . ARG A 1 657 ? 11.657 13.499 -9.676 1.00 79.44 657 ARG A O 1
ATOM 5114 N N . ALA A 1 658 ? 12.402 15.561 -9.192 1.00 75.25 658 ALA A N 1
ATOM 5115 C CA . ALA A 1 658 ? 13.356 15.632 -10.287 1.00 75.25 658 ALA A CA 1
ATOM 5116 C C . ALA A 1 658 ? 14.503 14.634 -10.043 1.00 75.25 658 ALA A C 1
ATOM 5118 O O . ALA A 1 658 ? 15.143 14.705 -8.994 1.00 75.25 658 ALA A O 1
ATOM 5119 N N . PRO A 1 659 ? 14.812 13.728 -10.984 1.00 62.59 659 PRO A N 1
ATOM 5120 C CA . PRO A 1 659 ? 15.898 12.762 -10.804 1.00 62.59 659 PRO A CA 1
ATOM 5121 C C . PRO A 1 659 ? 17.287 13.413 -10.888 1.00 62.59 659 PRO A C 1
ATOM 5123 O O . PRO A 1 659 ? 18.263 12.858 -10.400 1.00 62.59 659 PRO A O 1
ATOM 5126 N N . MET A 1 660 ? 17.383 14.586 -11.517 1.00 67.31 660 MET A N 1
ATOM 5127 C CA . MET A 1 660 ? 18.622 15.334 -11.715 1.00 67.31 660 MET A CA 1
ATOM 5128 C C . MET A 1 660 ? 18.318 16.815 -11.983 1.00 67.31 660 MET A C 1
ATOM 5130 O O . MET A 1 660 ? 17.153 17.191 -12.136 1.00 67.31 660 MET A O 1
ATOM 5134 N N . ASP A 1 661 ? 19.363 17.635 -12.076 1.00 71.69 661 ASP A N 1
ATOM 5135 C CA . ASP A 1 661 ? 19.260 19.049 -12.440 1.00 71.69 661 ASP A CA 1
ATOM 5136 C C . ASP A 1 661 ? 18.746 19.215 -13.877 1.00 71.69 661 ASP A C 1
ATOM 5138 O O . ASP A 1 661 ? 19.413 18.828 -14.845 1.00 71.69 661 ASP A O 1
ATOM 5142 N N . ASN A 1 662 ? 17.567 19.818 -14.020 1.00 77.19 662 ASN A N 1
ATOM 5143 C CA . ASN A 1 662 ? 16.871 19.944 -15.296 1.00 77.19 662 ASN A CA 1
ATOM 5144 C C . ASN A 1 662 ? 16.198 21.316 -15.446 1.00 77.19 662 ASN A C 1
ATOM 5146 O O . ASN A 1 662 ? 15.946 22.013 -14.465 1.00 77.19 662 ASN A O 1
ATOM 5150 N N . VAL A 1 663 ? 15.860 21.681 -16.682 1.00 77.88 663 VAL A N 1
ATOM 5151 C CA . VAL A 1 663 ? 14.955 22.805 -16.976 1.00 77.88 663 VAL A CA 1
ATOM 5152 C C . VAL A 1 663 ? 13.624 22.243 -17.458 1.00 77.88 663 VAL A C 1
ATOM 5154 O O . VAL A 1 663 ? 13.602 21.421 -18.381 1.00 77.88 663 VAL A O 1
ATOM 5157 N N . ILE A 1 664 ? 12.525 22.659 -16.833 1.00 83.69 664 ILE A N 1
ATOM 5158 C CA . ILE A 1 664 ? 11.176 22.218 -17.186 1.00 83.69 664 ILE A CA 1
ATOM 5159 C C . ILE A 1 664 ? 10.784 22.835 -18.528 1.00 83.69 664 ILE A C 1
ATOM 5161 O O . ILE A 1 664 ? 10.812 24.048 -18.697 1.00 83.69 664 ILE A O 1
ATOM 5165 N N . THR A 1 665 ? 10.415 22.008 -19.502 1.00 79.75 665 THR A N 1
ATOM 5166 C CA . THR A 1 665 ? 10.004 22.460 -20.839 1.00 79.75 665 THR A CA 1
ATOM 5167 C C . THR A 1 665 ? 8.494 22.547 -20.983 1.00 79.75 665 THR A C 1
ATOM 5169 O O . THR A 1 665 ? 8.003 23.436 -21.672 1.00 79.75 665 THR A O 1
ATOM 5172 N N . ALA A 1 666 ? 7.750 21.646 -20.341 1.00 80.44 666 ALA A N 1
ATOM 5173 C CA . ALA A 1 666 ? 6.293 21.663 -20.360 1.00 80.44 666 ALA A CA 1
ATOM 5174 C C . ALA A 1 666 ? 5.713 20.946 -19.139 1.00 80.44 666 ALA A C 1
ATOM 5176 O O . ALA A 1 666 ? 6.215 19.899 -18.732 1.00 80.44 666 ALA A O 1
ATOM 5177 N N . VAL A 1 667 ? 4.600 21.462 -18.621 1.00 86.75 667 VAL A N 1
ATOM 5178 C CA . VAL A 1 667 ? 3.779 20.804 -17.599 1.00 86.75 667 VAL A CA 1
ATOM 5179 C C . VAL A 1 667 ? 2.465 20.385 -18.253 1.00 86.75 667 VAL A C 1
ATOM 5181 O O . VAL A 1 667 ? 1.741 21.209 -18.800 1.00 86.75 667 VAL A O 1
ATOM 5184 N N . SER A 1 668 ? 2.194 19.082 -18.264 1.00 84.12 668 SER A N 1
ATOM 5185 C CA . SER A 1 668 ? 1.087 18.438 -18.990 1.00 84.12 668 SER A CA 1
ATOM 5186 C C . SER A 1 668 ? -0.058 17.989 -18.073 1.00 84.12 668 SER A C 1
ATOM 5188 O O . SER A 1 668 ? -0.959 17.281 -18.514 1.00 84.12 668 SER A O 1
ATOM 5190 N N . CYS A 1 669 ? -0.042 18.388 -16.800 1.00 82.19 669 CYS A N 1
ATOM 5191 C CA . CYS A 1 669 ? -1.050 18.017 -15.811 1.00 82.19 669 CYS A CA 1
ATOM 5192 C C . CYS A 1 669 ? -1.557 19.231 -15.019 1.00 82.19 669 CYS A C 1
ATOM 5194 O O . CYS A 1 669 ? -0.857 20.234 -14.894 1.00 82.19 669 CYS A O 1
ATOM 5196 N N . LYS A 1 670 ? -2.772 19.134 -14.466 1.00 84.06 670 LYS A N 1
ATOM 5197 C CA . LYS A 1 670 ? -3.408 20.180 -13.647 1.00 84.06 670 LYS A CA 1
ATOM 5198 C C . LYS A 1 670 ? -3.869 19.602 -12.302 1.00 84.06 670 LYS A C 1
ATOM 5200 O O . LYS A 1 670 ? -4.272 18.438 -12.290 1.00 84.06 670 LYS A O 1
ATOM 5205 N N . PRO A 1 671 ? -3.861 20.386 -11.205 1.00 81.19 671 PRO A N 1
ATOM 5206 C CA . PRO A 1 671 ? -4.497 19.991 -9.947 1.00 81.19 671 PRO A CA 1
ATOM 5207 C C . PRO A 1 671 ? -5.947 19.526 -10.153 1.00 81.19 671 PRO A C 1
ATOM 5209 O O . PRO A 1 671 ? -6.684 20.108 -10.949 1.00 81.19 671 PRO A O 1
ATOM 5212 N N . GLY A 1 672 ? -6.342 18.460 -9.463 1.00 74.94 672 GLY A N 1
ATOM 5213 C CA . GLY A 1 672 ? -7.641 17.793 -9.561 1.00 74.94 672 GLY A CA 1
ATOM 5214 C C . GLY A 1 672 ? -7.796 16.801 -10.723 1.00 74.94 672 GLY A C 1
ATOM 5215 O O . GLY A 1 672 ? -8.808 16.105 -10.779 1.00 74.94 672 GLY A O 1
ATOM 5216 N N . ALA A 1 673 ? -6.836 16.702 -11.650 1.00 78.25 673 ALA A N 1
ATOM 5217 C CA . ALA A 1 673 ? -6.946 15.800 -12.798 1.00 78.25 673 ALA A CA 1
ATOM 5218 C C . ALA A 1 673 ? -6.599 14.344 -12.438 1.00 78.25 673 ALA A C 1
ATOM 5220 O O . ALA A 1 673 ? -5.573 14.089 -11.807 1.00 78.25 673 ALA A O 1
ATOM 5221 N N . ASN A 1 674 ? -7.411 13.391 -12.910 1.00 79.12 674 ASN A N 1
ATOM 5222 C CA . ASN A 1 674 ? -7.072 11.965 -12.909 1.00 79.12 674 ASN A CA 1
ATOM 5223 C C . ASN A 1 674 ? -6.039 11.669 -14.003 1.00 79.12 674 ASN A C 1
ATOM 5225 O O . ASN A 1 674 ? -6.221 12.063 -15.157 1.00 79.12 674 ASN A O 1
ATOM 5229 N N . VAL A 1 675 ? -4.982 10.942 -13.657 1.00 80.69 675 VAL A N 1
ATOM 5230 C CA . VAL A 1 675 ? -3.913 10.534 -14.573 1.00 80.69 675 VAL A CA 1
ATOM 5231 C C . VAL A 1 675 ? -3.724 9.022 -14.526 1.00 80.69 675 VAL A C 1
ATOM 5233 O O . VAL A 1 675 ? -3.838 8.403 -13.471 1.00 80.69 675 VAL A O 1
ATOM 5236 N N . ALA A 1 676 ? -3.448 8.418 -15.682 1.00 75.50 676 ALA A N 1
ATOM 5237 C CA . ALA A 1 676 ? -3.140 6.994 -15.794 1.00 75.50 676 ALA A CA 1
ATOM 5238 C C . ALA A 1 676 ? -1.661 6.711 -15.479 1.00 75.50 676 ALA A C 1
ATOM 5240 O O . ALA A 1 676 ? -0.817 7.610 -15.528 1.00 75.50 676 ALA A O 1
ATOM 5241 N N . LYS A 1 677 ? -1.326 5.440 -15.225 1.00 71.94 677 LYS A N 1
ATOM 5242 C CA . LYS A 1 677 ? 0.070 4.993 -15.118 1.00 71.94 677 LYS A CA 1
ATOM 5243 C C . LYS A 1 677 ? 0.840 5.375 -16.385 1.00 71.94 677 LYS A C 1
ATOM 5245 O O . LYS A 1 677 ? 0.327 5.248 -17.492 1.00 71.94 677 LYS A O 1
ATOM 5250 N N . ASN A 1 678 ? 2.076 5.828 -16.218 1.00 72.50 678 ASN A N 1
ATOM 5251 C CA . ASN A 1 678 ? 2.983 6.303 -17.264 1.00 72.50 678 ASN A CA 1
ATOM 5252 C C . ASN A 1 678 ? 2.527 7.561 -18.027 1.00 72.50 678 ASN A C 1
ATOM 5254 O O . ASN A 1 678 ? 3.211 7.961 -18.977 1.00 72.50 678 ASN A O 1
ATOM 5258 N N . ALA A 1 679 ? 1.441 8.225 -17.610 1.00 77.75 679 ALA A N 1
ATOM 5259 C CA . ALA A 1 679 ? 1.046 9.510 -18.178 1.00 77.75 679 ALA A CA 1
ATOM 5260 C C . ALA A 1 679 ? 2.177 10.532 -17.996 1.00 77.75 679 ALA A C 1
ATOM 5262 O O . ALA A 1 679 ? 2.749 10.655 -16.913 1.00 77.75 679 ALA A O 1
ATOM 5263 N N . THR A 1 680 ? 2.527 11.261 -19.055 1.00 83.69 680 THR A N 1
ATOM 5264 C CA . THR A 1 680 ? 3.575 12.288 -18.970 1.00 83.69 680 THR A CA 1
ATOM 5265 C C . THR A 1 680 ? 3.031 13.489 -18.207 1.00 83.69 680 THR A C 1
ATOM 5267 O O . THR A 1 680 ? 2.076 14.112 -18.657 1.00 83.69 680 THR A O 1
ATOM 5270 N N . LEU A 1 681 ? 3.639 13.818 -17.067 1.00 84.75 681 LEU A N 1
ATOM 5271 C CA . LEU A 1 681 ? 3.213 14.930 -16.214 1.00 84.75 681 LEU A CA 1
ATOM 5272 C C . LEU A 1 681 ? 4.054 16.173 -16.470 1.00 84.75 681 LEU A C 1
ATOM 5274 O O . LEU A 1 681 ? 3.519 17.261 -16.656 1.00 84.75 681 LEU A O 1
ATOM 5278 N N . VAL A 1 682 ? 5.375 16.007 -16.519 1.00 84.81 682 VAL A N 1
ATOM 5279 C CA . VAL A 1 682 ? 6.321 17.103 -16.741 1.00 84.81 682 VAL A CA 1
ATOM 5280 C C . VAL A 1 682 ? 7.369 16.653 -17.749 1.00 84.81 682 VAL A C 1
ATOM 5282 O O . VAL A 1 682 ? 7.920 15.560 -17.636 1.00 84.81 682 VAL A O 1
ATOM 5285 N N . ARG A 1 683 ? 7.659 17.486 -18.744 1.00 83.25 683 ARG A N 1
ATOM 5286 C CA . ARG A 1 683 ? 8.802 17.319 -19.644 1.00 83.25 683 ARG A CA 1
ATOM 5287 C C . ARG A 1 683 ? 9.907 18.262 -19.205 1.00 83.25 683 ARG A C 1
ATOM 5289 O O . ARG A 1 683 ? 9.644 19.407 -18.846 1.00 83.25 683 ARG A O 1
ATOM 5296 N N . ALA A 1 684 ? 11.135 17.777 -19.242 1.00 76.88 684 ALA A N 1
ATOM 5297 C CA . ALA A 1 684 ? 12.318 18.514 -18.860 1.00 76.88 684 ALA A CA 1
ATOM 5298 C C . ALA A 1 684 ? 13.503 18.135 -19.757 1.00 76.88 684 ALA A C 1
ATOM 5300 O O . ALA A 1 684 ? 13.504 17.108 -20.441 1.00 76.88 684 ALA A O 1
ATOM 5301 N N . ILE A 1 685 ? 14.523 18.983 -19.763 1.00 68.00 685 ILE A N 1
ATOM 5302 C CA . ILE A 1 685 ? 15.787 18.740 -20.463 1.00 68.00 685 ILE A CA 1
ATOM 5303 C C . ILE A 1 685 ? 16.949 18.828 -19.478 1.00 68.00 685 ILE A C 1
ATOM 5305 O O . ILE A 1 685 ? 16.958 19.690 -18.596 1.00 68.00 685 ILE A O 1
ATOM 5309 N N . SER A 1 686 ? 17.920 17.924 -19.632 1.00 51.72 686 SER A N 1
ATOM 5310 C CA . SER A 1 686 ? 19.117 17.893 -18.789 1.00 51.72 686 SER A CA 1
ATOM 5311 C C . SER A 1 686 ? 19.994 19.119 -19.016 1.00 51.72 686 SER A C 1
ATOM 5313 O O . SER A 1 686 ? 20.204 19.551 -20.153 1.00 51.72 686 SER A O 1
ATOM 5315 N N . ARG A 1 687 ? 20.554 19.648 -17.923 1.00 46.06 687 ARG A N 1
ATOM 5316 C CA . ARG A 1 687 ? 21.482 20.788 -17.936 1.00 46.06 687 ARG A CA 1
ATOM 5317 C C . ARG A 1 687 ? 22.856 20.451 -18.537 1.00 46.06 687 ARG A C 1
ATOM 5319 O O . ARG A 1 687 ? 23.623 21.360 -18.852 1.00 46.06 687 ARG A O 1
ATOM 5326 N N . HIS A 1 688 ? 23.183 19.169 -18.716 1.00 42.53 688 HIS A N 1
ATOM 5327 C CA . HIS A 1 688 ? 24.438 18.722 -19.319 1.00 42.53 688 HIS A CA 1
ATOM 5328 C C . HIS A 1 688 ? 24.190 18.011 -20.640 1.00 42.53 688 HIS A C 1
ATOM 5330 O O . HIS A 1 688 ? 23.935 16.813 -20.717 1.00 42.53 688 HIS A O 1
ATOM 5336 N N . ARG A 1 689 ? 24.308 18.785 -21.715 1.00 40.72 689 ARG A N 1
ATOM 5337 C CA . ARG A 1 689 ? 24.431 18.251 -23.062 1.00 40.72 689 ARG A CA 1
ATOM 5338 C C . ARG A 1 689 ? 25.887 17.819 -23.250 1.00 40.72 689 ARG A C 1
ATOM 5340 O O . ARG A 1 689 ? 26.710 18.633 -23.654 1.00 40.72 689 ARG A O 1
ATOM 5347 N N . THR A 1 690 ? 26.231 16.564 -22.970 1.00 45.28 690 THR A N 1
ATOM 5348 C CA . THR A 1 690 ? 27.446 15.966 -23.547 1.00 45.28 690 THR A CA 1
ATOM 5349 C C . THR A 1 690 ? 27.188 15.804 -25.042 1.00 45.28 690 THR A C 1
ATOM 5351 O O . THR A 1 690 ? 26.662 14.796 -25.509 1.00 45.28 690 THR A O 1
ATOM 5354 N N . MET A 1 691 ? 27.449 16.866 -25.806 1.00 56.84 691 MET A N 1
ATOM 5355 C CA . MET A 1 691 ? 27.512 16.770 -27.258 1.00 56.84 691 MET A CA 1
ATOM 5356 C C . MET A 1 691 ? 28.743 15.939 -27.604 1.00 56.84 691 MET A C 1
ATOM 5358 O O . MET A 1 691 ? 29.840 16.268 -27.160 1.00 56.84 691 MET A O 1
ATOM 5362 N N . ALA A 1 692 ? 28.565 14.873 -28.385 1.00 67.31 692 ALA A N 1
ATOM 5363 C CA . ALA A 1 692 ? 29.702 14.157 -28.946 1.00 67.31 692 ALA A CA 1
ATOM 5364 C C . ALA A 1 692 ? 30.598 15.140 -29.734 1.00 67.31 692 ALA A C 1
ATOM 5366 O O . ALA A 1 692 ? 30.064 16.075 -30.350 1.00 67.31 692 ALA A O 1
ATOM 5367 N N . PRO A 1 693 ? 31.930 14.961 -29.734 1.00 80.62 693 PRO A N 1
ATOM 5368 C CA . PRO A 1 693 ? 32.830 15.872 -30.430 1.00 80.62 693 PRO A CA 1
ATOM 5369 C C . PRO A 1 693 ? 32.488 15.994 -31.929 1.00 80.62 693 PRO A C 1
ATOM 5371 O O . PRO A 1 693 ? 32.091 15.005 -32.555 1.00 80.62 693 PRO A O 1
ATOM 5374 N N . PRO A 1 694 ? 32.632 17.186 -32.541 1.00 84.31 694 PRO A N 1
ATOM 5375 C CA . PRO A 1 694 ? 32.412 17.372 -33.976 1.00 84.31 694 PRO A CA 1
ATOM 5376 C C . PRO A 1 694 ? 33.495 16.665 -34.812 1.00 84.31 694 PRO A C 1
ATOM 5378 O O . PRO A 1 694 ? 34.549 16.292 -34.302 1.00 84.31 694 PRO A O 1
ATOM 5381 N N . SER A 1 695 ? 33.270 16.487 -36.121 1.00 86.31 695 SER A N 1
ATOM 5382 C CA . SER A 1 695 ? 34.337 16.023 -37.027 1.00 86.31 695 SER A CA 1
ATOM 5383 C C . SER A 1 695 ? 35.430 17.084 -37.153 1.00 86.31 695 SER A C 1
ATOM 5385 O O . SER A 1 695 ? 35.125 18.272 -37.065 1.00 86.31 695 SER A O 1
ATOM 5387 N N . TYR A 1 696 ? 36.665 16.688 -37.474 1.00 85.19 696 TYR A N 1
ATOM 5388 C CA . TYR A 1 696 ? 37.783 17.629 -37.639 1.00 85.19 696 TYR A CA 1
ATOM 5389 C C . TYR A 1 696 ? 37.463 18.771 -38.625 1.00 85.19 696 TYR A C 1
ATOM 5391 O O . TYR A 1 696 ? 37.697 19.935 -38.326 1.00 85.19 696 TYR A O 1
ATOM 5399 N N . ALA A 1 697 ? 36.821 18.461 -39.758 1.00 81.81 697 ALA A N 1
ATOM 5400 C CA . ALA A 1 697 ? 36.413 19.456 -40.760 1.00 81.81 697 ALA A CA 1
ATOM 5401 C C . ALA A 1 697 ? 35.323 20.439 -40.280 1.00 81.81 697 ALA A C 1
ATOM 5403 O O . ALA A 1 697 ? 35.117 21.484 -40.897 1.00 81.81 697 ALA A O 1
ATOM 5404 N N . ASP A 1 698 ? 34.625 20.104 -39.193 1.00 84.00 698 ASP A N 1
ATOM 5405 C CA . ASP A 1 698 ? 33.572 20.928 -38.597 1.00 84.00 698 ASP A CA 1
ATOM 5406 C C . ASP A 1 698 ? 34.091 21.774 -37.418 1.00 84.00 698 ASP A C 1
ATOM 5408 O O . ASP A 1 698 ? 33.343 22.580 -36.852 1.00 84.00 698 ASP A O 1
ATOM 5412 N N . LEU A 1 699 ? 35.373 21.650 -37.060 1.00 83.06 699 LEU A N 1
ATOM 5413 C CA . LEU A 1 699 ? 36.000 22.543 -36.095 1.00 83.06 699 LEU A CA 1
ATOM 5414 C C . LEU A 1 699 ? 36.020 23.978 -36.654 1.00 83.06 699 LEU A C 1
ATOM 5416 O O . LEU A 1 699 ? 36.425 24.236 -37.786 1.00 83.06 699 LEU A O 1
ATOM 5420 N N . GLY A 1 700 ? 35.482 24.927 -35.882 1.00 82.62 700 GLY A N 1
ATOM 5421 C CA . GLY A 1 700 ? 35.323 26.322 -36.317 1.00 82.62 700 GLY A CA 1
ATOM 5422 C C . GLY A 1 700 ? 34.201 26.573 -37.341 1.00 82.62 700 GLY A C 1
ATOM 5423 O O . GLY A 1 700 ? 34.050 27.704 -37.811 1.00 82.62 700 GLY A O 1
ATOM 5424 N N . LYS A 1 701 ? 33.368 25.569 -37.672 1.00 86.00 701 LYS A N 1
ATOM 5425 C CA . LYS A 1 701 ? 32.269 25.688 -38.656 1.00 86.00 701 LYS A CA 1
ATOM 5426 C C . LYS A 1 701 ? 31.324 26.854 -38.377 1.00 86.00 701 LYS A C 1
ATOM 5428 O O . LYS A 1 701 ? 30.948 27.550 -39.312 1.00 86.00 701 LYS A O 1
ATOM 5433 N N . SER A 1 702 ? 30.991 27.106 -37.111 1.00 86.12 702 SER A N 1
ATOM 5434 C CA . SER A 1 702 ? 30.099 28.204 -36.713 1.00 86.12 702 SER A CA 1
ATOM 5435 C C . SER A 1 702 ? 30.611 29.574 -37.164 1.00 86.12 702 SER A C 1
ATOM 5437 O O . SER A 1 702 ? 29.832 30.377 -37.666 1.00 86.12 702 SER A O 1
ATOM 5439 N N . CYS A 1 703 ? 31.920 29.829 -37.046 1.00 88.06 703 CYS A N 1
ATOM 5440 C CA . CYS A 1 703 ? 32.533 31.061 -37.545 1.00 88.06 703 CYS A CA 1
ATOM 5441 C C . CYS A 1 703 ? 32.619 31.045 -39.080 1.00 88.06 703 CYS A C 1
ATOM 5443 O O . CYS A 1 703 ? 32.168 31.976 -39.743 1.00 88.06 703 CYS A O 1
ATOM 5445 N N . ASN A 1 704 ? 33.108 29.947 -39.664 1.00 87.50 704 ASN A N 1
ATOM 5446 C CA . ASN A 1 704 ? 33.264 29.808 -41.116 1.00 87.50 704 ASN A CA 1
ATOM 5447 C C . ASN A 1 704 ? 31.947 29.992 -41.891 1.00 87.50 704 ASN A C 1
ATOM 5449 O O . ASN A 1 704 ? 31.934 30.589 -42.970 1.00 87.50 704 ASN A O 1
ATOM 5453 N N . ASP A 1 705 ? 30.831 29.516 -41.342 1.00 87.94 705 ASP A N 1
ATOM 5454 C CA . ASP A 1 705 ? 29.503 29.670 -41.929 1.00 87.94 705 ASP A CA 1
ATOM 5455 C C . ASP A 1 705 ? 29.054 31.140 -41.978 1.00 87.94 705 ASP A C 1
ATOM 5457 O O . ASP A 1 705 ? 28.343 31.512 -42.915 1.00 87.94 705 ASP A O 1
ATOM 5461 N N . LEU A 1 706 ? 29.497 31.994 -41.043 1.00 89.00 706 LEU A N 1
ATOM 5462 C CA . LEU A 1 706 ? 29.234 33.439 -41.092 1.00 89.00 706 LEU A CA 1
ATOM 5463 C C . LEU A 1 706 ? 29.960 34.116 -42.258 1.00 89.00 706 LEU A C 1
ATOM 5465 O O . LEU A 1 706 ? 29.417 35.052 -42.830 1.00 89.00 706 LEU A O 1
ATOM 5469 N N . PHE A 1 707 ? 31.137 33.628 -42.657 1.00 87.38 707 PHE A N 1
ATOM 5470 C CA . PHE A 1 707 ? 31.886 34.174 -43.796 1.00 87.38 707 PHE A CA 1
ATOM 5471 C C . PHE A 1 707 ? 31.460 33.586 -45.147 1.00 87.38 707 PHE A C 1
ATOM 5473 O O . PHE A 1 707 ? 31.604 34.250 -46.180 1.00 87.38 707 PHE A O 1
ATOM 5480 N N . LYS A 1 708 ? 30.974 32.339 -45.172 1.00 84.94 708 LYS A N 1
ATOM 5481 C CA . LYS A 1 708 ? 30.752 31.580 -46.415 1.00 84.94 708 LYS A CA 1
ATOM 5482 C C . LYS A 1 708 ? 29.282 31.445 -46.816 1.00 84.94 708 LYS A C 1
ATOM 5484 O O . LYS A 1 708 ? 28.990 31.512 -48.007 1.00 84.94 708 LYS A O 1
ATOM 5489 N N . LYS A 1 709 ? 28.355 31.245 -45.872 1.00 84.75 709 LYS A N 1
ATOM 5490 C CA . LYS A 1 709 ? 26.949 30.932 -46.191 1.00 84.75 709 LYS A CA 1
ATOM 5491 C C . LYS A 1 709 ? 26.075 32.182 -46.272 1.00 84.75 709 LYS A C 1
ATOM 5493 O O . LYS A 1 709 ? 26.182 33.081 -45.441 1.00 84.75 709 LYS A O 1
ATOM 5498 N N . GLY A 1 710 ? 25.142 32.179 -47.224 1.00 80.75 710 GLY A N 1
ATOM 5499 C CA . GLY A 1 710 ? 24.119 33.222 -47.370 1.00 80.75 710 GLY A CA 1
ATOM 5500 C C . GLY A 1 710 ? 24.555 34.455 -48.167 1.00 80.75 710 GLY A C 1
ATOM 5501 O O . GLY A 1 710 ? 23.851 35.454 -48.132 1.00 80.75 710 GLY A O 1
ATOM 5502 N N . TYR A 1 711 ? 25.686 34.389 -48.875 1.00 86.25 711 TYR A N 1
ATOM 5503 C CA . TYR A 1 711 ? 26.115 35.421 -49.821 1.00 86.25 711 TYR A CA 1
ATOM 5504 C C . TYR A 1 711 ? 25.996 34.897 -51.256 1.00 86.25 711 TYR A C 1
ATOM 5506 O O . TYR A 1 711 ? 26.684 33.940 -51.616 1.00 86.25 711 TYR A O 1
ATOM 5514 N N . ASN A 1 712 ? 25.152 35.525 -52.076 1.00 84.88 712 ASN A N 1
ATOM 5515 C CA . ASN A 1 712 ? 24.921 35.142 -53.471 1.00 84.88 712 ASN A CA 1
ATOM 5516 C C . ASN A 1 712 ? 25.405 36.258 -54.405 1.00 84.88 712 ASN A C 1
ATOM 5518 O O . ASN A 1 712 ? 24.762 37.291 -54.504 1.00 84.88 712 ASN A O 1
ATOM 5522 N N . PHE A 1 713 ? 26.529 36.061 -55.098 1.00 80.69 713 PHE A N 1
ATOM 5523 C CA . PHE A 1 713 ? 27.143 37.094 -55.957 1.00 80.69 713 PHE A CA 1
ATOM 5524 C C . PHE A 1 713 ? 26.979 36.839 -57.464 1.00 80.69 713 PHE A C 1
ATOM 5526 O O . PHE A 1 713 ? 27.705 37.411 -58.274 1.00 80.69 713 PHE A O 1
ATOM 5533 N N . GLY A 1 714 ? 26.076 35.928 -57.833 1.00 71.50 714 GLY A N 1
ATOM 5534 C CA . GLY A 1 714 ? 25.672 35.681 -59.217 1.00 71.50 714 GLY A CA 1
ATOM 5535 C C . GLY A 1 714 ? 24.365 36.404 -59.549 1.00 71.50 714 GLY A C 1
ATOM 5536 O O . GLY A 1 714 ? 23.590 36.679 -58.638 1.00 71.50 714 GLY A O 1
ATOM 5537 N N . PHE A 1 715 ? 24.101 36.670 -60.836 1.00 72.56 715 PHE A N 1
ATOM 5538 C CA . PHE A 1 715 ? 22.893 37.389 -61.291 1.00 72.56 715 PHE A CA 1
ATOM 5539 C C . PHE A 1 715 ? 21.603 36.826 -60.673 1.00 72.56 715 PHE A C 1
ATOM 5541 O O . PHE A 1 715 ? 20.781 37.576 -60.155 1.00 72.56 715 PHE A O 1
ATOM 5548 N N . LEU A 1 716 ? 21.471 35.497 -60.663 1.00 79.31 716 LEU A N 1
ATOM 5549 C CA . LEU A 1 716 ? 20.381 34.799 -59.997 1.00 79.31 716 LEU A CA 1
ATOM 5550 C C . LEU A 1 716 ? 20.832 33.404 -59.548 1.00 79.31 716 LEU A C 1
ATOM 5552 O O . LEU A 1 716 ? 21.510 32.685 -60.292 1.00 79.31 716 LEU A O 1
ATOM 5556 N N . LYS A 1 717 ? 20.437 33.027 -58.333 1.00 83.94 717 LYS A N 1
ATOM 5557 C CA . LYS A 1 717 ? 20.530 31.675 -57.785 1.00 83.94 717 LYS A CA 1
ATOM 5558 C C . LYS A 1 717 ? 19.127 31.197 -57.423 1.00 83.94 717 LYS A C 1
ATOM 5560 O O . LYS A 1 717 ? 18.446 31.864 -56.654 1.00 83.94 717 LYS A O 1
ATOM 5565 N N . ILE A 1 718 ? 18.704 30.056 -57.947 1.00 84.62 718 ILE A N 1
ATOM 5566 C CA . ILE A 1 718 ? 17.423 29.427 -57.615 1.00 84.62 718 ILE A CA 1
ATOM 5567 C C . ILE A 1 718 ? 17.726 28.070 -56.993 1.00 84.62 718 ILE A C 1
ATOM 5569 O O . ILE A 1 718 ? 18.465 27.283 -57.579 1.00 84.62 718 ILE A O 1
ATOM 5573 N N . GLU A 1 719 ? 17.164 27.788 -55.824 1.00 86.81 719 GLU A N 1
ATOM 5574 C CA . GLU A 1 719 ? 17.149 26.451 -55.230 1.00 86.81 719 GLU A CA 1
ATOM 5575 C C . GLU A 1 719 ? 15.707 26.052 -54.908 1.00 86.81 719 GLU A C 1
ATOM 5577 O O . GLU A 1 719 ? 14.956 26.824 -54.318 1.00 86.81 719 GLU A O 1
ATOM 5582 N N . SER A 1 720 ? 15.321 24.830 -55.261 1.00 86.00 720 SER A N 1
ATOM 5583 C CA . SER A 1 720 ? 14.054 24.225 -54.861 1.00 86.00 720 SER A CA 1
ATOM 5584 C C . SER A 1 720 ? 14.322 22.882 -54.195 1.00 86.00 720 SER A C 1
ATOM 5586 O O . SER A 1 720 ? 15.118 22.096 -54.703 1.00 86.00 720 SER A O 1
ATOM 5588 N N . THR A 1 721 ? 13.708 22.636 -53.038 1.00 87.06 721 THR A N 1
ATOM 5589 C CA . THR A 1 721 ? 13.810 21.365 -52.309 1.00 87.06 721 THR A CA 1
ATOM 5590 C C . THR A 1 721 ? 12.417 20.828 -52.026 1.00 87.06 721 THR A C 1
ATOM 5592 O O . THR A 1 721 ? 11.688 21.464 -51.286 1.00 87.06 721 THR A O 1
ATOM 5595 N N . THR A 1 722 ? 12.053 19.662 -52.548 1.00 84.50 722 THR A N 1
ATOM 5596 C CA . THR A 1 722 ? 10.745 19.018 -52.349 1.00 84.50 722 THR A CA 1
ATOM 5597 C C . THR A 1 722 ? 10.914 17.722 -51.558 1.00 84.50 722 THR A C 1
ATOM 5599 O O . THR A 1 722 ? 11.857 16.969 -51.802 1.00 84.50 722 THR A O 1
ATOM 5602 N N . LYS A 1 723 ? 10.012 17.436 -50.613 1.00 82.62 723 LYS A N 1
ATOM 5603 C CA . LYS A 1 723 ? 10.049 16.224 -49.775 1.00 82.62 723 LYS A CA 1
ATOM 5604 C C . LYS A 1 723 ? 8.748 15.433 -49.904 1.00 82.62 723 LYS A C 1
ATOM 5606 O O . LYS A 1 723 ? 7.680 16.028 -49.981 1.00 82.62 723 LYS A O 1
ATOM 5611 N N . SER A 1 724 ? 8.838 14.104 -49.910 1.00 72.50 724 SER A N 1
ATOM 5612 C CA . SER A 1 724 ? 7.682 13.195 -49.963 1.00 72.50 724 SER A CA 1
ATOM 5613 C C . SER A 1 724 ? 7.385 12.557 -48.594 1.00 72.50 724 SER A C 1
ATOM 5615 O O . SER A 1 724 ? 8.311 12.100 -47.916 1.00 72.50 724 SER A O 1
ATOM 5617 N N . GLY A 1 725 ? 6.098 12.498 -48.214 1.00 60.03 725 GLY A N 1
ATOM 5618 C CA . GLY A 1 725 ? 5.564 11.794 -47.031 1.00 60.03 725 GLY A CA 1
ATOM 5619 C C . GLY A 1 725 ? 5.740 12.503 -45.674 1.00 60.03 725 GLY A C 1
ATOM 5620 O O . GLY A 1 725 ? 6.548 13.419 -45.540 1.00 60.03 725 GLY A O 1
ATOM 5621 N N . ASN A 1 726 ? 5.023 12.038 -44.636 1.00 54.78 726 ASN A N 1
ATOM 5622 C CA . ASN A 1 726 ? 5.084 12.591 -43.265 1.00 54.78 726 ASN A CA 1
ATOM 5623 C C . ASN A 1 726 ? 6.484 12.492 -42.610 1.00 54.78 726 ASN A C 1
ATOM 5625 O O . ASN A 1 726 ? 6.758 13.229 -41.666 1.00 54.78 726 ASN A O 1
ATOM 5629 N N . ASN A 1 727 ? 7.381 11.641 -43.134 1.00 57.00 727 ASN A N 1
ATOM 5630 C CA . ASN A 1 727 ? 8.722 11.388 -42.583 1.00 57.00 727 ASN A CA 1
ATOM 5631 C C . ASN A 1 727 ? 9.895 11.832 -43.493 1.00 57.00 727 ASN A C 1
ATOM 5633 O O . ASN A 1 727 ? 11.057 11.691 -43.106 1.00 57.00 727 ASN A O 1
ATOM 5637 N N . GLY A 1 728 ? 9.640 12.396 -44.685 1.00 61.41 728 GLY A N 1
ATOM 5638 C CA . GLY A 1 728 ? 10.691 12.934 -45.567 1.00 61.41 728 GLY A CA 1
ATOM 5639 C C . GLY A 1 728 ? 11.704 11.891 -46.068 1.00 61.41 728 GLY A C 1
ATOM 5640 O O . GLY A 1 728 ? 12.920 12.134 -46.027 1.00 61.41 728 GLY A O 1
ATOM 5641 N N . GLU A 1 729 ? 11.198 10.730 -46.492 1.00 77.50 729 GLU A N 1
ATOM 5642 C CA . GLU A 1 729 ? 11.973 9.566 -46.955 1.00 77.50 729 GLU A CA 1
ATOM 5643 C C . GLU A 1 729 ? 12.610 9.785 -48.330 1.00 77.50 729 GLU A C 1
ATOM 5645 O O . GLU A 1 729 ? 13.703 9.288 -48.591 1.00 77.50 729 GLU A O 1
ATOM 5650 N N . LEU A 1 730 ? 11.968 10.588 -49.178 1.00 82.75 730 LEU A N 1
ATOM 5651 C CA . LEU A 1 730 ? 12.492 10.995 -50.477 1.00 82.75 730 LEU A CA 1
ATOM 5652 C C . LEU A 1 730 ? 12.572 12.522 -50.539 1.00 82.75 730 LEU A C 1
ATOM 5654 O O . LEU A 1 730 ? 11.588 13.215 -50.269 1.00 82.75 730 LEU A O 1
ATOM 5658 N N . GLU A 1 731 ? 13.749 13.041 -50.872 1.00 86.69 731 GLU A N 1
ATOM 5659 C CA . GLU A 1 731 ? 14.039 14.471 -50.971 1.00 86.69 731 GLU A CA 1
ATOM 5660 C C . GLU A 1 731 ? 14.677 14.773 -52.331 1.00 86.69 731 GLU A C 1
ATOM 5662 O O . GLU A 1 731 ? 15.698 14.190 -52.693 1.00 86.69 731 GLU A O 1
ATOM 5667 N N . PHE A 1 732 ? 14.066 15.692 -53.075 1.00 87.31 732 PHE A N 1
ATOM 5668 C CA . PHE A 1 732 ? 14.563 16.203 -54.348 1.00 87.31 732 PHE A CA 1
ATOM 5669 C C . PHE A 1 732 ? 15.051 17.625 -54.141 1.00 87.31 732 PHE A C 1
ATOM 5671 O O . PHE A 1 732 ? 14.283 18.472 -53.694 1.00 87.31 732 PHE A O 1
ATOM 5678 N N . LYS A 1 733 ? 16.301 17.911 -54.486 1.00 87.31 733 LYS A N 1
ATOM 5679 C CA . LYS A 1 733 ? 16.845 19.264 -54.463 1.00 87.31 733 LYS A CA 1
ATOM 5680 C C . LYS A 1 733 ? 17.395 19.628 -55.834 1.00 87.31 733 LYS A C 1
ATOM 5682 O O . LYS A 1 733 ? 18.338 19.012 -56.312 1.00 87.31 733 LYS A O 1
ATOM 5687 N N . THR A 1 734 ? 16.842 20.665 -56.447 1.00 86.94 734 THR A N 1
ATOM 5688 C CA . THR A 1 734 ? 17.318 21.211 -57.721 1.00 86.94 734 THR A CA 1
ATOM 5689 C C . THR A 1 734 ? 17.847 22.615 -57.511 1.00 86.94 734 THR A C 1
ATOM 5691 O O . THR A 1 734 ? 17.183 23.432 -56.870 1.00 86.94 734 THR A O 1
ATOM 5694 N N . GLY A 1 735 ? 19.014 22.922 -58.059 1.00 83.88 735 GLY A N 1
ATOM 5695 C CA . GLY A 1 735 ? 19.596 24.255 -57.996 1.00 83.88 735 GLY A CA 1
ATOM 5696 C C . GLY A 1 735 ? 20.099 24.717 -59.354 1.00 83.88 735 GLY A C 1
ATOM 5697 O O . GLY A 1 735 ? 20.553 23.915 -60.166 1.00 83.88 735 GLY A O 1
ATOM 5698 N N . ALA A 1 736 ? 20.029 26.020 -59.598 1.00 81.56 736 ALA A N 1
ATOM 5699 C CA . ALA A 1 736 ? 20.658 26.678 -60.732 1.00 81.56 736 ALA A CA 1
ATOM 5700 C C . ALA A 1 736 ? 21.295 27.992 -60.271 1.00 81.56 736 ALA A C 1
ATOM 5702 O O . ALA A 1 736 ? 20.681 28.775 -59.544 1.00 81.56 736 ALA A O 1
ATOM 5703 N N . ALA A 1 737 ? 22.531 28.245 -60.685 1.00 80.12 737 ALA A N 1
ATOM 5704 C CA . ALA A 1 737 ? 23.257 29.466 -60.374 1.00 80.12 737 ALA A CA 1
ATOM 5705 C C . ALA A 1 737 ? 23.966 29.997 -61.621 1.00 80.12 737 ALA A C 1
ATOM 5707 O O . ALA A 1 737 ? 24.709 29.272 -62.286 1.00 80.12 737 ALA A O 1
ATOM 5708 N N . HIS A 1 738 ? 23.773 31.282 -61.911 1.00 76.06 738 HIS A N 1
ATOM 5709 C CA . HIS A 1 738 ? 24.526 31.968 -62.956 1.00 76.06 738 HIS A CA 1
ATOM 5710 C C . HIS A 1 738 ? 25.874 32.453 -62.413 1.00 76.06 738 HIS A C 1
ATOM 5712 O O . HIS A 1 738 ? 25.921 33.261 -61.477 1.00 76.06 738 HIS A O 1
ATOM 5718 N N . ASN A 1 739 ? 26.975 31.990 -63.002 1.00 67.50 739 ASN A N 1
ATOM 5719 C CA . ASN A 1 739 ? 28.309 32.434 -62.627 1.00 67.50 739 ASN A CA 1
ATOM 5720 C C . ASN A 1 739 ? 28.772 33.589 -63.528 1.00 67.50 739 ASN A C 1
ATOM 5722 O O . ASN A 1 739 ? 29.038 33.428 -64.715 1.00 67.50 739 ASN A O 1
ATOM 5726 N N . VAL A 1 740 ? 28.902 34.772 -62.926 1.00 65.50 740 VAL A N 1
ATOM 5727 C CA . VAL A 1 740 ? 29.219 36.025 -63.626 1.00 65.50 740 VAL A CA 1
ATOM 5728 C C . VAL A 1 740 ? 30.664 36.054 -64.146 1.00 65.50 740 VAL A C 1
ATOM 5730 O O . VAL A 1 740 ? 30.930 36.734 -65.130 1.00 65.50 740 VAL A O 1
ATOM 5733 N N . SER A 1 741 ? 31.600 35.303 -63.549 1.00 61.97 741 SER A N 1
ATOM 5734 C CA . SER A 1 741 ? 33.017 35.359 -63.944 1.00 61.97 741 SER A CA 1
ATOM 5735 C C . SER A 1 741 ? 33.381 34.462 -65.128 1.00 61.97 741 SER A C 1
ATOM 5737 O O . SER A 1 741 ? 34.421 34.675 -65.740 1.00 61.97 741 SER A O 1
ATOM 5739 N N . ASN A 1 742 ? 32.570 33.450 -65.445 1.00 66.56 742 ASN A N 1
ATOM 5740 C CA . ASN A 1 742 ? 32.806 32.545 -66.578 1.00 66.56 742 ASN A CA 1
ATOM 5741 C C . ASN A 1 742 ? 31.587 32.395 -67.508 1.00 66.56 742 ASN A C 1
ATOM 5743 O O . ASN A 1 742 ? 31.626 31.557 -68.405 1.00 66.56 742 ASN A O 1
ATOM 5747 N N . GLN A 1 743 ? 30.522 33.176 -67.279 1.00 67.62 743 GLN A N 1
ATOM 5748 C CA . GLN A 1 743 ? 29.255 33.171 -68.027 1.00 67.62 743 GLN A CA 1
ATOM 5749 C C . GLN A 1 743 ? 28.580 31.791 -68.143 1.00 67.62 743 GLN A C 1
ATOM 5751 O O . GLN A 1 743 ? 27.757 31.567 -69.029 1.00 67.62 743 GLN A O 1
ATOM 5756 N N . LYS A 1 744 ? 28.909 30.844 -67.254 1.00 73.38 744 LYS A N 1
ATOM 5757 C CA . LYS A 1 744 ? 28.295 29.511 -67.246 1.00 73.38 744 LYS A CA 1
ATOM 5758 C C . LYS A 1 744 ? 27.077 29.469 -66.328 1.00 73.38 744 LYS A C 1
ATOM 5760 O O . LYS A 1 744 ? 27.078 30.034 -65.231 1.00 73.38 744 LYS A O 1
ATOM 5765 N N . LEU A 1 745 ? 26.058 28.732 -66.766 1.00 76.19 745 LEU A N 1
ATOM 5766 C CA . LEU A 1 745 ? 24.941 28.313 -65.928 1.00 76.19 745 LEU A CA 1
ATOM 5767 C C . LEU A 1 745 ? 25.303 26.980 -65.263 1.00 76.19 745 LEU A C 1
ATOM 5769 O O . LEU A 1 745 ? 25.447 25.969 -65.947 1.00 76.19 745 LEU A O 1
ATOM 5773 N N . ASN A 1 746 ? 25.440 26.981 -63.940 1.00 78.62 746 ASN A N 1
ATOM 5774 C CA . ASN A 1 746 ? 25.706 25.772 -63.168 1.00 78.62 746 ASN A CA 1
ATOM 5775 C C . ASN A 1 746 ? 24.393 25.262 -62.580 1.00 78.62 746 ASN A C 1
ATOM 5777 O O . ASN A 1 746 ? 23.782 25.954 -61.765 1.00 78.62 746 ASN A O 1
ATOM 5781 N N . GLY A 1 747 ? 23.966 24.069 -62.980 1.00 83.00 747 GLY A N 1
ATOM 5782 C CA . GLY A 1 747 ? 22.774 23.406 -62.455 1.00 83.00 747 GLY A CA 1
ATOM 5783 C C . GLY A 1 747 ? 23.118 22.110 -61.727 1.00 83.00 747 GLY A C 1
ATOM 5784 O O . GLY A 1 747 ? 24.107 21.453 -62.063 1.00 83.00 747 GLY A O 1
ATOM 5785 N N . ASN A 1 748 ? 22.305 21.739 -60.741 1.00 87.06 748 ASN A N 1
ATOM 5786 C CA . ASN A 1 748 ? 22.386 20.454 -60.057 1.00 87.06 748 ASN A CA 1
ATOM 5787 C C . ASN A 1 748 ? 21.002 19.866 -59.747 1.00 87.06 748 ASN A C 1
ATOM 5789 O O . ASN A 1 748 ? 20.045 20.594 -59.484 1.00 87.06 748 ASN A O 1
ATOM 5793 N N . LEU A 1 749 ? 20.936 18.539 -59.741 1.00 87.88 749 LEU A N 1
ATOM 5794 C CA . LEU A 1 749 ? 19.828 17.719 -59.269 1.00 87.88 749 LEU A CA 1
ATOM 5795 C C . LEU A 1 749 ? 20.390 16.739 -58.234 1.00 87.88 749 LEU A C 1
ATOM 5797 O O . LEU A 1 749 ? 21.189 15.871 -58.574 1.00 87.88 749 LEU A O 1
ATOM 5801 N N . ASP A 1 750 ? 19.966 16.887 -56.986 1.00 90.06 750 ASP A N 1
ATOM 5802 C CA . ASP A 1 750 ? 20.311 16.023 -55.865 1.00 90.06 750 ASP A CA 1
ATOM 5803 C C . ASP A 1 750 ? 19.046 15.226 -55.476 1.00 90.06 750 ASP A C 1
ATOM 5805 O O . ASP A 1 750 ? 18.017 15.812 -55.135 1.00 90.06 750 ASP A O 1
ATOM 5809 N N . ILE A 1 751 ? 19.108 13.897 -55.511 1.00 90.12 751 ILE A N 1
ATOM 5810 C CA . ILE A 1 751 ? 18.034 12.986 -55.092 1.00 90.12 751 ILE A CA 1
ATOM 5811 C C . ILE A 1 751 ? 18.517 12.239 -53.858 1.00 90.12 751 ILE A C 1
ATOM 5813 O O . ILE A 1 751 ? 19.572 11.612 -53.886 1.00 90.12 751 ILE A O 1
ATOM 5817 N N . LYS A 1 752 ? 17.758 12.284 -52.767 1.00 90.00 752 LYS A N 1
ATOM 5818 C CA . LYS A 1 752 ? 18.099 11.604 -51.518 1.00 90.00 752 LYS A CA 1
ATOM 5819 C C . LYS A 1 752 ? 16.986 10.653 -51.107 1.00 90.00 752 LYS A C 1
ATOM 5821 O O . LYS A 1 752 ? 15.875 11.088 -50.820 1.00 90.00 752 LYS A O 1
ATOM 5826 N N . TYR A 1 753 ? 17.322 9.373 -51.028 1.00 88.12 753 TYR A N 1
ATOM 5827 C CA . TYR A 1 753 ? 16.454 8.289 -50.595 1.00 88.12 753 TYR A CA 1
ATOM 5828 C C . TYR A 1 753 ? 16.912 7.766 -49.232 1.00 88.12 753 TYR A C 1
ATOM 5830 O O . TYR A 1 753 ? 18.063 7.359 -49.064 1.00 88.12 753 TYR A O 1
ATOM 5838 N N . LYS A 1 754 ? 16.030 7.800 -48.236 1.00 85.19 754 LYS A N 1
ATOM 5839 C CA . LYS A 1 754 ? 16.283 7.289 -46.887 1.00 85.19 754 LYS A CA 1
ATOM 5840 C C . LYS A 1 754 ? 15.484 6.014 -46.684 1.00 85.19 754 LYS A C 1
ATOM 5842 O O . LYS A 1 754 ? 14.287 5.995 -46.943 1.00 85.19 754 LYS A O 1
ATOM 5847 N N . VAL A 1 755 ? 16.137 4.994 -46.140 1.00 82.31 755 VAL A N 1
ATOM 5848 C CA . VAL A 1 755 ? 15.512 3.728 -45.751 1.00 82.31 755 VAL A CA 1
ATOM 5849 C C . VAL A 1 755 ? 15.733 3.524 -44.251 1.00 82.31 755 VAL A C 1
ATOM 5851 O O . VAL A 1 755 ? 16.713 2.883 -43.852 1.00 82.31 755 VAL A O 1
ATOM 5854 N N . PRO A 1 756 ? 14.868 4.104 -43.392 1.00 72.62 756 PRO A N 1
ATOM 5855 C CA . PRO A 1 756 ? 15.071 4.105 -41.943 1.00 72.62 756 PRO A CA 1
ATOM 5856 C C . PRO A 1 756 ? 15.162 2.700 -41.341 1.00 72.62 756 PRO A C 1
ATOM 5858 O O . PRO A 1 756 ? 15.962 2.482 -40.438 1.00 72.62 756 PRO A O 1
ATOM 5861 N N . SER A 1 757 ? 14.415 1.736 -41.891 1.00 72.50 757 SER A N 1
ATOM 5862 C CA . SER A 1 757 ? 14.380 0.341 -41.426 1.00 72.50 757 SER A CA 1
ATOM 5863 C C . SER A 1 757 ? 15.730 -0.381 -41.492 1.00 72.50 757 SER A C 1
ATOM 5865 O O . SER A 1 757 ? 15.924 -1.354 -40.774 1.00 72.50 757 SER A O 1
ATOM 5867 N N . TYR A 1 758 ? 16.660 0.089 -42.331 1.00 73.19 758 TYR A N 1
ATOM 5868 C CA . TYR A 1 758 ? 17.993 -0.502 -42.499 1.00 73.19 758 TYR A CA 1
ATOM 5869 C C . TYR A 1 758 ? 19.131 0.477 -42.161 1.00 73.19 758 TYR A C 1
ATOM 5871 O O . TYR A 1 758 ? 20.301 0.147 -42.342 1.00 73.19 758 TYR A O 1
ATOM 5879 N N . GLY A 1 759 ? 18.819 1.697 -41.702 1.00 77.12 759 GLY A N 1
ATOM 5880 C CA . GLY A 1 759 ? 19.827 2.731 -41.431 1.00 77.12 759 GLY A CA 1
ATOM 5881 C C . GLY A 1 759 ? 20.597 3.194 -42.677 1.00 77.12 759 GLY A C 1
ATOM 5882 O O . GLY A 1 759 ? 21.726 3.670 -42.549 1.00 77.12 759 GLY A O 1
ATOM 5883 N N . ILE A 1 760 ? 20.016 3.041 -43.875 1.00 84.25 760 ILE A N 1
ATOM 5884 C CA . ILE A 1 760 ? 20.668 3.343 -45.159 1.00 84.25 760 ILE A CA 1
ATOM 5885 C C . ILE A 1 760 ? 20.148 4.668 -45.723 1.00 84.25 760 ILE A C 1
ATOM 5887 O O . ILE A 1 760 ? 18.950 4.953 -45.696 1.00 84.25 760 ILE A O 1
ATOM 5891 N N . THR A 1 761 ? 21.038 5.496 -46.264 1.00 88.75 761 THR A N 1
ATOM 5892 C CA . THR A 1 761 ? 20.679 6.684 -47.048 1.00 88.75 761 THR A CA 1
ATOM 5893 C C . THR A 1 761 ? 21.474 6.718 -48.344 1.00 88.75 761 THR A C 1
ATOM 5895 O O . THR A 1 761 ? 22.699 6.734 -48.319 1.00 88.75 761 THR A O 1
ATOM 5898 N N . ILE A 1 762 ? 20.779 6.779 -49.474 1.00 89.88 762 ILE A N 1
ATOM 5899 C CA . ILE A 1 762 ? 21.368 6.878 -50.809 1.00 89.88 762 ILE A CA 1
ATOM 5900 C C . ILE A 1 762 ? 21.159 8.308 -51.307 1.00 89.88 762 ILE A C 1
ATOM 5902 O O . ILE A 1 762 ? 20.053 8.836 -51.235 1.00 89.88 762 ILE A O 1
ATOM 5906 N N . THR A 1 763 ? 22.218 8.963 -51.772 1.00 90.75 763 THR A N 1
ATOM 5907 C CA . THR A 1 763 ? 22.162 10.294 -52.383 1.00 90.75 763 THR A CA 1
ATOM 5908 C C . THR A 1 763 ? 22.778 10.241 -53.772 1.00 90.75 763 THR A C 1
ATOM 5910 O O . THR A 1 763 ? 23.954 9.919 -53.908 1.00 90.75 763 THR A O 1
ATOM 5913 N N . GLU A 1 764 ? 22.011 10.597 -54.790 1.00 91.06 764 GLU A N 1
ATOM 5914 C CA . GLU A 1 764 ? 22.485 10.761 -56.160 1.00 91.06 764 GLU A CA 1
ATOM 5915 C C . GLU A 1 764 ? 22.557 12.244 -56.505 1.00 91.06 764 GLU A C 1
ATOM 5917 O O . GLU A 1 764 ? 21.666 13.015 -56.156 1.00 91.06 764 GLU A O 1
ATOM 5922 N N . LYS A 1 765 ? 23.633 12.665 -57.163 1.00 90.44 765 LYS A N 1
ATOM 5923 C CA . LYS A 1 765 ? 23.854 14.047 -57.586 1.00 90.44 765 LYS A CA 1
ATOM 5924 C C . LYS A 1 765 ? 24.233 14.086 -59.047 1.00 90.44 765 LYS A C 1
ATOM 5926 O O . LYS A 1 765 ? 25.190 13.430 -59.447 1.00 90.44 765 LYS A O 1
ATOM 5931 N N . TRP A 1 766 ? 23.549 14.909 -59.821 1.00 88.69 766 TRP A N 1
ATOM 5932 C CA . TRP A 1 766 ? 23.875 15.147 -61.217 1.00 88.69 766 TRP A CA 1
ATOM 5933 C C . TRP A 1 766 ? 24.012 16.641 -61.471 1.00 88.69 766 TRP A C 1
ATOM 5935 O O . TRP A 1 766 ? 23.185 17.428 -61.015 1.00 88.69 766 TRP A O 1
ATOM 5945 N N . ASN A 1 767 ? 25.072 17.046 -62.166 1.00 86.38 767 ASN A N 1
ATOM 5946 C CA . ASN A 1 767 ? 25.334 18.447 -62.479 1.00 86.38 767 ASN A CA 1
ATOM 5947 C C . ASN A 1 767 ? 25.402 18.717 -63.990 1.00 86.38 767 ASN A C 1
ATOM 5949 O O . ASN A 1 767 ? 25.487 17.803 -64.811 1.00 86.38 767 ASN A O 1
ATOM 5953 N N . THR A 1 768 ? 25.396 19.999 -64.356 1.00 83.94 768 THR A N 1
ATOM 5954 C CA . THR A 1 768 ? 25.471 20.468 -65.752 1.00 83.94 768 THR A CA 1
ATOM 5955 C C . THR A 1 768 ? 26.789 20.156 -66.458 1.00 83.94 768 THR A C 1
ATOM 5957 O O . THR A 1 768 ? 26.824 20.163 -67.683 1.00 83.94 768 THR A O 1
ATOM 5960 N N . ASP A 1 769 ? 27.852 19.824 -65.719 1.00 81.25 769 ASP A N 1
ATOM 5961 C CA . ASP A 1 769 ? 29.113 19.323 -66.286 1.00 81.25 769 ASP A CA 1
ATOM 5962 C C . ASP A 1 769 ? 29.043 17.815 -66.605 1.00 81.25 769 ASP A C 1
ATOM 5964 O O . ASP A 1 769 ? 30.056 17.175 -66.882 1.00 81.25 769 ASP A O 1
ATOM 5968 N N . ASN A 1 770 ? 27.841 17.231 -66.561 1.00 83.19 770 ASN A N 1
ATOM 5969 C CA . ASN A 1 770 ? 27.578 15.817 -66.780 1.00 83.19 770 ASN A CA 1
ATOM 5970 C C . ASN A 1 770 ? 28.446 14.922 -65.881 1.00 83.19 770 ASN A C 1
ATOM 5972 O O . ASN A 1 770 ? 29.104 13.995 -66.350 1.00 83.19 770 ASN A O 1
ATOM 5976 N N . VAL A 1 771 ? 28.491 15.230 -64.585 1.00 86.88 771 VAL A N 1
ATOM 5977 C CA . VAL A 1 771 ? 29.113 14.384 -63.562 1.00 86.88 771 VAL A CA 1
ATOM 5978 C C . VAL A 1 771 ? 28.012 13.794 -62.693 1.00 86.88 771 VAL A C 1
ATOM 5980 O O . VAL A 1 771 ? 27.238 14.535 -62.085 1.00 86.88 771 VAL A O 1
ATOM 5983 N N . LEU A 1 772 ? 27.955 12.464 -62.640 1.00 88.75 772 LEU A N 1
ATOM 5984 C CA . LEU A 1 772 ? 27.070 11.701 -61.767 1.00 88.75 772 LEU A CA 1
ATOM 5985 C C . LEU A 1 772 ? 27.832 11.314 -60.498 1.00 88.75 772 LEU A C 1
ATOM 5987 O O . LEU A 1 772 ? 28.908 10.724 -60.582 1.00 88.75 772 LEU A O 1
ATOM 5991 N N . GLY A 1 773 ? 27.290 11.642 -59.333 1.00 90.12 773 GLY A N 1
ATOM 5992 C CA . GLY A 1 773 ? 27.798 11.232 -58.031 1.00 90.12 773 GLY A CA 1
ATOM 5993 C C . GLY A 1 773 ? 26.781 10.371 -57.293 1.00 90.12 773 GLY A C 1
ATOM 5994 O O . GLY A 1 773 ? 25.609 10.724 -57.251 1.00 90.12 773 GLY A O 1
ATOM 5995 N N . THR A 1 774 ? 27.230 9.286 -56.674 1.00 91.00 774 THR A N 1
ATOM 5996 C CA . THR A 1 774 ? 26.407 8.407 -55.836 1.00 91.00 774 THR A CA 1
ATOM 5997 C C . THR A 1 774 ? 27.070 8.266 -54.471 1.00 91.00 774 THR A C 1
ATOM 5999 O O . THR A 1 774 ? 28.238 7.895 -54.384 1.00 91.00 774 THR A O 1
ATOM 6002 N N . THR A 1 775 ? 26.323 8.546 -53.408 1.00 91.69 775 THR A N 1
ATOM 6003 C CA . THR A 1 775 ? 26.743 8.408 -52.010 1.00 91.69 775 THR A CA 1
ATOM 6004 C C . THR A 1 775 ? 25.808 7.437 -51.299 1.00 91.69 775 THR A C 1
ATOM 6006 O O . THR A 1 775 ? 24.599 7.649 -51.300 1.00 91.69 775 THR A O 1
ATOM 6009 N N . ILE A 1 776 ? 26.345 6.403 -50.657 1.00 90.69 776 ILE A N 1
ATOM 6010 C CA . ILE A 1 776 ? 25.590 5.450 -49.834 1.00 90.69 776 ILE A CA 1
ATOM 6011 C C . ILE A 1 776 ? 26.105 5.539 -48.400 1.00 90.69 776 ILE A C 1
ATOM 6013 O O . ILE A 1 776 ? 27.254 5.198 -48.139 1.00 90.69 776 ILE A O 1
ATOM 6017 N N . ASP A 1 777 ? 25.254 5.973 -47.478 1.00 89.56 777 ASP A N 1
ATOM 6018 C CA . ASP A 1 777 ? 25.508 6.018 -46.039 1.00 89.56 777 ASP A CA 1
ATOM 6019 C C . ASP A 1 777 ? 24.823 4.835 -45.342 1.00 89.56 777 ASP A C 1
ATOM 6021 O O . ASP A 1 777 ? 23.631 4.621 -45.545 1.00 89.56 777 ASP A O 1
ATOM 6025 N N . VAL A 1 778 ? 25.537 4.129 -44.466 1.00 87.38 778 VAL A N 1
ATOM 6026 C CA . VAL A 1 778 ? 25.023 3.065 -43.588 1.00 87.38 778 VAL A CA 1
ATOM 6027 C C . VAL A 1 778 ? 25.340 3.436 -42.139 1.00 87.38 778 VAL A C 1
ATOM 6029 O O . VAL A 1 778 ? 26.507 3.631 -41.800 1.00 87.38 778 VAL A O 1
ATOM 6032 N N . GLN A 1 779 ? 24.324 3.563 -41.285 1.00 83.75 779 GLN A N 1
ATOM 6033 C CA . GLN A 1 779 ? 24.466 4.012 -39.892 1.00 83.75 779 GLN A CA 1
ATOM 6034 C C . GLN A 1 779 ? 24.048 2.930 -38.893 1.00 83.75 779 GLN A C 1
ATOM 6036 O O . GLN A 1 779 ? 23.035 2.259 -39.085 1.00 83.75 779 GLN A O 1
ATOM 6041 N N . ASP A 1 780 ? 24.834 2.785 -37.823 1.00 77.00 780 ASP A N 1
ATOM 6042 C CA . ASP A 1 780 ? 24.569 1.947 -36.643 1.00 77.00 780 ASP A CA 1
ATOM 6043 C C . ASP A 1 780 ? 24.332 0.445 -36.909 1.00 77.00 780 ASP A C 1
ATOM 6045 O O . ASP A 1 780 ? 23.935 -0.284 -36.005 1.00 77.00 780 ASP A O 1
ATOM 6049 N N . GLN A 1 781 ? 24.627 -0.048 -38.118 1.00 73.62 781 GLN A N 1
ATOM 6050 C CA . GLN A 1 781 ? 24.445 -1.463 -38.475 1.00 73.62 781 GLN A CA 1
ATOM 6051 C C . GLN A 1 781 ? 25.599 -2.367 -38.015 1.00 73.62 781 GLN A C 1
ATOM 6053 O O . GLN A 1 781 ? 25.381 -3.534 -37.711 1.00 73.62 781 GLN A O 1
ATOM 6058 N N . LEU A 1 782 ? 26.834 -1.852 -37.976 1.00 68.31 782 LEU A N 1
ATOM 6059 C CA . LEU A 1 782 ? 28.017 -2.637 -37.589 1.00 68.31 782 LEU A CA 1
ATOM 6060 C C . LEU A 1 782 ? 28.293 -2.546 -36.085 1.00 68.31 782 LEU A C 1
ATOM 6062 O O . LEU A 1 782 ? 28.560 -3.549 -35.430 1.00 68.31 782 LEU A O 1
ATOM 6066 N N . ALA A 1 783 ? 28.226 -1.334 -35.539 1.00 73.12 783 ALA A N 1
ATOM 6067 C CA . ALA A 1 783 ? 28.287 -1.065 -34.110 1.00 73.12 783 ALA A CA 1
ATOM 6068 C C . ALA A 1 783 ? 27.647 0.293 -33.803 1.00 73.12 783 ALA A C 1
ATOM 6070 O O . ALA A 1 783 ? 27.589 1.183 -34.656 1.00 73.12 783 ALA A O 1
ATOM 6071 N N . ARG A 1 784 ? 27.208 0.481 -32.558 1.00 71.56 784 ARG A N 1
ATOM 6072 C CA . ARG A 1 784 ? 26.628 1.748 -32.106 1.00 71.56 784 ARG A CA 1
ATOM 6073 C C . ARG A 1 784 ? 27.631 2.898 -32.264 1.00 71.56 784 ARG A C 1
ATOM 6075 O O . ARG A 1 784 ? 28.762 2.807 -31.786 1.00 71.56 784 ARG A O 1
ATOM 6082 N N . GLY A 1 785 ? 27.199 3.979 -32.904 1.00 73.31 785 GLY A N 1
ATOM 6083 C CA . GLY A 1 785 ? 28.010 5.154 -33.205 1.00 73.31 785 GLY A CA 1
ATOM 6084 C C . GLY A 1 785 ? 28.873 5.020 -34.460 1.00 73.31 785 GLY A C 1
ATOM 6085 O O . GLY A 1 785 ? 29.722 5.882 -34.677 1.00 73.31 785 GLY A O 1
ATOM 6086 N N . THR A 1 786 ? 28.705 3.970 -35.275 1.00 84.19 786 THR A N 1
ATOM 6087 C CA . THR A 1 786 ? 29.444 3.811 -36.541 1.00 84.19 786 THR A CA 1
ATOM 6088 C C . THR A 1 786 ? 28.633 4.291 -37.739 1.00 84.19 786 THR A C 1
ATOM 6090 O O . THR A 1 786 ? 27.439 4.016 -37.857 1.00 84.19 786 THR A O 1
ATOM 6093 N N . LYS A 1 787 ? 29.300 4.982 -38.665 1.00 87.81 787 LYS A N 1
ATOM 6094 C CA . LYS A 1 787 ? 28.756 5.360 -39.968 1.00 87.81 787 LYS A CA 1
ATOM 6095 C C . LYS A 1 787 ? 29.750 4.996 -41.063 1.00 87.81 787 LYS A C 1
ATOM 6097 O O . LYS A 1 787 ? 30.901 5.421 -41.028 1.00 87.81 787 LYS A O 1
ATOM 6102 N N . LEU A 1 788 ? 29.293 4.244 -42.053 1.00 90.38 788 LEU A N 1
ATOM 6103 C CA . LEU A 1 788 ? 30.077 3.879 -43.224 1.00 90.38 788 LEU A CA 1
ATOM 6104 C C . LEU A 1 788 ? 29.500 4.585 -44.458 1.00 90.38 788 LEU A C 1
ATOM 6106 O O . LEU A 1 788 ? 28.292 4.544 -44.674 1.00 90.38 788 LEU A O 1
ATOM 6110 N N . THR A 1 789 ? 30.345 5.237 -45.253 1.00 90.75 789 THR A N 1
ATOM 6111 C CA . THR A 1 789 ? 29.947 5.980 -46.455 1.00 90.75 789 THR A CA 1
ATOM 6112 C C . THR A 1 789 ? 30.724 5.484 -47.669 1.00 90.75 789 THR A C 1
ATOM 6114 O O . THR A 1 789 ? 31.955 5.468 -47.658 1.00 90.75 789 THR A O 1
ATOM 6117 N N . PHE A 1 790 ? 30.016 5.155 -48.744 1.00 91.19 790 PHE A N 1
ATOM 6118 C CA . PHE A 1 790 ? 30.588 4.874 -50.057 1.00 91.19 790 PHE A CA 1
ATOM 6119 C C . PHE A 1 790 ? 30.246 6.013 -51.011 1.00 91.19 790 PHE A C 1
ATOM 6121 O O . PHE A 1 790 ? 29.079 6.212 -51.328 1.00 91.19 790 PHE A O 1
ATOM 6128 N N . ASP A 1 791 ? 31.252 6.746 -51.477 1.00 90.38 791 ASP A N 1
ATOM 6129 C CA . ASP A 1 791 ? 31.110 7.789 -52.490 1.00 90.38 791 ASP A CA 1
ATOM 6130 C C . ASP A 1 791 ? 31.676 7.296 -53.825 1.00 90.38 791 ASP A C 1
ATOM 6132 O O . ASP A 1 791 ? 32.783 6.759 -53.882 1.00 90.38 791 ASP A O 1
ATOM 6136 N N . SER A 1 792 ? 30.968 7.534 -54.922 1.00 90.44 792 SER A N 1
ATOM 6137 C CA . SER A 1 792 ? 31.454 7.305 -56.281 1.00 90.44 792 SER A CA 1
ATOM 6138 C C . SER A 1 792 ? 31.099 8.486 -57.171 1.00 90.44 792 SER A C 1
ATOM 6140 O O . SER A 1 792 ? 30.022 9.057 -57.034 1.00 90.44 792 SER A O 1
ATOM 6142 N N . THR A 1 793 ? 31.998 8.86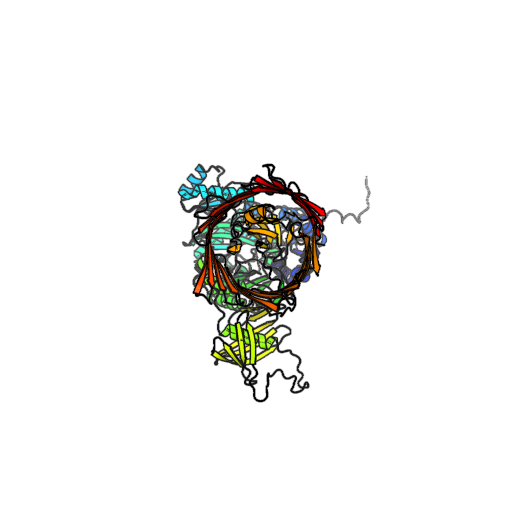4 -58.081 1.00 88.56 793 THR A N 1
ATOM 6143 C CA . THR A 1 793 ? 31.691 9.825 -59.142 1.00 88.56 793 THR A CA 1
ATOM 6144 C C . THR A 1 793 ? 32.107 9.297 -60.507 1.00 88.56 793 THR A C 1
ATOM 6146 O O . THR A 1 793 ? 33.148 8.650 -60.658 1.00 88.56 793 THR A O 1
ATOM 6149 N N . TYR A 1 794 ? 31.292 9.599 -61.512 1.00 87.00 794 TYR A N 1
ATOM 6150 C CA . TYR A 1 794 ? 31.517 9.241 -62.900 1.00 87.00 794 TYR A CA 1
ATOM 6151 C C . TYR A 1 794 ? 31.218 10.434 -63.808 1.00 87.00 794 TYR A C 1
ATOM 6153 O O . TYR A 1 794 ? 30.117 10.980 -63.800 1.00 87.00 794 TYR A O 1
ATOM 6161 N N . ALA A 1 795 ? 32.213 10.834 -64.598 1.00 86.62 795 ALA A N 1
ATOM 6162 C CA . ALA A 1 795 ? 32.097 11.864 -65.623 1.00 86.62 795 ALA A CA 1
ATOM 6163 C C . ALA A 1 795 ? 32.146 11.189 -67.008 1.00 86.62 795 ALA A C 1
ATOM 6165 O O . ALA A 1 795 ? 33.245 10.903 -67.501 1.00 86.62 795 ALA A O 1
ATOM 6166 N N . PRO A 1 796 ? 30.998 10.909 -67.658 1.00 81.44 796 PRO A N 1
ATOM 6167 C CA . PRO A 1 796 ? 30.948 10.109 -68.881 1.00 81.44 796 PRO A CA 1
ATOM 6168 C C . PRO A 1 796 ? 31.708 10.747 -70.049 1.00 81.44 796 PRO A C 1
ATOM 6170 O O . PRO A 1 796 ? 32.338 10.044 -70.829 1.00 81.44 796 PRO A O 1
ATOM 6173 N N . HIS A 1 797 ? 31.710 12.081 -70.128 1.00 77.75 797 HIS A N 1
ATOM 6174 C CA . HIS A 1 797 ? 32.297 12.858 -71.225 1.00 77.75 797 HIS A CA 1
ATOM 6175 C C . HIS A 1 797 ? 33.839 12.826 -71.280 1.00 77.75 797 HIS A C 1
ATOM 6177 O O . HIS A 1 797 ? 34.415 13.079 -72.333 1.00 77.75 797 HIS A O 1
ATOM 6183 N N . ILE A 1 798 ? 34.507 12.497 -70.168 1.00 82.88 798 ILE A N 1
ATOM 6184 C CA . ILE A 1 798 ? 35.975 12.347 -70.076 1.00 82.88 798 ILE A CA 1
ATOM 6185 C C . ILE A 1 798 ? 36.398 10.953 -69.591 1.00 82.88 798 ILE A C 1
ATOM 6187 O O . ILE A 1 798 ? 37.578 10.713 -69.350 1.00 82.88 798 ILE A O 1
ATOM 6191 N N . GLY A 1 799 ? 35.445 10.036 -69.381 1.00 78.00 799 GLY A N 1
ATOM 6192 C CA . GLY A 1 799 ? 35.699 8.683 -68.870 1.00 78.00 799 GLY A CA 1
ATOM 6193 C C . GLY A 1 799 ? 36.263 8.619 -67.443 1.00 78.00 799 GLY A C 1
ATOM 6194 O O . GLY A 1 799 ? 36.635 7.540 -66.982 1.00 78.00 799 GLY A O 1
ATOM 6195 N N . LYS A 1 800 ? 36.329 9.747 -66.723 1.00 82.00 800 LYS A N 1
ATOM 6196 C CA . LYS A 1 800 ? 36.938 9.832 -65.391 1.00 82.00 800 LYS A CA 1
ATOM 6197 C C . LYS A 1 800 ? 36.018 9.208 -64.341 1.00 82.00 800 LYS A C 1
ATOM 6199 O O . LYS A 1 800 ? 34.835 9.541 -64.265 1.00 82.00 800 LYS A O 1
ATOM 6204 N N . ARG A 1 801 ? 36.582 8.325 -63.516 1.00 85.75 801 ARG A N 1
ATOM 6205 C CA . ARG A 1 801 ? 35.917 7.664 -62.385 1.00 85.75 801 ARG A CA 1
ATOM 6206 C C . ARG A 1 801 ? 36.703 7.933 -61.113 1.00 85.75 801 ARG A C 1
ATOM 6208 O O . ARG A 1 801 ? 37.932 7.889 -61.136 1.00 85.75 801 ARG A O 1
ATOM 6215 N N . SER A 1 802 ? 36.007 8.171 -60.014 1.00 84.81 802 SER A N 1
ATOM 6216 C CA . SER A 1 802 ? 36.605 8.137 -58.682 1.00 84.81 802 SER A CA 1
ATOM 6217 C C . SER A 1 802 ? 35.664 7.445 -57.709 1.00 84.81 802 SER A C 1
ATOM 6219 O O . SER A 1 802 ? 34.446 7.423 -57.897 1.00 84.81 802 SER A O 1
ATOM 6221 N N . ALA A 1 803 ? 36.236 6.849 -56.673 1.00 87.25 803 ALA A N 1
ATOM 6222 C CA . ALA A 1 803 ? 35.486 6.265 -55.579 1.00 87.25 803 ALA A CA 1
ATOM 6223 C C . ALA A 1 803 ? 36.218 6.538 -54.269 1.00 87.25 803 ALA A C 1
ATOM 6225 O O . ALA A 1 803 ? 37.443 6.666 -54.250 1.00 87.25 803 ALA A O 1
ATOM 6226 N N . LYS A 1 804 ? 35.467 6.663 -53.181 1.00 89.31 804 LYS A N 1
ATOM 6227 C CA . LYS A 1 804 ? 35.990 6.936 -51.851 1.00 89.31 804 LYS A CA 1
ATOM 6228 C C . LYS A 1 804 ? 35.172 6.174 -50.817 1.00 89.31 804 LYS A C 1
ATOM 6230 O O . LYS A 1 804 ? 33.947 6.225 -50.834 1.00 89.31 804 LYS A O 1
ATOM 6235 N N . VAL A 1 805 ? 35.850 5.486 -49.908 1.00 89.94 805 VAL A N 1
ATOM 6236 C CA . VAL A 1 805 ? 35.218 4.810 -48.766 1.00 89.94 805 VAL A CA 1
ATOM 6237 C C . VAL A 1 805 ? 35.535 5.609 -47.514 1.00 89.94 805 VAL A C 1
ATOM 6239 O O . VAL A 1 805 ? 36.691 5.971 -47.309 1.00 89.94 805 VAL A O 1
ATOM 6242 N N . LYS A 1 806 ? 34.533 5.899 -46.685 1.00 90.81 806 LYS A N 1
ATOM 6243 C CA . LYS A 1 806 ? 34.695 6.594 -45.404 1.00 90.81 806 LYS A CA 1
ATOM 6244 C C . LYS A 1 806 ? 34.105 5.751 -44.280 1.00 90.81 806 LYS A C 1
ATOM 6246 O O . LYS A 1 806 ? 33.017 5.203 -44.422 1.00 90.81 806 LYS A O 1
ATOM 6251 N N . ALA A 1 807 ? 34.800 5.691 -43.159 1.00 90.12 807 ALA A N 1
ATOM 6252 C CA . ALA A 1 807 ? 34.331 5.110 -41.915 1.00 90.12 807 ALA A CA 1
ATOM 6253 C C . ALA A 1 807 ? 34.431 6.169 -40.815 1.00 90.12 807 ALA A C 1
ATOM 6255 O O . ALA A 1 807 ? 35.477 6.783 -40.616 1.00 90.12 807 ALA A O 1
ATOM 6256 N N . GLU A 1 808 ? 33.335 6.384 -40.106 1.00 89.62 808 GLU A N 1
ATOM 6257 C CA . GLU A 1 808 ? 33.224 7.300 -38.983 1.00 89.62 808 GLU A CA 1
ATOM 6258 C C . GLU A 1 808 ? 32.792 6.511 -37.744 1.00 89.62 808 GLU A C 1
ATOM 6260 O O . GLU A 1 808 ? 31.922 5.641 -37.815 1.00 89.62 808 GLU A O 1
ATOM 6265 N N . TRP A 1 809 ? 33.394 6.826 -36.602 1.00 88.69 809 TRP A N 1
ATOM 6266 C CA . TRP A 1 809 ? 32.991 6.317 -35.299 1.00 88.69 809 TRP A CA 1
ATOM 6267 C C . TRP A 1 809 ? 32.875 7.457 -34.292 1.00 88.69 809 TRP A C 1
ATOM 6269 O O . TRP A 1 809 ? 33.763 8.310 -34.194 1.00 88.69 809 TRP A O 1
ATOM 6279 N N . VAL A 1 810 ? 31.776 7.467 -33.542 1.00 85.25 810 VAL A N 1
ATOM 6280 C CA . VAL A 1 810 ? 31.418 8.531 -32.604 1.00 85.25 810 VAL A CA 1
ATOM 6281 C C . VAL A 1 810 ? 31.053 7.942 -31.249 1.00 85.25 810 VAL A C 1
ATOM 6283 O O . VAL A 1 810 ? 30.213 7.050 -31.140 1.00 85.25 810 VAL A O 1
ATOM 6286 N N . ASN A 1 811 ? 31.632 8.507 -30.195 1.00 82.81 811 ASN A N 1
ATOM 6287 C CA . ASN A 1 811 ? 31.209 8.299 -28.817 1.00 82.81 811 ASN A CA 1
ATOM 6288 C C . ASN A 1 811 ? 31.172 9.654 -28.065 1.00 82.81 811 ASN A C 1
ATOM 6290 O O . ASN A 1 811 ? 31.535 10.684 -28.639 1.00 82.81 811 ASN A O 1
ATOM 6294 N N . PRO A 1 812 ? 30.740 9.700 -26.791 1.00 79.19 812 PRO A N 1
ATOM 6295 C CA . PRO A 1 812 ? 30.641 10.958 -26.041 1.00 79.19 812 PRO A CA 1
ATOM 6296 C C . PRO A 1 812 ? 31.952 11.749 -25.878 1.00 79.19 812 PRO A C 1
ATOM 6298 O O . PRO A 1 812 ? 31.891 12.950 -25.642 1.00 79.19 812 PRO A O 1
ATOM 6301 N N . ASN A 1 813 ? 33.115 11.105 -26.016 1.00 82.94 813 ASN A N 1
ATOM 6302 C CA . ASN A 1 813 ? 34.435 11.683 -25.742 1.00 82.94 813 ASN A CA 1
ATOM 6303 C C . ASN A 1 813 ? 35.332 11.793 -26.988 1.00 82.94 813 ASN A C 1
ATOM 6305 O O . ASN A 1 813 ? 36.356 12.471 -26.944 1.00 82.94 813 ASN A O 1
ATOM 6309 N N . ALA A 1 814 ? 34.997 11.126 -28.092 1.00 86.31 814 ALA A N 1
ATOM 6310 C CA . ALA A 1 814 ? 35.831 11.054 -29.282 1.00 86.31 814 ALA A CA 1
ATOM 6311 C C . ALA A 1 814 ? 35.005 10.864 -30.559 1.00 86.31 814 ALA A C 1
ATOM 6313 O O . ALA A 1 814 ? 34.003 10.145 -30.582 1.00 86.31 814 ALA A O 1
ATOM 6314 N N . LYS A 1 815 ? 35.485 11.467 -31.646 1.00 90.88 815 LYS A N 1
ATOM 6315 C CA . LYS A 1 815 ? 35.004 11.248 -33.008 1.00 90.88 815 LYS A CA 1
ATOM 6316 C C . LYS A 1 815 ? 36.181 10.962 -33.934 1.00 90.88 815 LYS A C 1
ATOM 6318 O O . LYS A 1 815 ? 37.061 11.805 -34.092 1.00 90.88 815 LYS A O 1
ATOM 6323 N N . VAL A 1 816 ? 36.188 9.788 -34.557 1.00 91.00 816 VAL A N 1
ATOM 6324 C CA . VAL A 1 816 ? 37.260 9.310 -35.442 1.00 91.00 816 VAL A CA 1
ATOM 6325 C C . VAL A 1 816 ? 36.703 9.096 -36.844 1.00 91.00 816 VAL A C 1
ATOM 6327 O O . VAL A 1 816 ? 35.623 8.541 -37.006 1.00 91.00 816 VAL A O 1
ATOM 6330 N N . ASN A 1 817 ? 37.439 9.543 -37.855 1.00 90.12 817 ASN A N 1
ATOM 6331 C CA . ASN A 1 817 ? 37.108 9.417 -39.265 1.00 90.12 817 ASN A CA 1
ATOM 6332 C C . ASN A 1 817 ? 38.313 8.842 -40.003 1.00 90.12 817 ASN A C 1
ATOM 6334 O O . ASN A 1 817 ? 39.431 9.334 -39.847 1.00 90.12 817 ASN A O 1
ATOM 6338 N N . ALA A 1 818 ? 38.074 7.841 -40.831 1.00 89.81 818 ALA A N 1
ATOM 6339 C CA . ALA A 1 818 ? 39.041 7.296 -41.763 1.00 89.81 818 ALA A CA 1
ATOM 6340 C C . ALA A 1 818 ? 38.428 7.320 -43.158 1.00 89.81 818 ALA A C 1
ATOM 6342 O O . ALA A 1 818 ? 37.269 6.945 -43.325 1.00 89.81 818 ALA A O 1
ATOM 6343 N N . ASP A 1 819 ? 39.179 7.746 -44.165 1.00 89.12 819 ASP A N 1
ATOM 6344 C CA . ASP A 1 819 ? 38.734 7.629 -45.542 1.00 89.12 819 ASP A CA 1
ATOM 6345 C C . ASP A 1 819 ? 39.846 7.246 -46.511 1.00 89.12 819 ASP A C 1
ATOM 6347 O O . ASP A 1 819 ? 41.014 7.556 -46.296 1.00 89.12 819 ASP A O 1
ATOM 6351 N N . VAL A 1 820 ? 39.467 6.533 -47.569 1.00 88.31 820 VAL A N 1
ATOM 6352 C CA . VAL A 1 820 ? 40.378 6.027 -48.594 1.00 88.31 820 VAL A CA 1
ATOM 6353 C C . VAL A 1 820 ? 39.830 6.405 -49.960 1.00 88.31 820 VAL A C 1
ATOM 6355 O O . VAL A 1 820 ? 38.743 5.960 -50.336 1.00 88.31 820 VAL A O 1
ATOM 6358 N N . SER A 1 821 ? 40.575 7.226 -50.697 1.00 84.00 821 SER A N 1
ATOM 6359 C CA . SER A 1 821 ? 40.295 7.510 -52.109 1.00 84.00 821 SER A CA 1
ATOM 6360 C C . SER A 1 821 ? 40.892 6.412 -52.995 1.00 84.00 821 SER A C 1
ATOM 6362 O O . SER A 1 821 ? 42.009 5.962 -52.749 1.00 84.00 821 SER A O 1
ATOM 6364 N N . LEU A 1 822 ? 40.153 5.971 -54.014 1.00 79.12 822 LEU A N 1
ATOM 6365 C CA . LEU A 1 822 ? 40.476 4.815 -54.864 1.00 79.12 822 LEU A CA 1
ATOM 6366 C C . LEU A 1 822 ? 40.946 5.206 -56.283 1.00 79.12 822 LEU A C 1
ATOM 6368 O O . LEU A 1 822 ? 40.970 4.369 -57.182 1.00 79.12 822 LEU A O 1
ATOM 6372 N N . ASP A 1 823 ? 41.298 6.470 -56.514 1.00 72.50 823 ASP A N 1
ATOM 6373 C CA . ASP A 1 823 ? 41.757 7.010 -57.796 1.00 72.50 823 ASP A CA 1
ATOM 6374 C C . ASP A 1 823 ? 43.291 7.089 -57.886 1.00 72.50 823 ASP A C 1
ATOM 6376 O O . ASP A 1 823 ? 43.927 7.620 -56.989 1.00 72.50 823 ASP A O 1
ATOM 6380 N N . GLY A 1 824 ? 43.889 6.582 -58.977 1.00 58.62 824 GLY A N 1
ATOM 6381 C CA . GLY A 1 824 ? 45.248 6.906 -59.474 1.00 58.62 824 GLY A CA 1
ATOM 6382 C C . GLY A 1 824 ? 46.460 6.827 -58.522 1.00 58.62 824 GLY A C 1
ATOM 6383 O O . GLY A 1 824 ? 47.548 7.227 -58.927 1.00 58.62 824 GLY A O 1
ATOM 6384 N N . GLY A 1 825 ? 46.281 6.341 -57.293 1.00 69.12 825 GLY A N 1
ATOM 6385 C CA . GLY A 1 825 ? 47.238 6.372 -56.186 1.00 69.12 825 GLY A CA 1
ATOM 6386 C C . GLY A 1 825 ? 46.482 6.587 -54.866 1.00 69.12 825 GLY A C 1
ATOM 6387 O O . GLY A 1 825 ? 46.138 7.729 -54.559 1.00 69.12 825 GLY A O 1
ATOM 6388 N N . PRO A 1 826 ? 46.167 5.524 -54.096 1.00 77.75 826 PRO A N 1
ATOM 6389 C CA . PRO A 1 826 ? 45.237 5.643 -52.983 1.00 77.75 826 PRO A CA 1
ATOM 6390 C C . PRO A 1 826 ? 45.780 6.573 -51.900 1.00 77.75 826 PRO A C 1
ATOM 6392 O O . PRO A 1 826 ? 46.934 6.471 -51.486 1.00 77.75 826 PRO A O 1
ATOM 6395 N N . VAL A 1 827 ? 44.937 7.492 -51.436 1.00 82.19 827 VAL A N 1
ATOM 6396 C CA . VAL A 1 827 ? 45.252 8.380 -50.312 1.00 82.19 827 VAL A CA 1
ATOM 6397 C C . VAL A 1 827 ? 44.399 7.958 -49.132 1.00 82.19 827 VAL A C 1
ATOM 6399 O O . VAL A 1 827 ? 43.172 7.931 -49.242 1.00 82.19 827 VAL A O 1
ATOM 6402 N N . VAL A 1 828 ? 45.050 7.648 -48.015 1.00 86.94 828 VAL A N 1
ATOM 6403 C CA . VAL A 1 828 ? 44.395 7.318 -46.746 1.00 86.94 828 VAL A CA 1
ATOM 6404 C C . VAL A 1 828 ? 44.402 8.563 -45.871 1.00 86.94 828 VAL A C 1
ATOM 6406 O O . VAL A 1 828 ? 45.471 9.057 -45.520 1.00 86.94 828 VAL A O 1
ATOM 6409 N N . ASN A 1 829 ? 43.228 9.070 -45.506 1.00 88.25 829 ASN A N 1
ATOM 6410 C CA . ASN A 1 829 ? 43.082 10.175 -44.566 1.00 88.25 829 ASN A CA 1
ATOM 6411 C C . ASN A 1 829 ? 42.546 9.660 -43.231 1.00 88.25 829 ASN A C 1
ATOM 6413 O O . ASN A 1 829 ? 41.580 8.902 -43.189 1.00 88.25 829 ASN A O 1
ATOM 6417 N N . LEU A 1 830 ? 43.150 10.113 -42.139 1.00 90.56 830 LEU A N 1
ATOM 6418 C CA . LEU A 1 830 ? 42.742 9.825 -40.770 1.00 90.56 830 LEU A CA 1
ATOM 6419 C C . LEU A 1 830 ? 42.517 11.143 -40.038 1.00 90.56 830 LEU A C 1
ATOM 6421 O O . LEU A 1 830 ? 43.350 12.045 -40.104 1.00 90.56 830 LEU A O 1
ATOM 6425 N N . ALA A 1 831 ? 41.403 11.263 -39.327 1.00 91.88 831 ALA A N 1
ATOM 6426 C CA . ALA A 1 831 ? 41.100 12.418 -38.499 1.00 91.88 831 ALA A CA 1
ATOM 6427 C C . ALA A 1 831 ? 40.447 11.989 -37.186 1.00 91.88 831 ALA A C 1
ATOM 6429 O O . ALA A 1 831 ? 39.492 11.218 -37.193 1.00 91.88 831 ALA A O 1
ATOM 6430 N N . ALA A 1 832 ? 40.908 12.526 -36.065 1.00 91.81 832 ALA A N 1
ATOM 6431 C CA . ALA A 1 832 ? 40.342 12.266 -34.749 1.00 91.81 832 ALA A CA 1
ATOM 6432 C C . ALA A 1 832 ? 40.128 13.580 -33.998 1.00 91.81 832 ALA A C 1
ATOM 6434 O O . ALA A 1 832 ? 40.968 14.477 -34.055 1.00 91.81 832 ALA A O 1
ATOM 6435 N N . VAL A 1 833 ? 39.004 13.689 -33.297 1.00 91.94 833 VAL A N 1
ATOM 6436 C CA . VAL A 1 833 ? 38.699 14.796 -32.389 1.00 91.94 833 VAL A CA 1
ATOM 6437 C C . VAL A 1 833 ? 38.328 14.219 -31.034 1.00 91.94 833 VAL A C 1
ATOM 6439 O O . VAL A 1 833 ? 37.415 13.402 -30.941 1.00 91.94 833 VAL A O 1
ATOM 6442 N N . PHE A 1 834 ? 39.020 14.658 -29.991 1.00 91.00 834 PHE A N 1
ATOM 6443 C CA . PHE A 1 834 ? 38.789 14.264 -28.607 1.00 91.00 834 PHE A CA 1
ATOM 6444 C C . PHE A 1 834 ? 38.199 15.440 -27.835 1.00 91.00 834 PHE A C 1
ATOM 6446 O O . PHE A 1 834 ? 38.672 16.569 -27.971 1.00 91.00 834 PHE A O 1
ATOM 6453 N N . GLY A 1 835 ? 37.163 15.180 -27.041 1.00 87.75 835 GLY A N 1
ATOM 6454 C CA . GLY A 1 835 ? 36.503 16.169 -26.198 1.00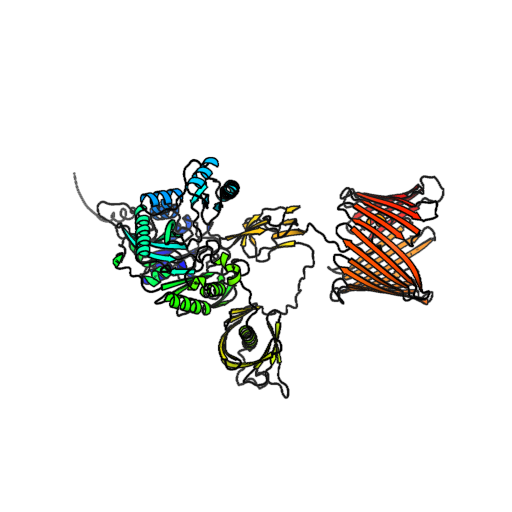 87.75 835 GLY A CA 1
ATOM 6455 C C . GLY A 1 835 ? 36.652 15.839 -24.719 1.00 87.75 835 GLY A C 1
ATOM 6456 O O . GLY A 1 835 ? 36.432 14.701 -24.305 1.00 87.75 835 GLY A O 1
ATOM 6457 N N . HIS A 1 836 ? 36.998 16.846 -23.919 1.00 82.81 836 HIS A N 1
ATOM 6458 C CA . HIS A 1 836 ? 36.998 16.754 -22.462 1.00 82.81 836 HIS A CA 1
ATOM 6459 C C . HIS A 1 836 ? 36.531 18.080 -21.850 1.00 82.81 836 HIS A C 1
ATOM 6461 O O . HIS A 1 836 ? 37.197 19.112 -21.967 1.00 82.81 836 HIS A O 1
ATOM 6467 N N . GLY A 1 837 ? 35.360 18.071 -21.209 1.00 82.31 837 GLY A N 1
ATOM 6468 C CA . GLY A 1 837 ? 34.720 19.296 -20.727 1.00 82.31 837 GLY A CA 1
ATOM 6469 C C . GLY A 1 837 ? 34.399 20.254 -21.881 1.00 82.31 837 GLY A C 1
ATOM 6470 O O . GLY A 1 837 ? 33.704 19.881 -22.820 1.00 82.31 837 GLY A O 1
ATOM 6471 N N . GLN A 1 838 ? 34.906 21.487 -21.808 1.00 84.56 838 GLN A N 1
ATOM 6472 C CA . GLN A 1 838 ? 34.757 22.508 -22.859 1.00 84.56 838 GLN A CA 1
ATOM 6473 C C . GLN A 1 838 ? 35.885 22.477 -23.905 1.00 84.56 838 GLN A C 1
ATOM 6475 O O . GLN A 1 838 ? 35.854 23.256 -24.857 1.00 84.56 838 GLN A O 1
ATOM 6480 N N . TRP A 1 839 ? 36.878 21.596 -23.751 1.00 88.44 839 TRP A N 1
ATOM 6481 C CA . TRP A 1 839 ? 38.047 21.523 -24.626 1.00 88.44 839 TRP A CA 1
ATOM 6482 C C . TRP A 1 839 ? 37.890 20.466 -25.718 1.00 88.44 839 TRP A C 1
ATOM 6484 O O . TRP A 1 839 ? 37.386 19.368 -25.474 1.00 88.44 839 TRP A O 1
ATOM 6494 N N . LEU A 1 840 ? 38.377 20.797 -26.913 1.00 90.31 840 LEU A N 1
ATOM 6495 C CA . LEU A 1 840 ? 38.432 19.932 -28.087 1.00 90.31 840 LEU A CA 1
ATOM 6496 C C . LEU A 1 840 ? 39.864 19.886 -28.623 1.00 90.31 840 LEU A C 1
ATOM 6498 O O . LEU A 1 840 ? 40.460 20.933 -28.858 1.00 90.31 840 LEU A O 1
ATOM 6502 N N . ILE A 1 841 ? 40.395 18.693 -28.874 1.00 92.38 841 ILE A N 1
ATOM 6503 C CA . ILE A 1 841 ? 41.695 18.494 -29.529 1.00 92.38 841 ILE A CA 1
ATOM 6504 C C . ILE A 1 841 ? 41.461 17.700 -30.807 1.00 92.38 841 ILE A C 1
ATOM 6506 O O . ILE A 1 841 ? 40.921 16.598 -30.757 1.00 92.38 841 ILE A O 1
ATOM 6510 N N . GLY A 1 842 ? 41.858 18.259 -31.946 1.00 92.44 842 GLY A N 1
ATOM 6511 C CA . GLY A 1 842 ? 41.738 17.640 -33.258 1.00 92.44 842 GLY A CA 1
ATOM 6512 C C . GLY A 1 842 ? 43.100 17.330 -33.869 1.00 92.44 842 GLY A C 1
ATOM 6513 O O . GLY A 1 842 ? 44.010 18.154 -33.821 1.00 92.44 842 GLY A O 1
ATOM 6514 N N . VAL A 1 843 ? 43.213 16.179 -34.526 1.00 91.81 843 VAL A N 1
ATOM 6515 C CA . VAL A 1 843 ? 44.355 15.817 -35.375 1.00 91.81 843 VAL A CA 1
ATOM 6516 C C . VAL A 1 843 ? 43.831 15.268 -36.697 1.00 91.81 843 VAL A C 1
ATOM 6518 O O . VAL A 1 843 ? 42.890 14.474 -36.705 1.00 91.81 843 VAL A O 1
ATOM 6521 N N . GLN A 1 844 ? 44.441 15.664 -37.812 1.00 92.69 844 GLN A N 1
ATOM 6522 C CA . GLN A 1 844 ? 44.167 15.105 -39.134 1.00 92.69 844 GLN A CA 1
ATOM 6523 C C . GLN A 1 844 ? 45.474 14.853 -39.881 1.00 92.69 844 GLN A C 1
ATOM 6525 O O . GLN A 1 844 ? 46.350 15.712 -39.915 1.00 92.69 844 GLN A O 1
ATOM 6530 N N . SER A 1 845 ? 45.597 13.699 -40.530 1.00 90.06 845 SER A N 1
ATOM 6531 C CA . SER A 1 845 ? 46.726 13.397 -41.403 1.00 90.06 845 SER A CA 1
ATOM 6532 C C . SER A 1 845 ? 46.292 12.620 -42.644 1.00 90.06 845 SER A C 1
ATOM 6534 O O . SER A 1 845 ? 45.312 11.877 -42.604 1.00 90.06 845 SER A O 1
ATOM 6536 N N . GLY A 1 846 ? 47.004 12.816 -43.754 1.00 88.56 846 GLY A N 1
ATOM 6537 C CA . GLY A 1 846 ? 46.784 12.106 -45.013 1.00 88.56 846 GLY A CA 1
ATOM 6538 C C . GLY A 1 846 ? 48.074 11.477 -45.526 1.00 88.56 846 GLY A C 1
ATOM 6539 O O . GLY A 1 846 ? 49.087 12.167 -45.630 1.00 88.56 846 GLY A O 1
ATOM 6540 N N . LEU A 1 847 ? 48.038 10.192 -45.878 1.00 85.06 847 LEU A N 1
ATOM 6541 C CA . LEU A 1 847 ? 49.151 9.439 -46.455 1.00 85.06 847 LEU A CA 1
ATOM 6542 C C . LEU A 1 847 ? 48.846 9.097 -47.913 1.00 85.06 847 LEU A C 1
ATOM 6544 O O . LEU A 1 847 ? 47.846 8.443 -48.210 1.00 85.06 847 LEU A O 1
ATOM 6548 N N . ASP A 1 848 ? 49.720 9.517 -48.821 1.00 83.50 848 ASP A N 1
ATOM 6549 C CA . ASP A 1 848 ? 49.709 9.055 -50.204 1.00 83.50 848 ASP A CA 1
ATOM 6550 C C . ASP A 1 848 ? 50.432 7.704 -50.281 1.00 83.50 848 ASP A C 1
ATOM 6552 O O . ASP A 1 848 ? 51.648 7.626 -50.095 1.00 83.50 848 ASP A O 1
ATOM 6556 N N . VAL A 1 849 ? 49.676 6.631 -50.515 1.00 81.31 849 VAL A N 1
ATOM 6557 C CA . VAL A 1 849 ? 50.179 5.250 -50.448 1.00 81.31 849 VAL A CA 1
ATOM 6558 C C . VAL A 1 849 ? 51.130 4.941 -51.608 1.00 81.31 849 VAL A C 1
ATOM 6560 O O . VAL A 1 849 ? 52.041 4.135 -51.450 1.00 81.31 849 VAL A O 1
ATOM 6563 N N . ALA A 1 850 ? 50.965 5.597 -52.760 1.00 79.00 850 ALA A N 1
ATOM 6564 C CA . ALA A 1 850 ? 51.803 5.366 -53.936 1.00 79.00 850 ALA A CA 1
ATOM 6565 C C . ALA A 1 850 ? 53.193 6.007 -53.800 1.00 79.00 850 ALA A C 1
ATOM 6567 O O . ALA A 1 850 ? 54.189 5.437 -54.239 1.00 79.00 850 ALA A O 1
ATOM 6568 N N . SER A 1 851 ? 53.267 7.189 -53.186 1.00 80.75 851 SER A N 1
ATOM 6569 C CA . SER A 1 851 ? 54.525 7.925 -52.994 1.00 80.75 851 SER A CA 1
ATOM 6570 C C . SER A 1 851 ? 55.143 7.765 -51.601 1.00 80.75 851 SER A C 1
ATOM 6572 O O . SER A 1 851 ? 56.257 8.242 -51.384 1.00 80.75 851 SER A O 1
ATOM 6574 N N . ASN A 1 852 ? 54.437 7.117 -50.666 1.00 81.25 852 ASN A N 1
ATOM 6575 C CA . ASN A 1 852 ? 54.783 7.014 -49.244 1.00 81.25 852 ASN A CA 1
ATOM 6576 C C . ASN A 1 852 ? 55.094 8.379 -48.597 1.00 81.25 852 ASN A C 1
ATOM 6578 O O . ASN A 1 852 ? 55.975 8.506 -47.745 1.00 81.25 852 ASN A O 1
ATOM 6582 N N . LYS A 1 853 ? 54.398 9.432 -49.042 1.00 81.56 853 LYS A N 1
ATOM 6583 C CA . LYS A 1 853 ? 54.556 10.799 -48.534 1.00 81.56 853 LYS A CA 1
ATOM 6584 C C . LYS A 1 853 ? 53.315 11.223 -47.766 1.00 81.56 853 LYS A C 1
ATOM 6586 O O . LYS A 1 853 ? 52.186 10.988 -48.197 1.00 81.56 853 LYS A O 1
ATOM 6591 N N . LEU A 1 854 ? 53.531 11.907 -46.645 1.00 81.00 854 LEU A N 1
ATOM 6592 C CA . LEU A 1 854 ? 52.457 12.597 -45.941 1.00 81.00 854 LEU A CA 1
ATOM 6593 C C . LEU A 1 854 ? 51.991 13.778 -46.798 1.00 81.00 854 LEU A C 1
ATOM 6595 O O . LEU A 1 854 ? 52.769 14.677 -47.113 1.00 81.00 854 LEU A O 1
ATOM 6599 N N . LYS A 1 855 ? 50.720 13.747 -47.199 1.00 77.44 855 LYS A N 1
ATOM 6600 C CA . LYS A 1 855 ? 50.055 14.805 -47.967 1.00 77.44 855 LYS A CA 1
ATOM 6601 C C . LYS A 1 855 ? 49.593 15.954 -47.081 1.00 77.44 855 LYS A C 1
ATOM 6603 O O . LYS A 1 855 ? 49.573 17.089 -47.546 1.00 77.44 855 LYS A O 1
ATOM 6608 N N . ALA A 1 856 ? 49.203 15.660 -45.842 1.00 76.69 856 ALA A N 1
ATOM 6609 C CA . ALA A 1 856 ? 48.821 16.684 -44.881 1.00 76.69 856 ALA A CA 1
ATOM 6610 C C . ALA A 1 856 ? 49.031 16.234 -43.431 1.00 76.69 856 ALA A C 1
ATOM 6612 O O . ALA A 1 856 ? 48.830 15.058 -43.119 1.00 76.69 856 ALA A O 1
ATOM 6613 N N . THR A 1 857 ? 49.366 17.181 -42.554 1.00 86.25 857 THR A N 1
ATOM 6614 C CA . THR A 1 857 ? 49.406 17.004 -41.093 1.00 86.25 857 THR A CA 1
ATOM 6615 C C . THR A 1 857 ? 48.852 18.264 -40.445 1.00 86.25 857 THR A C 1
ATOM 6617 O O . THR A 1 857 ? 49.503 19.308 -40.456 1.00 86.25 857 THR A O 1
ATOM 6620 N N . ASN A 1 858 ? 47.649 18.166 -39.889 1.00 91.81 858 ASN A N 1
ATOM 6621 C CA . ASN A 1 858 ? 46.924 19.285 -39.310 1.00 91.81 858 ASN A CA 1
ATOM 6622 C C . ASN A 1 858 ? 46.624 19.019 -37.830 1.00 91.81 858 ASN A C 1
ATOM 6624 O O . ASN A 1 858 ? 46.274 17.900 -37.439 1.00 91.81 858 ASN A O 1
ATOM 6628 N N . PHE A 1 859 ? 46.737 20.066 -37.024 1.00 91.88 859 PHE A N 1
ATOM 6629 C CA . PHE A 1 859 ? 46.426 20.063 -35.601 1.00 91.88 859 PHE A CA 1
ATOM 6630 C C . PHE A 1 859 ? 45.438 21.180 -35.283 1.00 91.88 859 PHE A C 1
ATOM 6632 O O . PHE A 1 859 ? 45.534 22.274 -35.840 1.00 91.88 859 PHE A O 1
ATOM 6639 N N . ALA A 1 860 ? 44.521 20.924 -34.358 1.00 91.31 860 ALA A N 1
ATOM 6640 C CA . ALA A 1 860 ? 43.531 21.890 -33.920 1.00 91.31 860 ALA A CA 1
ATOM 6641 C C . ALA A 1 860 ? 43.289 21.817 -32.410 1.00 91.31 860 ALA A C 1
ATOM 6643 O O . ALA A 1 860 ? 43.210 20.733 -31.832 1.00 91.31 860 ALA A O 1
ATOM 6644 N N . LEU A 1 861 ? 43.097 22.976 -31.787 1.00 92.25 861 LEU A N 1
ATOM 6645 C CA . LEU A 1 861 ? 42.664 23.118 -30.402 1.00 92.25 861 LEU A CA 1
ATOM 6646 C C . LEU A 1 861 ? 41.437 24.032 -30.359 1.00 92.25 861 LEU A C 1
ATOM 6648 O O . LEU A 1 861 ? 41.430 25.125 -30.920 1.00 92.25 861 LEU A O 1
ATOM 6652 N N . GLY A 1 862 ? 40.379 23.587 -29.695 1.00 90.31 862 GLY A N 1
ATOM 6653 C CA . GLY A 1 862 ? 39.130 24.324 -29.567 1.00 90.31 862 GLY A CA 1
ATOM 6654 C C . GLY A 1 862 ? 38.670 24.441 -28.122 1.00 90.31 862 GLY A C 1
ATOM 6655 O O . GLY A 1 862 ? 38.895 23.544 -27.314 1.00 90.31 862 GLY A O 1
ATOM 6656 N N . HIS A 1 863 ? 37.977 25.534 -27.820 1.00 88.94 863 HIS A N 1
ATOM 6657 C CA . HIS A 1 863 ? 37.265 25.745 -26.567 1.00 88.94 863 HIS A CA 1
ATOM 6658 C C . HIS A 1 863 ? 35.826 26.190 -26.852 1.00 88.94 863 HIS A C 1
ATOM 6660 O O . HIS A 1 863 ? 35.605 27.166 -27.577 1.00 88.94 863 HIS A O 1
ATOM 6666 N N . GLN A 1 864 ? 34.846 25.482 -26.290 1.00 83.62 864 GLN A N 1
ATOM 6667 C CA . GLN A 1 864 ? 33.414 25.741 -26.454 1.00 83.62 864 GLN A CA 1
ATOM 6668 C C . GLN A 1 864 ? 32.783 26.182 -25.127 1.00 83.62 864 GLN A C 1
ATOM 6670 O O . GLN A 1 864 ? 32.509 25.363 -24.252 1.00 83.62 864 GLN A O 1
ATOM 6675 N N . GLY A 1 865 ? 32.527 27.486 -24.998 1.00 77.81 865 GLY A N 1
ATOM 6676 C CA . GLY A 1 865 ? 31.721 28.058 -23.918 1.00 77.81 865 GLY A CA 1
ATOM 6677 C C . GLY A 1 865 ? 30.222 28.061 -24.251 1.00 77.81 865 GLY A C 1
ATOM 6678 O O . GLY A 1 865 ? 29.816 27.637 -25.330 1.00 77.81 865 GLY A O 1
ATOM 6679 N N . GLN A 1 866 ? 29.387 28.571 -23.336 1.00 73.75 866 GLN A N 1
ATOM 6680 C CA . GLN A 1 866 ? 27.925 28.635 -23.531 1.00 73.75 866 GLN A CA 1
ATOM 6681 C C . GLN A 1 866 ? 27.523 29.487 -24.748 1.00 73.75 866 GLN A C 1
ATOM 6683 O O . GLN A 1 866 ? 26.693 29.057 -25.547 1.00 73.75 866 GLN A O 1
ATOM 6688 N N . ASP A 1 867 ? 28.176 30.640 -24.924 1.00 82.12 867 ASP A N 1
ATOM 6689 C CA . ASP A 1 867 ? 27.832 31.616 -25.965 1.00 82.12 867 ASP A CA 1
ATOM 6690 C C . ASP A 1 867 ? 28.966 31.872 -26.964 1.00 82.12 867 ASP A C 1
ATOM 6692 O O . ASP A 1 867 ? 28.792 32.631 -27.912 1.00 82.12 867 ASP A O 1
ATOM 6696 N N . TYR A 1 868 ? 30.131 31.240 -26.809 1.00 85.81 868 TYR A N 1
ATOM 6697 C CA . TYR A 1 868 ? 31.275 31.459 -27.695 1.00 85.81 868 TYR A CA 1
ATOM 6698 C C . TYR A 1 868 ? 32.026 30.170 -28.029 1.00 85.81 868 TYR A C 1
ATOM 6700 O O . TYR A 1 868 ? 31.980 29.171 -27.312 1.00 85.81 868 TYR A O 1
ATOM 6708 N N . THR A 1 869 ? 32.753 30.186 -29.140 1.00 87.75 869 THR A N 1
ATOM 6709 C CA . THR A 1 869 ? 33.660 29.112 -29.545 1.00 87.75 869 THR A CA 1
ATOM 6710 C C . THR A 1 869 ? 34.944 29.723 -30.072 1.00 87.75 869 THR A C 1
ATOM 6712 O O . THR A 1 869 ? 34.905 30.537 -30.992 1.00 87.75 869 THR A O 1
ATOM 6715 N N . VAL A 1 870 ? 36.075 29.312 -29.512 1.00 90.50 870 VAL A N 1
ATOM 6716 C CA . VAL A 1 870 ? 37.407 29.663 -30.014 1.00 90.50 870 VAL A CA 1
ATOM 6717 C C . VAL A 1 870 ? 38.030 28.408 -30.595 1.00 90.50 870 VAL A C 1
ATOM 6719 O O . VAL A 1 870 ? 37.935 27.337 -30.002 1.00 90.50 870 VAL A O 1
ATOM 6722 N N . HIS A 1 871 ? 38.645 28.526 -31.760 1.00 91.69 871 HIS A N 1
ATOM 6723 C CA . HIS A 1 871 ? 39.316 27.420 -32.423 1.00 91.69 871 HIS A CA 1
ATOM 6724 C C . HIS A 1 871 ? 40.609 27.912 -33.057 1.00 91.69 871 HIS A C 1
ATOM 6726 O O . HIS A 1 871 ? 40.581 28.831 -33.872 1.00 91.69 871 HIS A O 1
ATOM 6732 N N . THR A 1 872 ? 41.723 27.294 -32.691 1.00 91.75 872 THR A N 1
ATOM 6733 C CA . THR A 1 872 ? 43.041 27.521 -33.275 1.00 91.75 872 THR A CA 1
ATOM 6734 C C . THR A 1 872 ? 43.474 26.279 -34.035 1.00 91.75 872 THR A C 1
ATOM 6736 O O . THR A 1 872 ? 43.183 25.155 -33.629 1.00 91.75 872 THR A O 1
ATOM 6739 N N . PHE A 1 873 ? 44.155 26.470 -35.157 1.00 91.31 873 PHE A N 1
ATOM 6740 C CA . PHE A 1 873 ? 44.623 25.371 -35.988 1.00 91.31 873 PHE A CA 1
ATOM 6741 C C . PHE A 1 873 ? 45.987 25.665 -36.603 1.00 91.31 873 PHE A C 1
ATOM 6743 O O . PHE A 1 873 ? 46.380 26.819 -36.785 1.00 91.31 873 PHE A O 1
ATOM 6750 N N . MET A 1 874 ? 46.686 24.588 -36.933 1.00 90.12 874 MET A N 1
ATOM 6751 C CA . MET A 1 874 ? 47.928 24.571 -37.683 1.00 90.12 874 MET A CA 1
ATOM 6752 C C . MET A 1 874 ? 47.782 23.544 -38.806 1.00 90.12 874 MET A C 1
ATOM 6754 O O . MET A 1 874 ? 47.574 22.367 -38.517 1.00 90.12 874 MET A O 1
ATOM 6758 N N . ASN A 1 875 ? 47.913 23.961 -40.064 1.00 88.75 875 ASN A N 1
ATOM 6759 C CA . ASN A 1 875 ? 47.929 23.051 -41.208 1.00 88.75 875 ASN A CA 1
ATOM 6760 C C . ASN A 1 875 ? 49.348 22.931 -41.767 1.00 88.75 875 ASN A C 1
ATOM 6762 O O . ASN A 1 875 ? 50.037 23.936 -41.963 1.00 88.75 875 ASN A O 1
ATOM 6766 N N . ASN A 1 876 ? 49.782 21.697 -42.024 1.00 85.56 876 ASN A N 1
ATOM 6767 C CA . ASN A 1 876 ? 51.063 21.348 -42.652 1.00 85.56 876 ASN A CA 1
ATOM 6768 C C . ASN A 1 876 ? 52.301 22.006 -42.018 1.00 85.56 876 ASN A C 1
ATOM 6770 O O . ASN A 1 876 ? 53.296 22.240 -42.697 1.00 85.56 876 ASN A O 1
ATOM 6774 N N . ALA A 1 877 ? 52.229 22.318 -40.719 1.00 80.12 877 ALA A N 1
ATOM 6775 C CA . ALA A 1 877 ? 53.251 23.049 -39.965 1.00 80.12 877 ALA A CA 1
ATOM 6776 C C . ALA A 1 877 ? 53.635 24.436 -40.529 1.00 80.12 877 ALA A C 1
ATOM 6778 O O . ALA A 1 877 ? 54.617 25.020 -40.079 1.00 80.12 877 ALA A O 1
ATOM 6779 N N . SER A 1 878 ? 52.869 24.980 -41.480 1.00 84.12 878 SER A N 1
ATOM 6780 C CA . SER A 1 878 ? 53.177 26.240 -42.169 1.00 84.12 878 SER A CA 1
ATOM 6781 C C . SER A 1 878 ? 52.037 27.252 -42.139 1.00 84.12 878 SER A C 1
ATOM 6783 O O . SER A 1 878 ? 52.297 28.443 -42.257 1.00 84.12 878 SER A O 1
ATOM 6785 N N . GLU A 1 879 ? 50.786 26.823 -41.980 1.00 86.69 879 GLU A N 1
ATOM 6786 C CA . GLU A 1 879 ? 49.625 27.717 -41.914 1.00 86.69 879 GLU A CA 1
ATOM 6787 C C . GLU A 1 879 ? 49.046 27.712 -40.504 1.00 86.69 879 GLU A C 1
ATOM 6789 O O . GLU A 1 879 ? 48.580 26.682 -40.025 1.00 86.69 879 GLU A O 1
ATOM 6794 N N . LEU A 1 880 ? 49.050 28.861 -39.841 1.00 89.38 880 LEU A N 1
ATOM 6795 C CA . LEU A 1 880 ? 48.473 29.058 -38.517 1.00 89.38 880 LEU A CA 1
ATOM 6796 C C . LEU A 1 880 ? 47.185 29.860 -38.636 1.00 89.38 880 LEU A C 1
ATOM 6798 O O . LEU A 1 880 ? 47.119 30.833 -39.386 1.00 89.38 880 LEU A O 1
ATOM 6802 N N . GLY A 1 881 ? 46.163 29.502 -37.867 1.00 89.94 881 GLY A N 1
ATOM 6803 C CA . GLY A 1 881 ? 44.921 30.260 -37.858 1.00 89.94 881 GLY A CA 1
ATOM 6804 C C . GLY A 1 881 ? 44.144 30.172 -36.559 1.00 89.94 881 GLY A C 1
ATOM 6805 O O . GLY A 1 881 ? 44.327 29.274 -35.740 1.00 89.94 881 GLY A O 1
ATOM 6806 N N . CYS A 1 882 ? 43.265 31.148 -36.372 1.00 91.50 882 CYS A N 1
ATOM 6807 C CA . CYS A 1 882 ? 42.349 31.258 -35.254 1.00 91.50 882 CYS A CA 1
ATOM 6808 C C . CYS A 1 882 ? 40.991 31.750 -35.755 1.00 91.50 882 CYS A C 1
ATOM 6810 O O . CYS A 1 882 ? 40.899 32.685 -36.551 1.00 91.50 882 CYS A O 1
ATOM 6812 N N . THR A 1 883 ? 39.925 31.135 -35.265 1.00 92.69 883 THR A N 1
ATOM 6813 C CA . THR A 1 883 ? 38.548 31.556 -35.499 1.00 92.69 883 THR A CA 1
ATOM 6814 C C . THR A 1 883 ? 37.827 31.704 -34.171 1.00 92.69 883 THR A C 1
ATOM 6816 O O . THR A 1 883 ? 37.902 30.813 -33.323 1.00 92.69 883 THR A O 1
ATOM 6819 N N . VAL A 1 884 ? 37.090 32.797 -34.013 1.00 93.31 884 VAL A N 1
ATOM 6820 C CA . VAL A 1 884 ? 36.256 33.077 -32.843 1.00 93.31 884 VAL A CA 1
ATOM 6821 C C . VAL A 1 884 ? 34.817 33.243 -33.305 1.00 93.31 884 VAL A C 1
ATOM 6823 O O . VAL A 1 884 ? 34.547 33.991 -34.238 1.00 93.31 884 VAL A O 1
ATOM 6826 N N . PHE A 1 885 ? 33.892 32.552 -32.654 1.00 93.50 885 PHE A N 1
ATOM 6827 C CA . PHE A 1 885 ? 32.452 32.718 -32.805 1.00 93.50 885 PHE A CA 1
ATOM 6828 C C . PHE A 1 885 ? 31.869 33.169 -31.468 1.00 93.50 885 PHE A C 1
ATOM 6830 O O . PHE A 1 885 ? 32.245 32.621 -30.435 1.00 93.50 885 PHE A O 1
ATOM 6837 N N . HIS A 1 886 ? 30.948 34.127 -31.473 1.00 93.12 886 HIS A N 1
ATOM 6838 C CA . HIS A 1 886 ? 30.286 34.620 -30.266 1.00 93.12 886 HIS A CA 1
ATOM 6839 C C . HIS A 1 886 ? 28.817 34.949 -30.555 1.00 93.12 886 HIS A C 1
ATOM 6841 O O . HIS A 1 886 ? 28.502 35.599 -31.550 1.00 93.12 886 HIS A O 1
ATOM 6847 N N . ARG A 1 887 ? 27.914 34.518 -29.678 1.00 90.75 887 ARG A N 1
ATOM 6848 C CA . ARG A 1 887 ? 26.476 34.780 -29.716 1.00 90.75 887 ARG A CA 1
ATOM 6849 C C . ARG A 1 887 ? 26.071 35.583 -28.470 1.00 90.75 887 ARG A C 1
ATOM 6851 O O . ARG A 1 887 ? 25.562 35.004 -27.520 1.00 90.75 887 ARG A O 1
ATOM 6858 N N . PRO A 1 888 ? 26.271 36.912 -28.463 1.00 85.81 888 PRO A N 1
ATOM 6859 C CA . PRO A 1 888 ? 25.957 37.747 -27.300 1.00 85.81 888 PRO A CA 1
ATOM 6860 C C . PRO A 1 888 ? 24.450 37.870 -27.016 1.00 85.81 888 PRO A C 1
ATOM 6862 O O . PRO A 1 888 ? 24.056 38.250 -25.918 1.00 85.81 888 PRO A O 1
ATOM 6865 N N . ALA A 1 889 ? 23.593 37.580 -28.000 1.00 85.94 889 ALA A N 1
ATOM 6866 C CA . ALA A 1 889 ? 22.141 37.591 -27.855 1.00 85.94 889 ALA A CA 1
ATOM 6867 C C . ALA A 1 889 ? 21.501 36.552 -28.784 1.00 85.94 889 ALA A C 1
ATOM 6869 O O . ALA A 1 889 ? 22.085 36.170 -29.799 1.00 85.94 889 ALA A O 1
ATOM 6870 N N . LYS A 1 890 ? 20.261 36.128 -28.492 1.00 80.25 890 LYS A N 1
ATOM 6871 C CA . LYS A 1 890 ? 19.531 35.124 -29.300 1.00 80.25 890 LYS A CA 1
ATOM 6872 C C . LYS A 1 890 ? 19.413 35.490 -30.788 1.00 80.25 890 LYS A C 1
ATOM 6874 O O . LYS A 1 890 ? 19.303 34.596 -31.620 1.00 80.25 890 LYS A O 1
ATOM 6879 N N . ASN A 1 891 ? 19.440 36.778 -31.118 1.00 88.00 891 ASN A N 1
ATOM 6880 C CA . ASN A 1 891 ? 19.301 37.311 -32.470 1.00 88.00 891 ASN A CA 1
ATOM 6881 C C . ASN A 1 891 ? 20.610 37.829 -33.097 1.00 88.00 891 ASN A C 1
ATOM 6883 O O . ASN A 1 891 ? 20.558 38.331 -34.220 1.00 88.00 891 ASN A O 1
ATOM 6887 N N . VAL A 1 892 ? 21.761 37.722 -32.423 1.00 90.00 892 VAL A N 1
ATOM 6888 C CA . VAL A 1 892 ? 23.051 38.267 -32.892 1.00 90.00 892 VAL A CA 1
ATOM 6889 C C . VAL A 1 892 ? 24.131 37.187 -32.858 1.00 90.00 892 VAL A C 1
ATOM 6891 O O . VAL A 1 892 ? 24.376 36.586 -31.817 1.00 90.00 892 VAL A O 1
ATOM 6894 N N . GLU A 1 893 ? 24.827 36.982 -33.975 1.00 94.06 893 GLU A N 1
ATOM 6895 C CA . GLU A 1 893 ? 26.002 36.108 -34.077 1.00 94.06 893 GLU A CA 1
ATOM 6896 C C . GLU A 1 893 ? 27.177 36.886 -34.678 1.00 94.06 893 GLU A C 1
ATOM 6898 O O . GLU A 1 893 ? 27.023 37.577 -35.685 1.00 94.06 893 GLU A O 1
ATOM 6903 N N . LEU A 1 894 ? 28.353 36.766 -34.071 1.00 94.25 894 LEU A N 1
ATOM 6904 C CA . LEU A 1 894 ? 29.588 37.442 -34.458 1.00 94.25 894 LEU A CA 1
ATOM 6905 C C . LEU A 1 894 ? 30.677 36.403 -34.742 1.00 94.25 894 LEU A C 1
ATOM 6907 O O . LEU A 1 894 ? 30.769 35.381 -34.058 1.00 94.25 894 LEU A O 1
ATOM 6911 N N . GLY A 1 895 ? 31.506 36.670 -35.744 1.00 94.19 895 GLY A N 1
ATOM 6912 C CA . GLY A 1 895 ? 32.598 35.811 -36.181 1.00 94.19 895 GLY A CA 1
ATOM 6913 C C . GLY A 1 895 ? 33.858 36.615 -36.475 1.00 94.19 895 GLY A C 1
ATOM 6914 O O . GLY A 1 895 ? 33.797 37.656 -37.122 1.00 94.19 895 GLY A O 1
ATOM 6915 N N . GLY A 1 896 ? 35.005 36.123 -36.030 1.00 94.00 896 GLY A N 1
ATOM 6916 C CA . GLY A 1 896 ? 36.321 36.641 -36.389 1.00 94.00 896 GLY A CA 1
ATOM 6917 C C . GLY A 1 896 ? 37.208 35.517 -36.902 1.00 94.00 896 GLY A C 1
ATOM 6918 O O . GLY A 1 896 ? 37.179 34.413 -36.355 1.00 94.00 896 GLY A O 1
ATOM 6919 N N . GLN A 1 897 ? 37.990 35.791 -37.942 1.00 91.94 897 GLN A N 1
ATOM 6920 C CA . GLN A 1 897 ? 39.010 34.880 -38.455 1.00 91.94 897 GLN A CA 1
ATOM 6921 C C . GLN A 1 897 ? 40.349 35.607 -38.587 1.00 91.94 897 GLN A C 1
ATOM 6923 O O . GLN A 1 897 ? 40.405 36.752 -39.037 1.00 91.94 897 GLN A O 1
ATOM 6928 N N . LEU A 1 898 ? 41.418 34.922 -38.203 1.00 90.44 898 LEU A N 1
ATOM 6929 C CA . LEU A 1 898 ? 42.802 35.349 -38.345 1.00 90.44 898 LEU A CA 1
ATOM 6930 C C . LEU A 1 898 ? 43.604 34.165 -38.891 1.00 90.44 898 LEU A C 1
ATOM 6932 O O . LEU A 1 898 ? 43.454 33.049 -38.402 1.00 90.44 898 LEU A O 1
ATOM 6936 N N . GLY A 1 899 ? 44.450 34.388 -39.886 1.00 89.25 899 GLY A N 1
ATOM 6937 C CA . GLY A 1 899 ? 45.306 33.362 -40.470 1.00 89.25 899 GLY A CA 1
ATOM 6938 C C . GLY A 1 899 ? 46.633 33.944 -40.931 1.00 89.25 899 GLY A C 1
ATOM 6939 O O . GLY A 1 899 ? 46.684 35.082 -41.390 1.00 89.25 899 GLY A O 1
ATOM 6940 N N . TRP A 1 900 ? 47.702 33.173 -40.809 1.00 88.69 900 TRP A N 1
ATOM 6941 C CA . TRP A 1 900 ? 49.045 33.562 -41.212 1.00 88.69 900 TRP A CA 1
ATOM 6942 C C . TRP A 1 900 ? 49.824 32.346 -41.717 1.00 88.69 900 TRP A C 1
ATOM 6944 O O . TRP A 1 900 ? 49.779 31.277 -41.109 1.00 88.69 900 TRP A O 1
ATOM 6954 N N . THR A 1 901 ? 50.554 32.524 -42.815 1.00 88.56 901 THR A N 1
ATOM 6955 C CA . THR A 1 901 ? 51.428 31.496 -43.387 1.00 88.56 901 THR A CA 1
ATOM 6956 C C . THR A 1 901 ? 52.878 31.835 -43.061 1.00 88.56 901 THR A C 1
ATOM 6958 O O . THR A 1 901 ? 53.341 32.939 -43.345 1.00 88.56 901 THR A O 1
ATOM 6961 N N . ILE A 1 902 ? 53.614 30.891 -42.475 1.00 82.38 902 ILE A N 1
ATOM 6962 C CA . ILE A 1 902 ? 55.024 31.055 -42.111 1.00 82.38 902 ILE A CA 1
ATOM 6963 C C . ILE A 1 902 ? 55.833 31.392 -43.372 1.00 82.38 902 ILE A C 1
ATOM 6965 O O . ILE A 1 902 ? 55.877 30.612 -44.320 1.00 82.38 902 ILE A O 1
ATOM 6969 N N . GLY A 1 903 ? 56.474 32.565 -43.377 1.00 77.44 903 GLY A N 1
ATOM 6970 C CA . GLY A 1 903 ? 57.245 33.088 -44.513 1.00 77.44 903 GLY A CA 1
ATOM 6971 C C . GLY A 1 903 ? 56.488 34.068 -45.419 1.00 77.44 903 GLY A C 1
ATOM 6972 O O . GLY A 1 903 ? 57.123 34.742 -46.230 1.00 77.44 903 GLY A O 1
ATOM 6973 N N . ASP A 1 904 ? 55.170 34.214 -45.256 1.00 81.56 904 ASP A N 1
ATOM 6974 C CA . ASP A 1 904 ? 54.367 35.229 -45.943 1.00 81.56 904 ASP A CA 1
ATOM 6975 C C . ASP A 1 904 ? 54.306 36.528 -45.113 1.00 81.56 904 ASP A C 1
ATOM 6977 O O . ASP A 1 904 ? 54.219 36.506 -43.880 1.00 81.56 904 ASP A O 1
ATOM 6981 N N . LYS A 1 905 ? 54.358 37.678 -45.796 1.00 75.25 905 LYS A N 1
ATOM 6982 C CA . LYS A 1 905 ? 54.208 39.015 -45.193 1.00 75.25 905 LYS A CA 1
ATOM 6983 C C . LYS A 1 905 ? 52.743 39.430 -45.045 1.00 75.25 905 LYS A C 1
ATOM 6985 O O . LYS A 1 905 ? 52.466 40.473 -44.456 1.00 75.25 905 LYS A O 1
ATOM 6990 N N . THR A 1 906 ? 51.815 38.659 -45.606 1.00 75.19 906 THR A N 1
ATOM 6991 C CA . THR A 1 906 ? 50.385 38.955 -45.571 1.00 75.19 906 THR A CA 1
ATOM 6992 C C . THR A 1 906 ? 49.664 38.101 -44.529 1.00 75.19 906 THR A C 1
ATOM 6994 O O . THR A 1 906 ? 49.818 36.885 -44.458 1.00 75.19 906 THR A O 1
ATOM 6997 N N . THR A 1 907 ? 48.860 38.757 -43.696 1.00 81.88 907 THR A N 1
ATOM 6998 C CA . THR A 1 907 ? 47.951 38.104 -42.744 1.00 81.88 907 THR A CA 1
ATOM 6999 C C . THR A 1 907 ? 46.559 38.077 -43.361 1.00 81.88 907 THR A C 1
ATOM 7001 O O . THR A 1 907 ? 46.160 39.042 -44.002 1.00 81.88 907 THR A O 1
ATOM 7004 N N . ASN A 1 908 ? 45.792 37.011 -43.174 1.00 82.50 908 ASN A N 1
ATOM 7005 C CA . ASN A 1 908 ? 44.370 36.972 -43.500 1.00 82.50 908 ASN A CA 1
ATOM 7006 C C . ASN A 1 908 ? 43.576 37.364 -42.250 1.00 82.50 908 ASN A C 1
ATOM 7008 O O . ASN A 1 908 ? 43.691 36.703 -41.222 1.00 82.50 908 ASN A O 1
ATOM 7012 N N . PHE A 1 909 ? 42.783 38.428 -42.317 1.00 88.31 909 PHE A N 1
ATOM 7013 C CA . PHE A 1 909 ? 41.919 38.842 -41.213 1.00 88.31 909 PHE A CA 1
ATOM 7014 C C . PHE A 1 909 ? 40.529 39.169 -41.740 1.00 88.31 909 PHE A C 1
ATOM 7016 O O . PHE A 1 909 ? 40.386 39.801 -42.786 1.00 88.31 909 PHE A O 1
ATOM 7023 N N . GLY A 1 910 ? 39.501 38.759 -41.004 1.00 91.56 910 GLY A N 1
ATOM 7024 C CA . GLY A 1 910 ? 38.134 39.132 -41.322 1.00 91.56 910 GLY A CA 1
ATOM 7025 C C . GLY A 1 910 ? 37.215 39.131 -40.113 1.00 91.56 910 GLY A C 1
ATOM 7026 O O . GLY A 1 910 ? 37.415 38.379 -39.157 1.00 91.56 910 GLY A O 1
ATOM 7027 N N . LEU A 1 911 ? 36.175 39.954 -40.200 1.00 93.81 911 LEU A N 1
ATOM 7028 C CA . LEU A 1 911 ? 35.068 40.021 -39.249 1.00 93.81 911 LEU A CA 1
ATOM 7029 C C . LEU A 1 911 ? 33.756 39.761 -39.985 1.00 93.81 911 LEU A C 1
ATOM 7031 O O . LEU A 1 911 ? 33.569 40.229 -41.107 1.00 93.81 911 LEU A O 1
ATOM 7035 N N . ALA A 1 912 ? 32.847 39.032 -39.352 1.00 94.50 912 ALA A N 1
ATOM 7036 C CA . ALA A 1 912 ? 31.515 38.755 -39.859 1.00 94.50 912 ALA A CA 1
ATOM 7037 C C . ALA A 1 912 ? 30.473 38.893 -38.748 1.00 94.50 912 ALA A C 1
ATOM 7039 O O . ALA A 1 912 ? 30.738 38.620 -37.579 1.00 94.50 912 ALA A O 1
ATOM 7040 N N . ALA A 1 913 ? 29.269 39.298 -39.124 1.00 94.50 913 ALA A N 1
ATOM 7041 C CA . ALA A 1 913 ? 28.137 39.431 -38.228 1.00 94.50 913 ALA A CA 1
ATOM 7042 C C . ALA A 1 913 ? 26.859 38.952 -38.911 1.00 94.50 913 ALA A C 1
ATOM 7044 O O . ALA A 1 913 ? 26.685 39.080 -40.127 1.00 94.50 913 ALA A O 1
ATOM 7045 N N . LYS A 1 914 ? 25.945 38.426 -38.104 1.00 94.50 914 LYS A N 1
ATOM 7046 C CA . LYS A 1 914 ? 24.603 38.026 -38.498 1.00 94.50 914 LYS A CA 1
ATOM 7047 C C . LYS A 1 914 ? 23.605 38.535 -37.464 1.00 94.50 914 LYS A C 1
ATOM 7049 O O . LYS A 1 914 ? 23.796 38.336 -36.268 1.00 94.50 914 LYS A O 1
ATOM 7054 N N . TYR A 1 915 ? 22.535 39.165 -37.933 1.00 94.00 915 TYR A N 1
ATOM 7055 C CA . TYR A 1 915 ? 21.516 39.788 -37.094 1.00 94.00 915 TYR A CA 1
ATOM 7056 C C . TYR A 1 915 ? 20.107 39.430 -37.572 1.00 94.00 915 TYR A C 1
ATOM 7058 O O . TYR A 1 915 ? 19.815 39.542 -38.759 1.00 94.00 915 TYR A O 1
ATOM 7066 N N . SER A 1 916 ? 19.242 38.992 -36.656 1.00 91.25 916 SER A N 1
ATOM 7067 C CA . SER A 1 916 ? 17.876 38.519 -36.950 1.00 91.25 916 SER A CA 1
ATOM 7068 C C . SER A 1 916 ? 16.836 39.334 -36.160 1.00 91.25 916 SER A C 1
ATOM 7070 O O . SER A 1 916 ? 16.449 38.922 -35.066 1.00 91.25 916 SER A O 1
ATOM 7072 N N . PRO A 1 917 ? 16.405 40.516 -36.635 1.00 85.62 917 PRO A N 1
ATOM 7073 C CA . PRO A 1 917 ? 15.471 41.375 -35.895 1.00 85.62 917 PRO A CA 1
ATOM 7074 C C . PRO A 1 917 ? 14.075 40.757 -35.705 1.00 85.62 917 PRO A C 1
ATOM 7076 O O . PRO A 1 917 ? 13.397 41.081 -34.734 1.00 85.62 917 PRO A O 1
ATOM 7079 N N . SER A 1 918 ? 13.654 39.861 -36.599 1.00 86.12 918 SER A N 1
ATOM 7080 C CA . SER A 1 918 ? 12.397 39.110 -36.519 1.00 86.12 918 SER A CA 1
ATOM 7081 C C . SER A 1 918 ? 12.588 37.693 -37.072 1.00 86.12 918 SER A C 1
ATOM 7083 O O . SER A 1 918 ? 13.650 37.370 -37.606 1.00 86.12 918 SER A O 1
ATOM 7085 N N . ALA A 1 919 ? 11.573 36.832 -36.943 1.00 79.06 919 ALA A N 1
ATOM 7086 C CA . ALA A 1 919 ? 11.617 35.467 -37.477 1.00 79.06 919 ALA A CA 1
ATOM 7087 C C . ALA A 1 919 ? 11.774 35.428 -39.012 1.00 79.06 919 ALA A C 1
ATOM 7089 O O . ALA A 1 919 ? 12.386 34.502 -39.545 1.00 79.06 919 ALA A O 1
ATOM 7090 N N . ASP A 1 920 ? 11.286 36.462 -39.702 1.00 86.12 920 ASP A N 1
ATOM 7091 C CA . ASP A 1 920 ? 11.200 36.496 -41.163 1.00 86.12 920 ASP A CA 1
ATOM 7092 C C . ASP A 1 920 ? 12.355 37.254 -41.827 1.00 86.12 920 ASP A C 1
ATOM 7094 O O . ASP A 1 920 ? 12.514 37.172 -43.042 1.00 86.12 920 ASP A O 1
ATOM 7098 N N . LEU A 1 921 ? 13.189 37.977 -41.070 1.00 89.94 921 LEU A N 1
ATOM 7099 C CA . LEU A 1 921 ? 14.230 38.845 -41.625 1.00 89.94 921 LEU A CA 1
ATOM 7100 C C . LEU A 1 921 ? 15.607 38.568 -41.012 1.00 89.94 921 LEU A C 1
ATOM 7102 O O . LEU A 1 921 ? 15.773 38.530 -39.794 1.00 89.94 921 LEU A O 1
ATOM 7106 N N . LEU A 1 922 ? 16.613 38.433 -41.878 1.00 92.38 922 LEU A N 1
ATOM 7107 C CA . LEU A 1 922 ? 17.988 38.112 -41.515 1.00 92.38 922 LEU A CA 1
ATOM 7108 C C . LEU A 1 922 ? 18.988 38.989 -42.275 1.00 92.38 922 LEU A C 1
ATOM 7110 O O . LEU A 1 922 ? 19.014 38.984 -43.501 1.00 92.38 922 LEU A O 1
ATOM 7114 N N . PHE A 1 923 ? 19.888 39.650 -41.555 1.00 93.50 923 PHE A N 1
ATOM 7115 C CA . PHE A 1 923 ? 21.005 40.409 -42.116 1.00 93.50 923 PHE A CA 1
ATOM 7116 C C . PHE A 1 923 ? 22.337 39.706 -41.863 1.00 93.50 923 PHE A C 1
ATOM 7118 O O . PHE A 1 923 ? 22.554 39.121 -40.800 1.00 93.50 923 PHE A O 1
ATOM 7125 N N . ARG A 1 924 ? 23.250 39.787 -42.832 1.00 94.69 924 ARG A N 1
ATOM 7126 C CA . ARG A 1 924 ? 24.632 39.302 -42.749 1.00 94.69 924 ARG A CA 1
ATOM 7127 C C . ARG A 1 924 ? 25.586 40.357 -43.285 1.00 94.69 924 ARG A C 1
ATOM 7129 O O . ARG A 1 924 ? 25.305 40.997 -44.295 1.00 94.69 924 ARG A O 1
ATOM 7136 N N . GLY A 1 925 ? 26.746 40.482 -42.659 1.00 93.44 925 GLY A N 1
ATOM 7137 C CA . GLY A 1 925 ? 27.810 41.377 -43.099 1.00 93.44 925 GLY A CA 1
ATOM 7138 C C . GLY A 1 925 ? 29.174 40.767 -42.831 1.00 93.44 925 GLY A C 1
ATOM 7139 O O . GLY A 1 925 ? 29.348 40.104 -41.814 1.00 93.44 925 GLY A O 1
ATOM 7140 N N . LYS A 1 926 ? 30.127 40.955 -43.742 1.00 93.25 926 LYS A N 1
ATOM 7141 C CA . LYS A 1 926 ? 31.529 40.583 -43.532 1.00 93.25 926 LYS A CA 1
ATOM 7142 C C . LYS A 1 926 ? 32.473 41.613 -44.133 1.00 93.25 926 LYS A C 1
ATOM 7144 O O . LYS A 1 926 ? 32.139 42.247 -45.134 1.00 93.25 926 LYS A O 1
ATOM 7149 N N . ILE A 1 927 ? 33.647 41.727 -43.536 1.00 91.38 927 ILE A N 1
ATOM 7150 C CA . ILE A 1 927 ? 34.756 42.549 -44.008 1.00 91.38 927 ILE A CA 1
ATOM 7151 C C . ILE A 1 927 ? 36.054 41.750 -43.912 1.00 91.38 927 ILE A C 1
ATOM 7153 O O . ILE A 1 927 ? 36.241 40.992 -42.957 1.00 91.38 927 ILE A O 1
ATOM 7157 N N . ASP A 1 928 ? 36.929 41.897 -44.902 1.00 87.00 928 ASP A N 1
ATOM 7158 C CA . ASP A 1 928 ? 38.282 41.339 -44.890 1.00 87.00 928 ASP A CA 1
ATOM 7159 C C . ASP A 1 928 ? 39.355 42.438 -44.824 1.00 87.00 928 ASP A C 1
ATOM 7161 O O . ASP A 1 928 ? 39.086 43.633 -44.965 1.00 87.00 928 ASP A O 1
ATOM 7165 N N . ASN A 1 929 ? 40.603 42.035 -44.619 1.00 83.94 929 ASN A N 1
ATOM 7166 C CA . ASN A 1 929 ? 41.754 42.932 -44.551 1.00 83.94 929 ASN A CA 1
ATOM 7167 C C . ASN A 1 929 ? 42.226 43.477 -45.910 1.00 83.94 929 ASN A C 1
ATOM 7169 O O . ASN A 1 929 ? 43.217 44.203 -45.961 1.00 83.94 929 ASN A O 1
ATOM 7173 N N . LYS A 1 930 ? 41.526 43.145 -47.002 1.00 81.69 930 LYS A N 1
ATOM 7174 C CA . LYS A 1 930 ? 41.645 43.812 -48.308 1.00 81.69 930 LYS A CA 1
ATOM 7175 C C . LYS A 1 930 ? 40.576 44.898 -48.474 1.00 81.69 930 LYS A C 1
ATOM 7177 O O . LYS A 1 930 ? 40.408 45.430 -49.570 1.00 81.69 930 LYS A O 1
ATOM 7182 N N . SER A 1 931 ? 39.859 45.223 -47.396 1.00 83.19 931 SER A N 1
ATOM 7183 C CA . SER A 1 931 ? 38.776 46.203 -47.359 1.00 83.19 931 SER A CA 1
ATOM 7184 C C . SER A 1 931 ? 37.597 45.846 -48.268 1.00 83.19 931 SER A C 1
ATOM 7186 O O . SER A 1 931 ? 36.874 46.739 -48.720 1.00 83.19 931 SER A O 1
ATOM 7188 N N . ASN A 1 932 ? 37.376 44.553 -48.534 1.00 86.50 932 ASN A N 1
ATOM 7189 C CA . ASN A 1 932 ? 36.163 44.092 -49.201 1.00 86.50 932 ASN A CA 1
ATOM 7190 C C . ASN A 1 932 ? 35.044 43.960 -48.174 1.00 86.50 932 ASN A C 1
ATOM 7192 O O . ASN A 1 932 ? 35.149 43.170 -47.236 1.00 86.50 932 ASN A O 1
ATOM 7196 N N . VAL A 1 933 ? 33.951 44.684 -48.386 1.00 89.50 933 VAL A N 1
ATOM 7197 C CA . VAL A 1 933 ? 32.727 44.576 -47.593 1.00 89.50 933 VAL A CA 1
ATOM 7198 C C . VAL A 1 933 ? 31.707 43.780 -48.388 1.00 89.50 933 VAL A C 1
ATOM 7200 O O . VAL A 1 933 ? 31.466 44.066 -49.558 1.00 89.50 933 VAL A O 1
ATOM 7203 N N . ALA A 1 934 ? 31.088 42.788 -47.753 1.00 91.19 934 ALA A N 1
ATOM 7204 C CA . ALA A 1 934 ? 29.960 42.063 -48.317 1.00 91.19 934 ALA A CA 1
ATOM 7205 C C . ALA A 1 934 ? 28.770 42.067 -47.361 1.00 91.19 934 ALA A C 1
ATOM 7207 O O . ALA A 1 934 ? 28.906 41.728 -46.185 1.00 91.19 934 ALA A O 1
ATOM 7208 N N . LEU A 1 935 ? 27.597 42.398 -47.889 1.00 92.31 935 LEU A N 1
ATOM 7209 C CA . LEU A 1 935 ? 26.333 42.465 -47.164 1.00 92.31 935 LEU A CA 1
ATOM 7210 C C . LEU A 1 935 ? 25.317 41.533 -47.821 1.00 92.31 935 LEU A C 1
ATOM 7212 O O . LEU A 1 935 ? 25.288 41.407 -49.045 1.00 92.31 935 LEU A O 1
ATOM 7216 N N . ALA A 1 936 ? 24.476 40.894 -47.015 1.00 92.88 936 ALA A N 1
ATOM 7217 C CA . ALA A 1 936 ? 23.341 40.124 -47.498 1.00 92.88 936 ALA A CA 1
ATOM 7218 C C . ALA A 1 936 ? 22.119 40.303 -46.592 1.00 92.88 936 ALA A C 1
ATOM 7220 O O . ALA A 1 936 ? 22.248 40.378 -45.370 1.00 92.88 936 ALA A O 1
ATOM 7221 N N . ALA A 1 937 ? 20.937 40.349 -47.197 1.00 92.94 937 ALA A N 1
ATOM 7222 C CA . ALA A 1 937 ? 19.655 40.394 -46.510 1.00 92.94 937 ALA A CA 1
ATOM 7223 C C . ALA A 1 937 ? 18.772 39.259 -47.032 1.00 92.94 937 ALA A C 1
ATOM 7225 O O . ALA A 1 937 ? 18.551 39.160 -48.238 1.00 92.94 937 ALA A O 1
ATOM 7226 N N . THR A 1 938 ? 18.279 38.414 -46.130 1.00 92.31 938 THR A N 1
ATOM 7227 C CA . THR A 1 938 ? 17.356 37.317 -46.427 1.00 92.31 938 THR A CA 1
ATOM 7228 C C . THR A 1 938 ? 16.003 37.612 -45.792 1.00 92.31 938 THR A C 1
ATOM 7230 O O . THR A 1 938 ? 15.930 37.861 -44.590 1.00 92.31 938 THR A O 1
ATOM 7233 N N . HIS A 1 939 ? 14.941 37.553 -46.588 1.00 92.44 939 HIS A N 1
ATOM 7234 C CA . HIS A 1 939 ? 13.559 37.717 -46.159 1.00 92.44 939 HIS A CA 1
ATOM 7235 C C . HIS A 1 939 ? 12.767 36.441 -46.465 1.00 92.44 939 HIS A C 1
ATOM 7237 O O . HIS A 1 939 ? 12.774 35.956 -47.599 1.00 92.44 939 HIS A O 1
ATOM 7243 N N . SER A 1 940 ? 12.098 35.891 -45.459 1.00 89.56 940 SER A N 1
ATOM 7244 C CA . SER A 1 940 ? 11.186 34.756 -45.598 1.00 89.56 940 SER A CA 1
ATOM 7245 C C . SER A 1 940 ? 9.806 35.313 -45.932 1.00 89.56 940 SER A C 1
ATOM 7247 O O . SER A 1 940 ? 9.149 35.889 -45.075 1.00 89.56 940 SER A O 1
ATOM 7249 N N . LEU A 1 941 ? 9.391 35.203 -47.195 1.00 86.31 941 LEU A N 1
ATOM 7250 C CA . LEU A 1 941 ? 8.117 35.763 -47.668 1.00 86.31 941 LEU A CA 1
ATOM 7251 C C . LEU A 1 941 ? 6.918 34.969 -47.130 1.00 86.31 941 LEU A C 1
ATOM 7253 O O . LEU A 1 941 ? 5.827 35.508 -46.966 1.00 86.31 941 LEU A O 1
ATOM 7257 N N . ASN A 1 942 ? 7.125 33.678 -46.879 1.00 85.12 942 ASN A N 1
ATOM 7258 C CA . ASN A 1 942 ? 6.217 32.773 -46.185 1.00 85.12 942 ASN A CA 1
ATOM 7259 C C . ASN A 1 942 ? 7.022 31.558 -45.679 1.00 85.12 942 ASN A C 1
ATOM 7261 O O . ASN A 1 942 ? 8.252 31.533 -45.777 1.00 85.12 942 ASN A O 1
ATOM 7265 N N . LYS A 1 943 ? 6.331 30.538 -45.156 1.00 77.19 943 LYS A N 1
ATOM 7266 C CA . LYS A 1 943 ? 6.950 29.291 -44.672 1.00 77.19 943 LYS A CA 1
ATOM 7267 C C . LYS A 1 943 ? 7.766 28.528 -45.733 1.00 77.19 943 LYS A C 1
ATOM 7269 O O . LYS A 1 943 ? 8.685 27.807 -45.351 1.00 77.19 943 LYS A O 1
ATOM 7274 N N . ASP A 1 944 ? 7.491 28.748 -47.019 1.00 83.38 944 ASP A N 1
ATOM 7275 C CA . ASP A 1 944 ? 8.027 27.944 -48.118 1.00 83.38 944 ASP A CA 1
ATOM 7276 C C . ASP A 1 944 ? 9.049 28.711 -48.983 1.00 83.38 944 ASP A C 1
ATOM 7278 O O . ASP A 1 944 ? 9.835 28.091 -49.694 1.00 83.38 944 ASP A O 1
ATOM 7282 N N . VAL A 1 945 ? 9.075 30.050 -48.951 1.00 87.62 945 VAL A N 1
ATOM 7283 C CA . VAL A 1 945 ? 9.876 30.885 -49.870 1.00 87.62 945 VAL A CA 1
ATOM 7284 C C . VAL A 1 945 ? 10.791 31.851 -49.120 1.00 87.62 945 VAL A C 1
ATOM 7286 O O . VAL A 1 945 ? 10.335 32.667 -48.314 1.00 87.62 945 VAL A O 1
ATOM 7289 N N . LYS A 1 946 ? 12.083 31.844 -49.469 1.00 90.44 946 LYS A N 1
ATOM 7290 C CA . LYS A 1 946 ? 13.085 32.807 -48.987 1.00 90.44 946 LYS A CA 1
ATOM 7291 C C . LYS A 1 946 ? 13.747 33.545 -50.141 1.00 90.44 946 LYS A C 1
ATOM 7293 O O . LYS A 1 946 ? 14.242 32.932 -51.083 1.00 90.44 946 LYS A O 1
ATOM 7298 N N . LEU A 1 947 ? 13.816 34.866 -50.027 1.00 90.75 947 LEU A N 1
ATOM 7299 C CA . LEU A 1 947 ? 14.511 35.749 -50.958 1.00 90.75 947 LEU A CA 1
ATOM 7300 C C . LEU A 1 947 ? 15.768 36.307 -50.287 1.00 90.75 947 LEU A C 1
ATOM 7302 O O . LEU A 1 947 ? 15.689 36.833 -49.183 1.00 90.75 947 LEU A O 1
ATOM 7306 N N . THR A 1 948 ? 16.922 36.220 -50.942 1.00 91.44 948 THR A N 1
ATOM 7307 C CA . THR A 1 948 ? 18.202 36.748 -50.451 1.00 91.44 948 THR A CA 1
ATOM 7308 C C . THR A 1 948 ? 18.800 37.719 -51.459 1.00 91.44 948 THR A C 1
ATOM 7310 O O . THR A 1 948 ? 19.102 37.321 -52.578 1.00 91.44 948 THR A O 1
ATOM 7313 N N . ALA A 1 949 ? 19.046 38.962 -51.059 1.00 91.38 949 ALA A N 1
ATOM 7314 C CA . ALA A 1 949 ? 19.840 39.917 -51.829 1.00 91.38 949 ALA A CA 1
ATOM 7315 C C . ALA A 1 949 ? 21.251 40.010 -51.242 1.00 91.38 949 ALA A C 1
ATOM 7317 O O . ALA A 1 949 ? 21.411 40.004 -50.021 1.00 91.38 949 ALA A O 1
ATOM 7318 N N . SER A 1 950 ? 22.286 40.080 -52.078 1.00 91.56 950 SER A N 1
ATOM 7319 C CA . SER A 1 950 ? 23.670 40.243 -51.622 1.00 91.56 950 SER A CA 1
ATOM 7320 C C . SER A 1 950 ? 24.448 41.230 -52.485 1.00 91.56 950 SER A C 1
ATOM 7322 O O . SER A 1 950 ? 24.256 41.311 -53.696 1.00 91.56 950 SER A O 1
ATOM 7324 N N . THR A 1 951 ? 25.367 41.957 -51.858 1.00 89.69 951 THR A N 1
ATOM 7325 C CA . THR A 1 951 ? 26.298 42.871 -52.525 1.00 89.69 951 THR A CA 1
ATOM 7326 C C . THR A 1 951 ? 27.697 42.734 -51.934 1.00 89.69 951 THR A C 1
ATOM 7328 O O . THR A 1 951 ? 27.841 42.439 -50.746 1.00 89.69 951 THR A O 1
ATOM 7331 N N . GLN A 1 952 ? 28.729 42.917 -52.752 1.00 87.88 952 GLN A N 1
ATOM 7332 C CA . GLN A 1 952 ? 30.122 43.016 -52.326 1.00 87.88 952 GLN A CA 1
ATOM 7333 C C . GLN A 1 952 ? 30.797 44.180 -53.049 1.00 87.88 952 GLN A C 1
ATOM 7335 O O . GLN A 1 952 ? 30.624 44.323 -54.255 1.00 87.88 952 GLN A O 1
ATOM 7340 N N . PHE A 1 953 ? 31.577 44.982 -52.329 1.00 85.62 953 PHE A N 1
ATOM 7341 C CA . PHE A 1 953 ? 32.325 46.122 -52.864 1.00 85.62 953 PHE A CA 1
ATOM 7342 C C . PHE A 1 953 ? 33.616 46.358 -52.065 1.00 85.62 953 PHE A C 1
ATOM 7344 O O . PHE A 1 953 ? 33.693 46.009 -50.886 1.00 85.62 953 PHE A O 1
ATOM 7351 N N . ALA A 1 954 ? 34.636 46.944 -52.696 1.00 83.00 954 ALA A N 1
ATOM 7352 C CA . ALA A 1 954 ? 35.875 47.347 -52.027 1.00 83.00 954 ALA A CA 1
ATOM 7353 C C . ALA A 1 954 ? 35.794 48.810 -51.562 1.00 83.00 954 ALA A C 1
ATOM 7355 O O . ALA A 1 954 ? 35.403 49.685 -52.334 1.00 83.00 954 ALA A O 1
ATOM 7356 N N . LEU A 1 955 ? 36.201 49.100 -50.321 1.00 77.50 955 LEU A N 1
ATOM 7357 C CA . LEU A 1 955 ? 36.211 50.470 -49.777 1.00 77.50 955 LEU A CA 1
ATOM 7358 C C . LEU A 1 955 ? 37.320 51.356 -50.374 1.00 77.50 955 LEU A C 1
ATOM 7360 O O . LEU A 1 955 ? 37.265 52.573 -50.250 1.00 77.50 955 LEU A O 1
ATOM 7364 N N . THR A 1 956 ? 38.330 50.760 -51.012 1.00 72.62 956 THR A N 1
ATOM 7365 C CA . THR A 1 956 ? 39.523 51.447 -51.539 1.00 72.62 956 THR A CA 1
ATOM 7366 C C . THR A 1 956 ? 39.384 51.931 -52.989 1.00 72.62 956 THR A C 1
ATOM 7368 O O . THR A 1 956 ? 40.357 52.415 -53.558 1.00 72.62 956 THR A O 1
ATOM 7371 N N . GLY A 1 957 ? 38.195 51.832 -53.597 1.00 57.62 957 GLY A N 1
ATOM 7372 C CA . GLY A 1 957 ? 37.908 52.440 -54.905 1.00 57.62 957 GLY A CA 1
ATOM 7373 C C . GLY A 1 957 ? 38.524 51.746 -56.129 1.00 57.62 957 GLY A C 1
ATOM 7374 O O . GLY A 1 957 ? 38.533 52.331 -57.205 1.00 57.62 957 GLY A O 1
ATOM 7375 N N . ALA A 1 958 ? 39.024 50.511 -56.007 1.00 50.91 958 ALA A N 1
ATOM 7376 C CA . ALA A 1 958 ? 39.543 49.760 -57.153 1.00 50.91 958 ALA A CA 1
ATOM 7377 C C . ALA A 1 958 ? 38.406 49.326 -58.108 1.00 50.91 958 ALA A C 1
ATOM 7379 O O . ALA A 1 958 ? 37.542 48.521 -57.735 1.00 50.91 958 ALA A O 1
ATOM 7380 N N . GLU A 1 959 ? 38.416 49.852 -59.338 1.00 45.22 959 GLU A N 1
ATOM 7381 C CA . GLU A 1 959 ? 37.473 49.505 -60.409 1.00 45.22 959 GLU A CA 1
ATOM 7382 C C . GLU A 1 959 ? 37.449 47.983 -60.670 1.00 45.22 959 GLU A C 1
ATOM 7384 O O . GLU A 1 959 ? 38.489 47.337 -60.788 1.00 45.22 959 GLU A O 1
ATOM 7389 N N . GLY A 1 960 ? 36.244 47.396 -60.732 1.00 54.84 960 GLY A N 1
ATOM 7390 C CA . GLY A 1 960 ? 36.022 45.977 -61.071 1.00 54.84 960 GLY A CA 1
ATOM 7391 C C . GLY A 1 960 ? 35.621 45.030 -59.924 1.00 54.84 960 GLY A C 1
ATOM 7392 O O . GLY A 1 960 ? 35.485 43.829 -60.151 1.00 54.84 960 GLY A O 1
ATOM 7393 N N . THR A 1 961 ? 35.399 45.521 -58.698 1.00 56.56 961 THR A N 1
ATOM 7394 C CA . THR A 1 961 ? 35.126 44.669 -57.512 1.00 56.56 961 THR A CA 1
ATOM 7395 C C . THR A 1 961 ? 33.675 44.654 -57.017 1.00 56.56 961 THR A C 1
ATOM 7397 O O . THR A 1 961 ? 33.373 43.942 -56.056 1.00 56.56 961 THR A O 1
ATOM 7400 N N . GLN A 1 962 ? 32.761 45.385 -57.664 1.00 71.81 962 GLN A N 1
ATOM 7401 C CA . GLN A 1 962 ? 31.349 45.398 -57.273 1.00 71.81 962 GLN A CA 1
ATOM 7402 C C . GLN A 1 962 ? 30.616 44.160 -57.799 1.00 71.81 962 GLN A C 1
ATOM 7404 O O . GLN A 1 962 ? 30.542 43.931 -59.005 1.00 71.81 962 GLN A O 1
ATOM 7409 N N . LYS A 1 963 ? 30.061 43.356 -56.890 1.00 83.06 963 LYS A N 1
ATOM 7410 C CA . LYS A 1 963 ? 29.223 42.199 -57.221 1.00 83.06 963 LYS A CA 1
ATOM 7411 C C . LYS A 1 963 ? 27.857 42.368 -56.593 1.00 83.06 963 LYS A C 1
ATOM 7413 O O . LYS A 1 963 ? 27.763 42.663 -55.407 1.00 83.06 963 LYS A O 1
ATOM 7418 N N . PHE A 1 964 ? 26.816 42.101 -57.364 1.00 83.62 964 PHE A N 1
ATOM 7419 C CA . PHE A 1 964 ? 25.443 42.024 -56.885 1.00 83.62 964 PHE A CA 1
ATOM 7420 C C . PHE A 1 964 ? 24.879 40.644 -57.208 1.00 83.62 964 PHE A C 1
ATOM 7422 O O . PHE A 1 964 ? 25.242 40.047 -58.225 1.00 83.62 964 PHE A O 1
ATOM 7429 N N . GLY A 1 965 ? 23.986 40.141 -56.364 1.00 85.94 965 GLY A N 1
ATOM 7430 C CA . GLY A 1 965 ? 23.245 38.939 -56.693 1.00 85.94 965 GLY A CA 1
ATOM 7431 C C . GLY A 1 965 ? 21.975 38.741 -55.887 1.00 85.94 965 GLY A C 1
ATOM 7432 O O . GLY A 1 965 ? 21.786 39.293 -54.800 1.00 85.94 965 GLY A O 1
ATOM 7433 N N . LEU A 1 966 ? 21.097 37.929 -56.469 1.00 87.12 966 LEU A N 1
ATOM 7434 C CA . LEU A 1 966 ? 19.806 37.547 -55.915 1.00 87.12 966 LEU A CA 1
ATOM 7435 C C . LEU A 1 966 ? 19.735 36.027 -55.776 1.00 87.12 966 LEU A C 1
ATOM 7437 O O . LEU A 1 966 ? 20.194 35.284 -56.643 1.00 87.12 966 LEU A O 1
ATOM 7441 N N . GLY A 1 967 ? 19.155 35.562 -54.677 1.00 87.94 967 GLY A N 1
ATOM 7442 C CA . GLY A 1 967 ? 18.905 34.158 -54.387 1.00 87.94 967 GLY A CA 1
ATOM 7443 C C . GLY A 1 967 ? 17.442 33.928 -54.039 1.00 87.94 967 GLY A C 1
ATOM 7444 O O . GLY A 1 967 ? 16.898 34.650 -53.209 1.00 87.94 967 GLY A O 1
ATOM 7445 N N . LEU A 1 968 ? 16.825 32.921 -54.639 1.00 88.00 968 LEU A N 1
ATOM 7446 C CA . LEU A 1 968 ? 15.477 32.462 -54.334 1.00 88.00 968 LEU A CA 1
ATOM 7447 C C . LEU A 1 968 ? 15.548 31.000 -53.888 1.00 88.00 968 LEU A C 1
ATOM 7449 O O . LEU A 1 968 ? 16.030 30.149 -54.635 1.00 88.00 968 LEU A O 1
ATOM 7453 N N . GLU A 1 969 ? 15.077 30.713 -52.681 1.00 88.25 969 GLU A N 1
ATOM 7454 C CA . GLU A 1 969 ? 14.978 29.357 -52.138 1.00 88.25 969 GLU A CA 1
ATOM 7455 C C . GLU A 1 969 ? 13.501 29.004 -51.933 1.00 88.25 969 GLU A C 1
ATOM 7457 O O . GLU A 1 969 ? 12.771 29.756 -51.287 1.00 88.25 969 GLU A O 1
ATOM 7462 N N . TYR A 1 970 ? 13.069 27.865 -52.473 1.00 86.88 970 TYR A N 1
ATOM 7463 C CA . TYR A 1 970 ? 11.717 27.327 -52.322 1.00 86.88 970 TYR A CA 1
ATOM 7464 C C . TYR A 1 970 ? 11.754 25.943 -51.660 1.00 86.88 970 TYR A C 1
ATOM 7466 O O . TYR A 1 970 ? 12.472 25.049 -52.108 1.00 86.88 970 TYR A O 1
ATOM 7474 N N . THR A 1 971 ? 11.017 25.751 -50.572 1.00 82.75 971 THR A N 1
ATOM 7475 C CA . THR A 1 971 ? 10.898 24.487 -49.829 1.00 82.75 971 THR A CA 1
ATOM 7476 C C . THR A 1 971 ? 9.449 24.326 -49.345 1.00 82.75 971 THR A C 1
ATOM 7478 O O . THR A 1 971 ? 9.136 24.879 -48.296 1.00 82.75 971 THR A O 1
ATOM 7481 N N . PRO A 1 972 ? 8.571 23.649 -50.111 1.00 68.69 972 PRO A N 1
ATOM 7482 C CA . PRO A 1 972 ? 7.156 23.470 -49.785 1.00 68.69 972 PRO A CA 1
ATOM 7483 C C . PRO A 1 972 ? 6.872 22.480 -48.652 1.00 68.69 972 PRO A C 1
ATOM 7485 O O . PRO A 1 972 ? 7.774 21.672 -48.310 1.00 68.69 972 PRO A O 1
#

Sequence (972 aa):
MLKLCGQRASLTGVLAKSYCTSLTSAGLVTRKIDKVLIANRGEIAIRVMKTARKMGIKSVAVFSDADRSSLHTRYADEAYHVGEPAALKSYLDMKKIIDTAKKSDAQAIHPGYGFLSENAEFAELCAKEGIAFVGPPTKAIRDMGTKSIAKQIMSDAGVPVIIGYHGNDQSDAKLLQESKKIGFPVMLKAVYGGGGKGMRIALNEEEFAEKLESARSEARKSFGNDDMLVEKFVERPRHVEVQVFGDTHGNYVYLWERDCSVQRRHQKIIEEAPAPGLTMAQRRELGESAVRAAQAVNYVGAGTVEFIMDAMGNFYFMEMNTRLQVEHPVSEAITGTDLVEWQLKVAQGEKIPLRQQDIKLNGHALEARIYAEDTKAGFMPIAGNLEYLSFPKDARVDTGVEQGDDVSVHYDPMIAKVIVWGADRDQAIAKLDKALYKTQIGGLLTNVDFVRDVLKHEGFVQGDVYTDFIRDHEKELFYDSKPSVSARIESVISSVLLNQDTGVSKHDGPLNSRDYFRLNHVAHKIVTLKDEDVVIEFPSSDYMLVNLDGRKYKTHVYSIQRGNTTVSFGLEVEGKQWNCKAVSLASSFQVYGHEVRNWPKRTIDFSEAQVDASSSLSARAPMPGVIDKVLVEAGDTVKAGQALVVMVAMKMEYIIRAPMDNVITAVSCKPGANVAKNATLVRAISRHRTMAPPSYADLGKSCNDLFKKGYNFGFLKIESTTKSGNNGELEFKTGAAHNVSNQKLNGNLDIKYKVPSYGITITEKWNTDNVLGTTIDVQDQLARGTKLTFDSTYAPHIGKRSAKVKAEWVNPNAKVNADVSLDGGPVVNLAAVFGHGQWLIGVQSGLDVASNKLKATNFALGHQGQDYTVHTFMNNASELGCTVFHRPAKNVELGGQLGWTIGDKTTNFGLAAKYSPSADLLFRGKIDNKSNVALAATHSLNKDVKLTASTQFALTGAEGTQKFGLGLEYTP

Foldseek 3Di:
DDDDDDDDDDPPDPPDDDDLDDDDPPDDAQDDFQEEEELDAKLQLVLLCVLCVVVNHAYEYEDEPQCCPWQNCVSGPYYYYQYHLFCVSGSLPLVSSLVVCVVVVGQEYEHRDPRCQLPLVSQVVCSVSNHQYLFWHSQLSVQQQWQVSLQVLLVVLVQFAFDKDQDPPQDPVVRLVSCVVSDDFKWKAARDDDLQFLIFTDRDSVCSVVSLVVSQVRCCVPPVDRRIMIGHDFPQWWKKKWKKAAFPVLAIAILWIKTQFPADSPHGFKIKPPAPPDDPVLRVVRGVSVRSSCSSRNTHAIKMFIWIAHPVGDIHTDGIGRHDDPPCVFSCQQQVDSSSNQSSCRSSVHDRPDHRVNRDGAFMKMKGFKFQFDVLVVGHHAKFAQCDWFFDPQWDKRTTHDHGDIQDFNAARTGIMTMDGDRYDVRNLVVLLVRLLRGDTPPTDICSVLVNQCSPDPCVVNSVGGNCVCVVCVCSSNPPDDDDPVRVVQVQVLVVVQPDDPDDDPPRDPVNPPLQDDVPDWGWDWDDFAPDTWIWTRPDSAWIWIQDPNDTWTKGWPDWDDDPFKIKTWMDIPRDIDIKMWGHDPQWIWISTPDTDIGGDDDPPPDDPPPPPDQKDFQFDQAWFFWADADDAQFDWFAAQQFGTWTRTNNDIDTRTDNGTWGWHHAPDDHGDTDHHRHGGTITHDPDDLDWDDFPVCALVQQVCLVPPQAAQFAEKEKEWEADDPVRQKIWIKIWTQDPVPRDIKIKIWIWGHDPVQQWIWIWMAIPQGKIKIKIWGACPVHHQKIKIKIKIARPVVRDIKIKIKIWGIDSFKIKIWMWIDPPFIKIKIKMWGDDDQKIKIWIWIARRRVRDIPKTKIKIWGDDPFKIKIWMDIRVFKTKIKIWGHPDPFKIKIWIWMDGHPDPDIKIKIKMKGDPDPFKIKIWMAIPQQKIKIKIWGRPDPFKIKMKMWIDHPVPDPPTITIYIYIYGYD

InterPro domains:
  IPR000089 Biotin/lipoyl attachment [PF00364] (620-682)
  IPR000089 Biotin/lipoyl attachment [PS50968] (608-685)
  IPR001882 Biotin-binding site [PS00188] (641-658)
  IPR001925 Porin, eukaryotic type [PR00185] (694-709)
  IPR001925 Porin, eukaryotic type [PR00185] (759-774)
  IPR001925 Porin, eukaryotic type [PR00185] (837-848)
  IPR001925 Porin, eukaryotic type [PR00185] (937-954)
  IPR001925 Porin, eukaryotic type [cd07306] (693-970)
  IPR005479 Carbamoyl phosphate synthase, ATP-binding domain [PF02786] (147-353)
  IPR005479 Carbamoyl phosphate synthase, ATP-binding domain [PS00867] (317-324)
  IPR005481 Biotin carboxylase-like, N-terminal domain [PF00289] (33-141)
  IPR005482 Biotin carboxylase, C-terminal [PF02785] (367-471)
  IPR005482 Biotin carboxylase, C-terminal [SM00878] (367-471)
  IPR011053 Single hybrid motif [SSF51230] (611-682)
  IPR011054 Rudiment single hybrid motif [SSF51246] (362-477)
  IPR011761 ATP-grasp fold [PS50975] (151-348)
  IPR011764 Biotin carboxylation domain [PS50979] (32-475)
  IPR016185 Pre-ATP-grasp domain superfamily [SSF52440] (30-144)
  IPR023614 Porin domain superfamily [G3DSA:2.40.160.10] (684-971)
  IPR027246 Eukaryotic porin/Tom40 [PF01459] (692-965)

Secondary structure (DSSP, 8-state):
--------S--SSSSSS--SS---TT-------SEEEE---HHHHHHHHHHHHHTT-EEEEEEEGGGTTSHHHHHSSEEEEEESSSGGGTTT-HHHHHHHHHHTT-SEEE--SSTTTT-HHHHHHHHHTT-EESS--HHHHHHHHSHHHHHHHHHHTT--B--EE--S---HHHHHHHHHHH-SSEEEEESS-STTTT-EEE-SHHHHHHHHHHHHHHHHHHHS---EEEEEPPSS-EEEEEEEEE-TTS-EEEEEEEEEEEEETTEEEEEEESPTT--HHHHHHHHHHHHHHHHHTT--EEEEEEEEE-TTS-EEEEEEE-S--TTHHHHHHHHT--HHHHHHHHHTTPPPSS-GGG----SEEEEEEEE-EETTTTSEE--EE-SEEE--SSSEEEES--TT-EE-TTS--EEEEEEEEESSHHHHHHHHHHHHHH-EEESS--SHHHHHHHHHSHHHHHT---TTHHHHTHHHHT--PPPPHHHHHHHHHHHHHHTS-S---TTS-TTS--S---TTS-EEEEEEETTEEEEEEESSSS-EEEEETTEEEEEEEEEEEE-SSEEEEEEEETTEEEEEEEEE-SSEEEEESSSEEEEE------S------S-EEEEE-SSSEEEEEE---TT-EE-TT-EEEEEEETTEEEEEE-SSSEEEEEE---TT-EE-TT-EEEEEEES---PPPPPGGGTTHHHHHHHHTT---SS-EEEEEEEETTTT-EEEEEEEEEETTTTEEEEEEEEEEEEGGGTEEEEEEEETT--EEEEEEEESSSSTTEEEEEEEEEEGGGTEEEEEEEEEEE-SSEEEEEEEE-SSS-EEEEEEEEEETTEEEEEEEEEETTTTEEEEEEEEEEEE-SSEEEEEEEETTTEEEEEEEEEEETTEEEEEEEEEETT-SPEEEEEEEEEEEETTEEEEEEEETT-EEEEEEEEESSSSEEEEEEEEEETT--TT--EEEEEEEE--

Radius of gyration: 40.74 Å; chains: 1; bounding box: 130×92×108 Å